Protein 7KZ9 (pdb70)

Structure (mmCIF, N/CA/C/O backbone):
data_7KZ9
#
_entry.id   7KZ9
#
_cell.length_a   42.395
_cell.length_b   62.576
_cell.length_c   92.602
_cell.angle_alpha   97.220
_cell.angle_beta   91.650
_cell.angle_gamma   89.970
#
_symmetry.space_group_name_H-M   'P 1'
#
loop_
_entity.id
_entity.type
_entity.pdbx_description
1 polymer 'Peptide/nickel transport system substrate-binding protein AapF'
2 non-polymer N,N~2~-bis(2-hydroxyethyl)glycinamide
3 non-polymer GLYCEROL
4 non-polymer 'SULFATE ION'
5 water water
#
loop_
_atom_site.group_PDB
_atom_site.id
_atom_site.type_symbol
_atom_site.label_atom_id
_atom_site.label_alt_id
_atom_site.label_comp_id
_atom_site.label_asym_id
_atom_site.label_entity_id
_atom_site.label_seq_id
_atom_site.pdbx_PDB_ins_code
_atom_site.Cartn_x
_atom_site.Cartn_y
_atom_site.Cartn_z
_atom_site.occupancy
_atom_site.B_iso_or_equiv
_atom_site.auth_seq_id
_atom_site.auth_comp_id
_atom_site.auth_asym_id
_atom_site.auth_atom_id
_atom_site.pdbx_PDB_model_num
ATOM 1 N N . ALA A 1 14 ? -48.873 39.525 32.975 1.00 57.88 27 ALA A N 1
ATOM 2 C CA . ALA A 1 14 ? -47.654 39.929 33.677 1.00 51.82 27 ALA A CA 1
ATOM 3 C C . ALA A 1 14 ? -47.278 38.869 34.701 1.00 51.87 27 ALA A C 1
ATOM 4 O O . ALA A 1 14 ? -48.153 38.246 35.313 1.00 53.81 27 ALA A O 1
ATOM 6 N N . GLY A 1 15 ? -45.973 38.665 34.895 1.00 46.73 28 GLY A N 1
ATOM 7 C CA . GLY A 1 15 ? -45.484 37.548 35.674 1.00 42.12 28 GLY A CA 1
ATOM 8 C C . GLY A 1 15 ? -45.489 36.221 34.943 1.00 38.25 28 GLY A C 1
ATOM 9 O O . GLY A 1 15 ? -44.815 35.283 35.385 1.00 38.02 28 GLY A O 1
ATOM 10 N N . VAL A 1 16 ? -46.222 36.112 33.838 1.00 36.95 29 VAL A N 1
ATOM 11 C CA . VAL A 1 16 ? -46.296 34.898 33.037 1.00 35.71 29 VAL A CA 1
ATOM 12 C C . VAL A 1 16 ? -45.651 35.178 31.688 1.00 36.73 29 VAL A C 1
ATOM 13 O O . VAL A 1 16 ? -46.023 36.137 30.999 1.00 35.70 29 VAL A O 1
ATOM 17 N N . LEU A 1 17 ? -44.706 34.329 31.300 1.00 31.98 30 LEU A N 1
ATOM 18 C CA . LEU A 1 17 ? -44.022 34.455 30.024 1.00 26.70 30 LEU A CA 1
ATOM 19 C C . LEU A 1 17 ? -44.696 33.558 28.991 1.00 27.91 30 LEU A C 1
ATOM 20 O O . LEU A 1 17 ? -44.710 32.326 29.134 1.00 27.04 30 LEU A O 1
ATOM 25 N N . THR A 1 18 ? -45.257 34.171 27.957 1.00 26.56 31 THR A N 1
ATOM 26 C CA . THR A 1 18 ? -45.784 33.419 26.830 1.00 30.81 31 THR A CA 1
ATOM 27 C C . THR A 1 18 ? -44.680 33.218 25.794 1.00 26.11 31 THR A C 1
ATOM 28 O O . THR A 1 18 ? -43.885 34.131 25.519 1.00 28.54 31 THR A O 1
ATOM 32 N N . ILE A 1 19 ? -44.603 31.998 25.264 1.00 27.20 32 ILE A N 1
ATOM 33 C CA . ILE A 1 19 ? -43.613 31.596 24.267 1.00 29.90 32 ILE A CA 1
ATOM 34 C C . ILE A 1 19 ? -44.353 30.920 23.123 1.00 28.43 32 ILE A C 1
ATOM 35 O O . ILE A 1 19 ? -44.949 29.854 23.319 1.00 29.60 32 ILE A O 1
ATOM 40 N N . GLY A 1 20 ? -44.297 31.515 21.932 1.00 24.69 33 GLY A N 1
ATOM 41 C CA . GLY A 1 20 ? -44.873 30.873 20.772 1.00 20.83 33 GLY A CA 1
ATOM 42 C C . GLY A 1 20 ? -43.928 29.787 20.282 1.00 23.74 33 GLY A C 1
ATOM 43 O O . GLY A 1 20 ? -42.738 30.031 20.062 1.00 22.08 33 GLY A O 1
ATOM 44 N N . CYS A 1 21 ? -44.447 28.586 20.131 1.00 25.82 34 CYS A N 1
ATOM 45 C CA . CYS A 1 21 ? -43.652 27.513 19.563 1.00 25.96 34 CYS A CA 1
ATOM 46 C C . CYS A 1 21 ? -44.372 26.983 18.329 1.00 28.75 34 CYS A C 1
ATOM 47 O O . CYS A 1 21 ? -45.423 27.494 17.948 1.00 26.99 34 CYS A O 1
ATOM 50 N N . ARG A 1 22 ? -43.792 25.952 17.704 1.00 26.75 35 ARG A N 1
ATOM 51 C CA . ARG A 1 22 ? -44.344 25.332 16.505 1.00 18.67 35 ARG A CA 1
ATOM 52 C C . ARG A 1 22 ? -44.990 23.988 16.864 1.00 26.42 35 ARG A C 1
ATOM 53 O O . ARG A 1 22 ? -46.205 23.919 17.085 1.00 26.89 35 ARG A O 1
ATOM 61 N N . GLU A 1 23 ? -44.204 22.915 16.959 1.00 21.42 36 GLU A N 1
ATOM 62 C CA . GLU A 1 23 ? -44.759 21.642 17.423 1.00 28.48 36 GLU A CA 1
ATOM 63 C C . GLU A 1 23 ? -45.091 21.707 18.908 1.00 28.14 36 GLU A C 1
ATOM 64 O O . GLU A 1 23 ? -44.322 22.245 19.713 1.00 25.84 36 GLU A O 1
ATOM 70 N N . ASP A 1 24 ? -46.230 21.115 19.261 1.00 31.47 37 ASP A N 1
ATOM 71 C CA . ASP A 1 24 ? -46.836 21.150 20.585 1.00 30.61 37 ASP A CA 1
ATOM 72 C C . ASP A 1 24 ? -46.486 19.916 21.419 1.00 33.51 37 ASP A C 1
ATOM 73 O O . ASP A 1 24 ? -46.150 18.846 20.893 1.00 32.83 37 ASP A O 1
ATOM 78 N N . SER A 1 25 ? -46.625 20.072 22.740 1.00 34.52 38 SER A N 1
ATOM 79 C CA . SER A 1 25 ? -46.364 18.997 23.690 1.00 32.49 38 SER A CA 1
ATOM 80 C C . SER A 1 25 ? -47.171 17.745 23.371 1.00 29.08 38 SER A C 1
ATOM 81 O O . SER A 1 25 ? -48.338 17.820 22.976 1.00 31.72 38 SER A O 1
ATOM 84 N N . THR A 1 26 ? -46.546 16.580 23.587 1.00 31.10 39 THR A N 1
ATOM 85 C CA . THR A 1 26 ? -47.229 15.296 23.521 1.00 28.81 39 THR A CA 1
ATOM 86 C C . THR A 1 26 ? -47.192 14.510 24.824 1.00 31.86 39 THR A C 1
ATOM 87 O O . THR A 1 26 ? -48.089 13.693 25.040 1.00 32.64 39 THR A O 1
ATOM 91 N N . THR A 1 27 ? -46.201 14.727 25.694 1.00 31.48 40 THR A N 1
ATOM 92 C CA . THR A 1 27 ? -46.121 13.970 26.934 1.00 31.16 40 THR A CA 1
ATOM 93 C C . THR A 1 27 ? -45.195 14.675 27.912 1.00 33.28 40 THR A C 1
ATOM 94 O O . THR A 1 27 ? -44.310 15.440 27.521 1.00 32.34 40 THR A O 1
ATOM 98 N N . PHE A 1 28 ? -45.393 14.386 29.200 1.00 31.06 41 PHE A 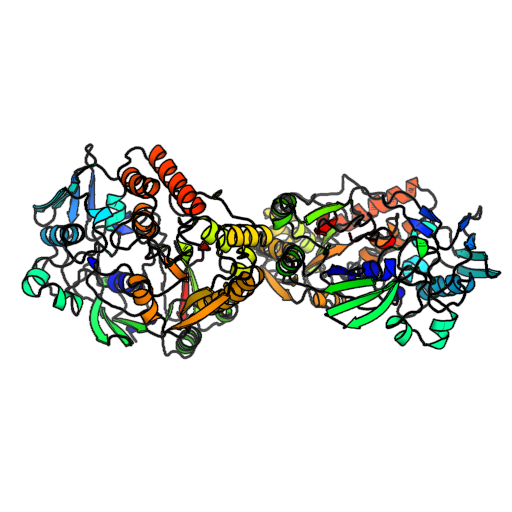N 1
ATOM 99 C CA . PHE A 1 28 ? -44.437 14.787 30.225 1.00 32.28 41 PHE A CA 1
ATOM 100 C C . PHE A 1 28 ? -43.733 13.592 30.857 1.00 30.75 41 PHE A C 1
ATOM 101 O O . PHE A 1 28 ? -43.091 13.728 31.906 1.00 29.62 41 PHE A O 1
ATOM 109 N N . ASP A 1 29 ? -43.821 12.426 30.214 1.00 33.14 42 ASP A N 1
ATOM 110 C CA . ASP A 1 29 ? -43.017 11.263 30.566 1.00 32.85 42 ASP A CA 1
ATOM 111 C C . ASP A 1 29 ? -41.785 11.234 29.671 1.00 33.16 42 ASP A C 1
ATOM 112 O O . ASP A 1 29 ? -41.885 10.819 28.502 1.00 32.36 42 ASP A O 1
ATOM 117 N N . PRO A 1 30 ? -40.606 11.612 30.178 1.00 31.43 43 PRO A N 1
ATOM 118 C CA . PRO A 1 30 ? -39.426 11.763 29.311 1.00 29.01 43 PRO A CA 1
ATOM 119 C C . PRO A 1 30 ? -39.034 10.519 28.528 1.00 34.61 43 PRO A C 1
ATOM 120 O O . PRO A 1 30 ? -38.368 10.667 27.499 1.00 32.72 43 PRO A O 1
ATOM 124 N N . ILE A 1 31 ? -39.396 9.307 28.967 1.00 33.78 44 ILE A N 1
ATOM 125 C CA . ILE A 1 31 ? -38.945 8.127 28.228 1.00 31.53 44 ILE A CA 1
ATOM 126 C C . ILE A 1 31 ? -39.729 7.924 26.939 1.00 32.17 44 ILE A C 1
ATOM 127 O O . ILE A 1 31 ? -39.274 7.184 26.057 1.00 36.33 44 ILE A O 1
ATOM 132 N N . LYS A 1 32 ? -40.890 8.562 26.794 1.00 30.91 45 LYS A N 1
ATOM 133 C CA . LYS A 1 32 ? -41.782 8.295 25.671 1.00 31.42 45 LYS A CA 1
ATOM 134 C C . LYS A 1 32 ? -41.612 9.237 24.484 1.00 28.52 45 LYS A C 1
ATOM 135 O O . LYS A 1 32 ? -42.304 9.055 23.481 1.00 31.67 45 LYS A O 1
ATOM 141 N N . SER A 1 33 ? -40.718 10.224 24.552 1.00 29.20 46 SER A N 1
ATOM 142 C CA . SER A 1 33 ? -40.584 11.180 23.454 1.00 26.09 46 SER A CA 1
ATOM 143 C C . SER A 1 33 ? -39.117 11.470 23.179 1.00 27.74 46 SER A C 1
ATOM 144 O O . SER A 1 33 ? -38.325 11.650 24.108 1.00 32.28 46 SER A O 1
ATOM 147 N N . ALA A 1 34 ? -38.768 11.511 21.892 1.00 24.64 47 ALA A N 1
ATOM 148 C CA . ALA A 1 34 ? -37.471 11.988 21.434 1.00 29.44 47 ALA A CA 1
ATOM 149 C C . ALA A 1 34 ? -37.555 13.367 20.784 1.00 29.60 47 ALA A C 1
ATOM 150 O O . ALA A 1 34 ? -36.631 13.761 20.074 1.00 26.56 47 ALA A O 1
ATOM 152 N N . GLN A 1 35 ? -38.646 14.098 20.988 1.00 27.01 48 GLN A N 1
ATOM 153 C CA . GLN A 1 35 ? -38.894 15.327 20.245 1.00 24.31 48 GLN A CA 1
ATOM 154 C C . GLN A 1 35 ? -38.734 16.546 21.140 1.00 25.95 48 GLN A C 1
ATOM 155 O O . GLN A 1 35 ? -39.108 16.520 22.317 1.00 25.66 48 GLN A O 1
ATOM 161 N N . ASN A 1 36 ? -38.192 17.627 20.550 1.00 23.50 49 ASN A N 1
ATOM 162 C CA . ASN A 1 36 ? -37.976 18.876 21.281 1.00 27.25 49 ASN A CA 1
ATOM 163 C C . ASN A 1 36 ? -39.275 19.549 21.682 1.00 27.68 49 ASN A C 1
ATOM 164 O O . ASN A 1 36 ? -39.278 20.322 22.646 1.00 26.85 49 ASN A O 1
ATOM 169 N N . ARG A 1 37 ? -40.372 19.279 20.967 1.00 26.09 50 ARG A N 1
ATOM 170 C CA . ARG A 1 37 ? -41.674 19.758 21.416 1.00 27.22 50 ARG A CA 1
ATOM 171 C C . ARG A 1 37 ? -41.941 19.351 22.859 1.00 31.11 50 ARG A C 1
ATOM 172 O O . ARG A 1 37 ? -42.686 20.036 23.572 1.00 28.82 50 ARG A O 1
ATOM 180 N N . ASP A 1 38 ? -41.337 18.244 23.307 1.00 27.91 51 ASP A N 1
ATOM 181 C CA . ASP A 1 38 ? -41.437 17.813 24.695 1.00 25.80 51 ASP A CA 1
ATOM 182 C C . ASP A 1 38 ? -40.205 18.172 25.511 1.00 25.63 51 ASP A C 1
ATOM 183 O O . ASP A 1 38 ? -40.344 18.797 26.566 1.00 31.38 51 ASP A O 1
ATOM 188 N N . THR A 1 39 ? -38.996 17.820 25.046 1.00 24.54 52 THR A N 1
ATOM 189 C CA . THR A 1 39 ? -37.809 18.010 25.883 1.00 27.00 52 THR A CA 1
ATOM 190 C C . THR A 1 39 ? -37.557 19.485 26.202 1.00 28.82 52 THR A C 1
ATOM 191 O O . THR A 1 39 ? -37.115 19.816 27.308 1.00 29.60 52 THR A O 1
ATOM 195 N N . TRP A 1 40 ? -37.793 20.383 25.247 1.00 27.03 53 TRP A N 1
ATOM 196 C CA . TRP A 1 40 ? -37.580 21.803 25.544 1.00 27.26 53 TRP A CA 1
ATOM 197 C C . TRP A 1 40 ? -38.617 22.341 26.512 1.00 27.38 53 TRP A C 1
ATOM 198 O O . TRP A 1 40 ? -38.405 23.405 27.109 1.00 31.31 53 TRP A O 1
ATOM 209 N N . VAL A 1 41 ? -39.743 21.649 26.655 1.00 28.13 54 VAL A N 1
ATOM 210 C CA . VAL A 1 41 ? -40.770 22.085 27.582 1.00 25.33 54 VAL A CA 1
ATOM 211 C C . VAL A 1 41 ? -40.526 21.530 28.974 1.00 28.12 54 VAL A C 1
ATOM 212 O O . VAL A 1 41 ? -40.491 22.287 29.948 1.00 23.96 54 VAL A O 1
ATOM 216 N N . PHE A 1 42 ? -40.334 20.210 29.113 1.00 26.92 55 PHE A N 1
ATOM 217 C CA . PHE A 1 42 ? -40.217 19.711 30.475 1.00 25.76 55 PHE A CA 1
ATOM 218 C C . PHE A 1 42 ? -38.794 19.789 31.018 1.00 26.85 55 PHE A C 1
ATOM 219 O O . PHE A 1 42 ? -38.563 19.394 32.167 1.00 29.98 55 PHE A O 1
ATOM 227 N N . ALA A 1 43 ? -37.855 20.369 30.261 1.00 27.03 56 ALA A N 1
ATOM 228 C CA . ALA A 1 43 ? -36.527 20.650 30.808 1.00 28.05 56 ALA A CA 1
ATOM 229 C C . ALA A 1 43 ? -36.583 21.648 31.958 1.00 32.60 56 ALA A C 1
ATOM 230 O O . ALA A 1 43 ? -35.694 21.641 32.824 1.00 31.64 56 ALA A O 1
ATOM 232 N N . ASN A 1 44 ? -37.603 22.519 31.978 1.00 29.87 57 ASN A N 1
ATOM 233 C CA . ASN A 1 44 ? -37.823 23.474 33.063 1.00 32.09 57 ASN A CA 1
ATOM 234 C C . ASN A 1 44 ? -38.873 22.986 34.047 1.00 31.59 57 ASN A C 1
ATOM 235 O O . ASN A 1 44 ? -39.190 23.693 35.010 1.00 34.76 57 ASN A O 1
ATOM 240 N N . VAL A 1 45 ? -39.406 21.792 33.817 1.00 29.41 58 VAL A N 1
ATOM 241 C CA . VAL A 1 45 ? -40.386 21.173 34.686 1.00 28.52 58 VAL A CA 1
ATOM 242 C C . VAL A 1 45 ? -39.726 20.218 35.675 1.00 33.57 58 VAL A C 1
ATOM 243 O O . VAL A 1 45 ? -40.082 20.199 36.8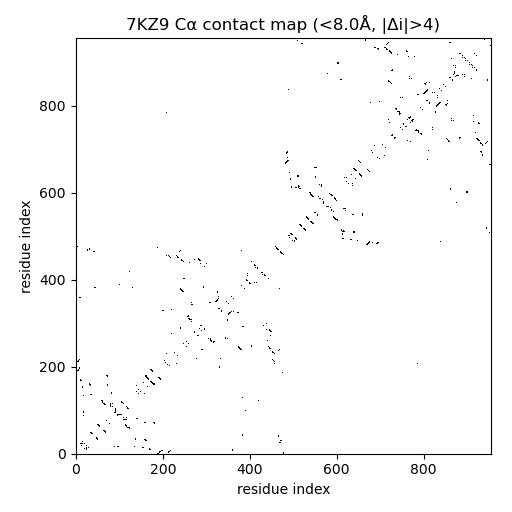52 1.00 33.15 58 VAL A O 1
ATOM 247 N N . TYR A 1 46 ? -38.732 19.450 35.229 1.00 31.04 59 TYR A N 1
ATOM 248 C CA . TYR A 1 46 ? -37.948 18.604 36.115 1.00 27.57 59 TYR A CA 1
ATOM 249 C C . TYR A 1 46 ? -36.509 19.086 36.187 1.00 33.38 59 TYR A C 1
ATOM 250 O O . TYR A 1 46 ? -36.020 19.808 35.312 1.00 33.08 59 TYR A O 1
ATOM 259 N N . ASP A 1 47 ? -35.827 18.654 37.241 1.00 28.85 60 ASP A N 1
ATOM 260 C CA . ASP A 1 47 ? -34.390 18.822 37.376 1.00 32.40 60 ASP A CA 1
ATOM 261 C C . ASP A 1 47 ? -33.698 17.478 37.160 1.00 35.01 60 ASP A C 1
ATOM 262 O O . ASP A 1 47 ? -34.333 16.422 37.102 1.00 31.29 60 ASP A O 1
ATOM 267 N N . THR A 1 48 ? -32.378 17.528 37.034 1.00 32.09 61 THR A N 1
ATOM 268 C CA . THR A 1 48 ? -31.570 16.365 36.715 1.00 32.90 61 THR A CA 1
ATOM 269 C C . THR A 1 48 ? -30.413 16.252 37.702 1.00 36.10 61 THR A C 1
ATOM 270 O O . THR A 1 48 ? -30.054 17.214 38.386 1.00 35.69 61 THR A O 1
ATOM 274 N N . LEU A 1 49 ? -29.831 15.052 37.777 1.00 34.45 62 LEU A N 1
ATOM 275 C CA . LEU A 1 49 ? -28.696 14.837 38.669 1.00 33.11 62 LEU A CA 1
ATOM 276 C C . LEU A 1 49 ? -27.590 15.838 38.386 1.00 37.43 62 LEU A C 1
ATOM 277 O O . LEU A 1 49 ? -27.045 16.459 39.305 1.00 39.30 62 LEU A O 1
ATOM 282 N N . VAL A 1 50 ? -27.241 16.011 37.112 1.00 34.52 63 VAL A N 1
ATOM 283 C CA . VAL A 1 50 ? -26.228 16.977 36.729 1.00 32.05 63 VAL A CA 1
ATOM 284 C C . VAL A 1 50 ? -26.826 17.917 35.690 1.00 34.46 63 VAL A C 1
ATOM 285 O O . VAL A 1 50 ? -27.825 17.615 35.031 1.00 32.86 63 VAL A O 1
ATOM 289 N N . ARG A 1 51 ? -26.213 19.083 35.573 1.00 33.05 64 ARG A N 1
ATOM 290 C CA . ARG A 1 51 ? -26.643 20.094 34.627 1.00 36.19 64 ARG A CA 1
ATOM 291 C C . ARG A 1 51 ? -25.465 20.483 33.751 1.00 34.23 64 ARG A C 1
ATOM 292 O O . ARG A 1 51 ? -24.325 20.081 33.988 1.00 41.04 64 ARG A O 1
ATOM 300 N N . VAL A 1 52 ? -25.753 21.287 32.736 1.00 36.53 65 VAL A N 1
ATOM 301 C CA . VAL A 1 52 ? -24.741 21.852 31.860 1.00 37.97 65 VAL A CA 1
ATOM 302 C C . VAL A 1 52 ? -24.835 23.371 31.965 1.00 35.84 65 VAL A C 1
ATOM 303 O O . VAL A 1 52 ? -25.931 23.923 32.095 1.00 31.90 65 VAL A O 1
ATOM 307 N N . ASP A 1 53 ? -23.685 24.040 31.964 1.00 36.47 66 ASP A N 1
ATOM 308 C CA . ASP A 1 53 ? -23.670 25.492 32.085 1.00 34.42 66 ASP A CA 1
ATOM 309 C C . ASP A 1 53 ? -24.314 26.138 30.856 1.00 37.33 66 ASP A C 1
ATOM 310 O O . ASP A 1 53 ? -24.589 25.485 29.845 1.00 35.58 66 ASP A O 1
ATOM 315 N N . ASN A 1 54 ? -24.546 27.453 30.951 1.00 32.92 67 ASN A N 1
ATOM 316 C CA . ASN A 1 54 ? -25.289 28.164 29.916 1.00 36.66 67 ASN A CA 1
ATOM 317 C C . ASN A 1 54 ? -24.545 28.237 28.594 1.00 36.11 67 ASN A C 1
ATOM 318 O O . ASN A 1 54 ? -25.181 28.448 27.551 1.00 34.05 67 ASN A O 1
ATOM 323 N N . LEU A 1 55 ? -23.225 28.088 28.611 1.00 30.81 68 LEU A N 1
ATOM 324 C CA . LEU A 1 55 ? -22.433 28.116 27.393 1.00 33.39 68 LEU A CA 1
ATOM 325 C C . LEU A 1 55 ? -22.191 26.723 26.821 1.00 34.38 68 LEU A C 1
ATOM 326 O O . LEU A 1 55 ? -21.503 26.600 25.800 1.00 31.78 68 LEU A O 1
ATOM 331 N N . GLY A 1 56 ? -22.756 25.684 27.444 1.00 33.66 69 GLY A N 1
ATOM 332 C CA . GLY A 1 56 ? -22.647 24.320 26.965 1.00 35.48 69 GLY A CA 1
ATOM 333 C C . GLY A 1 56 ? -21.223 23.812 26.868 1.00 38.90 69 GLY A C 1
ATOM 334 O O . GLY A 1 56 ? -20.851 23.225 25.851 1.00 33.53 69 GLY A O 1
ATOM 335 N N . THR A 1 57 ? -20.418 24.020 27.921 1.00 33.72 70 THR A N 1
ATOM 336 C CA . THR A 1 57 ? -19.025 23.592 27.927 1.00 41.50 70 THR A CA 1
ATOM 337 C C . THR A 1 57 ? -18.700 22.529 28.967 1.00 42.41 70 THR A C 1
ATOM 338 O O . THR A 1 57 ? -17.719 21.799 28.789 1.00 49.32 70 THR A O 1
ATOM 342 N N . LYS A 1 58 ? -19.482 22.413 30.034 1.00 41.07 71 LYS A N 1
ATOM 343 C CA . LYS A 1 58 ? -19.090 21.525 31.117 1.00 44.87 71 LYS A CA 1
ATOM 344 C C . LYS A 1 58 ? -20.308 21.124 31.931 1.00 45.81 71 LYS A C 1
ATOM 345 O O . LYS A 1 58 ? -21.357 21.777 31.890 1.00 42.91 71 LYS A O 1
ATOM 351 N N . MET A 1 59 ? -20.135 20.031 32.675 1.00 40.95 72 MET A N 1
ATOM 352 C CA . MET A 1 59 ? -21.117 19.545 33.632 1.00 44.93 72 MET A CA 1
ATOM 353 C C . MET A 1 59 ? -21.003 20.303 34.954 1.00 47.63 72 MET A C 1
ATOM 354 O O . MET A 1 59 ? -19.916 20.713 35.379 1.00 43.87 72 MET A O 1
ATOM 359 N N . GLU A 1 60 ? -22.142 20.488 35.602 1.00 44.99 73 GLU A N 1
ATOM 360 C CA . GLU A 1 60 ? -22.242 21.227 36.846 1.00 44.18 73 GLU A CA 1
ATOM 361 C C . GLU A 1 60 ? -23.214 20.493 37.744 1.00 39.83 73 GLU A C 1
ATOM 362 O O . GLU A 1 60 ? -24.058 19.729 37.254 1.00 41.55 73 GLU A O 1
ATOM 368 N N . PRO A 1 61 ? -23.131 20.690 39.058 1.00 42.64 74 PRO A N 1
ATOM 369 C CA . PRO A 1 61 ? -24.037 19.973 39.962 1.00 43.62 74 PRO A CA 1
ATOM 370 C C . PRO A 1 61 ? -25.500 20.327 39.702 1.00 42.94 74 PRO A C 1
ATOM 371 O O . PRO A 1 61 ? -25.844 21.466 39.369 1.00 40.91 74 PRO A O 1
ATOM 375 N N . GLY A 1 62 ? -26.356 19.322 39.834 1.00 35.94 75 GLY A N 1
ATOM 376 C CA . GLY A 1 62 ? -27.787 19.507 39.717 1.00 34.51 75 GLY A CA 1
ATOM 377 C C . GLY A 1 62 ? -28.449 19.092 41.009 1.00 37.47 75 GLY A C 1
ATOM 378 O O . GLY A 1 62 ? -28.152 19.654 42.067 1.00 41.46 75 GLY A O 1
ATOM 379 N N . LEU A 1 63 ? -29.347 18.112 40.943 1.00 35.12 76 LEU A N 1
ATOM 380 C CA . LEU A 1 63 ? -29.842 17.501 42.171 1.00 40.63 76 LEU A CA 1
ATOM 381 C C . LEU A 1 63 ? -28.715 16.836 42.949 1.00 39.26 76 LEU A C 1
ATOM 382 O O . LEU A 1 63 ? -28.759 16.789 44.182 1.00 40.86 76 LEU A O 1
ATOM 387 N N . ALA A 1 64 ? -27.692 16.348 42.253 1.00 38.59 77 ALA A N 1
ATOM 388 C CA . ALA A 1 64 ? -26.494 15.814 42.887 1.00 39.65 77 ALA A CA 1
ATOM 389 C C . ALA A 1 64 ? -25.488 16.942 43.085 1.00 42.01 77 ALA A C 1
ATOM 390 O O . ALA A 1 64 ? -25.076 17.587 42.114 1.00 41.80 77 ALA A O 1
ATOM 392 N N . GLU A 1 65 ? -25.086 17.181 44.342 1.00 39.76 78 GLU A N 1
ATOM 393 C CA . GLU A 1 65 ? -24.108 18.233 44.611 1.00 42.01 78 GLU A CA 1
ATOM 394 C C . GLU A 1 65 ? -22.677 17.780 44.363 1.00 39.32 78 GLU A C 1
ATOM 395 O O . GLU A 1 65 ? -21.785 18.624 44.242 1.00 45.25 78 GLU A O 1
ATOM 401 N N . SER A 1 66 ? -22.438 16.473 44.283 1.00 43.34 79 SER A N 1
ATOM 402 C CA . SER A 1 66 ? -21.101 15.942 44.052 1.00 44.14 79 SER A CA 1
ATOM 403 C C . SER A 1 66 ? -21.235 14.529 43.505 1.00 44.45 79 SER A C 1
ATOM 404 O O . SER A 1 66 ? -22.298 13.907 43.596 1.00 40.49 79 SER A O 1
ATOM 407 N N . TRP A 1 67 ? -20.146 14.028 42.928 1.00 46.66 80 TRP A N 1
ATOM 408 C CA . TRP A 1 67 ? -20.151 12.656 42.439 1.00 47.50 80 TRP A CA 1
ATOM 409 C C . TRP A 1 67 ? -18.727 12.121 42.425 1.00 52.77 80 TRP A C 1
ATOM 410 O O . TRP A 1 67 ? -17.755 12.881 42.450 1.00 53.25 80 TRP A O 1
ATOM 421 N N . ASP A 1 68 ? -18.621 10.792 42.401 1.00 54.58 81 ASP A N 1
ATOM 422 C CA . ASP A 1 68 ? -17.339 10.105 42.334 1.00 53.82 81 ASP A CA 1
ATOM 423 C C . ASP A 1 68 ? -17.477 8.900 41.417 1.00 49.32 81 ASP A C 1
ATOM 424 O O . ASP A 1 68 ? -18.528 8.250 41.371 1.00 50.74 81 ASP A O 1
ATOM 429 N N . ILE A 1 69 ? -16.403 8.610 40.683 1.00 52.00 82 ILE A N 1
ATOM 430 C CA . ILE A 1 69 ? -16.350 7.485 39.755 1.00 52.92 82 ILE A CA 1
ATOM 431 C C . ILE A 1 69 ? -15.322 6.480 40.253 1.00 53.23 82 ILE A C 1
ATOM 432 O O . ILE A 1 69 ? -14.230 6.860 40.693 1.00 51.81 82 ILE A O 1
ATOM 437 N N . SER A 1 70 ? -15.673 5.197 40.164 1.00 53.27 83 SER A N 1
ATOM 438 C CA . SER A 1 70 ? -14.763 4.107 40.497 1.00 47.07 83 SER A CA 1
ATOM 439 C C . SER A 1 70 ? -13.525 4.140 39.606 1.00 47.92 83 SER A C 1
ATOM 440 O O . SER A 1 70 ? -13.527 4.718 38.515 1.00 50.57 83 SER A O 1
ATOM 443 N N . LYS A 1 71 ? -12.452 3.495 40.076 1.00 50.95 84 LYS A N 1
ATOM 444 C CA . LYS A 1 71 ? -11.270 3.340 39.230 1.00 50.48 84 LYS A CA 1
ATOM 445 C C . LYS A 1 71 ? -11.567 2.445 38.033 1.00 51.34 84 LYS A C 1
ATOM 446 O O . LYS A 1 71 ? -11.137 2.733 36.909 1.00 50.35 84 LYS A O 1
ATOM 452 N N . ASP A 1 72 ? -12.314 1.364 38.247 1.00 48.51 85 ASP A N 1
ATOM 453 C CA . ASP A 1 72 ? -12.721 0.529 37.116 1.00 50.74 85 ASP A CA 1
ATOM 454 C C . ASP A 1 72 ? -13.806 1.197 36.231 1.00 50.27 85 ASP A C 1
ATOM 455 O O . ASP A 1 72 ? -14.302 0.528 35.302 1.00 50.00 85 ASP A O 1
ATOM 460 N N . GLY A 1 73 ? -14.162 2.456 36.502 1.00 51.32 86 GLY A N 1
ATOM 461 C CA . GLY A 1 73 ? -15.128 3.180 35.695 1.00 48.41 86 GLY A CA 1
ATOM 462 C C . GLY A 1 73 ? -16.488 2.529 35.610 1.00 49.57 86 GLY A C 1
ATOM 463 O O . GLY A 1 73 ? -17.224 2.765 34.645 1.00 44.11 86 GLY A O 1
ATOM 464 N N . LEU A 1 74 ? -16.846 1.708 36.596 1.00 49.82 87 LEU A N 1
ATOM 465 C CA . LEU A 1 74 ? -18.095 0.964 36.574 1.00 46.62 87 LEU A CA 1
ATOM 466 C C . LEU A 1 74 ? -19.072 1.399 37.652 1.00 47.05 87 LEU A C 1
ATOM 467 O O . LEU A 1 74 ? -20.258 1.067 37.556 1.00 43.50 87 LEU A O 1
ATOM 472 N N . THR A 1 75 ? -18.612 2.129 38.665 1.00 43.23 88 THR A N 1
ATOM 473 C CA . THR A 1 75 ? -19.444 2.517 39.795 1.00 48.32 88 THR A CA 1
ATOM 474 C C . THR A 1 75 ? -19.510 4.037 39.869 1.00 47.48 88 THR A C 1
ATOM 475 O O . THR A 1 75 ? -18.480 4.705 40.036 1.00 39.42 88 THR A O 1
ATOM 479 N N . TYR A 1 76 ? -20.720 4.573 39.720 1.00 44.02 89 TYR A N 1
ATOM 480 C CA . TYR A 1 76 ? -20.985 6.007 39.781 1.00 49.18 89 TYR A CA 1
ATOM 481 C C . TYR A 1 76 ? -21.781 6.280 41.048 1.00 46.47 89 TYR A C 1
ATOM 482 O O . TYR A 1 76 ? -22.887 5.745 41.214 1.00 47.79 89 TYR A O 1
ATOM 491 N N . THR A 1 77 ? -21.228 7.102 41.936 1.00 44.19 90 THR A N 1
ATOM 492 C CA . THR A 1 77 ? -21.868 7.398 43.211 1.00 45.12 90 THR A CA 1
ATOM 493 C C . THR A 1 77 ? -22.159 8.888 43.318 1.00 46.66 90 THR A C 1
ATOM 494 O O . THR A 1 77 ? -21.250 9.719 43.195 1.00 48.31 90 THR A O 1
ATOM 498 N N . PHE A 1 78 ? -23.423 9.212 43.574 1.00 44.85 91 PHE A N 1
ATOM 499 C CA . PHE A 1 78 ? -23.922 10.582 43.573 1.00 49.31 91 PHE A CA 1
ATOM 500 C C . PHE A 1 78 ? -24.436 10.945 44.958 1.00 47.11 91 PHE A C 1
ATOM 501 O O . PHE A 1 78 ? -25.228 10.197 45.545 1.00 45.92 91 PHE A O 1
ATOM 509 N N . LYS A 1 79 ? -23.991 12.100 45.466 1.00 49.97 92 LYS A N 1
ATOM 510 C CA . LYS A 1 79 ? -24.460 12.655 46.733 1.00 43.97 92 LYS A CA 1
ATOM 511 C C . LYS A 1 79 ? -25.547 13.675 46.423 1.00 44.98 92 LYS A C 1
ATOM 512 O O . LYS A 1 79 ? -25.270 14.725 45.835 1.00 40.85 92 LYS A O 1
ATOM 518 N N . LEU A 1 80 ? -26.777 13.364 46.811 1.00 45.39 93 LEU A N 1
ATOM 519 C CA . LEU A 1 80 ? -27.901 14.242 46.533 1.00 41.45 93 LEU A CA 1
ATOM 520 C C . LEU A 1 80 ? -27.978 15.363 47.560 1.00 45.75 93 LEU A C 1
ATOM 521 O O . LEU A 1 80 ? -27.687 15.169 48.745 1.00 43.20 93 LEU A O 1
ATOM 526 N N . ARG A 1 81 ? -28.362 16.546 47.094 1.00 45.44 94 ARG A N 1
ATOM 527 C CA . ARG A 1 81 ? -28.640 17.652 47.993 1.00 42.61 94 ARG A CA 1
ATOM 528 C C . ARG A 1 81 ? -30.061 17.528 48.546 1.00 40.34 94 ARG A C 1
ATOM 529 O O . ARG A 1 81 ? -30.886 16.748 48.056 1.00 38.29 94 ARG A O 1
ATOM 537 N N . GLU A 1 82 ? -30.347 18.301 49.594 1.00 43.65 95 GLU A N 1
ATOM 538 C CA . GLU A 1 82 ? -31.702 18.340 50.137 1.00 44.37 95 GLU A CA 1
ATOM 539 C C . GLU A 1 82 ? -32.616 19.095 49.169 1.00 46.69 95 GLU A C 1
ATOM 540 O O . GLU A 1 82 ? -32.380 20.270 48.865 1.00 46.20 95 GLU A O 1
ATOM 546 N N . ALA A 1 83 ? -33.652 18.421 48.680 1.00 42.08 96 ALA A N 1
ATOM 547 C CA . ALA A 1 83 ? -34.550 19.016 47.703 1.00 41.56 96 ALA A CA 1
ATOM 548 C C . ALA A 1 83 ? -35.893 18.309 47.790 1.00 41.54 96 ALA A C 1
ATOM 549 O O . ALA A 1 83 ? -35.983 17.171 48.255 1.00 39.48 96 ALA A O 1
ATOM 551 N N . LYS A 1 84 ? -36.943 19.008 47.366 1.00 36.92 97 LYS A N 1
ATOM 552 C CA . LYS A 1 84 ? -38.303 18.496 47.438 1.00 40.19 97 LYS A CA 1
ATOM 553 C C . LYS A 1 84 ? -38.927 18.425 46.051 1.00 41.56 97 LYS A C 1
ATOM 554 O O . LYS A 1 84 ? -38.553 19.172 45.142 1.00 38.40 97 LYS A O 1
ATOM 560 N N . PHE A 1 85 ? -39.880 17.507 45.906 1.00 41.66 98 PHE A N 1
ATOM 561 C CA . PHE A 1 85 ? -40.772 17.478 44.760 1.00 41.02 98 PHE A CA 1
ATOM 562 C C . PHE A 1 85 ? -41.847 18.544 44.928 1.00 41.30 98 PHE A C 1
ATOM 563 O O . PHE A 1 85 ? -41.968 19.180 45.978 1.00 42.11 98 PHE A O 1
ATOM 571 N N . SER A 1 86 ? -42.639 18.737 43.874 1.00 39.73 99 SER A N 1
ATOM 572 C CA . SER A 1 86 ? -43.640 19.795 43.888 1.00 40.72 99 SER A CA 1
ATOM 573 C C . SER A 1 86 ? -44.725 19.527 44.919 1.00 44.35 99 SER A C 1
ATOM 574 O O . SER A 1 86 ? -45.345 20.468 45.424 1.00 41.65 99 SER A O 1
ATOM 577 N N . ASP A 1 87 ? -44.968 18.261 45.254 1.00 44.99 100 ASP A N 1
ATOM 578 C CA . ASP A 1 87 ? -46.009 17.920 46.214 1.00 46.84 100 ASP A CA 1
ATOM 579 C C . ASP A 1 87 ? -45.502 17.918 47.654 1.00 47.14 100 ASP A C 1
ATOM 580 O O . ASP A 1 87 ? -46.176 17.371 48.535 1.00 53.40 100 ASP A O 1
ATOM 585 N N . GLY A 1 88 ? -44.327 18.506 47.907 1.00 43.04 101 GLY A N 1
ATOM 586 C CA . GLY A 1 88 ? -43.771 18.602 49.236 1.00 43.76 101 GLY A CA 1
ATOM 587 C C . GLY A 1 88 ? -42.875 17.454 49.655 1.00 48.21 101 GLY A C 1
ATOM 588 O O . GLY A 1 88 ? -42.033 17.641 50.542 1.00 48.23 101 GLY A O 1
ATOM 589 N N . SER A 1 89 ? -43.025 16.278 49.044 1.00 46.00 102 SER A N 1
ATOM 590 C CA . SER A 1 89 ? -42.237 15.113 49.426 1.00 43.81 102 SER A CA 1
ATOM 591 C C . SER A 1 89 ? -40.767 15.316 49.059 1.00 44.46 102 SER A C 1
ATOM 592 O O . SER A 1 89 ? -40.435 16.149 48.212 1.00 46.17 102 SER A O 1
ATOM 595 N N . PRO A 1 90 ? -39.862 14.581 49.697 1.00 44.52 103 PRO A N 1
ATOM 596 C CA . PRO A 1 90 ? -38.435 14.780 49.433 1.00 45.81 103 PRO A CA 1
ATOM 597 C C . PRO A 1 90 ? -37.963 14.052 48.179 1.00 45.56 103 PRO A C 1
ATOM 598 O O . PRO A 1 90 ? -38.588 13.107 47.690 1.00 45.35 103 PRO A O 1
ATOM 602 N N . ILE A 1 91 ? -36.835 14.531 47.658 1.00 44.70 104 ILE A N 1
ATOM 603 C CA . ILE A 1 91 ? -36.172 13.943 46.497 1.00 46.16 104 ILE A CA 1
ATOM 604 C C . ILE A 1 91 ? -35.081 13.030 47.034 1.00 44.10 104 ILE A C 1
ATOM 605 O O . ILE A 1 91 ? -34.097 13.505 47.612 1.00 46.73 104 ILE A O 1
ATOM 610 N N . THR A 1 92 ? -35.250 11.722 46.864 1.00 46.59 105 THR A N 1
ATOM 611 C CA . THR A 1 92 ? -34.318 10.745 47.411 1.00 47.19 105 THR A CA 1
ATOM 612 C C . THR A 1 92 ? -33.565 10.030 46.291 1.00 48.96 105 THR A C 1
ATOM 613 O O . THR A 1 92 ? -33.922 10.101 45.110 1.00 46.57 105 THR A O 1
ATOM 617 N N . ALA A 1 93 ? -32.488 9.342 46.678 1.00 48.46 106 ALA A N 1
ATOM 618 C CA . ALA A 1 93 ? -31.722 8.568 45.707 1.00 50.01 106 ALA A CA 1
ATOM 619 C C . ALA A 1 93 ? -32.521 7.399 45.143 1.00 42.54 106 ALA A C 1
ATOM 620 O O . ALA A 1 93 ? -32.241 6.952 44.025 1.00 42.56 106 ALA A O 1
ATOM 622 N N . GLU A 1 94 ? -33.526 6.912 45.872 1.00 44.68 107 GLU A N 1
ATOM 623 C CA . GLU A 1 94 ? -34.397 5.894 45.299 1.00 48.20 107 GLU A CA 1
ATOM 624 C C . GLU A 1 94 ? -35.245 6.467 44.169 1.00 48.02 107 GLU A C 1
ATOM 625 O O . GLU A 1 94 ? -35.572 5.750 43.213 1.00 44.33 107 GLU A O 1
ATOM 631 N N . ASP A 1 95 ? -35.619 7.749 44.267 1.00 46.54 108 ASP A N 1
ATOM 632 C CA . ASP A 1 95 ? -36.328 8.403 43.172 1.00 44.54 108 ASP A CA 1
ATOM 633 C C . ASP A 1 95 ? -35.480 8.415 41.909 1.00 37.90 108 ASP A C 1
ATOM 634 O O . ASP A 1 95 ? -35.970 8.119 40.813 1.00 41.60 108 ASP A O 1
ATOM 639 N N . ALA A 1 96 ? -34.197 8.753 42.044 1.00 35.93 109 ALA A N 1
ATOM 640 C CA . ALA A 1 96 ? -33.317 8.779 40.883 1.00 32.45 109 ALA A CA 1
ATOM 641 C C . ALA A 1 96 ? -33.097 7.375 40.331 1.00 39.41 109 ALA A C 1
ATOM 642 O O . ALA A 1 96 ? -33.149 7.162 39.112 1.00 35.78 109 ALA A O 1
ATOM 644 N N . ALA A 1 97 ? -32.851 6.402 41.217 1.00 38.58 110 ALA A N 1
ATOM 645 C CA . ALA A 1 97 ? -32.700 5.013 40.789 1.00 36.49 110 ALA A CA 1
ATOM 646 C C . ALA A 1 97 ? -33.907 4.546 39.991 1.00 35.91 110 ALA A C 1
ATOM 647 O O . ALA A 1 97 ? -33.762 3.897 38.951 1.00 39.29 110 ALA A O 1
ATOM 649 N N . PHE A 1 98 ? -35.110 4.869 40.463 1.00 37.44 111 PHE A N 1
ATOM 650 C CA . PHE A 1 98 ? -36.317 4.526 39.722 1.00 36.06 111 PHE A CA 1
ATOM 651 C C . PHE A 1 98 ? -36.335 5.199 38.354 1.00 43.15 111 PHE A C 1
ATOM 652 O O . PHE A 1 98 ? -36.803 4.618 37.360 1.00 35.32 111 PHE A O 1
ATOM 660 N N . SER A 1 99 ? -35.834 6.432 38.281 1.00 41.96 112 SER A N 1
ATOM 661 C CA . SER A 1 99 ? -35.890 7.166 37.023 1.00 42.84 112 SER A CA 1
ATOM 662 C C . SER A 1 99 ? -34.946 6.553 35.994 1.00 37.51 112 SER A C 1
ATOM 663 O O . SER A 1 99 ? -35.358 6.229 34.874 1.00 42.32 112 SER A O 1
ATOM 666 N N . LEU A 1 100 ? -33.679 6.360 36.371 1.00 39.72 113 LEU A N 1
ATOM 667 C CA . LEU A 1 100 ? -32.702 5.758 35.465 1.00 46.01 113 LEU A CA 1
ATOM 668 C C . LEU A 1 100 ? -33.164 4.397 34.944 1.00 43.49 113 LEU A C 1
ATOM 669 O O . LEU A 1 100 ? -33.012 4.098 33.754 1.00 47.54 113 LEU A O 1
ATOM 674 N N . LEU A 1 101 ? -33.732 3.556 35.810 1.00 43.49 114 LEU A N 1
ATOM 675 C CA . LEU A 1 101 ? -33.954 2.170 35.417 1.00 42.86 114 LEU A CA 1
ATOM 676 C C . LEU A 1 101 ? -35.149 2.007 34.491 1.00 42.35 114 LEU A C 1
ATOM 677 O O . LEU A 1 101 ? -35.156 1.090 33.663 1.00 41.87 114 LEU A O 1
ATOM 682 N N . ARG A 1 102 ? -36.159 2.873 34.584 1.00 40.50 115 ARG A N 1
ATOM 683 C CA . ARG A 1 102 ? -37.263 2.752 33.640 1.00 42.13 115 ARG A CA 1
ATOM 684 C C . ARG A 1 102 ? -36.868 3.214 32.239 1.00 42.14 115 ARG A C 1
ATOM 685 O O . ARG A 1 102 ? -37.484 2.768 31.263 1.00 39.41 115 ARG A O 1
ATOM 693 N N . ILE A 1 103 ? -35.845 4.072 32.115 1.00 45.07 116 ILE A N 1
ATOM 694 C CA . ILE A 1 103 ? -35.294 4.381 30.797 1.00 39.63 116 ILE A CA 1
ATOM 695 C C . ILE A 1 103 ? -34.733 3.117 30.162 1.00 43.17 116 ILE A C 1
ATOM 696 O O . ILE A 1 103 ? -34.875 2.889 28.952 1.00 38.94 116 ILE A O 1
ATOM 701 N N . ARG A 1 104 ? -34.083 2.278 30.974 1.00 42.51 117 ARG A N 1
ATOM 702 C CA . ARG A 1 104 ? -33.517 1.031 30.473 1.00 44.61 117 ARG A CA 1
ATOM 703 C C . ARG A 1 104 ? -34.594 -0.019 30.218 1.00 41.97 117 ARG A C 1
ATOM 704 O O . ARG A 1 104 ? -34.572 -0.691 29.182 1.00 45.08 117 ARG A O 1
ATOM 712 N N . ASP A 1 105 ? -35.555 -0.163 31.136 1.00 42.67 118 ASP A N 1
ATOM 713 C CA . ASP A 1 105 ? -36.398 -1.353 31.189 1.00 40.11 118 ASP A CA 1
ATOM 714 C C . ASP A 1 105 ? -37.830 -1.168 30.711 1.00 40.29 118 ASP A C 1
ATOM 715 O O . ASP A 1 105 ? -38.464 -2.161 30.346 1.00 38.84 118 ASP A O 1
ATOM 720 N N . ASN A 1 106 ? -38.369 0.048 30.725 1.00 41.78 119 ASN A N 1
ATOM 721 C CA . ASN A 1 106 ? -39.776 0.231 30.392 1.00 40.40 119 ASN A CA 1
ATOM 722 C C . ASN A 1 106 ? -40.027 -0.092 28.923 1.00 39.93 119 ASN A C 1
ATOM 723 O O . ASN A 1 106 ? -39.257 0.309 28.047 1.00 40.65 119 ASN A O 1
ATOM 728 N N . LYS A 1 107 ? -41.130 -0.803 28.653 1.00 39.08 120 LYS A N 1
ATOM 729 C CA . LYS A 1 107 ? -41.444 -1.199 27.279 1.00 39.70 120 LYS A CA 1
ATOM 730 C C . LYS A 1 107 ? -41.601 0.006 26.349 1.00 43.09 120 LYS A C 1
ATOM 731 O O . LYS A 1 107 ? -41.324 -0.099 25.149 1.00 43.42 120 LYS A O 1
ATOM 737 N N . ALA A 1 108 ? -42.046 1.148 26.870 1.00 40.64 121 ALA A N 1
ATOM 738 C CA . ALA A 1 108 ? -42.327 2.312 26.033 1.00 44.27 121 ALA A CA 1
ATOM 739 C C . ALA A 1 108 ? -41.141 3.255 25.901 1.00 39.96 121 ALA A C 1
ATOM 740 O O . ALA A 1 108 ? -41.265 4.300 25.255 1.00 41.44 121 ALA A O 1
ATOM 742 N N . SER A 1 109 ? -39.993 2.914 26.472 1.00 38.16 122 SER A N 1
ATOM 743 C CA . SER A 1 109 ? -38.857 3.814 26.399 1.00 36.16 122 SER A CA 1
ATOM 744 C C . SER A 1 109 ? -38.296 3.845 24.981 1.00 41.14 122 SER A C 1
ATOM 745 O O . SER A 1 109 ? -38.118 2.800 24.344 1.00 34.52 122 SER A O 1
ATOM 748 N N . LEU A 1 110 ? -38.039 5.055 24.485 1.00 37.45 123 LEU A N 1
ATOM 749 C CA . LEU A 1 110 ? -37.343 5.279 23.225 1.00 35.35 123 LEU A CA 1
ATOM 750 C C . LEU A 1 110 ? -35.827 5.270 23.381 1.00 30.58 123 LEU A C 1
ATOM 751 O O . LEU A 1 110 ? -35.122 5.399 22.379 1.00 36.49 123 LEU A O 1
ATOM 756 N N . TRP A 1 111 ? -35.312 5.119 24.608 1.00 31.80 124 TRP A N 1
ATOM 757 C CA . TRP A 1 111 ? -33.898 5.301 24.915 1.00 33.28 124 TRP A CA 1
ATOM 758 C C . TRP A 1 111 ? -33.267 4.067 25.550 1.00 36.13 124 TRP A C 1
ATOM 759 O O . TRP A 1 111 ? -32.221 4.181 26.202 1.00 38.98 124 TRP A O 1
ATOM 770 N N . SER A 1 112 ? -33.884 2.892 25.384 1.00 39.15 125 SER A N 1
ATOM 771 C CA . SER A 1 112 ? -33.386 1.687 26.043 1.00 39.88 125 SER A CA 1
ATOM 772 C C . SER A 1 112 ? -31.956 1.366 25.625 1.00 44.65 125 SER A C 1
ATOM 773 O O . SER A 1 112 ? -31.154 0.908 26.447 1.00 45.04 125 SER A O 1
ATOM 776 N N . ASP A 1 113 ? -31.610 1.630 24.358 1.00 43.92 126 ASP A N 1
ATOM 777 C CA . ASP A 1 113 ? -30.302 1.236 23.835 1.00 40.58 126 ASP A CA 1
ATOM 778 C C . ASP A 1 113 ? -29.133 1.951 24.498 1.00 41.61 126 ASP A C 1
ATOM 779 O O . ASP A 1 113 ? -28.202 1.261 24.947 1.00 47.13 126 ASP A O 1
ATOM 784 N N . PRO A 1 114 ? -29.082 3.289 24.582 1.00 45.62 127 PRO A N 1
ATOM 785 C CA . PRO A 1 114 ? -27.949 3.920 25.289 1.00 44.67 127 PRO A CA 1
ATOM 786 C C . PRO A 1 114 ? -27.902 3.603 26.778 1.00 44.58 127 PRO A C 1
ATOM 787 O O . PRO A 1 114 ? -26.825 3.707 27.384 1.00 50.93 127 PRO A O 1
ATOM 791 N N . PHE A 1 115 ? -29.028 3.232 27.386 1.00 42.06 128 PHE A N 1
ATOM 792 C CA . PHE A 1 115 ? -29.091 2.922 28.806 1.00 44.25 128 PHE A CA 1
ATOM 793 C C . PHE A 1 115 ? -29.134 1.423 29.083 1.00 46.94 128 PHE A C 1
ATOM 794 O O . PHE A 1 115 ? -29.284 1.019 30.240 1.00 48.03 128 PHE A O 1
ATOM 802 N N . SER A 1 116 ? -28.996 0.591 28.047 1.00 46.64 129 SER A N 1
ATOM 803 C CA . SER A 1 116 ? -28.792 -0.844 28.241 1.00 44.62 129 SER A CA 1
ATOM 804 C C . SER A 1 116 ? -27.525 -1.175 29.026 1.00 45.82 129 SER A C 1
ATOM 805 O O . SER A 1 116 ? -27.422 -2.289 29.556 1.00 45.64 129 SER A O 1
ATOM 808 N N . LEU A 1 117 ? -26.555 -0.258 29.091 1.00 42.58 130 LEU A N 1
ATOM 809 C CA . LEU A 1 117 ? -25.294 -0.524 29.777 1.00 45.92 130 LEU A CA 1
ATOM 810 C C . LEU A 1 117 ? -25.367 -0.341 31.283 1.00 48.82 130 LEU A C 1
ATOM 811 O O . LEU A 1 117 ? -24.330 -0.415 31.959 1.00 47.86 130 LEU A O 1
ATOM 816 N N . ILE A 1 118 ? -26.556 -0.110 31.825 1.00 49.86 131 ILE A N 1
ATOM 817 C CA . ILE A 1 118 ? -26.723 0.061 33.261 1.00 50.05 131 ILE A CA 1
ATOM 818 C C . ILE A 1 118 ? -26.943 -1.322 33.859 1.00 47.54 131 ILE A C 1
ATOM 819 O O . ILE A 1 118 ? -27.958 -1.968 33.584 1.00 42.55 131 ILE A O 1
ATOM 824 N N . ASN A 1 119 ? -25.971 -1.793 34.644 1.00 51.35 132 ASN A N 1
ATOM 825 C CA . ASN A 1 119 ? -26.152 -3.027 35.399 1.00 47.55 132 ASN A CA 1
ATOM 826 C C . ASN A 1 119 ? -27.151 -2.763 36.512 1.00 43.57 132 ASN A C 1
ATOM 827 O O . ASN A 1 119 ? -28.284 -3.257 36.470 1.00 41.61 132 ASN A O 1
ATOM 832 N N . THR A 1 120 ? -26.753 -1.970 37.503 1.00 45.40 133 THR A N 1
ATOM 833 C CA . THR A 1 120 ? -27.684 -1.608 38.556 1.00 45.07 133 THR A CA 1
ATOM 834 C C . THR A 1 120 ? -27.592 -0.126 38.893 1.00 45.71 133 THR A C 1
ATOM 835 O O . THR A 1 120 ? -26.559 0.527 38.694 1.00 38.98 133 THR A O 1
ATOM 839 N N . ALA A 1 121 ? -28.708 0.379 39.418 1.00 45.02 134 ALA A N 1
ATOM 840 C CA . ALA A 1 121 ? -28.784 1.662 40.100 1.00 47.79 134 ALA A CA 1
ATOM 841 C C . ALA A 1 121 ? -29.503 1.426 41.421 1.00 42.82 134 ALA A C 1
ATOM 842 O O . ALA A 1 121 ? -30.638 0.932 41.431 1.00 38.58 134 ALA A O 1
ATOM 844 N N . LYS A 1 122 ? -28.832 1.733 42.531 1.00 41.94 135 LYS A N 1
ATOM 845 C CA . LYS A 1 122 ? -29.419 1.578 43.858 1.00 46.09 135 LYS A CA 1
ATOM 846 C C . LYS A 1 122 ? -29.023 2.741 44.762 1.00 46.93 135 LYS A C 1
ATOM 847 O O . LYS A 1 122 ? -27.961 3.353 44.608 1.00 47.32 135 LYS A O 1
ATOM 853 N N . ALA A 1 123 ? -29.889 3.014 45.724 1.00 47.93 136 ALA A N 1
ATOM 854 C CA . ALA A 1 123 ? -29.640 3.995 46.767 1.00 50.97 136 ALA A CA 1
ATOM 855 C C . ALA A 1 123 ? -29.119 3.269 48.001 1.00 53.58 136 ALA A C 1
ATOM 856 O O . ALA A 1 123 ? -29.829 2.435 48.574 1.00 50.77 136 ALA A O 1
ATOM 858 N N . THR A 1 124 ? -27.879 3.576 48.403 1.00 53.91 137 THR A N 1
ATOM 859 C CA . THR A 1 124 ? -27.370 3.016 49.652 1.00 53.68 137 THR A CA 1
ATOM 860 C C . THR A 1 124 ? -28.009 3.697 50.860 1.00 58.89 137 THR A C 1
ATOM 861 O O . THR A 1 124 ? -28.182 3.070 51.911 1.00 57.41 137 THR A O 1
ATOM 865 N N . ASP A 1 125 ? -28.373 4.964 50.721 1.00 56.29 138 ASP A N 1
ATOM 866 C CA . ASP A 1 125 ? -29.197 5.666 51.694 1.00 55.79 138 ASP A CA 1
ATOM 867 C C . ASP A 1 125 ? -29.884 6.803 50.954 1.00 57.10 138 ASP A C 1
ATOM 868 O O . ASP A 1 125 ? -29.566 7.074 49.790 1.00 54.79 138 ASP A O 1
ATOM 873 N N . PRO A 1 126 ? -30.858 7.472 51.586 1.00 56.92 139 PRO A N 1
ATOM 874 C CA . PRO A 1 126 ? -31.658 8.456 50.828 1.00 56.92 139 PRO A CA 1
ATOM 875 C C . PRO A 1 126 ? -30.854 9.566 50.156 1.00 49.58 139 PRO A C 1
ATOM 876 O O . PRO A 1 126 ? -31.353 10.148 49.188 1.00 50.72 139 PRO A O 1
ATOM 880 N N . LYS A 1 127 ? -29.637 9.873 50.614 1.00 49.78 140 LYS A N 1
ATOM 881 C CA . LYS A 1 127 ? -28.833 10.929 50.005 1.00 52.74 140 LYS A CA 1
ATOM 882 C C . LYS A 1 127 ? -27.872 10.415 48.941 1.00 49.06 140 LYS A C 1
ATOM 883 O O . LYS A 1 127 ? -27.284 11.228 48.221 1.00 45.37 140 LYS A O 1
ATOM 889 N N . THR A 1 128 ? -27.701 9.100 48.816 1.00 53.90 141 THR A N 1
ATOM 890 C CA . THR A 1 128 ? -26.587 8.515 48.076 1.00 53.68 141 THR A CA 1
ATOM 891 C C . THR A 1 128 ? -27.109 7.581 46.993 1.00 52.68 141 THR A C 1
ATOM 892 O O . THR A 1 128 ? -27.827 6.621 47.292 1.00 50.46 141 THR A O 1
ATOM 896 N N . LEU A 1 129 ? -26.730 7.850 45.743 1.00 49.68 142 LEU A N 1
ATOM 897 C CA . LEU A 1 129 ? -27.128 7.042 44.596 1.00 49.31 142 LEU A CA 1
ATOM 898 C C . LEU A 1 129 ? -25.911 6.307 44.056 1.00 47.26 142 LEU A C 1
ATOM 899 O O . LEU A 1 129 ? -24.854 6.911 43.866 1.00 47.05 142 LEU A O 1
ATOM 904 N N . VAL A 1 130 ? -26.065 5.010 43.807 1.00 50.32 143 VAL A N 1
ATOM 905 C CA . VAL A 1 130 ? -24.981 4.158 43.323 1.00 47.00 143 VAL A CA 1
ATOM 906 C C . VAL A 1 130 ? -25.463 3.485 42.047 1.00 44.18 143 VAL A C 1
ATOM 907 O O . VAL A 1 130 ? -26.411 2.688 42.071 1.00 42.19 143 VAL A O 1
ATOM 911 N N . VAL A 1 131 ? -24.830 3.824 40.929 1.00 47.65 144 VAL A N 1
ATOM 912 C CA . VAL A 1 131 ? -25.102 3.206 39.637 1.00 46.97 144 VAL A CA 1
ATOM 913 C C . VAL A 1 131 ? -23.877 2.382 39.266 1.00 45.67 144 VAL A C 1
ATOM 914 O O . VAL A 1 131 ? -22.742 2.865 39.387 1.00 44.69 144 VAL A O 1
ATOM 918 N N . THR A 1 132 ? -24.090 1.136 38.852 1.00 44.17 145 THR A N 1
ATOM 919 C CA . THR A 1 132 ? -23.000 0.329 38.320 1.00 45.52 145 THR A CA 1
ATOM 920 C C . THR A 1 132 ? -23.338 -0.083 36.898 1.00 42.60 145 THR A C 1
ATOM 921 O O . THR A 1 132 ? -24.460 -0.519 36.617 1.00 45.25 145 THR A O 1
ATOM 925 N N . LEU A 1 133 ? -22.369 0.063 36.009 1.00 41.44 146 LEU A N 1
ATOM 926 C CA . LEU A 1 133 ? -22.550 -0.242 34.600 1.00 47.92 146 LEU A CA 1
ATOM 927 C C . LEU A 1 133 ? -22.030 -1.639 34.280 1.00 49.52 146 LEU A C 1
ATOM 928 O O . LEU A 1 133 ? -21.273 -2.239 35.049 1.00 46.89 146 LEU A O 1
ATOM 933 N N . LYS A 1 134 ? -22.461 -2.158 33.127 1.00 48.53 147 LYS A N 1
ATOM 934 C CA . LYS A 1 134 ? -21.997 -3.469 32.679 1.00 46.08 147 LYS A CA 1
ATOM 935 C C . LYS A 1 134 ? -20.548 -3.406 32.214 1.00 50.80 147 LYS A C 1
ATOM 936 O O . LYS A 1 134 ? -19.760 -4.323 32.484 1.00 49.49 147 LYS A O 1
ATOM 942 N N . THR A 1 135 ? -20.191 -2.337 31.509 1.00 44.43 148 THR A N 1
ATOM 943 C CA . THR A 1 135 ? -18.862 -2.015 31.014 1.00 46.07 148 THR A CA 1
ATOM 944 C C . THR A 1 135 ? -18.693 -0.508 31.140 1.00 46.76 148 THR A C 1
ATOM 945 O O . THR A 1 135 ? -19.689 0.225 31.097 1.00 46.50 148 THR A O 1
ATOM 949 N N . PRO A 1 136 ? -17.461 -0.015 31.322 1.00 48.86 149 PRO A N 1
ATOM 950 C CA . PRO A 1 136 ? -17.262 1.444 31.414 1.00 41.00 149 PRO A CA 1
ATOM 951 C C . PRO A 1 136 ? -17.796 2.162 30.182 1.00 46.40 149 PRO A C 1
ATOM 952 O O . PRO A 1 136 ? -17.897 1.588 29.095 1.00 44.89 149 PRO A O 1
ATOM 956 N N . ALA A 1 137 ? -18.132 3.441 30.360 1.00 43.67 150 ALA A N 1
ATOM 957 C CA . ALA A 1 137 ? -18.656 4.247 29.256 1.00 49.63 150 ALA A CA 1
ATOM 958 C C . ALA A 1 137 ? -18.540 5.714 29.650 1.00 43.04 150 ALA A C 1
ATOM 959 O O . ALA A 1 137 ? -19.297 6.184 30.506 1.00 45.64 150 ALA A O 1
ATOM 961 N N . VAL A 1 138 ? -17.595 6.427 29.030 1.00 48.62 151 VAL A N 1
ATOM 962 C CA . VAL A 1 138 ? -17.315 7.808 29.422 1.00 50.68 151 VAL A CA 1
ATOM 963 C C . VAL A 1 138 ? -18.553 8.694 29.298 1.00 46.27 151 VAL A C 1
ATOM 964 O O . VAL A 1 138 ? -18.716 9.653 30.060 1.00 45.72 151 VAL A O 1
ATOM 968 N N . ALA A 1 139 ? -19.456 8.378 28.367 1.00 46.83 152 ALA A N 1
ATOM 969 C CA . ALA A 1 139 ? -20.600 9.249 28.124 1.00 45.33 152 ALA A CA 1
ATOM 970 C C . ALA A 1 139 ? -21.599 9.260 29.270 1.00 43.72 152 ALA A C 1
ATOM 971 O O . ALA A 1 139 ? -22.485 10.124 29.284 1.00 41.61 152 ALA A O 1
ATOM 973 N N . PHE A 1 140 ? -21.486 8.334 30.224 1.00 42.64 153 PHE A N 1
ATOM 974 C CA . PHE A 1 140 ? -22.587 8.130 31.157 1.00 42.25 153 PHE A CA 1
ATOM 975 C C . PHE A 1 140 ? -22.873 9.381 31.976 1.00 39.56 153 PHE A C 1
ATOM 976 O O . PHE A 1 140 ? -24.037 9.690 32.256 1.00 40.27 153 PHE A O 1
ATOM 984 N N . LEU A 1 141 ? -21.831 10.120 32.366 1.00 35.93 154 LEU A N 1
ATOM 985 C CA . LEU A 1 141 ? -22.075 11.302 33.186 1.00 38.70 154 LEU A CA 1
ATOM 986 C C . LEU A 1 141 ? -22.676 12.436 32.360 1.00 40.54 154 LEU A C 1
ATOM 987 O O . LEU A 1 141 ? -23.601 13.120 32.817 1.00 39.39 154 LEU A O 1
ATOM 992 N N . SER A 1 142 ? -22.154 12.664 31.150 1.00 38.61 155 SER A N 1
ATOM 993 C CA . SER A 1 142 ? -22.787 13.625 30.257 1.00 37.87 155 SER A CA 1
ATOM 994 C C . SER A 1 142 ? -24.235 13.249 29.985 1.00 36.17 155 SER A C 1
ATOM 995 O O . SER A 1 142 ? -25.083 14.133 29.812 1.00 34.18 155 SER A O 1
ATOM 998 N N . GLN A 1 143 ? -24.539 11.944 29.991 1.00 34.77 156 GLN A N 1
ATOM 999 C CA . GLN A 1 143 ? -25.892 11.470 29.718 1.00 32.70 156 GLN A CA 1
ATOM 1000 C C . GLN A 1 143 ? -26.878 11.925 30.778 1.00 36.33 156 GLN A C 1
ATOM 1001 O O . GLN A 1 143 ? -28.071 12.084 30.489 1.00 34.00 156 GLN A O 1
ATOM 1007 N N . LEU A 1 144 ? -26.412 12.123 32.009 1.00 35.18 157 LEU A N 1
ATOM 1008 C CA . LEU A 1 144 ? -27.287 12.463 33.123 1.00 34.89 157 LEU A CA 1
ATOM 1009 C C . LEU A 1 144 ? -27.719 13.926 33.126 1.00 33.55 157 LEU A C 1
ATOM 1010 O O . LEU A 1 144 ? -28.501 14.322 33.995 1.00 35.82 157 LEU A O 1
ATOM 1015 N N . ALA A 1 145 ? -27.216 14.734 32.201 1.00 30.99 158 ALA A N 1
ATOM 1016 C CA . ALA A 1 145 ? -27.669 16.107 32.034 1.00 30.25 158 ALA A CA 1
ATOM 1017 C C . ALA A 1 145 ? -28.841 16.221 31.073 1.00 34.62 158 ALA A C 1
ATOM 1018 O O . ALA A 1 145 ? -29.466 17.284 31.002 1.00 34.04 158 ALA A O 1
ATOM 1020 N N . SER A 1 146 ? -29.159 15.155 30.339 1.00 34.15 159 SER A N 1
ATOM 1021 C CA . SER A 1 146 ? -30.251 15.229 29.386 1.00 32.36 159 SER A CA 1
ATOM 1022 C C . SER A 1 146 ? -31.576 15.331 30.134 1.00 32.76 159 SER A C 1
ATOM 1023 O O . SER A 1 146 ? -31.734 14.728 31.196 1.00 31.65 159 SER A O 1
ATOM 1026 N N . PRO A 1 147 ? -32.550 16.084 29.615 1.00 36.01 160 PRO A N 1
ATOM 1027 C CA . PRO A 1 147 ? -33.893 16.042 30.220 1.00 35.49 160 PRO A CA 1
ATOM 1028 C C . PRO A 1 147 ? -34.528 14.659 30.160 1.00 33.44 160 PRO A C 1
ATOM 1029 O O . PRO A 1 147 ? -35.511 14.399 30.868 1.00 30.73 160 PRO A O 1
ATOM 1033 N N . THR A 1 148 ? -33.987 13.757 29.340 1.00 32.37 161 THR A N 1
ATOM 1034 C CA . THR A 1 148 ? -34.489 12.389 29.318 1.00 28.11 161 THR A CA 1
ATOM 1035 C C . THR A 1 148 ? -34.297 11.707 30.671 1.00 27.31 161 THR A C 1
ATOM 1036 O O . THR A 1 148 ? -35.084 10.828 31.041 1.00 33.97 161 THR A O 1
ATOM 1040 N N . VAL A 1 149 ? -33.288 12.119 31.437 1.00 29.99 162 VAL A N 1
ATOM 1041 C CA . VAL A 1 149 ? -33.068 11.562 32.771 1.00 33.36 162 VAL A CA 1
ATOM 1042 C C . VAL A 1 149 ? -33.495 12.594 33.810 1.00 35.07 162 VAL A C 1
ATOM 1043 O O . VAL A 1 149 ? -32.850 12.770 34.852 1.00 33.76 162 VAL A O 1
ATOM 1047 N N . SER A 1 150 ? -34.595 13.278 33.524 1.00 36.57 163 SER A N 1
ATOM 1048 C CA . SER A 1 150 ? -35.249 14.089 34.536 1.00 35.90 163 SER A CA 1
ATOM 1049 C C . SER A 1 150 ? -35.703 13.206 35.697 1.00 37.80 163 SER A C 1
ATOM 1050 O O . SER A 1 150 ? -36.217 12.102 35.490 1.00 35.91 163 SER A O 1
ATOM 1053 N N . ILE A 1 151 ? -35.498 13.686 36.920 1.00 32.63 164 ILE A N 1
ATOM 1054 C CA . ILE A 1 151 ? -35.784 12.885 38.107 1.00 33.56 164 ILE A CA 1
ATOM 1055 C C . ILE A 1 151 ? -37.268 13.013 38.437 1.00 34.37 164 ILE A C 1
ATOM 1056 O O . ILE A 1 151 ? -37.749 14.099 38.771 1.00 33.36 164 ILE A O 1
ATOM 1061 N N . LEU A 1 152 ? -37.992 11.900 38.344 1.00 30.94 165 LEU A N 1
ATOM 1062 C CA . LEU A 1 152 ? -39.407 11.832 38.679 1.00 31.00 165 LEU A CA 1
ATOM 1063 C C . LEU A 1 152 ? -39.588 11.230 40.069 1.00 38.04 165 LEU A C 1
ATOM 1064 O O . LEU A 1 152 ? -38.676 10.629 40.633 1.00 40.26 165 LEU A O 1
ATOM 1069 N N . SER A 1 153 ? -40.791 11.374 40.612 1.00 38.76 166 SER A N 1
ATOM 1070 C CA . SER A 1 153 ? -41.073 10.878 41.950 1.00 43.05 166 SER A CA 1
ATOM 1071 C C . SER A 1 153 ? -41.565 9.439 41.849 1.00 43.46 166 SER A C 1
ATOM 1072 O O . SER A 1 153 ? -42.622 9.172 41.256 1.00 40.94 166 SER A O 1
ATOM 1075 N N . GLU A 1 154 ? -40.777 8.514 42.408 1.00 44.06 167 GLU A N 1
ATOM 1076 C CA . GLU A 1 154 ? -41.169 7.110 42.384 1.00 46.48 167 GLU A CA 1
ATOM 1077 C C . GLU A 1 154 ? -42.494 6.892 43.099 1.00 48.37 167 GLU A C 1
ATOM 1078 O O . GLU A 1 154 ? -43.384 6.216 42.573 1.00 50.52 167 GLU A O 1
ATOM 1084 N N . LYS A 1 155 ? -42.649 7.474 44.292 1.00 49.45 168 LYS A N 1
ATOM 1085 C CA . LYS A 1 155 ? -43.862 7.255 45.075 1.00 50.16 168 LYS A CA 1
ATOM 1086 C C . LYS A 1 155 ? -45.111 7.649 44.291 1.00 47.37 168 LYS A C 1
ATOM 1087 O O . LYS A 1 155 ? -46.074 6.878 44.213 1.00 43.75 168 LYS A O 1
ATOM 1093 N N . ALA A 1 156 ? -45.108 8.843 43.685 1.00 51.66 169 ALA A N 1
ATOM 1094 C CA . ALA A 1 156 ? -46.313 9.314 43.006 1.00 51.68 169 ALA A CA 1
ATOM 1095 C C . ALA A 1 156 ? -46.537 8.622 41.666 1.00 49.53 169 ALA A C 1
ATOM 1096 O O . ALA A 1 156 ? -47.688 8.443 41.255 1.00 45.20 169 ALA A O 1
ATOM 1098 N N . MET A 1 157 ? -45.467 8.252 40.960 1.00 48.78 170 MET A N 1
ATOM 1099 C CA . MET A 1 157 ? -45.643 7.458 39.750 1.00 47.40 170 MET A CA 1
ATOM 1100 C C . MET A 1 157 ? -46.274 6.113 40.084 1.00 51.26 170 MET A C 1
ATOM 1101 O O . MET A 1 157 ? -47.195 5.652 39.399 1.00 52.34 170 MET A O 1
ATOM 1106 N N . THR A 1 158 ? -45.783 5.470 41.145 1.00 48.50 171 THR A N 1
ATOM 1107 C CA . THR A 1 158 ? -46.411 4.244 41.623 1.00 53.49 171 THR A CA 1
ATOM 1108 C C . THR A 1 158 ? -47.846 4.506 42.053 1.00 55.68 171 THR A C 1
ATOM 1109 O O . THR A 1 158 ? -48.735 3.676 41.823 1.00 56.21 171 THR A O 1
ATOM 1113 N N . LYS A 1 159 ? -48.094 5.674 42.657 1.00 55.82 172 LYS A N 1
ATOM 1114 C CA . LYS A 1 159 ? -49.427 5.995 43.161 1.00 55.55 172 LYS A CA 1
ATOM 1115 C C . LYS A 1 159 ? -50.404 6.251 42.020 1.00 51.69 172 LYS A C 1
ATOM 1116 O O . LYS A 1 159 ? -51.494 5.672 41.981 1.00 51.78 172 LYS A O 1
ATOM 1122 N N . MET A 1 160 ? -50.031 7.114 41.077 1.00 54.44 173 MET A N 1
ATOM 1123 C CA . MET A 1 160 ? -50.949 7.502 40.014 1.00 53.45 173 MET A CA 1
ATOM 1124 C C . MET A 1 160 ? -50.933 6.564 38.821 1.00 46.38 173 MET A C 1
ATOM 1125 O O . MET A 1 160 ? -51.925 6.508 38.088 1.00 49.22 173 MET A O 1
ATOM 1130 N N . GLY A 1 161 ? -49.844 5.841 38.601 1.00 45.69 174 GLY A N 1
ATOM 1131 C CA . GLY A 1 161 ? -49.632 5.177 37.336 1.00 52.57 174 GLY A CA 1
ATOM 1132 C C . GLY A 1 161 ? -48.998 6.111 36.319 1.00 54.68 174 GLY A C 1
ATOM 1133 O O . GLY A 1 161 ? -49.110 7.335 36.390 1.00 45.45 174 GLY A O 1
ATOM 1134 N N . GLU A 1 162 ? -48.306 5.514 35.352 1.00 51.57 175 GLU A N 1
ATOM 1135 C CA . GLU A 1 162 ? -47.516 6.325 34.439 1.00 51.09 175 GLU A CA 1
ATOM 1136 C C . GLU A 1 162 ? -48.360 7.063 33.408 1.00 46.96 175 GLU A C 1
ATOM 1137 O O . GLU A 1 162 ? -47.879 8.042 32.823 1.00 54.75 175 GLU A O 1
ATOM 1143 N N . ASP A 1 163 ? -49.597 6.639 33.168 1.00 48.65 176 ASP A N 1
ATOM 1144 C CA . ASP A 1 163 ? -50.397 7.344 32.172 1.00 47.98 176 ASP A CA 1
ATOM 1145 C C . ASP A 1 163 ? -50.931 8.664 32.723 1.00 50.77 176 ASP A C 1
ATOM 1146 O O . ASP A 1 163 ? -50.890 9.692 32.033 1.00 52.01 176 ASP A O 1
ATOM 1151 N N . ALA A 1 164 ? -51.406 8.666 33.972 1.00 46.93 177 ALA A N 1
ATOM 1152 C CA . ALA A 1 164 ? -51.882 9.908 34.570 1.00 40.75 177 ALA A CA 1
ATOM 1153 C C . ALA A 1 164 ? -50.720 10.803 34.985 1.00 44.96 177 ALA A C 1
ATOM 1154 O O . ALA A 1 164 ? -50.827 12.034 34.925 1.00 49.62 177 ALA A O 1
ATOM 1156 N N . TYR A 1 165 ? -49.604 10.208 35.417 1.00 43.53 178 TYR A N 1
ATOM 1157 C CA . TYR A 1 165 ? -48.442 11.012 35.783 1.00 45.37 178 TYR A CA 1
ATOM 1158 C C . TYR A 1 165 ? -47.953 11.830 34.593 1.00 46.98 178 TYR A C 1
ATOM 1159 O O . TYR A 1 165 ? -47.509 12.974 34.758 1.00 42.18 178 TYR A O 1
ATOM 1168 N N . ALA A 1 166 ? -48.042 11.261 33.384 1.00 42.55 179 ALA A N 1
ATOM 1169 C CA . ALA A 1 166 ? -47.582 11.917 32.167 1.00 40.48 179 ALA A CA 1
ATOM 1170 C C . ALA A 1 166 ? -48.444 13.107 31.779 1.00 39.90 179 ALA A C 1
ATOM 1171 O O . ALA A 1 166 ? -48.025 13.914 30.940 1.00 36.63 179 ALA A O 1
ATOM 1173 N N . GLU A 1 167 ? -49.636 13.233 32.350 1.00 43.99 180 GLU A N 1
ATOM 1174 C CA . GLU A 1 167 ? -50.488 14.369 32.058 1.00 43.21 180 GLU A CA 1
ATOM 1175 C C . GLU A 1 167 ? -50.547 15.389 33.183 1.00 42.39 180 GLU A C 1
ATOM 1176 O O . GLU A 1 167 ? -50.958 16.525 32.936 1.00 43.00 180 GLU A O 1
ATOM 1182 N N . ASN A 1 168 ? -50.122 15.026 34.390 1.00 38.70 181 ASN A N 1
ATOM 1183 C CA . ASN A 1 168 ? -50.030 15.970 35.504 1.00 41.74 181 ASN A CA 1
ATOM 1184 C C . ASN A 1 168 ? -48.958 15.479 36.456 1.00 42.99 181 ASN A C 1
ATOM 1185 O O . ASN A 1 168 ? -49.248 14.886 37.502 1.00 42.02 181 ASN A O 1
ATOM 1190 N N . PRO A 1 169 ? -47.694 15.707 36.126 1.00 40.19 182 PRO A N 1
ATOM 1191 C CA . PRO A 1 169 ? -46.609 15.140 36.927 1.00 38.68 182 PRO A CA 1
ATOM 1192 C C . PRO A 1 169 ? -46.385 15.854 38.252 1.00 42.40 182 PRO A C 1
ATOM 1193 O O . PRO A 1 169 ? -46.684 17.042 38.415 1.00 37.02 182 PRO A O 1
ATOM 1197 N N . VAL A 1 170 ? -45.864 15.087 39.207 1.00 37.54 183 VAL A N 1
ATOM 1198 C CA . VAL A 1 170 ? -45.118 15.633 40.337 1.00 37.40 183 VAL A CA 1
ATOM 1199 C C . VAL A 1 170 ? -43.706 15.911 39.841 1.00 40.02 183 VAL A C 1
ATOM 1200 O O . VAL A 1 170 ? -43.039 15.010 39.320 1.00 41.29 183 VAL A O 1
ATOM 1204 N N . THR A 1 171 ? -43.246 17.149 40.000 1.00 35.31 184 THR A N 1
ATOM 1205 C CA . THR A 1 171 ? -42.061 17.618 39.298 1.00 32.38 184 THR A CA 1
ATOM 1206 C C . THR A 1 171 ? -40.944 17.951 40.276 1.00 34.16 184 THR A C 1
ATOM 1207 O O . THR A 1 171 ? -41.174 18.222 41.456 1.00 39.18 184 THR A O 1
ATOM 1211 N N . SER A 1 172 ? -39.720 17.929 39.769 1.00 29.55 185 SER A N 1
ATOM 1212 C CA . SER A 1 172 ? -38.542 18.212 40.579 1.00 32.80 185 SER A CA 1
ATOM 1213 C C . SER A 1 172 ? -37.881 19.529 40.208 1.00 29.63 185 SER A C 1
ATOM 1214 O O . SER A 1 172 ? -36.859 19.884 40.809 1.00 33.37 185 SER A O 1
ATOM 1217 N N . GLY A 1 173 ? -38.446 20.264 39.243 1.00 31.21 186 GLY A N 1
ATOM 1218 C CA . GLY A 1 173 ? -37.850 21.477 38.721 1.00 34.81 186 GLY A CA 1
ATOM 1219 C C . GLY A 1 173 ? -38.680 22.730 38.938 1.00 32.59 186 GLY A C 1
ATOM 1220 O O . GLY A 1 173 ? -39.565 22.767 39.798 1.00 31.94 186 GLY A O 1
ATOM 1221 N N . ALA A 1 174 ? -38.434 23.755 38.126 1.00 34.58 187 ALA A N 1
ATOM 1222 C CA . ALA A 1 174 ? -38.905 25.091 38.474 1.00 30.52 187 ALA A CA 1
ATOM 1223 C C . ALA A 1 174 ? -40.410 25.266 38.329 1.00 32.87 187 ALA A C 1
ATOM 1224 O O . ALA A 1 174 ? -40.956 26.184 38.950 1.00 36.99 187 ALA A O 1
ATOM 1226 N N . PHE A 1 175 ? -41.093 24.423 37.547 1.00 27.72 188 PHE A N 1
ATOM 1227 C CA . PHE A 1 175 ? -42.501 24.627 37.215 1.00 31.16 188 PHE A CA 1
ATOM 1228 C C . PHE A 1 175 ? -43.280 23.318 37.255 1.00 31.78 188 PHE A C 1
ATOM 1229 O O . PHE A 1 175 ? -42.744 22.237 36.993 1.00 36.19 188 PHE A O 1
ATOM 1237 N N . THR A 1 176 ? -44.573 23.438 37.534 1.00 28.65 189 THR A N 1
ATOM 1238 C CA . THR A 1 176 ? -45.519 22.345 37.385 1.00 35.31 189 THR A CA 1
ATOM 1239 C C . THR A 1 176 ? -46.413 22.600 36.178 1.00 33.45 189 THR A C 1
ATOM 1240 O O . THR A 1 176 ? -46.554 23.737 35.716 1.00 31.72 189 THR A O 1
ATOM 1244 N N . VAL A 1 177 ? -47.033 21.529 35.683 1.00 31.08 190 VAL A N 1
ATOM 1245 C CA . VAL A 1 177 ? -47.974 21.614 34.568 1.00 34.58 190 VAL A CA 1
ATOM 1246 C C . VAL A 1 177 ? -49.342 21.960 35.150 1.00 40.62 190 VAL A C 1
ATOM 1247 O O . VAL A 1 177 ? -50.072 21.087 35.622 1.00 41.05 190 VAL A O 1
ATOM 1251 N N . ASP A 1 178 ? -49.693 23.248 35.112 1.00 36.80 191 ASP A N 1
ATOM 1252 C CA . ASP A 1 178 ? -50.949 23.690 35.711 1.00 41.06 191 ASP A CA 1
ATOM 1253 C C . ASP A 1 178 ? -52.143 23.310 34.850 1.00 41.82 191 ASP A C 1
ATOM 1254 O O . ASP A 1 178 ? -53.145 22.795 35.357 1.00 41.50 191 ASP A O 1
ATOM 1259 N N . GLU A 1 179 ? -52.075 23.566 33.548 1.00 39.40 192 GLU A N 1
ATOM 1260 C CA . GLU A 1 179 ? -53.078 22.976 32.677 1.00 41.04 192 GLU A CA 1
ATOM 1261 C C . GLU A 1 179 ? -52.503 22.852 31.278 1.00 37.99 192 GLU A C 1
ATOM 1262 O O . GLU A 1 179 ? -51.524 23.509 30.922 1.00 39.52 192 GLU A O 1
ATOM 1268 N N . TRP A 1 180 ? -53.112 21.966 30.499 1.00 39.39 193 TRP A N 1
ATOM 1269 C CA . TRP A 1 180 ? -52.548 21.526 29.228 1.00 35.40 193 TRP A CA 1
ATOM 1270 C C . TRP A 1 180 ? -53.712 21.368 28.259 1.00 36.63 193 TRP A C 1
ATOM 1271 O O . TRP A 1 180 ? -54.471 20.397 28.340 1.00 36.15 193 TRP A O 1
ATOM 1282 N N . ARG A 1 181 ? -53.863 22.346 27.364 1.00 35.08 194 ARG A N 1
ATOM 1283 C CA . ARG A 1 181 ? -54.841 22.273 26.283 1.00 38.12 194 ARG A CA 1
ATOM 1284 C C . ARG A 1 181 ? -54.133 21.670 25.076 1.00 38.69 194 ARG A C 1
ATOM 1285 O O . ARG A 1 181 ? -53.421 22.367 24.344 1.00 31.31 194 ARG A O 1
ATOM 1293 N N . LYS A 1 182 ? -54.326 20.369 24.880 1.00 39.53 195 LYS A N 1
ATOM 1294 C CA . LYS A 1 182 ? -53.593 19.639 23.856 1.00 40.11 195 LYS A CA 1
ATOM 1295 C C . LYS A 1 182 ? -53.791 20.283 22.491 1.00 38.31 195 LYS A C 1
ATOM 1296 O O . LYS A 1 182 ? -54.899 20.680 22.125 1.00 36.37 195 LYS A O 1
ATOM 1302 N N . GLY A 1 183 ? -52.700 20.412 21.743 1.00 38.78 196 GLY A N 1
ATOM 1303 C CA . GLY A 1 183 ? -52.753 21.085 20.464 1.00 37.45 196 GLY A CA 1
ATOM 1304 C C . GLY A 1 183 ? -52.862 22.595 20.516 1.00 36.45 196 GLY A C 1
ATOM 1305 O O . GLY A 1 183 ? -52.838 23.231 19.455 1.00 36.74 196 GLY A O 1
ATOM 1306 N N . ASP A 1 184 ? -52.967 23.200 21.702 1.00 34.95 197 ASP A N 1
ATOM 1307 C CA . ASP A 1 184 ? -53.111 24.653 21.801 1.00 36.35 197 ASP A CA 1
ATOM 1308 C C . ASP A 1 184 ? -52.050 25.267 22.706 1.00 37.55 197 ASP A C 1
ATOM 1309 O O . ASP A 1 184 ? -51.212 26.031 22.216 1.00 34.41 197 ASP A O 1
ATOM 1314 N N . ARG A 1 185 ? -52.056 24.990 24.011 1.00 37.38 198 ARG A N 1
ATOM 1315 C CA . ARG A 1 185 ? -51.027 25.591 24.850 1.00 35.91 198 ARG A CA 1
ATOM 1316 C C . ARG A 1 185 ? -50.802 24.754 26.103 1.00 33.69 198 ARG A C 1
ATOM 1317 O O . ARG A 1 185 ? -51.697 24.034 26.559 1.00 32.72 198 ARG A O 1
ATOM 1325 N N . VAL A 1 186 ? -49.588 24.865 26.644 1.00 29.48 199 VAL A N 1
ATOM 1326 C CA . VAL A 1 186 ? -49.206 24.266 27.917 1.00 32.93 199 VAL A CA 1
ATOM 1327 C C . VAL A 1 186 ? -48.912 25.392 28.901 1.00 31.40 199 VAL A C 1
ATOM 1328 O O . VAL A 1 186 ? -48.035 26.234 28.657 1.00 30.69 199 VAL A O 1
ATOM 1332 N N . ILE A 1 187 ? -49.625 25.391 30.020 1.00 29.70 200 ILE A N 1
ATOM 1333 C CA . ILE A 1 187 ? -49.519 26.439 31.030 1.00 37.64 200 ILE A CA 1
ATOM 1334 C C . ILE A 1 187 ? -48.806 25.860 32.248 1.00 35.76 200 ILE A C 1
ATOM 1335 O O . ILE A 1 187 ? -49.332 24.973 32.935 1.00 33.94 200 ILE A O 1
ATOM 1340 N N . LEU A 1 188 ? -47.598 26.354 32.501 1.00 31.86 201 LEU A N 1
ATOM 1341 C CA . LEU A 1 188 ? -46.789 25.949 33.642 1.00 33.21 201 LEU A CA 1
ATOM 1342 C C . LEU A 1 188 ? -46.857 27.017 34.721 1.00 31.25 201 LEU A C 1
ATOM 1343 O O . LEU A 1 188 ? -46.866 28.213 34.423 1.00 37.46 201 LEU A O 1
ATOM 1348 N N . LYS A 1 189 ? -46.879 26.578 35.969 1.00 37.46 202 LYS A N 1
ATOM 1349 C CA . LYS A 1 189 ? -46.951 27.455 37.126 1.00 33.79 202 LYS A CA 1
ATOM 1350 C C . LYS A 1 189 ? -45.672 27.297 37.932 1.00 36.07 202 LYS A C 1
ATOM 1351 O O . LYS A 1 189 ? -45.129 26.192 38.031 1.00 34.60 202 LYS A O 1
ATOM 1357 N N . LYS A 1 190 ? -45.168 28.400 38.485 1.00 31.90 203 LYS A N 1
ATOM 1358 C CA . LYS A 1 190 ? -43.966 28.315 39.307 1.00 34.06 203 LYS A CA 1
ATOM 1359 C C . LYS A 1 190 ? -44.160 27.275 40.405 1.00 36.88 203 LYS A C 1
ATOM 1360 O O . LYS A 1 190 ? -45.236 27.180 41.008 1.00 31.03 203 LYS A O 1
ATOM 1366 N N . ASN A 1 191 ? -43.124 26.452 40.623 1.00 34.77 204 ASN A N 1
ATOM 1367 C CA . ASN A 1 191 ? -43.161 25.424 41.658 1.00 37.06 204 ASN A CA 1
ATOM 1368 C C . ASN A 1 191 ? -42.471 25.943 42.912 1.00 34.44 204 ASN A C 1
ATOM 1369 O O . ASN A 1 191 ? -41.232 26.011 42.945 1.00 32.56 204 ASN A O 1
ATOM 1374 N N . PRO A 1 192 ? -43.214 26.306 43.964 1.00 37.79 205 PRO A N 1
ATOM 1375 C CA . PRO A 1 192 ? -42.580 26.913 45.145 1.00 38.36 205 PRO A CA 1
ATOM 1376 C C . PRO A 1 192 ? -41.702 25.950 45.933 1.00 40.74 205 PRO A C 1
ATOM 1377 O O . PRO A 1 192 ? -40.903 26.407 46.768 1.00 39.46 205 PRO A O 1
ATOM 1381 N N . ASN A 1 193 ? -41.815 24.643 45.689 1.00 35.42 206 ASN A N 1
ATOM 1382 C CA . ASN A 1 193 ? -40.986 23.647 46.356 1.00 37.57 206 ASN A CA 1
ATOM 1383 C C . ASN A 1 193 ? -39.659 23.380 45.645 1.00 41.19 206 ASN A C 1
ATOM 1384 O O . ASN A 1 193 ? -38.799 22.697 46.215 1.00 34.52 206 ASN A O 1
ATOM 1389 N N . PHE A 1 194 ? -39.470 23.907 44.430 1.00 36.09 207 PHE A N 1
ATOM 1390 C CA . PHE A 1 194 ? -38.195 23.789 43.727 1.00 36.60 207 PHE A CA 1
ATOM 1391 C C . PHE A 1 194 ? -37.059 24.296 44.608 1.00 40.23 207 PHE A C 1
ATOM 1392 O O . PHE A 1 194 ? -37.181 25.337 45.255 1.00 41.80 207 PHE A O 1
ATOM 1400 N N . TRP A 1 195 ? -35.948 23.549 44.647 1.00 37.97 208 TRP A N 1
ATOM 1401 C CA . TRP A 1 195 ? -34.855 23.915 45.547 1.00 38.03 208 TRP A CA 1
ATOM 1402 C C . TRP A 1 195 ? -34.175 25.231 45.165 1.00 38.59 208 TRP A C 1
ATOM 1403 O O . TRP A 1 195 ? -33.484 25.817 46.004 1.00 37.20 208 TRP A O 1
ATOM 1414 N N . GLN A 1 196 ? -34.360 25.732 43.940 1.00 38.10 209 GLN A N 1
ATOM 1415 C CA . GLN A 1 196 ? -33.935 27.087 43.595 1.00 36.16 209 GLN A CA 1
ATOM 1416 C C . GLN A 1 196 ? -35.127 28.003 43.314 1.00 34.99 209 GLN A C 1
ATOM 1417 O O . GLN A 1 196 ? -35.028 28.947 42.520 1.00 34.91 209 GLN A O 1
ATOM 1423 N N . ALA A 1 197 ? -36.263 27.742 43.963 1.00 32.27 210 ALA A N 1
ATOM 1424 C CA . ALA A 1 197 ? -37.442 28.553 43.695 1.00 38.68 210 ALA A CA 1
ATOM 1425 C C . ALA A 1 197 ? -37.192 30.025 44.002 1.00 38.64 210 ALA A C 1
ATOM 1426 O O . ALA A 1 197 ? -37.831 30.888 43.399 1.00 33.18 210 ALA A O 1
ATOM 1428 N N . LYS A 1 198 ? -36.250 30.329 44.907 1.00 37.85 211 LYS A N 1
ATOM 1429 C CA . LYS A 1 198 ? -35.954 31.722 45.233 1.00 42.96 211 LYS A CA 1
ATOM 1430 C C . LYS A 1 198 ? -35.399 32.465 44.026 1.00 41.82 211 LYS A C 1
ATOM 1431 O O . LYS A 1 198 ? -35.553 33.684 43.923 1.00 38.09 211 LYS A O 1
ATOM 1437 N N . ASN A 1 199 ? -34.742 31.752 43.114 1.00 38.22 212 ASN A N 1
ATOM 1438 C CA . ASN A 1 199 ? -34.111 32.379 41.964 1.00 33.48 212 ASN A CA 1
ATOM 1439 C C . ASN A 1 199 ? -35.077 32.631 40.822 1.00 34.17 212 ASN A C 1
ATOM 1440 O O . ASN A 1 199 ? -34.683 33.257 39.834 1.00 32.27 212 ASN A O 1
ATOM 1445 N N . VAL A 1 200 ? -36.308 32.142 40.919 1.00 33.75 213 VAL A N 1
ATOM 1446 C CA . VAL A 1 200 ? -37.213 32.062 39.780 1.00 35.43 213 VAL A CA 1
ATOM 1447 C C . VAL A 1 200 ? -38.174 33.242 39.864 1.00 36.04 213 VAL A C 1
ATOM 1448 O O . VAL A 1 200 ? -39.076 33.269 40.710 1.00 32.31 213 VAL A O 1
ATOM 1452 N N . SER A 1 201 ? -38.006 34.202 38.961 1.00 36.37 214 SER A N 1
ATOM 1453 C CA . SER A 1 201 ? -38.812 35.418 39.011 1.00 34.81 214 SER A CA 1
ATOM 1454 C C . SER A 1 201 ? -40.216 35.186 38.452 1.00 39.38 214 SER A C 1
ATOM 1455 O O . SER A 1 201 ? -41.199 35.693 39.008 1.00 38.13 214 SER A O 1
ATOM 1458 N N . LEU A 1 202 ? -40.336 34.390 37.389 1.00 34.01 215 LEU A N 1
ATOM 1459 C CA . LEU A 1 202 ? -41.618 34.216 36.726 1.00 34.20 215 LEU A CA 1
ATOM 1460 C C . LEU A 1 202 ? -42.596 33.454 37.606 1.00 35.94 215 LEU A C 1
ATOM 1461 O O . LEU A 1 202 ? -42.223 32.518 38.318 1.00 41.23 215 LEU A O 1
ATOM 1466 N N . ASP A 1 203 ? -43.865 33.844 37.524 1.00 32.37 216 ASP A N 1
ATOM 1467 C CA . ASP A 1 203 ? -44.935 33.088 38.151 1.00 35.09 216 ASP A CA 1
ATOM 1468 C C . ASP A 1 203 ? -45.406 31.925 37.289 1.00 34.26 216 ASP A C 1
ATOM 1469 O O . ASP A 1 203 ? -46.022 30.992 37.814 1.00 33.91 216 ASP A O 1
ATOM 1474 N N . GLY A 1 204 ? -45.140 31.965 35.988 1.00 30.77 217 GLY A N 1
ATOM 1475 C CA . GLY A 1 204 ? -45.655 30.944 35.096 1.00 28.72 217 GLY A CA 1
ATOM 1476 C C . GLY A 1 204 ? -45.095 31.103 33.701 1.00 27.77 217 GLY A C 1
ATOM 1477 O O . GLY A 1 204 ? -44.487 32.116 33.355 1.00 31.77 217 GLY A O 1
ATOM 1478 N N . VAL A 1 205 ? -45.299 30.067 32.899 1.00 28.81 218 VAL A N 1
ATOM 1479 C CA . VAL A 1 205 ? -44.860 30.056 31.512 1.00 31.49 218 VAL A CA 1
ATOM 1480 C C . VAL A 1 205 ? -45.970 29.431 30.687 1.00 27.67 218 VAL A C 1
ATOM 1481 O O . VAL A 1 205 ? -46.597 28.457 31.117 1.00 31.28 218 VAL A O 1
ATOM 1485 N N . GLU A 1 206 ? -46.225 29.987 29.504 1.00 29.28 219 GLU A N 1
ATOM 1486 C CA . GLU A 1 206 ? -47.160 29.382 28.561 1.00 30.59 219 GLU A CA 1
ATOM 1487 C C . GLU A 1 206 ? -46.461 29.164 27.228 1.00 25.99 219 GLU A C 1
ATOM 1488 O O . GLU A 1 206 ? -45.979 30.128 26.616 1.00 30.90 219 GLU A O 1
ATOM 1494 N N . TRP A 1 207 ? -46.395 27.896 26.799 1.00 28.94 220 TRP A N 1
ATOM 1495 C CA . TRP A 1 207 ? -45.976 27.500 25.452 1.00 28.16 220 TRP A CA 1
ATOM 1496 C C . TRP A 1 207 ? -47.205 27.450 24.552 1.00 27.46 220 TRP A C 1
ATOM 1497 O O . TRP A 1 207 ? -48.046 26.560 24.696 1.00 28.04 220 TRP A O 1
ATOM 1508 N N . VAL A 1 208 ? -47.296 28.377 23.605 1.00 26.81 221 VAL A N 1
ATOM 1509 C CA . VAL A 1 208 ? -48.454 28.512 22.725 1.00 28.35 221 VAL A CA 1
ATOM 1510 C C . VAL A 1 208 ? -48.064 28.029 21.333 1.00 28.82 221 VAL A C 1
ATOM 1511 O O . VAL A 1 208 ? -47.214 28.647 20.677 1.00 25.86 221 VAL A O 1
ATOM 1515 N N . SER A 1 209 ? -48.694 26.946 20.869 1.00 28.23 222 SER A N 1
ATOM 1516 C CA . SER A 1 209 ? -48.409 26.420 19.531 1.00 32.01 222 SER A CA 1
ATOM 1517 C C . SER A 1 209 ? -48.989 27.333 18.448 1.00 29.38 222 SER A C 1
ATOM 1518 O O . SER A 1 209 ? -50.210 27.527 18.366 1.00 29.76 222 SER A O 1
ATOM 1521 N N . VAL A 1 210 ? -48.110 27.885 17.611 1.00 24.27 223 VAL A N 1
ATOM 1522 C CA . VAL A 1 210 ? -48.495 28.749 16.500 1.00 27.64 223 VAL A CA 1
ATOM 1523 C C . VAL A 1 210 ? -47.726 28.247 15.288 1.00 29.70 223 VAL A C 1
ATOM 1524 O O . VAL A 1 210 ? -46.572 28.643 15.076 1.00 26.81 223 VAL A O 1
ATOM 1528 N N . THR A 1 211 ? -48.368 27.407 14.468 1.00 26.78 224 THR A N 1
ATOM 1529 C CA . THR A 1 211 ? -47.653 26.622 13.464 1.00 30.00 224 THR A CA 1
ATOM 1530 C C . THR A 1 211 ? -47.320 27.402 12.204 1.00 31.31 224 THR A C 1
ATOM 1531 O O . THR A 1 211 ? -46.654 26.847 11.322 1.00 27.24 224 THR A O 1
ATOM 1535 N N . ASP A 1 212 ? -47.772 28.650 12.082 1.00 26.53 225 ASP A N 1
ATOM 1536 C CA . ASP A 1 212 ? -47.399 29.503 10.964 1.00 29.35 225 ASP A CA 1
ATOM 1537 C C . ASP A 1 212 ? -46.349 30.514 11.426 1.00 26.11 225 ASP A C 1
ATOM 1538 O O . ASP A 1 212 ? -46.596 31.291 12.356 1.00 23.85 225 ASP A O 1
ATOM 1543 N N . ASP A 1 213 ? -45.194 30.521 10.742 1.00 25.22 226 ASP A N 1
ATOM 1544 C CA . ASP A 1 213 ? -44.049 31.311 11.187 1.00 23.03 226 ASP A CA 1
ATOM 1545 C C . ASP A 1 213 ? -44.392 32.796 11.264 1.00 22.65 226 ASP A C 1
ATOM 1546 O O . ASP A 1 213 ? -44.090 33.468 12.254 1.00 22.60 226 ASP A O 1
ATOM 1551 N N . ASN A 1 214 ? -44.983 33.334 10.203 1.00 20.58 227 ASN A N 1
ATOM 1552 C CA . ASN A 1 214 ? -45.262 34.771 10.172 1.00 26.17 227 ASN A CA 1
ATOM 1553 C C . ASN A 1 214 ? -46.299 35.150 11.218 1.00 25.19 227 ASN A C 1
ATOM 1554 O O . ASN A 1 214 ? -46.173 36.183 11.881 1.00 27.37 227 ASN A O 1
ATOM 1559 N N . THR A 1 215 ? -47.338 34.329 11.369 1.00 26.55 228 THR A N 1
ATOM 1560 C CA . THR A 1 215 ? -48.325 34.574 12.415 1.00 29.05 228 THR A CA 1
ATOM 1561 C C . THR A 1 215 ? -47.674 34.612 13.795 1.00 27.10 228 THR A C 1
ATOM 1562 O O . THR A 1 215 ? -47.984 35.493 14.608 1.00 26.92 228 THR A O 1
ATOM 1566 N N . ARG A 1 216 ? -46.763 33.670 14.072 1.00 22.21 229 ARG A N 1
ATOM 1567 C CA . ARG A 1 216 ? -46.043 33.673 15.347 1.00 21.78 229 ARG A CA 1
ATOM 1568 C C . ARG A 1 216 ? -45.260 34.981 15.531 1.00 23.39 229 ARG A C 1
ATOM 1569 O O . ARG A 1 216 ? -45.293 35.594 16.609 1.00 22.62 229 ARG A O 1
ATOM 1577 N N . MET A 1 217 ? -44.601 35.453 14.466 1.00 25.77 230 MET A N 1
ATOM 1578 C CA . MET A 1 217 ? -43.820 36.687 14.542 1.00 23.56 230 MET A CA 1
ATOM 1579 C C . MET A 1 217 ? -44.720 37.898 14.758 1.00 22.89 230 MET A C 1
ATOM 1580 O O . MET A 1 217 ? -44.440 38.742 15.614 1.00 24.67 230 MET A O 1
ATOM 1585 N N . ARG A 1 218 ? -45.815 37.996 13.995 1.00 26.66 231 ARG A N 1
ATOM 1586 C CA . ARG A 1 218 ? -46.737 39.116 14.173 1.00 24.76 231 ARG A CA 1
ATOM 1587 C C . ARG A 1 218 ? -47.259 39.173 15.603 1.00 25.01 231 ARG A C 1
ATOM 1588 O O . ARG A 1 218 ? -47.366 40.258 16.185 1.00 22.40 231 ARG A O 1
ATOM 1596 N N . MET A 1 219 ? -47.559 38.006 16.196 1.00 23.52 232 MET A N 1
ATOM 1597 C CA . MET A 1 219 ? -48.086 37.971 17.561 1.00 25.75 232 MET A CA 1
ATOM 1598 C C . MET A 1 219 ? -47.095 38.538 18.572 1.00 25.91 232 MET A C 1
ATOM 1599 O O . MET A 1 219 ? -47.493 39.195 19.543 1.00 27.04 232 MET A O 1
ATOM 1604 N N . VAL A 1 220 ? -45.799 38.270 18.389 1.00 25.68 233 VAL A N 1
ATOM 1605 C CA . VAL A 1 220 ? -44.810 38.884 19.269 1.00 18.89 233 VAL A CA 1
ATOM 1606 C C . VAL A 1 220 ? -44.820 40.399 19.086 1.00 26.35 233 VAL A C 1
ATOM 1607 O O . VAL A 1 220 ? -44.832 41.163 20.061 1.00 23.10 233 VAL A O 1
ATOM 1611 N N . GLN A 1 221 ? -44.821 40.852 17.831 1.00 24.64 234 GLN A N 1
ATOM 1612 C CA . GLN A 1 221 ? -44.753 42.281 17.556 1.00 24.23 234 GLN A CA 1
ATOM 1613 C C . GLN A 1 221 ? -46.014 43.008 17.982 1.00 25.55 234 GLN A C 1
ATOM 1614 O O . GLN A 1 221 ? -45.968 44.219 18.210 1.00 28.93 234 GLN A O 1
ATOM 1620 N N . ASN A 1 222 ? -47.138 42.307 18.077 1.00 25.41 235 ASN A N 1
ATOM 1621 C CA . ASN A 1 222 ? -48.375 42.919 18.524 1.00 27.68 235 ASN A CA 1
ATOM 1622 C C . ASN A 1 222 ? -48.609 42.742 20.011 1.00 28.02 235 ASN A C 1
ATOM 1623 O O . ASN A 1 222 ? -49.698 43.066 20.489 1.00 29.67 235 ASN A O 1
ATOM 1628 N N . ASN A 1 223 ? -47.608 42.262 20.750 1.00 26.57 236 ASN A N 1
ATOM 1629 C CA . ASN A 1 223 ? -47.719 42.042 22.192 1.00 27.21 236 ASN A CA 1
ATOM 1630 C C . ASN A 1 223 ? -48.788 41.003 22.543 1.00 30.56 236 ASN A C 1
ATOM 1631 O O . ASN A 1 223 ? -49.411 41.079 23.607 1.00 31.81 236 ASN A O 1
ATOM 1636 N N . GLU A 1 224 ? -49.019 40.017 21.665 1.00 24.67 237 GLU A N 1
ATOM 1637 C CA . GLU A 1 224 ? -49.901 38.903 21.992 1.00 26.32 237 GLU A CA 1
ATOM 1638 C C . GLU A 1 224 ? -49.120 37.708 22.525 1.00 28.20 237 GLU A C 1
ATOM 1639 O O . GLU A 1 224 ? -49.725 36.775 23.062 1.00 27.23 237 GLU A O 1
ATOM 1645 N N . LEU A 1 225 ? -47.792 37.748 22.386 1.00 23.92 238 LEU A N 1
ATOM 1646 C CA . LEU A 1 225 ? -46.823 36.819 22.946 1.00 25.82 238 LEU A CA 1
ATOM 1647 C C . LEU A 1 225 ? -45.622 37.630 23.412 1.00 26.76 238 LEU A C 1
ATOM 1648 O O . LEU A 1 225 ? -45.243 38.604 22.755 1.00 26.05 238 LEU A O 1
ATOM 1653 N N . ASP A 1 226 ? -45.035 37.237 24.546 1.00 23.69 239 ASP A N 1
ATOM 1654 C CA . ASP A 1 226 ? -43.808 37.883 25.015 1.00 27.78 239 ASP A CA 1
ATOM 1655 C C . ASP A 1 226 ? -42.602 37.465 24.183 1.00 27.97 239 ASP A C 1
ATOM 1656 O O . ASP A 1 226 ? -41.683 38.267 23.963 1.00 26.59 239 ASP A O 1
ATOM 1661 N N . THR A 1 227 ? -42.557 36.194 23.782 1.00 25.95 240 THR A N 1
ATOM 1662 C CA . THR A 1 227 ? -41.433 35.615 23.062 1.00 28.65 240 THR A CA 1
ATOM 1663 C C . THR A 1 227 ? -41.961 34.607 22.049 1.00 25.02 240 THR A C 1
ATOM 1664 O O . THR A 1 227 ? -43.131 34.213 22.076 1.00 26.67 240 THR A O 1
ATOM 1668 N N . ALA A 1 228 ? -41.073 34.168 21.159 1.00 23.69 241 ALA A N 1
ATOM 1669 C CA . ALA A 1 228 ? -41.365 33.051 20.267 1.00 25.19 241 ALA A CA 1
ATOM 1670 C C . ALA A 1 228 ? -40.051 32.399 19.881 1.00 22.33 241 ALA A C 1
ATOM 1671 O O . ALA A 1 228 ? -39.003 33.040 19.920 1.00 24.21 241 ALA A O 1
ATOM 1673 N N . ILE A 1 229 ? -40.115 31.127 19.488 1.00 21.15 242 ILE A N 1
ATOM 1674 C CA . ILE A 1 229 ? -38.955 30.422 18.952 1.00 21.39 242 ILE A CA 1
ATOM 1675 C C . ILE A 1 229 ? -39.115 30.292 17.441 1.00 23.56 242 ILE A C 1
ATOM 1676 O O . ILE A 1 229 ? -40.203 30.471 16.894 1.00 25.35 242 ILE A O 1
ATOM 1681 N N . PHE A 1 230 ? -38.015 29.940 16.768 1.00 19.99 243 PHE A N 1
ATOM 1682 C CA . PHE A 1 230 ? -38.006 29.669 15.319 1.00 20.67 243 PHE A CA 1
ATOM 1683 C C . PHE A 1 230 ? -38.406 30.917 14.519 1.00 24.64 243 PHE A C 1
ATOM 1684 O O . PHE A 1 230 ? -39.446 30.946 13.848 1.00 22.51 243 PHE A O 1
ATOM 1692 N N . VAL A 1 231 ? -37.583 31.958 14.634 1.00 21.26 244 VAL A N 1
ATOM 1693 C CA . VAL A 1 231 ? -37.731 33.131 13.761 1.00 18.39 244 VAL A CA 1
ATOM 1694 C C . VAL A 1 231 ? -37.473 32.706 12.321 1.00 21.18 244 VAL A C 1
ATOM 1695 O O . VAL A 1 231 ? -36.409 32.136 12.028 1.00 23.01 244 VAL A O 1
ATOM 1699 N N . PRO A 1 232 ? -38.370 32.987 11.384 1.00 22.47 245 PRO A N 1
ATOM 1700 C CA . PRO A 1 232 ? -38.124 32.565 10.000 1.00 24.34 245 PRO A CA 1
ATOM 1701 C C . PRO A 1 232 ? -36.954 33.337 9.414 1.00 22.43 245 PRO A C 1
ATOM 1702 O O . PRO A 1 232 ? -36.816 34.539 9.637 1.00 25.22 245 PRO A O 1
ATOM 1706 N N . PHE A 1 233 ? -36.083 32.632 8.681 1.00 22.92 246 PHE A N 1
ATOM 1707 C CA . PHE A 1 233 ? -34.832 33.262 8.239 1.00 20.32 246 PHE A CA 1
ATOM 1708 C C . PHE A 1 233 ? -35.079 34.541 7.435 1.00 23.94 246 PHE A C 1
ATOM 1709 O O . PHE A 1 233 ? -34.277 35.478 7.506 1.00 20.38 246 PHE A O 1
ATOM 1717 N N . SER A 1 234 ? -36.173 34.609 6.673 1.00 21.71 247 SER A N 1
ATOM 1718 C CA . SER A 1 234 ? -36.366 35.773 5.803 1.00 24.70 247 SER A CA 1
ATOM 1719 C C . SER A 1 234 ? -36.515 37.066 6.591 1.00 23.10 247 SER A C 1
ATOM 1720 O O . SER A 1 234 ? -36.213 38.144 6.057 1.00 24.36 247 SER A O 1
ATOM 1723 N N . ARG A 1 235 ? -36.948 36.987 7.850 1.00 23.90 248 ARG A N 1
ATOM 1724 C CA . ARG A 1 235 ? -37.239 38.170 8.649 1.00 25.81 248 ARG A CA 1
ATOM 1725 C C . ARG A 1 235 ? -36.163 38.510 9.672 1.00 26.85 248 ARG A C 1
ATOM 1726 O O . ARG A 1 235 ? -36.313 39.510 10.375 1.00 24.07 248 ARG A O 1
ATOM 1734 N N . VAL A 1 236 ? -35.096 37.709 9.793 1.00 25.45 249 VAL A N 1
ATOM 1735 C CA . VAL A 1 236 ? -34.093 37.980 10.829 1.00 26.93 249 VAL A CA 1
ATOM 1736 C C . VAL A 1 236 ? -33.503 39.385 10.665 1.00 27.74 249 VAL A C 1
ATOM 1737 O O . VAL A 1 236 ? -33.386 40.142 11.633 1.00 27.22 249 VAL A O 1
ATOM 1741 N N . GLU A 1 237 ? -33.160 39.765 9.434 1.00 25.41 250 GLU A N 1
ATOM 1742 C CA . GLU A 1 237 ? -32.530 41.062 9.188 1.00 27.96 250 GLU A CA 1
ATOM 1743 C C . GLU A 1 237 ? -33.460 42.230 9.547 1.00 28.32 250 GLU A C 1
ATOM 1744 O O . GLU A 1 237 ? -33.065 43.144 10.277 1.00 28.82 250 GLU A O 1
ATOM 1750 N N . GLU A 1 238 ? -34.708 42.215 9.068 1.00 27.70 251 GLU A N 1
ATOM 1751 C CA . GLU A 1 238 ? -35.604 43.329 9.384 1.00 27.23 251 GLU A CA 1
ATOM 1752 C C . GLU A 1 238 ? -35.950 43.370 10.875 1.00 28.24 251 GLU A C 1
ATOM 1753 O O . GLU A 1 238 ? -36.092 44.459 11.456 1.00 30.80 251 GLU A O 1
ATOM 1759 N N . LEU A 1 239 ? -36.099 42.199 11.514 1.00 24.73 252 LEU A N 1
ATOM 1760 C CA . LEU A 1 239 ? -36.439 42.181 12.939 1.00 25.58 252 LEU A CA 1
ATOM 1761 C C . LEU A 1 239 ? -35.273 42.632 13.811 1.00 30.25 252 LEU A C 1
ATOM 1762 O O . LEU A 1 239 ? -35.485 43.095 14.942 1.00 27.18 252 LEU A O 1
ATOM 1767 N N . LYS A 1 240 ? -34.039 42.493 13.318 1.00 28.12 253 LYS A N 1
ATOM 1768 C CA . LYS A 1 240 ? -32.894 42.985 14.079 1.00 33.43 253 LYS A CA 1
ATOM 1769 C C . LYS A 1 240 ? -32.906 44.505 14.167 1.00 31.61 253 LYS A C 1
ATOM 1770 O O . LYS A 1 240 ? -32.356 45.078 15.118 1.00 34.24 253 LYS A O 1
ATOM 1776 N N . LYS A 1 241 ? -33.527 45.168 13.196 1.00 31.92 254 LYS A N 1
ATOM 1777 C CA . LYS A 1 241 ? -33.673 46.619 13.197 1.00 38.70 254 LYS A CA 1
ATOM 1778 C C . LYS A 1 241 ? -34.912 47.103 13.944 1.00 37.14 254 LYS A C 1
ATOM 1779 O O . LYS A 1 241 ? -35.105 48.317 14.055 1.00 40.27 254 LYS A O 1
ATOM 1785 N N . ASP A 1 242 ? -35.754 46.209 14.460 1.00 34.28 255 ASP A N 1
ATOM 1786 C CA . ASP A 1 242 ? -36.990 46.607 15.131 1.00 34.67 255 ASP A CA 1
ATOM 1787 C C . ASP A 1 242 ? -36.682 46.883 16.604 1.00 36.66 255 ASP A C 1
ATOM 1788 O O . ASP A 1 242 ? -36.215 45.994 17.325 1.00 33.98 255 ASP A O 1
ATOM 1793 N N . LYS A 1 243 ? -36.965 48.105 17.059 1.00 33.07 256 LYS A N 1
ATOM 1794 C CA . LYS A 1 243 ? -36.557 48.505 18.400 1.00 36.14 256 LYS A CA 1
ATOM 1795 C C . LYS A 1 243 ? -37.386 47.860 19.508 1.00 31.13 256 LYS A C 1
ATOM 1796 O O . LYS A 1 243 ? -36.909 47.788 20.647 1.00 32.90 256 LYS A O 1
ATOM 1802 N N . ASN A 1 244 ? -38.599 47.374 19.222 1.00 28.85 257 ASN A N 1
ATOM 1803 C CA . ASN A 1 244 ? -39.425 46.794 20.278 1.00 25.15 257 ASN A CA 1
ATOM 1804 C C . ASN A 1 244 ? -39.108 45.337 20.594 1.00 27.69 257 ASN A C 1
ATOM 1805 O O . ASN A 1 244 ? -39.656 44.804 21.563 1.00 27.09 257 ASN A O 1
ATOM 1810 N N . VAL A 1 245 ? -38.244 44.683 19.823 1.00 29.97 258 VAL A N 1
ATOM 1811 C CA . VAL A 1 245 ? -37.965 43.265 20.008 1.00 23.72 258 VAL A CA 1
ATOM 1812 C C . VAL A 1 245 ? -36.455 43.053 19.989 1.00 27.83 258 VAL A C 1
ATOM 1813 O O . VAL A 1 245 ? -35.684 43.932 19.596 1.00 27.39 258 VAL A O 1
ATOM 1817 N N . VAL A 1 246 ? -36.043 41.863 20.432 1.00 26.72 259 VAL A N 1
ATOM 1818 C CA . VAL A 1 246 ? -34.640 41.454 20.450 1.00 26.51 259 VAL A CA 1
ATOM 1819 C C . VAL A 1 246 ? -34.555 40.111 19.753 1.00 26.72 259 VAL A C 1
ATOM 1820 O O . VAL A 1 246 ? -35.227 39.157 20.165 1.00 24.14 259 VAL A O 1
ATOM 1824 N N . ILE A 1 247 ? -33.775 40.042 18.680 1.00 26.09 260 ILE A N 1
ATOM 1825 C CA . ILE A 1 247 ? -33.469 38.756 18.062 1.00 24.16 260 ILE A CA 1
ATOM 1826 C C . ILE A 1 247 ? -32.285 38.142 18.791 1.00 27.52 260 ILE A C 1
ATOM 1827 O O . ILE A 1 247 ? -31.232 38.777 18.928 1.00 25.64 260 ILE A O 1
ATOM 1832 N N . HIS A 1 248 ? -32.453 36.905 19.252 1.00 25.97 261 HIS A N 1
ATOM 1833 C CA . HIS A 1 248 ? -31.387 36.122 19.859 1.00 26.99 261 HIS A CA 1
ATOM 1834 C C . HIS A 1 248 ? -30.829 35.164 18.816 1.00 25.87 261 HIS A C 1
ATOM 1835 O O . HIS A 1 248 ? -31.592 34.512 18.099 1.00 24.46 261 HIS A O 1
ATOM 1842 N N . SER A 1 249 ? -29.505 35.089 18.720 1.00 21.30 262 SER A N 1
ATOM 1843 C CA . SER A 1 249 ? -28.845 34.160 17.810 1.00 26.96 262 SER A CA 1
ATOM 1844 C C . SER A 1 249 ? -27.854 33.377 18.664 1.00 29.39 262 SER A C 1
ATOM 1845 O O . SER A 1 249 ? -26.691 33.754 18.780 1.00 30.28 262 SER A O 1
ATOM 1848 N N . ASP A 1 250 ? -28.336 32.289 19.279 1.00 27.69 263 ASP A N 1
ATOM 1849 C CA . ASP A 1 250 ? -27.633 31.559 20.323 1.00 26.83 263 ASP A CA 1
ATOM 1850 C C . ASP A 1 250 ? -26.874 30.375 19.741 1.00 26.08 263 ASP A C 1
ATOM 1851 O O . ASP A 1 250 ? -27.413 29.650 18.898 1.00 21.99 263 ASP A O 1
ATOM 1856 N N . PRO A 1 251 ? -25.635 30.153 20.186 1.00 28.91 264 PRO A N 1
ATOM 1857 C CA . PRO A 1 251 ? -24.869 29.000 19.687 1.00 24.59 264 PRO A CA 1
ATOM 1858 C C . PRO A 1 251 ? -25.613 27.702 19.949 1.00 24.61 264 PRO A C 1
ATOM 1859 O O . PRO A 1 251 ? -26.179 27.503 21.022 1.00 24.09 264 PRO A O 1
ATOM 1863 N N . SER A 1 252 ? -25.583 26.804 18.961 1.00 23.92 265 SER A N 1
ATOM 1864 C CA . SER A 1 252 ? -26.450 25.637 18.934 1.00 25.56 265 SER A CA 1
ATOM 1865 C C . SER A 1 252 ? -25.676 24.372 18.577 1.00 25.25 265 SER A C 1
ATOM 1866 O O . SER A 1 252 ? -24.525 24.412 18.131 1.00 25.25 265 SER A O 1
ATOM 1869 N N . THR A 1 253 ? -26.357 23.246 18.779 1.00 23.21 266 THR A N 1
ATOM 1870 C CA . THR A 1 253 ? -25.983 21.937 18.264 1.00 23.24 266 THR A CA 1
ATOM 1871 C C . THR A 1 253 ? -26.930 21.498 17.158 1.00 23.98 266 THR A C 1
ATOM 1872 O O . THR A 1 253 ? -27.043 20.298 16.876 1.00 21.86 266 THR A O 1
ATOM 1876 N N . ARG A 1 254 ? -27.592 22.462 16.508 1.00 18.52 267 ARG A N 1
ATOM 1877 C CA . ARG A 1 254 ? -28.649 22.173 15.556 1.00 20.01 267 ARG A CA 1
ATOM 1878 C C . ARG A 1 254 ? -28.100 21.818 14.180 1.00 22.25 267 ARG A C 1
ATOM 1879 O O . ARG A 1 254 ? -27.165 22.455 13.680 1.00 23.30 267 ARG A O 1
ATOM 1887 N N . GLU A 1 255 ? -28.712 20.808 13.558 1.00 19.52 268 GLU A N 1
ATOM 1888 C CA . GLU A 1 255 ? -28.493 20.512 12.146 1.00 20.02 268 GLU A CA 1
ATOM 1889 C C . GLU A 1 255 ? -29.823 20.183 11.477 1.00 19.80 268 GLU A C 1
ATOM 1890 O O . GLU A 1 255 ? -30.615 19.411 12.027 1.00 21.35 268 GLU A O 1
ATOM 1896 N N . ASP A 1 256 ? -30.058 20.742 10.287 1.00 19.14 269 ASP A N 1
ATOM 1897 C CA . ASP A 1 256 ? -31.195 20.332 9.471 1.00 17.92 269 ASP A CA 1
ATOM 1898 C C . ASP A 1 256 ? -30.729 19.394 8.363 1.00 22.91 269 ASP A C 1
ATOM 1899 O O . ASP A 1 256 ? -29.602 19.497 7.874 1.00 20.86 269 ASP A O 1
ATOM 1904 N N . HIS A 1 257 ? -31.611 18.473 7.966 1.00 21.56 270 HIS A N 1
ATOM 1905 C CA . HIS A 1 257 ? -31.264 17.401 7.034 1.00 18.08 270 HIS A CA 1
ATOM 1906 C C . HIS A 1 257 ? -32.501 16.971 6.252 1.00 17.99 270 HIS A C 1
ATOM 1907 O O . HIS A 1 257 ? -33.624 17.151 6.710 1.00 20.85 270 HIS A O 1
ATOM 1914 N N . LEU A 1 258 ? -32.279 16.357 5.074 1.00 16.56 271 LEU A N 1
ATOM 1915 C CA . LEU A 1 258 ? -33.346 15.744 4.278 1.00 17.50 271 LEU A CA 1
ATOM 1916 C C . LEU A 1 258 ? -33.380 14.240 4.570 1.00 19.50 271 LEU A C 1
ATOM 1917 O O . LEU A 1 258 ? -32.489 13.499 4.136 1.00 17.63 271 LEU A O 1
ATOM 1922 N N . LEU A 1 259 ? -34.399 13.793 5.304 1.00 21.59 272 LEU A N 1
ATOM 1923 C CA . LEU A 1 259 ? -34.620 12.355 5.497 1.00 21.12 272 LEU A CA 1
ATOM 1924 C C . LEU A 1 259 ? -34.948 11.657 4.176 1.00 19.76 272 LEU A C 1
ATOM 1925 O O . LEU A 1 259 ? -35.571 12.234 3.289 1.00 20.97 272 LEU A O 1
ATOM 1930 N N . ILE A 1 260 ? -34.530 10.387 4.067 1.00 20.28 273 ILE A N 1
ATOM 1931 C CA . ILE A 1 260 ? -34.863 9.489 2.961 1.00 22.39 273 ILE A CA 1
ATOM 1932 C C . ILE A 1 260 ? -35.385 8.199 3.565 1.00 20.07 273 ILE A C 1
ATOM 1933 O O . ILE A 1 260 ? -34.746 7.630 4.454 1.00 20.04 273 ILE A O 1
ATOM 1938 N N . ASN A 1 261 ? -36.544 7.743 3.099 1.00 21.63 274 ASN A N 1
ATOM 1939 C CA . ASN A 1 261 ? -37.090 6.477 3.585 1.00 18.20 274 ASN A CA 1
ATOM 1940 C C . ASN A 1 261 ? -36.463 5.354 2.775 1.00 20.30 274 ASN A C 1
ATOM 1941 O O . ASN A 1 261 ? -36.860 5.110 1.632 1.00 21.85 274 ASN A O 1
ATOM 1946 N N . HIS A 1 262 ? -35.468 4.673 3.369 1.00 17.88 275 HIS A N 1
ATOM 1947 C CA . HIS A 1 262 ? -34.726 3.631 2.659 1.00 18.79 275 HIS A CA 1
ATOM 1948 C C . HIS A 1 262 ? -35.567 2.386 2.408 1.00 26.91 275 HIS A C 1
ATOM 1949 O O . HIS A 1 262 ? -35.172 1.538 1.597 1.00 23.43 275 HIS A O 1
ATOM 1956 N N . GLU A 1 263 ? -36.684 2.236 3.124 1.00 22.07 276 GLU A N 1
ATOM 1957 C CA . GLU A 1 263 ? -37.603 1.123 2.909 1.00 31.93 276 GLU A CA 1
ATOM 1958 C C . GLU A 1 263 ? -38.407 1.252 1.623 1.00 30.15 276 GLU A C 1
ATOM 1959 O O . GLU A 1 263 ? -39.039 0.273 1.207 1.00 30.28 276 GLU A O 1
ATOM 1965 N N . HIS A 1 264 ? -38.408 2.426 0.984 1.00 26.27 277 HIS A N 1
ATOM 1966 C CA . HIS A 1 264 ? -39.358 2.699 -0.092 1.00 25.78 277 HIS A CA 1
ATOM 1967 C C . HIS A 1 264 ? -38.730 2.399 -1.454 1.00 26.77 277 HIS A C 1
ATOM 1968 O O . HIS A 1 264 ? -38.273 3.282 -2.183 1.00 23.95 277 HIS A O 1
ATOM 1975 N N . GLY A 1 265 ? -38.728 1.114 -1.809 1.00 28.42 278 GLY A N 1
ATOM 1976 C CA . GLY A 1 265 ? -38.361 0.747 -3.167 1.00 24.88 278 GLY A CA 1
ATOM 1977 C C . GLY A 1 265 ? -36.918 1.057 -3.525 1.00 26.10 278 GLY A C 1
ATOM 1978 O O . GLY A 1 265 ? -35.988 0.708 -2.792 1.00 28.44 278 GLY A O 1
ATOM 1979 N N . LEU A 1 266 ? -36.732 1.708 -4.683 1.00 22.92 279 LEU A N 1
ATOM 1980 C CA . LEU A 1 266 ? -35.409 2.049 -5.216 1.00 29.52 279 LEU A CA 1
ATOM 1981 C C . LEU A 1 266 ? -34.601 2.973 -4.310 1.00 24.71 279 LEU A C 1
ATOM 1982 O O . LEU A 1 266 ? -33.388 3.120 -4.531 1.00 23.02 279 LEU A O 1
ATOM 1987 N N . LEU A 1 267 ? -35.233 3.618 -3.325 1.00 22.78 280 LEU A N 1
ATOM 1988 C CA . LEU A 1 267 ? -34.473 4.395 -2.346 1.00 26.33 280 LEU A CA 1
ATOM 1989 C C . LEU A 1 267 ? -33.588 3.521 -1.456 1.00 24.53 280 LEU A C 1
ATOM 1990 O O . LEU A 1 267 ? -32.726 4.061 -0.751 1.00 23.00 280 LEU A O 1
ATOM 1995 N N . ALA A 1 268 ? -33.740 2.186 -1.516 1.00 21.83 281 ALA A N 1
ATOM 1996 C CA . ALA A 1 268 ? -32.843 1.270 -0.827 1.00 25.64 281 ALA A CA 1
ATOM 1997 C C . ALA A 1 268 ? -31.469 1.198 -1.486 1.00 24.19 281 ALA A C 1
ATOM 1998 O O . ALA A 1 268 ? -30.490 0.842 -0.818 1.00 24.25 281 ALA A O 1
ATOM 2000 N N . LYS A 1 269 ? -31.367 1.553 -2.759 1.00 24.17 282 LYS A N 1
ATOM 2001 C CA . LYS A 1 269 ? -30.091 1.461 -3.460 1.00 20.99 282 LYS A CA 1
ATOM 2002 C C . LYS A 1 269 ? -29.206 2.648 -3.099 1.00 22.47 282 LYS A C 1
ATOM 2003 O O . LYS A 1 269 ? -29.607 3.801 -3.329 1.00 22.41 282 LYS A O 1
ATOM 2009 N N . PRO A 1 270 ? -28.007 2.421 -2.544 1.00 22.97 283 PRO A N 1
ATOM 2010 C CA . PRO A 1 270 ? -27.116 3.553 -2.234 1.00 26.03 283 PRO A CA 1
ATOM 2011 C C . PRO A 1 270 ? -26.901 4.474 -3.419 1.00 24.11 283 PRO A C 1
ATOM 2012 O O . PRO A 1 270 ? -26.809 5.691 -3.232 1.00 25.03 283 PRO A O 1
ATOM 2016 N N . GLU A 1 271 ? -26.858 3.925 -4.643 1.00 24.72 284 GLU A N 1
ATOM 2017 C CA . GLU A 1 271 ? -26.613 4.738 -5.831 1.00 22.52 284 GLU A CA 1
ATOM 2018 C C . GLU A 1 271 ? -27.725 5.752 -6.062 1.00 23.18 284 GLU A C 1
ATOM 2019 O O . GLU A 1 271 ? -27.464 6.868 -6.523 1.00 23.42 284 GLU A O 1
ATOM 2025 N N . VAL A 1 272 ? -28.979 5.365 -5.802 1.00 20.19 285 VAL A N 1
ATOM 2026 C CA . VAL A 1 272 ? -30.090 6.306 -5.951 1.00 21.41 285 VAL A CA 1
ATOM 2027 C C . VAL A 1 272 ? -29.972 7.440 -4.943 1.00 18.85 285 VAL A C 1
ATOM 2028 O O . VAL A 1 272 ? -30.149 8.614 -5.286 1.00 21.14 285 VAL A O 1
ATOM 2032 N N . ARG A 1 273 ? -29.638 7.114 -3.687 1.00 20.61 286 ARG A N 1
ATOM 2033 C CA . ARG A 1 273 ? -29.468 8.166 -2.687 1.00 17.88 286 ARG A CA 1
ATOM 2034 C C . ARG A 1 273 ? -28.257 9.035 -3.006 1.00 18.75 286 ARG A C 1
ATOM 2035 O O . ARG A 1 273 ? -28.282 10.248 -2.777 1.00 21.47 286 ARG A O 1
ATOM 2043 N N . GLN A 1 274 ? -27.176 8.432 -3.503 1.00 23.78 287 GLN A N 1
ATOM 2044 C CA . GLN A 1 274 ? -26.017 9.225 -3.898 1.00 22.22 287 GLN A CA 1
ATOM 2045 C C . GLN A 1 274 ? -26.373 10.163 -5.047 1.00 23.54 287 GLN A C 1
ATOM 2046 O O . GLN A 1 274 ? -25.959 11.331 -5.069 1.00 21.51 287 GLN A O 1
ATOM 2052 N N . ALA A 1 275 ? -27.179 9.676 -5.994 1.00 24.63 288 ALA A N 1
ATOM 2053 C CA . ALA A 1 275 ? -27.651 10.508 -7.095 1.00 24.81 288 ALA A CA 1
ATOM 2054 C C . ALA A 1 275 ? -28.434 11.716 -6.591 1.00 25.13 288 ALA A C 1
ATOM 2055 O O . ALA A 1 275 ? -28.258 12.828 -7.094 1.00 22.54 288 ALA A O 1
ATOM 2057 N N . LEU A 1 276 ? -29.335 11.511 -5.625 1.00 24.14 289 LEU A N 1
ATOM 2058 C CA . LEU A 1 276 ? -30.059 12.645 -5.054 1.00 25.31 289 LEU A CA 1
ATOM 2059 C C . LEU A 1 276 ? -29.099 13.649 -4.425 1.00 23.29 289 LEU A C 1
ATOM 2060 O O . LEU A 1 276 ? -29.292 14.864 -4.553 1.00 21.68 289 LEU A O 1
ATOM 2065 N N . ASP A 1 277 ? -28.078 13.156 -3.719 1.00 22.75 290 ASP A N 1
ATOM 2066 C CA . ASP A 1 277 ? -27.113 14.039 -3.060 1.00 23.83 290 ASP A CA 1
ATOM 2067 C C . ASP A 1 277 ? -26.373 14.901 -4.076 1.00 26.42 290 ASP A C 1
ATOM 2068 O O . ASP A 1 277 ? -26.176 16.103 -3.859 1.00 26.13 290 ASP A O 1
ATOM 2073 N N . MET A 1 278 ? -25.970 14.305 -5.202 1.00 23.90 291 MET A N 1
ATOM 2074 C CA . MET A 1 278 ? -25.244 15.007 -6.257 1.00 22.28 291 MET A CA 1
ATOM 2075 C C . MET A 1 278 ? -26.127 15.920 -7.094 1.00 24.10 291 MET A C 1
ATOM 2076 O O . MET A 1 278 ? -25.595 16.715 -7.880 1.00 21.29 291 MET A O 1
ATOM 2081 N N . ALA A 1 279 ? -27.451 15.805 -6.978 1.00 21.93 292 ALA A N 1
ATOM 2082 C CA . ALA A 1 279 ? -28.361 16.627 -7.750 1.00 21.89 292 ALA A CA 1
ATOM 2083 C C . ALA A 1 279 ? -28.892 17.814 -6.954 1.00 23.94 292 ALA A C 1
ATOM 2084 O O . ALA A 1 279 ? -29.683 18.591 -7.484 1.00 21.28 292 ALA A O 1
ATOM 2086 N N . ILE A 1 280 ? -28.497 17.958 -5.695 1.00 22.99 293 ILE A N 1
ATOM 2087 C CA . ILE A 1 280 ? -28.946 19.057 -4.849 1.00 22.83 293 ILE A CA 1
ATOM 2088 C C . ILE A 1 280 ? -27.726 19.925 -4.557 1.00 25.90 293 ILE A C 1
ATOM 2089 O O . ILE A 1 280 ? -26.720 19.436 -4.020 1.00 22.63 293 ILE A O 1
ATOM 2094 N N . ASP A 1 281 ? -27.809 21.203 -4.931 1.00 24.48 294 ASP A N 1
ATOM 2095 C CA . ASP A 1 281 ? -26.701 22.151 -4.806 1.00 24.12 294 ASP A CA 1
ATOM 2096 C C . ASP A 1 281 ? -26.798 22.730 -3.402 1.00 26.47 294 ASP A C 1
ATOM 2097 O O . ASP A 1 281 ? -27.639 23.592 -3.139 1.00 26.69 294 ASP A O 1
ATOM 2102 N N . LYS A 1 282 ? -25.941 22.245 -2.494 1.00 22.27 295 LYS A N 1
ATOM 2103 C CA . LYS A 1 282 ? -26.091 22.578 -1.080 1.00 26.31 295 LYS A CA 1
ATOM 2104 C C . LYS A 1 282 ? -25.833 24.055 -0.822 1.00 25.87 295 LYS A C 1
ATOM 2105 O O . LYS A 1 282 ? -26.585 24.698 -0.085 1.00 24.86 295 LYS A O 1
ATOM 2111 N N . GLN A 1 283 ? -24.737 24.589 -1.369 1.00 24.54 296 GLN A N 1
ATOM 2112 C CA . GLN A 1 283 ? -24.387 25.986 -1.124 1.00 29.08 296 GLN A CA 1
ATOM 2113 C C . GLN A 1 283 ? -25.504 26.921 -1.573 1.00 25.75 296 GLN A C 1
ATOM 2114 O O . GLN A 1 283 ? -25.937 27.806 -0.822 1.00 26.57 296 GLN A O 1
ATOM 2120 N N . SER A 1 284 ? -26.001 26.719 -2.792 1.00 26.20 297 SER A N 1
ATOM 2121 C CA . SER A 1 284 ? -27.102 27.535 -3.294 1.00 28.96 297 SER A CA 1
ATOM 2122 C C . SER A 1 284 ? -28.350 27.385 -2.431 1.00 29.76 297 SER A C 1
ATOM 2123 O O . SER A 1 284 ? -29.018 28.378 -2.107 1.00 28.56 297 SER A O 1
ATOM 2126 N N . LEU A 1 285 ? -28.684 26.150 -2.053 1.00 23.53 298 LEU A N 1
ATOM 2127 C CA . LEU A 1 285 ? -29.874 25.907 -1.247 1.00 21.38 298 LEU A CA 1
ATOM 2128 C C . LEU A 1 285 ? -29.787 26.611 0.107 1.00 23.52 298 LEU A C 1
ATOM 2129 O O . LEU A 1 285 ? -30.732 27.280 0.539 1.00 23.97 298 LEU A O 1
ATOM 2134 N N . VAL A 1 286 ? -28.658 26.466 0.796 1.00 25.14 299 VAL A N 1
ATOM 2135 C CA . VAL A 1 286 ? -28.536 27.012 2.140 1.00 26.02 299 VAL A CA 1
ATOM 2136 C C . VAL A 1 286 ? -28.457 28.538 2.102 1.00 24.90 299 VAL A C 1
ATOM 2137 O O . VAL A 1 286 ? -28.926 29.222 3.019 1.00 25.80 299 VAL A O 1
ATOM 2141 N N . LYS A 1 287 ? -27.872 29.101 1.055 1.00 28.93 300 LYS A N 1
ATOM 2142 C CA . LYS A 1 287 ? -27.766 30.551 1.003 1.00 29.72 300 LYS A CA 1
ATOM 2143 C C . LYS A 1 287 ? -29.120 31.191 0.711 1.00 28.51 300 LYS A C 1
ATOM 2144 O O . LYS A 1 287 ? -29.512 32.163 1.373 1.00 28.72 300 LYS A O 1
ATOM 2150 N N . THR A 1 288 ? -29.856 30.634 -0.247 1.00 24.81 301 THR A N 1
ATOM 2151 C CA . THR A 1 288 ? -31.187 31.124 -0.581 1.00 23.98 301 THR A CA 1
ATOM 2152 C C . THR A 1 288 ? -32.163 30.912 0.571 1.00 27.77 301 THR A C 1
ATOM 2153 O O . THR A 1 288 ? -32.781 31.862 1.056 1.00 24.50 301 THR A O 1
ATOM 2157 N N . ALA A 1 289 ? -32.289 29.674 1.052 1.00 23.56 302 ALA A N 1
ATOM 2158 C CA . ALA A 1 289 ? -33.354 29.362 1.992 1.00 19.70 302 ALA A CA 1
ATOM 2159 C C . ALA A 1 289 ? -33.065 29.860 3.406 1.00 18.98 302 ALA A C 1
ATOM 2160 O O . ALA A 1 289 ? -34.007 30.118 4.154 1.00 24.48 302 ALA A O 1
ATOM 2162 N N . THR A 1 290 ? -31.799 29.975 3.820 1.00 18.59 303 THR A N 1
ATOM 2163 C CA . THR A 1 290 ? -31.497 30.475 5.163 1.00 19.83 303 THR A CA 1
ATOM 2164 C C . THR A 1 290 ? -31.037 31.933 5.164 1.00 21.20 303 THR A C 1
ATOM 2165 O O . THR A 1 290 ? -30.629 32.444 6.215 1.00 21.14 303 THR A O 1
ATOM 2169 N N . TYR A 1 291 ? -31.062 32.594 4.014 1.00 24.82 304 TYR A N 1
ATOM 2170 C CA . TYR A 1 291 ? -30.748 34.012 3.950 1.00 26.47 304 TYR A CA 1
ATOM 2171 C C . TYR A 1 291 ? -29.371 34.279 4.558 1.00 27.25 304 TYR A C 1
ATOM 2172 O O . TYR A 1 291 ? -29.175 35.244 5.300 1.00 27.78 304 TYR A O 1
ATOM 2181 N N . GLY A 1 292 ? -28.425 33.373 4.283 1.00 23.50 305 GLY A N 1
ATOM 2182 C CA . GLY A 1 292 ? -27.079 33.483 4.802 1.00 25.63 305 GLY A CA 1
ATOM 2183 C C . GLY A 1 292 ? -26.889 33.128 6.264 1.00 30.13 305 GLY A C 1
ATOM 2184 O O . GLY A 1 292 ? -25.772 33.281 6.780 1.00 29.25 305 GLY A O 1
ATOM 2185 N N . GLN A 1 293 ? -27.928 32.671 6.963 1.00 24.39 306 GLN A N 1
ATOM 2186 C CA . GLN A 1 293 ? -27.781 32.331 8.374 1.00 22.89 306 GLN A CA 1
ATOM 2187 C C . GLN A 1 293 ? -27.253 30.919 8.596 1.00 25.78 306 GLN A C 1
ATOM 2188 O O . GLN A 1 293 ? -26.766 30.617 9.693 1.00 23.89 306 GLN A O 1
ATOM 2194 N N . GLY A 1 294 ? -27.402 30.038 7.617 1.00 21.81 307 GLY A N 1
ATOM 2195 C CA . GLY A 1 294 ? -26.960 28.672 7.778 1.00 22.71 307 GLY A CA 1
ATOM 2196 C C . GLY A 1 294 ? -25.549 28.484 7.261 1.00 22.52 307 GLY A C 1
ATOM 2197 O O . GLY A 1 294 ? -25.049 29.278 6.459 1.00 24.11 307 GLY A O 1
ATOM 2198 N N . THR A 1 295 ? -24.943 27.403 7.731 1.00 25.74 308 THR A N 1
ATOM 2199 C CA . THR A 1 295 ? -23.627 26.923 7.331 1.00 24.01 308 THR A CA 1
ATOM 2200 C C . THR A 1 295 ? -23.813 25.551 6.691 1.00 20.92 308 THR A C 1
ATOM 2201 O O . THR A 1 295 ? -24.352 24.652 7.341 1.00 18.82 308 THR A O 1
ATOM 2205 N N . VAL A 1 296 ? -23.397 25.392 5.422 1.00 20.80 309 VAL A N 1
ATOM 2206 C CA . VAL A 1 296 ? -23.569 24.106 4.744 1.00 22.30 309 VAL A CA 1
ATOM 2207 C C . VAL A 1 296 ? -23.059 22.978 5.637 1.00 24.62 309 VAL A C 1
ATOM 2208 O O . VAL A 1 296 ? -22.005 23.085 6.275 1.00 21.26 309 VAL A O 1
ATOM 2212 N N . ALA A 1 297 ? -23.838 21.904 5.714 1.00 21.08 310 ALA A N 1
ATOM 2213 C CA . ALA A 1 297 ? -23.538 20.768 6.577 1.00 18.84 310 ALA A CA 1
ATOM 2214 C C . ALA A 1 297 ? -23.037 19.597 5.741 1.00 21.89 310 ALA A C 1
ATOM 2215 O O . ALA A 1 297 ? -23.530 19.357 4.631 1.00 22.63 310 ALA A O 1
ATOM 2217 N N . TYR A 1 298 ? -22.032 18.886 6.272 1.00 24.88 311 TYR A N 1
ATOM 2218 C CA . TYR A 1 298 ? -21.380 17.787 5.571 1.00 22.51 311 TYR A CA 1
ATOM 2219 C C . TYR A 1 298 ? -21.181 16.561 6.458 1.00 25.55 311 TYR A C 1
ATOM 2220 O O . TYR A 1 298 ? -20.567 15.587 6.003 1.00 25.57 311 TYR A O 1
ATOM 2229 N N . SER A 1 299 ? -21.663 16.582 7.706 1.00 23.87 312 SER A N 1
ATOM 2230 C CA . SER A 1 299 ? -21.577 15.455 8.627 1.00 22.67 312 SER A CA 1
ATOM 2231 C C . SER A 1 299 ? -22.802 15.473 9.524 1.00 26.48 312 SER A C 1
ATOM 2232 O O . SER A 1 299 ? -23.351 16.541 9.809 1.00 24.75 312 SER A O 1
ATOM 2235 N N . TYR A 1 300 ? -23.218 14.285 9.984 1.00 21.59 313 TYR A N 1
ATOM 2236 C CA . TYR A 1 300 ? -24.329 14.224 10.937 1.00 25.88 313 TYR A CA 1
ATOM 2237 C C . TYR A 1 300 ? -23.947 14.743 12.321 1.00 22.89 313 TYR A C 1
ATOM 2238 O O . TYR A 1 300 ? -24.835 15.058 13.122 1.00 24.24 313 TYR A O 1
ATOM 2247 N N . ILE A 1 301 ? -22.663 14.829 12.645 1.00 22.62 314 ILE A N 1
ATOM 2248 C CA . ILE A 1 301 ? -22.264 15.459 13.908 1.00 24.31 314 ILE A CA 1
ATOM 2249 C C . ILE A 1 301 ? -22.167 16.978 13.711 1.00 24.40 314 ILE A C 1
ATOM 2250 O O . ILE A 1 301 ? -21.479 17.445 12.792 1.00 25.36 314 ILE A O 1
ATOM 2255 N N . PRO A 1 302 ? -22.859 17.789 14.515 1.00 26.23 315 PRO A N 1
ATOM 2256 C CA . PRO A 1 302 ? -22.834 19.239 14.278 1.00 23.30 315 PRO A CA 1
ATOM 2257 C C . PRO A 1 302 ? -21.434 19.812 14.433 1.00 26.15 315 PRO A C 1
ATOM 2258 O O . PRO A 1 302 ? -20.683 19.430 15.331 1.00 24.99 315 PRO A O 1
ATOM 2262 N N . LYS A 1 303 ? -21.089 20.727 13.529 1.00 27.54 316 LYS A N 1
ATOM 2263 C CA . LYS A 1 303 ? -19.825 21.446 13.608 1.00 25.14 316 LYS A CA 1
ATOM 2264 C C . LYS A 1 303 ? -19.686 22.130 14.968 1.00 28.40 316 LYS A C 1
ATOM 2265 O O . LYS A 1 303 ? -20.646 22.688 15.508 1.00 28.59 316 LYS A O 1
ATOM 2271 N N . GLY A 1 304 ? -18.486 22.052 15.539 1.00 29.25 317 GLY A N 1
ATOM 2272 C CA . GLY A 1 304 ? -18.238 22.560 16.871 1.00 25.75 317 GLY A CA 1
ATOM 2273 C C . GLY A 1 304 ? -18.501 21.585 18.004 1.00 30.08 317 GLY A C 1
ATOM 2274 O O . GLY A 1 304 ? -18.105 21.864 19.141 1.00 35.46 317 GLY A O 1
ATOM 2275 N N . SER A 1 305 ? -19.179 20.468 17.753 1.00 28.87 318 SER A N 1
ATOM 2276 C CA . SER A 1 305 ? -19.430 19.476 18.788 1.00 27.04 318 SER A CA 1
ATOM 2277 C C . SER A 1 305 ? -18.367 18.381 18.736 1.00 30.10 318 SER A C 1
ATOM 2278 O O . SER A 1 305 ? -17.630 18.245 17.760 1.00 30.62 318 SER A O 1
ATOM 2281 N N . LEU A 1 306 ? -18.303 17.594 19.810 1.00 28.25 319 LEU A N 1
ATOM 2282 C CA . LEU A 1 306 ? -17.199 16.659 20.010 1.00 31.92 319 LEU A CA 1
ATOM 2283 C C . LEU A 1 306 ? -17.116 15.657 18.868 1.00 31.44 319 LEU A C 1
ATOM 2284 O O . LEU A 1 306 ? -18.113 15.009 18.518 1.00 30.70 319 LEU A O 1
ATOM 2289 N N . TYR A 1 307 ? -15.918 15.546 18.290 1.00 28.95 320 TYR A N 1
ATOM 2290 C CA . TYR A 1 307 ? -15.505 14.579 17.269 1.00 32.07 320 TYR A CA 1
ATOM 2291 C C . TYR A 1 307 ? -16.029 14.951 15.893 1.00 28.71 320 TYR A C 1
ATOM 2292 O O . TYR A 1 307 ? -15.891 14.143 14.963 1.00 25.75 320 TYR A O 1
ATOM 2301 N N . HIS A 1 308 ? -16.612 16.141 15.728 1.00 30.63 321 HIS A N 1
ATOM 2302 C CA . HIS A 1 308 ? -17.013 16.589 14.402 1.00 27.32 321 HIS A CA 1
ATOM 2303 C C . HIS A 1 308 ? -15.819 16.521 13.460 1.00 31.46 321 HIS A C 1
ATOM 2304 O O . HIS A 1 308 ? -14.712 16.932 13.814 1.00 28.06 321 HIS A O 1
ATOM 2311 N N . TYR A 1 309 ? -16.041 15.972 12.271 1.00 30.52 322 TYR A N 1
ATOM 2312 C CA . TYR A 1 309 ? -14.977 15.699 11.315 1.00 30.35 322 TYR A CA 1
ATOM 2313 C C . TYR A 1 309 ? -15.101 16.701 10.178 1.00 32.58 322 TYR A C 1
ATOM 2314 O O . TYR A 1 309 ? -16.013 16.602 9.350 1.00 31.97 322 TYR A O 1
ATOM 2323 N N . ALA A 1 310 ? -14.176 17.664 10.139 1.00 32.13 323 ALA A N 1
ATOM 2324 C CA . ALA A 1 310 ? -14.351 18.828 9.280 1.00 29.98 323 ALA A CA 1
ATOM 2325 C C . ALA A 1 310 ? -14.119 18.524 7.810 1.00 28.12 323 ALA A C 1
ATOM 2326 O O . ALA A 1 310 ? -14.545 19.308 6.963 1.00 28.99 323 ALA A O 1
ATOM 2328 N N . ASN A 1 311 ? -13.462 17.416 7.469 1.00 28.50 324 ASN A N 1
ATOM 2329 C CA . ASN A 1 311 ? -13.147 17.128 6.074 1.00 29.35 324 ASN A CA 1
ATOM 2330 C C . ASN A 1 311 ? -13.995 15.984 5.523 1.00 31.28 324 ASN A C 1
ATOM 2331 O O . ASN A 1 311 ? -13.625 15.332 4.546 1.00 29.36 324 ASN A O 1
ATOM 2336 N N . ASN A 1 312 ? -15.162 15.759 6.113 1.00 30.24 325 ASN A N 1
ATOM 2337 C CA . ASN A 1 312 ? -16.079 14.765 5.573 1.00 26.39 325 ASN A CA 1
ATOM 2338 C C . ASN A 1 312 ? -16.459 15.103 4.132 1.00 28.09 325 ASN A C 1
ATOM 2339 O O . ASN A 1 312 ? -16.476 16.273 3.716 1.00 26.34 325 ASN A O 1
ATOM 2344 N N . LEU A 1 313 ? -16.746 14.049 3.367 1.00 25.18 326 LEU A N 1
ATOM 2345 C CA . LEU A 1 313 ? -17.023 14.173 1.948 1.00 24.02 326 LEU A CA 1
ATOM 2346 C C . LEU A 1 313 ? -18.175 15.138 1.692 1.00 28.68 326 LEU A C 1
ATOM 2347 O O . LEU A 1 313 ? -19.224 15.049 2.334 1.00 26.05 326 LEU A O 1
ATOM 2352 N N . GLN A 1 314 ? -17.967 16.068 0.757 1.00 25.13 327 GLN A N 1
ATOM 2353 C CA . GLN A 1 314 ? -19.036 16.872 0.173 1.00 29.86 327 GLN A CA 1
ATOM 2354 C C . GLN A 1 314 ? -19.103 16.547 -1.311 1.00 28.58 327 GLN A C 1
ATOM 2355 O O . GLN A 1 314 ? -18.226 16.960 -2.075 1.00 26.99 327 GLN A O 1
ATOM 2361 N N . ARG A 1 315 ? -20.137 15.834 -1.727 1.00 18.25 328 ARG A N 1
ATOM 2362 C CA . ARG A 1 315 ? -20.272 15.487 -3.143 1.00 22.65 328 ARG A CA 1
ATOM 2363 C C . ARG A 1 315 ? -20.547 16.743 -3.963 1.00 26.55 328 ARG A C 1
ATOM 2364 O O . ARG A 1 315 ? -21.576 17.394 -3.751 1.00 26.62 328 ARG A O 1
ATOM 2372 N N . PRO A 1 316 ? -19.661 17.134 -4.880 1.00 29.24 329 PRO A N 1
ATOM 2373 C CA . PRO A 1 316 ? -19.919 18.340 -5.675 1.00 30.98 329 PRO A CA 1
ATOM 2374 C C . PRO A 1 316 ? -21.184 18.163 -6.500 1.00 30.07 329 PRO A C 1
ATOM 2375 O O . PRO A 1 316 ? -21.550 17.045 -6.874 1.00 28.37 329 PRO A O 1
ATOM 2379 N N . TYR A 1 317 ? -21.856 19.282 -6.777 1.00 25.48 330 TYR A N 1
ATOM 2380 C CA . TYR A 1 317 ? -23.017 19.251 -7.661 1.00 25.81 330 TYR A CA 1
ATOM 2381 C C . TYR A 1 317 ? -22.629 18.637 -9.003 1.00 29.26 330 TYR A C 1
ATOM 2382 O O . TYR A 1 317 ? -21.680 19.089 -9.647 1.00 30.05 330 TYR A O 1
ATOM 2391 N N . ASP A 1 318 ? -23.342 17.582 -9.419 1.00 27.35 331 ASP A N 1
ATOM 2392 C CA . ASP A 1 318 ? -22.974 16.890 -10.655 1.00 28.28 331 ASP A CA 1
ATOM 2393 C C . ASP A 1 318 ? -24.185 16.193 -11.253 1.00 28.67 331 ASP A C 1
ATOM 2394 O O . ASP A 1 318 ? -24.346 14.970 -11.109 1.00 30.16 331 ASP A O 1
ATOM 2399 N N . PRO A 1 319 ? -25.042 16.932 -11.955 1.00 28.97 332 PRO A N 1
ATOM 2400 C CA . PRO A 1 319 ? -26.286 16.326 -12.434 1.00 26.24 332 PRO A CA 1
ATOM 2401 C C . PRO A 1 319 ? -26.059 15.290 -13.518 1.00 29.57 332 PRO A C 1
ATOM 2402 O O . PRO A 1 319 ? -26.863 14.358 -13.635 1.00 26.36 332 PRO A O 1
ATOM 2406 N N . ALA A 1 320 ? -24.986 15.407 -14.305 1.00 28.02 333 ALA A N 1
ATOM 2407 C CA . ALA A 1 320 ? -24.711 14.396 -15.321 1.00 31.85 333 ALA A CA 1
ATOM 2408 C C . ALA A 1 320 ? -24.481 13.033 -14.675 1.00 31.13 333 ALA A C 1
ATOM 2409 O O . ALA A 1 320 ? -25.048 12.017 -15.107 1.00 31.82 333 ALA A O 1
ATOM 2411 N N . ALA A 1 321 ? -23.653 12.999 -13.627 1.00 25.80 334 ALA A N 1
ATOM 2412 C CA . ALA A 1 321 ? -23.399 11.754 -12.913 1.00 29.92 334 ALA A CA 1
ATOM 2413 C C . ALA A 1 321 ? -24.633 11.282 -12.145 1.00 31.71 334 ALA A C 1
ATOM 2414 O O . ALA A 1 321 ? -24.856 10.069 -12.019 1.00 26.40 334 ALA A O 1
ATOM 2416 N N . ALA A 1 322 ? -25.457 12.210 -11.642 1.00 24.45 335 ALA A N 1
ATOM 2417 C CA . ALA A 1 322 ? -26.704 11.797 -11.000 1.00 25.73 335 ALA A CA 1
ATOM 2418 C C . ALA A 1 322 ? -27.626 11.094 -11.991 1.00 27.07 335 ALA A C 1
ATOM 2419 O O . ALA A 1 322 ? -28.239 10.065 -11.669 1.00 27.67 335 ALA A O 1
ATOM 2421 N N . LYS A 1 323 ? -27.714 11.619 -13.212 1.00 24.49 336 LYS A N 1
ATOM 2422 C CA . LYS A 1 323 ? -28.560 11.011 -14.227 1.00 27.76 336 LYS A CA 1
ATOM 2423 C C . LYS A 1 323 ? -28.090 9.593 -14.553 1.00 29.08 336 LYS A C 1
ATOM 2424 O O . LYS A 1 323 ? -28.909 8.701 -14.768 1.00 24.05 336 LYS A O 1
ATOM 2430 N N . LYS A 1 324 ? -26.773 9.378 -14.606 1.00 30.68 337 LYS A N 1
ATOM 2431 C CA . LYS A 1 324 ? -26.258 8.065 -14.969 1.00 28.12 337 LYS A CA 1
ATOM 2432 C C . LYS A 1 324 ? -26.444 7.071 -13.834 1.00 31.64 337 LYS A C 1
ATOM 2433 O O . LYS A 1 324 ? -26.781 5.903 -14.075 1.00 32.24 337 LYS A O 1
ATOM 2439 N N . LEU A 1 325 ? -26.195 7.513 -12.596 1.00 26.73 338 LEU A N 1
ATOM 2440 C CA . LEU A 1 325 ? -26.447 6.672 -11.433 1.00 29.43 338 LEU A CA 1
ATOM 2441 C C . LEU A 1 325 ? -27.901 6.218 -11.399 1.00 31.38 338 LEU A C 1
ATOM 2442 O O . LEU A 1 325 ? -28.187 5.020 -11.257 1.00 32.30 338 LEU A O 1
ATOM 2447 N N . LEU A 1 326 ? -28.838 7.160 -11.567 1.00 28.76 339 LEU A N 1
ATOM 2448 C CA . LEU A 1 326 ? -30.253 6.794 -11.579 1.00 27.78 339 LEU A CA 1
ATOM 2449 C C . LEU A 1 326 ? -30.565 5.828 -12.720 1.00 33.67 339 LEU A C 1
ATOM 2450 O O . LEU A 1 326 ? -31.270 4.826 -12.521 1.00 33.14 339 LEU A O 1
ATOM 2455 N N . ALA A 1 327 ? -30.037 6.103 -13.919 1.00 30.75 340 ALA A N 1
ATOM 2456 C CA . ALA A 1 327 ? -30.284 5.215 -15.057 1.00 37.66 340 ALA A CA 1
ATOM 2457 C C . ALA A 1 327 ? -29.709 3.821 -14.816 1.00 36.94 340 ALA A C 1
ATOM 2458 O O . ALA A 1 327 ? -30.377 2.808 -15.060 1.00 38.48 340 ALA A O 1
ATOM 2460 N N . ASP A 1 328 ? -28.468 3.745 -14.333 1.00 32.12 341 ASP A N 1
ATOM 2461 C CA . ASP A 1 328 ? -27.889 2.436 -14.048 1.00 33.36 341 ASP A CA 1
ATOM 2462 C C . ASP A 1 328 ? -28.700 1.670 -13.007 1.00 34.90 341 ASP A C 1
ATOM 2463 O O . ASP A 1 328 ? -28.661 0.437 -12.987 1.00 35.45 341 ASP A O 1
ATOM 2468 N N . ALA A 1 329 ? -29.437 2.371 -12.142 1.00 31.87 342 ALA A N 1
ATOM 2469 C CA . ALA A 1 329 ? -30.150 1.761 -11.027 1.00 35.83 342 ALA A CA 1
ATOM 2470 C C . ALA A 1 329 ? -31.615 1.460 -11.328 1.00 35.30 342 ALA A C 1
ATOM 2471 O O . ALA A 1 329 ? -32.328 0.979 -10.439 1.00 36.95 342 ALA A O 1
ATOM 2473 N N . GLY A 1 330 ? -32.091 1.730 -12.541 1.00 38.46 343 GLY A N 1
ATOM 2474 C CA . GLY A 1 330 ? -33.490 1.501 -12.844 1.00 35.07 343 GLY A CA 1
ATOM 2475 C C . GLY A 1 330 ? -34.432 2.577 -12.355 1.00 43.19 343 GLY A C 1
ATOM 2476 O O . GLY A 1 330 ? -35.646 2.351 -12.327 1.00 41.26 343 GLY A O 1
ATOM 2477 N N . ALA A 1 331 ? -33.912 3.748 -11.971 1.00 38.04 344 ALA A N 1
ATOM 2478 C CA . ALA A 1 331 ? -34.702 4.786 -11.319 1.00 37.78 344 ALA A CA 1
ATOM 2479 C C . ALA A 1 331 ? -34.766 6.070 -12.139 1.00 40.70 344 ALA A C 1
ATOM 2480 O O . ALA A 1 331 ? -34.806 7.167 -11.576 1.00 36.64 344 ALA A O 1
ATOM 2482 N N . LYS A 1 332 ? -34.784 5.960 -13.466 1.00 39.04 345 LYS A N 1
ATOM 2483 C CA . LYS A 1 332 ? -34.752 7.161 -14.300 1.00 39.21 345 LYS A CA 1
ATOM 2484 C C . LYS A 1 332 ? -35.957 8.056 -14.042 1.00 44.46 345 LYS A C 1
ATOM 2485 O O . LYS A 1 332 ? -35.818 9.282 -13.913 1.00 42.25 345 LYS A O 1
ATOM 2491 N N . ASP A 1 333 ? -37.148 7.464 -13.966 1.00 40.19 346 ASP A N 1
ATOM 2492 C CA . ASP A 1 333 ? -38.392 8.222 -13.835 1.00 41.14 346 ASP A CA 1
ATOM 2493 C C . ASP A 1 333 ? -38.842 8.316 -12.388 1.00 40.98 346 ASP A C 1
ATOM 2494 O O . ASP A 1 333 ? -40.037 8.211 -12.094 1.00 44.27 346 ASP A O 1
ATOM 2499 N N . LEU A 1 334 ? -37.900 8.521 -11.471 1.00 35.71 347 LEU A N 1
ATOM 2500 C CA . LEU A 1 334 ? -38.196 8.416 -10.049 1.00 31.28 347 LEU A CA 1
ATOM 2501 C C . LEU A 1 334 ? -39.165 9.512 -9.618 1.00 34.09 347 LEU A C 1
ATOM 2502 O O . LEU A 1 334 ? -38.942 10.697 -9.895 1.00 30.20 347 LEU A O 1
ATOM 2507 N N . LYS A 1 335 ? -40.241 9.118 -8.938 1.00 30.39 348 LYS A N 1
ATOM 2508 C CA . LYS A 1 335 ? -41.202 10.051 -8.361 1.00 34.28 348 LYS A CA 1
ATOM 2509 C C . LYS A 1 335 ? -41.198 9.905 -6.844 1.00 34.17 348 LYS A C 1
ATOM 2510 O O . LYS A 1 335 ? -41.170 8.789 -6.315 1.00 31.93 348 LYS A O 1
ATOM 2516 N N . LEU A 1 336 ? -41.201 11.039 -6.143 1.00 31.29 349 LEU A N 1
ATOM 2517 C CA . LEU A 1 336 ? -40.942 11.047 -4.711 1.00 30.15 349 LEU A CA 1
ATOM 2518 C C . LEU A 1 336 ? -42.074 11.748 -3.983 1.00 27.33 349 LEU A C 1
ATOM 2519 O O . LEU A 1 336 ? -42.518 12.826 -4.391 1.00 29.80 349 LEU A O 1
ATOM 2524 N N . ASN A 1 337 ? -42.515 11.146 -2.890 1.00 26.07 350 ASN A N 1
ATOM 2525 C CA . ASN A 1 337 ? -43.501 11.767 -2.012 1.00 27.62 350 ASN A CA 1
ATOM 2526 C C . ASN A 1 337 ? -42.736 12.605 -0.991 1.00 26.32 350 ASN A C 1
ATOM 2527 O O . ASN A 1 337 ? -42.166 12.076 -0.032 1.00 26.21 350 ASN A O 1
ATOM 2532 N N . TYR A 1 338 ? -42.728 13.931 -1.204 1.00 21.92 351 TYR A N 1
ATOM 2533 C CA . TYR A 1 338 ? -41.974 14.876 -0.376 1.00 25.39 351 TYR A CA 1
ATOM 2534 C C . TYR A 1 338 ? -42.917 15.533 0.634 1.00 24.13 351 TYR A C 1
ATOM 2535 O O . TYR A 1 338 ? -43.652 16.460 0.289 1.00 24.87 351 TYR A O 1
ATOM 2544 N N . VAL A 1 339 ? -42.853 15.095 1.896 1.00 23.70 352 VAL A N 1
ATOM 2545 C CA . VAL A 1 339 ? -43.691 15.655 2.962 1.00 22.81 352 VAL A CA 1
ATOM 2546 C C . VAL A 1 339 ? -43.121 16.995 3.434 1.00 26.49 352 VAL A C 1
ATOM 2547 O O . VAL A 1 339 ? -41.958 17.081 3.853 1.00 21.89 352 VAL A O 1
ATOM 2551 N N . VAL A 1 340 ? -43.960 18.034 3.410 1.00 22.14 353 VAL A N 1
ATOM 2552 C CA . VAL A 1 340 ? -43.568 19.418 3.674 1.00 22.11 353 VAL A CA 1
ATOM 2553 C C . VAL A 1 340 ? -44.417 19.949 4.826 1.00 23.68 353 VAL A C 1
ATOM 2554 O O . VAL A 1 340 ? -45.644 19.795 4.814 1.00 27.22 353 VAL A O 1
ATOM 2558 N N . ASN A 1 341 ? -43.779 20.593 5.806 1.00 21.71 354 ASN A N 1
ATOM 2559 C CA . ASN A 1 341 ? -44.508 21.209 6.915 1.00 24.23 354 ASN A CA 1
ATOM 2560 C C . ASN A 1 341 ? -44.981 22.609 6.515 1.00 26.09 354 ASN A C 1
ATOM 2561 O O . ASN A 1 341 ? -44.181 23.551 6.418 1.00 22.78 354 ASN A O 1
ATOM 2566 N N . ALA A 1 342 ? -46.290 22.757 6.328 1.00 25.78 355 ALA A N 1
ATOM 2567 C CA . ALA A 1 342 ? -46.853 24.035 5.907 1.00 24.59 355 ALA A CA 1
ATOM 2568 C C . ALA A 1 342 ? -46.748 25.073 7.018 1.00 26.84 355 ALA A C 1
ATOM 2569 O O . ALA A 1 342 ? -47.042 24.798 8.181 1.00 22.77 355 ALA A O 1
ATOM 2571 N N . GLY A 1 343 ? -46.349 26.295 6.653 1.00 22.16 356 GLY A N 1
ATOM 2572 C CA . GLY A 1 343 ? -46.152 27.338 7.629 1.00 24.83 356 GLY A CA 1
ATOM 2573 C C . GLY A 1 343 ? -44.748 27.405 8.195 1.00 26.37 356 GLY A C 1
ATOM 2574 O O . GLY A 1 343 ? -44.447 28.337 8.946 1.00 22.27 356 GLY A O 1
ATOM 2575 N N . ASN A 1 344 ? -43.897 26.430 7.873 1.00 23.08 357 ASN A N 1
ATOM 2576 C CA . ASN A 1 344 ? -42.465 26.455 8.182 1.00 20.29 357 ASN A CA 1
ATOM 2577 C C . ASN A 1 344 ? -41.776 27.021 6.947 1.00 21.16 357 ASN A C 1
ATOM 2578 O O . ASN A 1 344 ? -41.607 26.316 5.940 1.00 19.51 357 ASN A O 1
ATOM 2583 N N . GLU A 1 345 ? -41.406 28.308 7.015 1.00 24.90 358 GLU A N 1
ATOM 2584 C CA . GLU A 1 345 ? -40.883 29.003 5.843 1.00 23.54 358 GLU A CA 1
ATOM 2585 C C . GLU A 1 345 ? -39.679 28.274 5.247 1.00 22.61 358 GLU A C 1
ATOM 2586 O O . GLU A 1 345 ? -39.636 28.030 4.036 1.00 20.10 358 GLU A O 1
ATOM 2592 N N . ALA A 1 346 ? -38.702 27.899 6.083 1.00 22.91 359 ALA A N 1
ATOM 2593 C CA . ALA A 1 346 ? -37.527 27.197 5.557 1.00 24.17 359 ALA A CA 1
ATOM 2594 C C . ALA A 1 346 ? -37.929 25.897 4.873 1.00 24.35 359 ALA A C 1
ATOM 2595 O O . ALA A 1 346 ? -37.467 25.601 3.766 1.00 20.25 359 ALA A O 1
ATOM 2597 N N . ASP A 1 347 ? -38.800 25.114 5.528 1.00 25.39 360 ASP A N 1
ATOM 2598 C CA . ASP A 1 347 ? -39.284 23.854 4.980 1.00 24.35 360 ASP A CA 1
ATOM 2599 C C . ASP A 1 347 ? -39.935 24.066 3.617 1.00 26.75 360 ASP A C 1
ATOM 2600 O O . ASP A 1 347 ? -39.646 23.344 2.659 1.00 26.45 360 ASP A O 1
ATOM 2605 N N . GLU A 1 348 ? -40.758 25.078 3.488 1.00 22.13 361 GLU A N 1
ATOM 2606 C CA . GLU A 1 348 ? -41.411 25.361 2.249 1.00 25.51 361 GLU A CA 1
ATOM 2607 C C . GLU A 1 348 ? -40.430 25.842 1.168 1.00 25.04 361 GLU A C 1
ATOM 2608 O O . GLU A 1 348 ? -40.485 25.401 0.067 1.00 23.99 361 GLU A O 1
ATOM 2614 N N . GLN A 1 349 ? -39.540 26.755 1.515 1.00 26.12 362 GLN A N 1
ATOM 2615 C CA . GLN A 1 349 ? -38.583 27.257 0.557 1.00 25.00 362 GLN A CA 1
ATOM 2616 C C . GLN A 1 349 ? -37.645 26.172 0.079 1.00 23.64 362 GLN A C 1
ATOM 2617 O O . GLN A 1 349 ? -37.347 26.091 -1.043 1.00 20.22 362 GLN A O 1
ATOM 2623 N N . ILE A 1 350 ? -37.206 25.350 0.995 1.00 21.38 363 ILE A N 1
ATOM 2624 C CA . ILE A 1 350 ? -36.309 24.285 0.661 1.00 22.67 363 ILE A CA 1
ATOM 2625 C C . ILE A 1 350 ? -36.973 23.315 -0.281 1.00 20.90 363 ILE A C 1
ATOM 2626 O O . ILE A 1 350 ? -36.369 22.865 -1.158 1.00 20.75 363 ILE A O 1
ATOM 2631 N N . ALA A 1 351 ? -38.243 23.027 -0.052 1.00 22.91 364 ALA A N 1
ATOM 2632 C CA . ALA A 1 351 ? -38.942 22.067 -0.894 1.00 21.35 364 ALA A CA 1
ATOM 2633 C C . ALA A 1 351 ? -39.045 22.572 -2.321 1.00 20.63 364 ALA A C 1
ATOM 2634 O O . ALA A 1 351 ? -38.904 21.794 -3.264 1.00 21.51 364 ALA A O 1
ATOM 2636 N N . VAL A 1 352 ? -39.290 23.872 -2.506 1.00 21.65 365 VAL A N 1
ATOM 2637 C CA . VAL A 1 352 ? -39.364 24.401 -3.860 1.00 20.90 365 VAL A CA 1
ATOM 2638 C C . VAL A 1 352 ? -38.008 24.293 -4.548 1.00 21.97 365 VAL A C 1
ATOM 2639 O O . VAL A 1 352 ? -37.918 23.944 -5.733 1.00 26.78 365 VAL A O 1
ATOM 2643 N N . ILE A 1 353 ? -36.933 24.574 -3.821 1.00 20.46 366 ILE A N 1
ATOM 2644 C CA . ILE A 1 353 ? -35.601 24.508 -4.418 1.00 19.90 366 ILE A CA 1
ATOM 2645 C C . ILE A 1 353 ? -35.259 23.068 -4.780 1.00 23.36 366 ILE A C 1
ATOM 2646 O O . ILE A 1 353 ? -34.827 22.771 -5.905 1.00 21.82 366 ILE A O 1
ATOM 2651 N N . ILE A 1 354 ? -35.487 22.148 -3.845 1.00 18.23 367 ILE A N 1
ATOM 2652 C CA . ILE A 1 354 ? -35.165 20.740 -4.105 1.00 22.92 367 ILE A CA 1
ATOM 2653 C C . ILE A 1 354 ? -35.993 20.215 -5.268 1.00 22.52 367 ILE A C 1
ATOM 2654 O O . ILE A 1 354 ? -35.465 19.566 -6.180 1.00 21.74 367 ILE A O 1
ATOM 2659 N N . LYS A 1 355 ? -37.296 20.531 -5.288 1.00 21.70 368 LYS A N 1
ATOM 2660 C CA . LYS A 1 355 ? -38.138 20.119 -6.408 1.00 22.52 368 LYS A CA 1
ATOM 2661 C C . LYS A 1 355 ? -37.597 20.647 -7.727 1.00 24.66 368 LYS A C 1
ATOM 2662 O O . LYS A 1 355 ? -37.508 19.904 -8.711 1.00 24.83 368 LYS A O 1
ATOM 2668 N N . ASP A 1 356 ? -37.247 21.942 -7.769 1.00 23.30 369 ASP A N 1
ATOM 2669 C CA . ASP A 1 356 ? -36.747 22.533 -9.005 1.00 23.48 369 ASP A CA 1
ATOM 2670 C C . ASP A 1 356 ? -35.435 21.884 -9.423 1.00 27.71 369 ASP A C 1
ATOM 2671 O O . ASP A 1 356 ? -35.239 21.583 -10.608 1.00 26.41 369 ASP A O 1
ATOM 2676 N N . GLN A 1 357 ? -34.544 21.615 -8.460 1.00 21.97 370 GLN A N 1
ATOM 2677 C CA . GLN A 1 357 ? -33.245 21.035 -8.809 1.00 23.68 370 GLN A CA 1
ATOM 2678 C C . GLN A 1 357 ? -33.364 19.565 -9.207 1.00 27.95 370 GLN A C 1
ATOM 2679 O O . GLN A 1 357 ? -32.744 19.129 -10.184 1.00 27.06 370 GLN A O 1
ATOM 2685 N N . LEU A 1 358 ? -34.157 18.780 -8.465 1.00 25.28 371 LEU A N 1
ATOM 2686 C CA . LEU A 1 358 ? -34.327 17.376 -8.816 1.00 24.54 371 LEU A CA 1
ATOM 2687 C C . LEU A 1 358 ? -34.944 17.221 -10.203 1.00 24.95 371 LEU A C 1
ATOM 2688 O O . LEU A 1 358 ? -34.630 16.264 -10.919 1.00 25.80 371 LEU A O 1
ATOM 2693 N N . ALA A 1 359 ? -35.781 18.177 -10.613 1.00 25.27 372 ALA A N 1
ATOM 2694 C CA . ALA A 1 359 ? -36.413 18.112 -11.928 1.00 27.56 372 ALA A CA 1
ATOM 2695 C C . ALA A 1 359 ? -35.388 18.192 -13.051 1.00 23.93 372 ALA A C 1
ATOM 2696 O O . ALA A 1 359 ? -35.617 17.658 -14.141 1.00 27.28 372 ALA A O 1
ATOM 2698 N N . LYS A 1 360 ? -34.243 18.829 -12.804 1.00 23.65 373 LYS A N 1
ATOM 2699 C CA . LYS A 1 360 ? -33.179 18.869 -13.802 1.00 25.86 373 LYS A CA 1
ATOM 2700 C C . LYS A 1 360 ? -32.529 17.508 -14.062 1.00 25.36 373 LYS A C 1
ATOM 2701 O O . LYS A 1 360 ? -31.858 17.358 -15.086 1.00 27.83 373 LYS A O 1
ATOM 2707 N N . VAL A 1 361 ? -32.664 16.531 -13.166 1.00 26.68 374 VAL A N 1
ATOM 2708 C CA . VAL A 1 361 ? -32.104 15.202 -13.421 1.00 27.32 374 VAL A CA 1
ATOM 2709 C C . VAL A 1 361 ? -33.207 14.168 -13.650 1.00 25.91 374 VAL A C 1
ATOM 2710 O O . VAL A 1 361 ? -32.967 12.969 -13.549 1.00 27.41 374 VAL A O 1
ATOM 2714 N N . GLY A 1 362 ? -34.406 14.619 -13.984 1.00 28.18 375 GLY A N 1
ATOM 2715 C CA . GLY A 1 362 ? -35.484 13.719 -14.335 1.00 29.29 375 GLY A CA 1
ATOM 2716 C C . GLY A 1 362 ? -36.256 13.171 -13.163 1.00 33.50 375 GLY A C 1
ATOM 2717 O O . GLY A 1 362 ? -37.025 12.214 -13.338 1.00 35.77 375 GLY A O 1
ATOM 2718 N N . VAL A 1 363 ? -36.076 13.734 -11.971 1.00 26.08 376 VAL A N 1
ATOM 2719 C CA . VAL A 1 363 ? -36.736 13.244 -10.767 1.00 29.70 376 VAL A CA 1
ATOM 2720 C C . VAL A 1 363 ? -37.863 14.208 -10.418 1.00 29.68 376 VAL A C 1
ATOM 2721 O O . VAL A 1 363 ? -37.693 15.428 -10.486 1.00 29.84 376 VAL A O 1
ATOM 2725 N N . THR A 1 364 ? -39.019 13.659 -10.062 1.00 29.61 377 THR A N 1
ATOM 2726 C CA . THR A 1 364 ? -40.198 14.450 -9.751 1.00 25.60 377 THR A CA 1
ATOM 2727 C C . THR A 1 364 ? -40.468 14.373 -8.261 1.00 29.08 377 THR A C 1
ATOM 2728 O O . THR A 1 364 ? -40.772 13.299 -7.740 1.00 29.93 377 THR A O 1
ATOM 2732 N N . ALA A 1 365 ? -40.352 15.500 -7.572 1.00 30.94 378 ALA A N 1
ATOM 2733 C CA . ALA A 1 365 ? -40.715 15.563 -6.163 1.00 27.56 378 ALA A CA 1
ATOM 2734 C C . ALA A 1 365 ? -42.108 16.162 -6.083 1.00 30.12 378 ALA A C 1
ATOM 2735 O O . ALA A 1 365 ? -42.317 17.303 -6.506 1.00 27.26 378 ALA A O 1
ATOM 2737 N N . ASN A 1 366 ? -43.058 15.380 -5.581 1.00 24.74 379 ASN A N 1
ATOM 2738 C CA . ASN A 1 366 ? -44.431 15.822 -5.406 1.00 27.35 379 ASN A CA 1
ATOM 2739 C C . ASN A 1 366 ? -44.609 16.259 -3.961 1.00 26.08 379 ASN A C 1
ATOM 2740 O O . ASN A 1 366 ? -44.430 15.459 -3.037 1.00 25.72 379 ASN A O 1
ATOM 2745 N N . LEU A 1 367 ? -44.912 17.535 -3.762 1.00 26.08 380 LEU A N 1
ATOM 2746 C CA . LEU A 1 367 ? -44.944 18.078 -2.413 1.00 25.02 380 LEU A CA 1
ATOM 2747 C C . LEU A 1 367 ? -46.285 17.766 -1.774 1.00 30.49 380 LEU A C 1
ATOM 2748 O O . LEU A 1 367 ? -47.341 18.045 -2.352 1.00 33.06 380 LEU A O 1
ATOM 2753 N N . GLN A 1 368 ? -46.246 17.167 -0.597 1.00 25.90 381 GLN A N 1
ATOM 2754 C CA . GLN A 1 368 ? -47.437 16.978 0.218 1.00 29.04 381 GLN A CA 1
ATOM 2755 C C . GLN A 1 368 ? -47.301 17.879 1.443 1.00 25.32 381 GLN A C 1
ATOM 2756 O O . GLN A 1 368 ? -46.454 17.640 2.309 1.00 23.29 381 GLN A O 1
ATOM 2762 N N . LYS A 1 369 ? -48.117 18.924 1.509 1.00 28.27 382 LYS A N 1
ATOM 2763 C CA . LYS A 1 369 ? -48.014 19.906 2.586 1.00 24.57 382 LYS A CA 1
ATOM 2764 C C . LYS A 1 369 ? -48.933 19.493 3.724 1.00 28.82 382 LYS A C 1
ATOM 2765 O O . LYS A 1 369 ? -50.109 19.182 3.501 1.00 30.00 382 LYS A O 1
ATOM 2771 N N . VAL A 1 370 ? -48.389 19.439 4.939 1.00 24.84 383 VAL A N 1
ATOM 2772 C CA . VAL A 1 370 ? -49.122 18.911 6.074 1.00 27.51 383 VAL A CA 1
ATOM 2773 C C . VAL A 1 370 ? -48.982 19.867 7.253 1.00 28.60 383 VAL A C 1
ATOM 2774 O O . VAL A 1 370 ? -48.159 20.779 7.251 1.00 27.08 383 VAL A O 1
ATOM 2778 N N . ASP A 1 371 ? -49.836 19.659 8.244 1.00 28.93 384 ASP A N 1
ATOM 2779 C CA . ASP A 1 371 ? -49.758 20.312 9.544 1.00 30.93 384 ASP A CA 1
ATOM 2780 C C . ASP A 1 371 ? -48.425 19.971 10.207 1.00 25.72 384 ASP A C 1
ATOM 2781 O O . ASP A 1 371 ? -48.123 18.778 10.396 1.00 26.55 384 ASP A O 1
ATOM 2786 N N . PRO A 1 372 ? -47.614 20.967 10.572 1.00 25.53 385 PRO A N 1
ATOM 2787 C CA . PRO A 1 372 ? -46.295 20.671 11.163 1.00 25.73 385 PRO A CA 1
ATOM 2788 C C . PRO A 1 372 ? -46.366 19.807 12.402 1.00 27.32 385 PRO A C 1
ATOM 2789 O O . PRO A 1 372 ? -45.395 19.099 12.705 1.00 25.52 385 PRO A O 1
ATOM 2793 N N . THR A 1 373 ? -47.484 19.838 13.137 1.00 24.86 386 THR A N 1
ATOM 2794 C CA . THR A 1 373 ? -47.593 18.988 14.323 1.00 27.18 386 THR A CA 1
ATOM 2795 C C . THR A 1 373 ? -47.819 17.522 13.978 1.00 23.33 386 THR A C 1
ATOM 2796 O O . THR A 1 373 ? -47.678 16.672 14.865 1.00 30.69 386 THR A O 1
ATOM 2800 N N . GLN A 1 374 ? -48.140 17.209 12.720 1.00 26.16 387 GLN A N 1
ATOM 2801 C CA . GLN A 1 374 ? -48.562 15.874 12.297 1.00 29.14 387 GLN A CA 1
ATOM 2802 C C . GLN A 1 374 ? -47.483 15.096 11.556 1.00 27.74 387 GLN A C 1
ATOM 2803 O O . GLN A 1 374 ? -47.618 13.876 11.382 1.00 26.82 387 GLN A O 1
ATOM 2809 N N . SER A 1 375 ? -46.429 15.767 11.108 1.00 23.58 388 SER A N 1
ATOM 2810 C CA . SER A 1 375 ? -45.479 15.130 10.204 1.00 28.81 388 SER A CA 1
ATOM 2811 C C . SER A 1 375 ? -44.618 14.096 10.913 1.00 23.10 388 SER A C 1
ATOM 2812 O O . SER A 1 375 ? -44.224 13.105 10.295 1.00 24.28 388 SER A O 1
ATOM 2815 N N . TRP A 1 376 ? -44.297 14.304 12.192 1.00 24.92 389 TRP A N 1
ATOM 2816 C CA . TRP A 1 376 ? -43.421 13.357 12.876 1.00 23.27 389 TRP A CA 1
ATOM 2817 C C . TRP A 1 376 ? -44.019 11.955 12.862 1.00 27.93 389 TRP A C 1
ATOM 2818 O O . TRP A 1 376 ? -43.323 10.970 12.583 1.00 24.28 389 TRP A O 1
ATOM 2829 N N . GLN A 1 377 ? -45.315 11.852 13.147 1.00 27.41 390 GLN A N 1
ATOM 2830 C CA . GLN A 1 377 ? -45.971 10.557 13.113 1.00 28.99 390 GLN A CA 1
ATOM 2831 C C . GLN A 1 377 ? -45.937 9.951 11.715 1.00 26.21 390 GLN A C 1
ATOM 2832 O O . GLN A 1 377 ? -45.854 8.723 11.577 1.00 27.17 390 GLN A O 1
ATOM 2838 N N . MET A 1 378 ? -45.972 10.783 10.669 1.00 23.71 391 MET A N 1
ATOM 2839 C CA . MET A 1 378 ? -45.803 10.256 9.316 1.00 24.23 391 MET A CA 1
ATOM 2840 C C . MET A 1 378 ? -44.389 9.732 9.103 1.00 26.91 391 MET A C 1
ATOM 2841 O O . MET A 1 378 ? -44.191 8.758 8.367 1.00 29.57 391 MET A O 1
ATOM 2846 N N . LEU A 1 379 ? -43.389 10.364 9.722 1.00 23.12 392 LEU A N 1
ATOM 2847 C CA . LEU A 1 379 ? -42.042 9.798 9.658 1.00 22.23 392 LEU A CA 1
ATOM 2848 C C . LEU A 1 379 ? -41.996 8.448 10.368 1.00 19.67 392 LEU A C 1
ATOM 2849 O O . LEU A 1 379 ? -41.475 7.468 9.828 1.00 21.61 392 LEU A O 1
ATOM 2854 N N . VAL A 1 380 ? -42.581 8.369 11.565 1.00 24.28 393 VAL A N 1
ATOM 2855 C CA . VAL A 1 380 ? -42.594 7.108 12.312 1.00 25.65 393 VAL A CA 1
ATOM 2856 C C . VAL A 1 380 ? -43.295 6.009 11.517 1.00 28.73 393 VAL A C 1
ATOM 2857 O O . VAL A 1 380 ? -42.820 4.872 11.468 1.00 25.59 393 VAL A O 1
ATOM 2861 N N . ASP A 1 381 ? -44.442 6.320 10.903 1.00 25.85 394 ASP A N 1
ATOM 2862 C CA . ASP A 1 381 ? -45.193 5.330 10.134 1.00 26.94 394 ASP A CA 1
ATOM 2863 C C . ASP A 1 381 ? -44.588 5.058 8.763 1.00 29.39 394 ASP A C 1
ATOM 2864 O O . ASP A 1 381 ? -45.048 4.145 8.077 1.00 27.96 394 ASP A O 1
ATOM 2869 N N . GLY A 1 382 ? -43.613 5.844 8.323 1.00 27.31 395 GLY A N 1
ATOM 2870 C CA . GLY A 1 382 ? -43.005 5.594 7.036 1.00 25.14 395 GLY A CA 1
ATOM 2871 C C . GLY A 1 382 ? -43.775 6.108 5.852 1.00 28.33 395 GLY A C 1
ATOM 2872 O O . GLY A 1 382 ? -43.454 5.728 4.719 1.00 25.75 395 GLY A O 1
ATOM 2873 N N . THR A 1 383 ? -44.773 6.972 6.062 1.00 25.04 396 THR A N 1
ATOM 2874 C CA . THR A 1 383 ? -45.590 7.450 4.949 1.00 24.01 396 THR A CA 1
ATOM 2875 C C . THR A 1 383 ? -44.970 8.713 4.336 1.00 23.85 396 THR A C 1
ATOM 2876 O O . THR A 1 383 ? -45.557 9.795 4.304 1.00 25.60 396 THR A O 1
ATOM 2880 N N . TYR A 1 384 ? -43.742 8.549 3.839 1.00 24.26 397 TYR A N 1
ATOM 2881 C CA . TYR A 1 384 ? -42.992 9.637 3.215 1.00 28.88 397 TYR A CA 1
ATOM 2882 C C . TYR A 1 384 ? -41.873 9.003 2.405 1.00 27.85 397 TYR A C 1
ATOM 2883 O O . TYR A 1 384 ? -41.426 7.896 2.721 1.00 20.78 397 TYR A O 1
ATOM 2892 N N . ASP A 1 385 ? -41.453 9.687 1.338 1.00 20.92 398 ASP A N 1
ATOM 2893 C CA . ASP A 1 385 ? -40.215 9.313 0.669 1.00 20.94 398 ASP A CA 1
ATOM 2894 C C . ASP A 1 385 ? -39.059 10.190 1.117 1.00 24.66 398 ASP A C 1
ATOM 2895 O O . ASP A 1 385 ? -37.988 9.665 1.440 1.00 19.82 398 ASP A O 1
ATOM 2900 N N . ILE A 1 386 ? -39.258 11.524 1.124 1.00 18.63 399 ILE A N 1
ATOM 2901 C CA . ILE A 1 386 ? -38.281 12.477 1.638 1.00 22.14 399 ILE A CA 1
ATOM 2902 C C . ILE A 1 386 ? -39.017 13.560 2.424 1.00 22.68 399 ILE A C 1
ATOM 2903 O O . ILE A 1 386 ? -40.206 13.821 2.212 1.00 19.98 399 ILE A O 1
ATOM 2908 N N . SER A 1 387 ? -38.306 14.157 3.377 1.00 23.72 400 SER A N 1
ATOM 2909 C CA . SER A 1 387 ? -38.854 15.176 4.260 1.00 23.87 400 SER A CA 1
ATOM 2910 C C . SER A 1 387 ? -37.707 15.753 5.085 1.00 22.94 400 SER A C 1
ATOM 2911 O O . SER A 1 387 ? -36.833 15.010 5.538 1.00 17.80 400 SER A O 1
ATOM 2914 N N . VAL A 1 388 ? -37.706 17.059 5.255 1.00 16.31 401 VAL A N 1
ATOM 2915 C CA . VAL A 1 388 ? -36.691 17.741 6.022 1.00 20.47 401 VAL A CA 1
ATOM 2916 C C . VAL A 1 388 ? -37.030 17.703 7.514 1.00 24.65 401 VAL A C 1
ATOM 2917 O O . VAL A 1 388 ? -38.167 17.838 7.896 1.00 22.13 401 VAL A O 1
ATOM 2921 N N . MET A 1 389 ? -36.028 17.471 8.342 1.00 19.38 402 MET A N 1
ATOM 2922 C CA . MET A 1 389 ? -36.195 17.482 9.782 1.00 18.69 402 MET A CA 1
ATOM 2923 C C . MET A 1 389 ? -34.887 17.948 10.419 1.00 25.26 402 MET A C 1
ATOM 2924 O O . MET A 1 389 ? -33.937 18.250 9.730 1.00 19.69 402 MET A O 1
ATOM 2929 N N . TYR A 1 390 ? -34.878 18.083 11.731 1.00 18.14 403 TYR A N 1
ATOM 2930 C CA . TYR A 1 390 ? -33.678 18.518 12.404 1.00 17.34 403 TYR A CA 1
ATOM 2931 C C . TYR A 1 390 ? -33.412 17.790 13.718 1.00 22.23 403 TYR A C 1
ATOM 2932 O O . TYR A 1 390 ? -34.238 17.057 14.208 1.00 18.75 403 TYR A O 1
ATOM 2941 N N . TRP A 1 391 ? -32.222 18.018 14.256 1.00 19.44 404 TRP A N 1
ATOM 2942 C CA . TRP A 1 391 ? -31.809 17.473 15.529 1.00 19.75 404 TRP A CA 1
ATOM 2943 C C . TRP A 1 391 ? -30.915 18.411 16.325 1.00 21.77 404 TRP A C 1
ATOM 2944 O O . TRP A 1 391 ? -30.114 19.083 15.816 1.00 19.37 404 TRP A O 1
ATOM 2955 N N . THR A 1 392 ? -31.157 18.462 17.594 1.00 21.17 405 THR A N 1
ATOM 2956 C CA . THR A 1 392 ? -30.280 19.143 18.527 1.00 20.99 405 THR A CA 1
ATOM 2957 C C . THR A 1 392 ? -29.824 18.141 19.586 1.00 22.47 405 THR A C 1
ATOM 2958 O O . THR A 1 392 ? -30.612 17.306 20.023 1.00 22.90 405 THR A O 1
ATOM 2962 N N . ASN A 1 393 ? -28.557 18.205 19.987 1.00 21.16 406 ASN A N 1
ATOM 2963 C CA . ASN A 1 393 ? -28.139 17.426 21.155 1.00 23.22 406 ASN A CA 1
ATOM 2964 C C . ASN A 1 393 ? -28.639 18.085 22.431 1.00 25.07 406 ASN A C 1
ATOM 2965 O O . ASN A 1 393 ? -28.739 19.306 22.513 1.00 26.14 406 ASN A O 1
ATOM 2970 N N . ASP A 1 394 ? -28.920 17.276 23.455 1.00 27.18 407 ASP A N 1
ATOM 2971 C CA . ASP A 1 394 ? -29.033 17.848 24.794 1.00 28.77 407 ASP A CA 1
ATOM 2972 C C . ASP A 1 394 ? -28.067 17.206 25.790 1.00 34.38 407 ASP A C 1
ATOM 2973 O O . ASP A 1 394 ? -28.274 17.325 27.004 1.00 30.85 407 ASP A O 1
ATOM 2978 N N . ILE A 1 395 ? -27.007 16.538 25.303 1.00 29.45 408 ILE A N 1
ATOM 2979 C CA . ILE A 1 395 ? -25.853 16.193 26.128 1.00 30.97 408 ILE A CA 1
ATOM 2980 C C . ILE A 1 395 ? -24.569 16.515 25.372 1.00 28.72 408 ILE A C 1
ATOM 2981 O O . ILE A 1 395 ? -24.556 16.683 24.151 1.00 28.97 408 ILE A O 1
ATOM 2986 N N . LEU A 1 396 ? -23.472 16.576 26.115 1.00 27.47 409 LEU A N 1
ATOM 2987 C CA . LEU A 1 396 ? -22.170 16.878 25.528 1.00 27.30 409 LEU A CA 1
ATOM 2988 C C . LEU A 1 396 ? -21.452 15.625 25.041 1.00 33.50 409 LEU A C 1
ATOM 2989 O O . LEU A 1 396 ? -20.285 15.416 25.375 1.00 34.15 409 LEU A O 1
ATOM 2994 N N . ASP A 1 397 ? -22.125 14.784 24.244 1.00 29.08 410 ASP A N 1
ATOM 2995 C CA . ASP A 1 397 ? -21.460 13.588 23.735 1.00 29.20 410 ASP A CA 1
ATOM 2996 C C . ASP A 1 397 ? -22.113 13.113 22.447 1.00 25.60 410 ASP A C 1
ATOM 2997 O O . ASP A 1 397 ? -23.349 13.181 22.334 1.00 25.67 410 ASP A O 1
ATOM 3002 N N . PRO A 1 398 ? -21.336 12.610 21.476 1.00 27.41 411 PRO A N 1
ATOM 3003 C CA . PRO A 1 398 ? -21.927 12.150 20.199 1.00 27.69 411 PRO A CA 1
ATOM 3004 C C . PRO A 1 398 ? -22.785 10.900 20.298 1.00 26.90 411 PRO A C 1
ATOM 3005 O O . PRO A 1 398 ? -23.458 10.556 19.314 1.00 26.61 411 PRO A O 1
ATOM 3009 N N . ASP A 1 399 ? -22.784 10.199 21.433 1.00 29.86 412 ASP A N 1
ATOM 3010 C CA . ASP A 1 399 ? -23.502 8.933 21.496 1.00 26.12 412 ASP A CA 1
ATOM 3011 C C . ASP A 1 399 ? -25.009 9.121 21.378 1.00 28.38 412 ASP A C 1
ATOM 3012 O O . ASP A 1 399 ? -25.709 8.209 20.917 1.00 26.76 412 ASP A O 1
ATOM 3017 N N . GLN A 1 400 ? -25.539 10.267 21.810 1.00 22.79 413 GLN A N 1
ATOM 3018 C CA . GLN A 1 400 ? -26.987 10.446 21.764 1.00 28.83 413 GLN A CA 1
ATOM 3019 C C . GLN A 1 400 ? -27.491 10.539 20.327 1.00 22.98 413 GLN A C 1
ATOM 3020 O O . GLN A 1 400 ? -28.409 9.813 19.932 1.00 26.13 413 GLN A O 1
ATOM 3026 N N . LYS A 1 401 ? -26.910 11.434 19.527 1.00 24.87 414 LYS A N 1
ATOM 3027 C CA . LYS A 1 401 ? -27.344 11.532 18.133 1.00 21.92 414 LYS A CA 1
ATOM 3028 C C . LYS A 1 401 ? -26.937 10.295 17.338 1.00 24.42 414 LYS A C 1
ATOM 3029 O O . LYS A 1 401 ? -27.707 9.789 16.512 1.00 25.25 414 LYS A O 1
ATOM 3035 N N . THR A 1 402 ? -25.719 9.809 17.547 1.00 22.57 415 THR A N 1
ATOM 3036 C CA . THR A 1 402 ? -25.288 8.606 16.846 1.00 23.85 415 THR A CA 1
ATOM 3037 C C . THR A 1 402 ? -26.269 7.456 17.055 1.00 21.69 415 THR A C 1
ATOM 3038 O O . THR A 1 402 ? -26.645 6.769 16.104 1.00 22.74 415 THR A O 1
ATOM 3042 N N . THR A 1 403 ? -26.711 7.239 18.292 1.00 22.64 416 THR A N 1
ATOM 3043 C CA . THR A 1 403 ? -27.607 6.107 18.539 1.00 25.22 416 THR A CA 1
ATOM 3044 C C . THR A 1 403 ? -28.960 6.329 17.868 1.00 23.08 416 THR A C 1
ATOM 3045 O O . THR A 1 403 ? -29.472 5.449 17.171 1.00 21.36 416 THR A O 1
ATOM 3049 N N . PHE A 1 404 ? -29.526 7.528 18.014 1.00 23.83 417 PHE A N 1
ATOM 3050 C CA . PHE A 1 404 ? -30.814 7.809 17.398 1.00 20.74 417 PHE A CA 1
ATOM 3051 C C . PHE A 1 404 ? -30.736 7.738 15.872 1.00 24.91 417 PHE A C 1
ATOM 3052 O O . PHE A 1 404 ? -31.648 7.212 15.227 1.00 21.45 417 PHE A O 1
ATOM 3060 N N . VAL A 1 405 ? -29.660 8.272 15.280 1.00 20.80 418 VAL A N 1
ATOM 3061 C CA . VAL A 1 405 ? -29.564 8.382 13.820 1.00 20.69 418 VAL A CA 1
ATOM 3062 C C . VAL A 1 405 ? -28.965 7.137 13.161 1.00 20.48 418 VAL A C 1
ATOM 3063 O O . VAL A 1 405 ? -29.339 6.792 12.029 1.00 20.92 418 VAL A O 1
ATOM 3067 N N . LEU A 1 406 ? -28.008 6.477 13.820 1.00 21.42 419 LEU A N 1
ATOM 3068 C CA . LEU A 1 406 ? -27.298 5.357 13.215 1.00 24.33 419 LEU A CA 1
ATOM 3069 C C . LEU A 1 406 ? -27.317 4.058 14.019 1.00 24.96 419 LEU A C 1
ATOM 3070 O O . LEU A 1 406 ? -26.795 3.054 13.529 1.00 23.96 419 LEU A O 1
ATOM 3075 N N . GLY A 1 407 ? -27.877 4.048 15.222 1.00 22.45 420 GLY A N 1
ATOM 3076 C CA . GLY A 1 407 ? -27.820 2.921 16.130 1.00 25.83 420 GLY A CA 1
ATOM 3077 C C . GLY A 1 407 ? -28.677 1.724 15.798 1.00 24.40 420 GLY A C 1
ATOM 3078 O O . GLY A 1 407 ? -28.579 0.708 16.491 1.00 28.94 420 GLY A O 1
ATOM 3079 N N . HIS A 1 408 ? -29.520 1.806 14.778 1.00 23.62 421 HIS A N 1
ATOM 3080 C CA . HIS A 1 408 ? -30.479 0.747 14.467 1.00 24.41 421 HIS A CA 1
ATOM 3081 C C . HIS A 1 408 ? -31.320 0.382 15.688 1.00 29.72 421 HIS A C 1
ATOM 3082 O O . HIS A 1 408 ? -31.598 -0.797 15.935 1.00 28.49 421 HIS A O 1
ATOM 3089 N N . ASP A 1 409 ? -31.731 1.386 16.471 1.00 26.57 422 ASP A N 1
ATOM 3090 C CA . ASP A 1 409 ? -32.542 1.078 17.645 1.00 27.15 422 ASP A CA 1
ATOM 3091 C C . ASP A 1 409 ? -34.023 1.239 17.282 1.00 26.33 422 ASP A C 1
ATOM 3092 O O . ASP A 1 409 ? -34.395 1.216 16.104 1.00 26.45 422 ASP A O 1
ATOM 3097 N N . THR A 1 410 ? -34.898 1.367 18.276 1.00 25.06 423 THR A N 1
ATOM 3098 C CA . THR A 1 410 ? -36.327 1.397 17.989 1.00 28.51 423 THR A CA 1
ATOM 3099 C C . THR A 1 410 ? -36.727 2.587 17.112 1.00 26.60 423 THR A C 1
ATOM 3100 O O . THR A 1 410 ? -37.771 2.548 16.454 1.00 27.12 423 THR A O 1
ATOM 3104 N N . ASN A 1 411 ? -35.887 3.607 17.031 1.00 28.61 424 ASN A N 1
ATOM 3105 C CA . ASN A 1 411 ? -36.202 4.811 16.273 1.00 26.67 424 ASN A CA 1
ATOM 3106 C C . ASN A 1 411 ? -35.917 4.662 14.793 1.00 28.31 424 ASN A C 1
ATOM 3107 O O . ASN A 1 411 ? -36.274 5.556 14.021 1.00 22.19 424 ASN A O 1
ATOM 3112 N N . GLN A 1 412 ? -35.325 3.532 14.390 1.00 25.35 425 GLN A N 1
ATOM 3113 C CA . GLN A 1 412 ? -35.111 3.176 12.984 1.00 25.65 425 GLN A CA 1
ATOM 3114 C C . GLN A 1 412 ? -34.262 4.211 12.247 1.00 23.96 425 GLN A C 1
ATOM 3115 O O . GLN A 1 412 ? -34.485 4.499 11.065 1.00 23.08 425 GLN A O 1
ATOM 3121 N N . ASN A 1 413 ? -33.258 4.742 12.942 1.00 23.55 426 ASN A N 1
ATOM 3122 C CA . ASN A 1 413 ? -32.255 5.629 12.350 1.00 22.94 426 ASN A CA 1
ATOM 3123 C C . ASN A 1 413 ? -32.901 6.918 11.842 1.00 23.42 426 ASN A C 1
ATOM 3124 O O . ASN A 1 413 ? -32.941 7.207 10.637 1.00 19.39 426 ASN A O 1
ATOM 3129 N N . TYR A 1 414 ? -33.409 7.676 12.808 1.00 17.68 427 TYR A N 1
ATOM 3130 C CA . TYR A 1 414 ? -34.274 8.815 12.517 1.00 23.30 427 TYR A CA 1
ATOM 3131 C C . TYR A 1 414 ? -35.304 8.420 11.455 1.00 23.73 427 TYR A C 1
ATOM 3132 O O . TYR A 1 414 ? -35.509 9.100 10.451 1.00 19.30 427 TYR A O 1
ATOM 3141 N N . MET A 1 415 ? -35.919 7.258 11.659 1.00 22.35 428 MET A N 1
ATOM 3142 C CA . MET A 1 415 ? -37.072 6.835 10.862 1.00 22.43 428 MET A CA 1
ATOM 3143 C C . MET A 1 415 ? -36.751 6.693 9.376 1.00 22.57 428 MET A C 1
ATOM 3144 O O . MET A 1 415 ? -37.668 6.641 8.550 1.00 21.09 428 MET A O 1
ATOM 3149 N N . THR A 1 416 ? -35.462 6.662 9.012 1.00 23.16 429 THR A N 1
ATOM 3150 C CA . THR A 1 416 ? -35.039 6.374 7.642 1.00 22.01 429 THR A CA 1
ATOM 3151 C C . THR A 1 416 ? -35.085 4.889 7.304 1.00 18.74 429 THR A C 1
ATOM 3152 O O . THR A 1 416 ? -35.092 4.545 6.123 1.00 19.24 429 THR A O 1
ATOM 3156 N N . ARG A 1 417 ? -35.071 4.009 8.302 1.00 23.17 430 ARG A N 1
ATOM 3157 C CA . ARG A 1 417 ? -34.877 2.566 8.097 1.00 22.32 430 ARG A CA 1
ATOM 3158 C C . ARG A 1 417 ? -33.549 2.254 7.408 1.00 23.39 430 ARG A C 1
ATOM 3159 O O . ARG A 1 417 ? -33.404 1.203 6.784 1.00 22.85 430 ARG A O 1
ATOM 3167 N N . TYR A 1 418 ? -32.587 3.174 7.466 1.00 20.10 431 TYR A N 1
ATOM 3168 C CA . TYR A 1 418 ? -31.243 2.886 6.983 1.00 21.96 431 TYR A CA 1
ATOM 3169 C C . TYR A 1 418 ? -30.687 1.648 7.681 1.00 23.51 431 TYR A C 1
ATOM 3170 O O . TYR A 1 418 ? -30.828 1.493 8.894 1.00 23.45 431 TYR A O 1
ATOM 3179 N N . LYS A 1 419 ? -30.068 0.748 6.909 1.00 26.77 432 LYS A N 1
ATOM 3180 C CA . LYS A 1 419 ? -29.457 -0.464 7.469 1.00 26.61 432 LYS A CA 1
ATOM 3181 C C . LYS A 1 419 ? -28.045 -0.656 6.936 1.00 28.07 432 LYS A C 1
ATOM 3182 O O . LYS A 1 419 ? -27.838 -0.748 5.721 1.00 26.63 432 LYS A O 1
ATOM 3188 N N . ASN A 1 420 ? -27.080 -0.716 7.852 1.00 25.53 433 ASN A N 1
ATOM 3189 C CA . ASN A 1 420 ? -25.695 -1.054 7.535 1.00 25.55 433 ASN A CA 1
ATOM 3190 C C . ASN A 1 420 ? -25.145 -1.786 8.753 1.00 28.07 433 ASN A C 1
ATOM 3191 O O . ASN A 1 420 ? -25.036 -1.191 9.832 1.00 24.29 433 ASN A O 1
ATOM 3196 N N . ASP A 1 421 ? -24.814 -3.075 8.588 1.00 27.53 434 ASP A N 1
ATOM 3197 C CA . ASP A 1 421 ? -24.378 -3.886 9.727 1.00 30.65 434 ASP A CA 1
ATOM 3198 C C . ASP A 1 421 ? -23.072 -3.368 10.316 1.00 31.41 434 ASP A C 1
ATOM 3199 O O . ASP A 1 421 ? -22.862 -3.434 11.532 1.00 31.67 434 ASP A O 1
ATOM 3204 N N . GLN A 1 422 ? -22.167 -2.875 9.468 1.00 27.28 435 GLN A N 1
ATOM 3205 C CA . GLN A 1 422 ? -20.910 -2.336 9.976 1.00 30.47 435 GLN A CA 1
ATOM 3206 C C . GLN A 1 422 ? -21.158 -1.130 10.862 1.00 29.67 435 GLN A C 1
ATOM 3207 O O . GLN A 1 422 ? -20.490 -0.945 11.890 1.00 27.56 435 GLN A O 1
ATOM 3213 N N . VAL A 1 423 ? -22.105 -0.281 10.463 1.00 28.27 436 VAL A N 1
ATOM 3214 C CA . VAL A 1 423 ? -22.427 0.893 11.259 1.00 25.94 436 VAL A CA 1
ATOM 3215 C C . VAL A 1 423 ? -23.046 0.480 12.589 1.00 23.57 436 VAL A C 1
ATOM 3216 O O . VAL A 1 423 ? -22.647 0.970 13.651 1.00 27.01 436 VAL A O 1
ATOM 3220 N N . LYS A 1 424 ? -24.028 -0.428 12.558 1.00 23.91 437 LYS A N 1
ATOM 3221 C CA . LYS A 1 424 ? -24.706 -0.811 13.801 1.00 27.09 437 LYS A CA 1
ATOM 3222 C C . LYS A 1 424 ? -23.710 -1.306 14.849 1.00 28.31 437 LYS A C 1
ATOM 3223 O O . LYS A 1 424 ? -23.774 -0.908 16.023 1.00 25.98 437 LYS A O 1
ATOM 3229 N N . ALA A 1 425 ? -22.767 -2.159 14.438 1.00 24.02 438 ALA A N 1
ATOM 3230 C CA . ALA A 1 425 ? -21.724 -2.622 15.358 1.00 29.16 438 ALA A CA 1
ATOM 3231 C C . ALA A 1 425 ? -20.805 -1.481 15.780 1.00 28.07 438 ALA A C 1
ATOM 3232 O O . ALA A 1 425 ? -20.410 -1.387 16.950 1.00 26.87 438 ALA A O 1
ATOM 3234 N N . LEU A 1 426 ? -20.437 -0.615 14.837 1.00 28.34 439 LEU A N 1
ATOM 3235 C CA . LEU A 1 426 ? -19.515 0.468 15.156 1.00 27.76 439 LEU A CA 1
ATOM 3236 C C . LEU A 1 426 ? -20.104 1.420 16.190 1.00 23.35 439 LEU A C 1
ATOM 3237 O O . LEU A 1 426 ? -19.386 1.923 17.064 1.00 24.79 439 LEU A O 1
ATOM 3242 N N . VAL A 1 427 ? -21.406 1.699 16.093 1.00 27.82 440 VAL A N 1
ATOM 3243 C CA . VAL A 1 427 ? -22.048 2.586 17.059 1.00 24.33 440 VAL A CA 1
ATOM 3244 C C . VAL A 1 427 ? -21.929 2.012 18.465 1.00 27.90 440 VAL A C 1
ATOM 3245 O O . VAL A 1 427 ? -21.659 2.737 19.430 1.00 23.38 440 VAL A O 1
ATOM 3249 N N . ALA A 1 428 ? -22.162 0.706 18.609 1.00 24.85 441 ALA A N 1
ATOM 3250 C CA . ALA A 1 428 ? -22.094 0.096 19.935 1.00 31.05 441 ALA A CA 1
ATOM 3251 C C . ALA A 1 428 ? -20.660 0.079 20.454 1.00 30.15 441 ALA A C 1
ATOM 3252 O O . ALA A 1 428 ? -20.408 0.383 21.627 1.00 30.82 441 ALA A O 1
ATOM 3254 N N . ALA A 1 429 ? -19.709 -0.227 19.576 1.00 25.35 442 ALA A N 1
ATOM 3255 C CA . ALA A 1 429 ? -18.304 -0.224 19.959 1.00 29.99 442 ALA A CA 1
ATOM 3256 C C . ALA A 1 429 ? -17.863 1.154 20.430 1.00 32.11 442 ALA A C 1
ATOM 3257 O O . ALA A 1 429 ? -17.249 1.286 21.495 1.00 33.00 442 ALA A O 1
ATOM 3259 N N . ALA A 1 430 ? -18.170 2.200 19.645 1.00 30.93 443 ALA A N 1
ATOM 3260 C CA . ALA A 1 430 ? -17.719 3.554 19.976 1.00 33.51 443 ALA A CA 1
ATOM 3261 C C . ALA A 1 430 ? -18.264 4.009 21.314 1.00 32.51 443 ALA A C 1
ATOM 3262 O O . ALA A 1 430 ? -17.604 4.773 22.025 1.00 34.09 443 ALA A O 1
ATOM 3264 N N . ARG A 1 431 ? -19.458 3.538 21.674 1.00 31.67 444 ARG A N 1
ATOM 3265 C CA . ARG A 1 431 ? -20.048 3.904 22.954 1.00 35.43 444 ARG A CA 1
ATOM 3266 C C . ARG A 1 431 ? -19.153 3.485 24.117 1.00 37.67 444 ARG A C 1
ATOM 3267 O O . ARG A 1 431 ? -18.892 4.276 25.032 1.00 37.47 444 ARG A O 1
ATOM 3275 N N . ILE A 1 432 ? -18.655 2.246 24.088 1.00 38.42 445 ILE A N 1
ATOM 3276 C CA . ILE A 1 432 ? -17.905 1.677 25.204 1.00 39.28 445 ILE A CA 1
ATOM 3277 C C . ILE A 1 432 ? -16.396 1.729 24.981 1.00 40.33 445 ILE A C 1
ATOM 3278 O O . ILE A 1 432 ? -15.645 1.122 25.748 1.00 45.41 445 ILE A O 1
ATOM 3283 N N . GLU A 1 433 ? -15.933 2.427 23.950 1.00 39.17 446 GLU A N 1
ATOM 3284 C CA . GLU A 1 433 ? -14.497 2.529 23.726 1.00 37.02 446 GLU A CA 1
ATOM 3285 C C . GLU A 1 433 ? -13.863 3.367 24.829 1.00 46.15 446 GLU A C 1
ATOM 3286 O O . GLU A 1 433 ? -14.296 4.498 25.087 1.00 39.62 446 GLU A O 1
ATOM 3292 N N . ALA A 1 434 ? -12.832 2.804 25.480 1.00 45.37 447 ALA A N 1
ATOM 3293 C CA . ALA A 1 434 ? -12.164 3.434 26.617 1.00 41.29 447 ALA A CA 1
ATOM 3294 C C . ALA A 1 434 ? -11.042 4.370 26.194 1.00 45.94 447 ALA A C 1
ATOM 3295 O O . ALA A 1 434 ? -10.830 5.408 26.834 1.00 53.07 447 ALA A O 1
ATOM 3297 N N . ASP A 1 435 ? -10.309 4.016 25.151 1.00 43.41 448 ASP A N 1
ATOM 3298 C CA . ASP A 1 435 ? -9.259 4.880 24.635 1.00 46.24 448 ASP A CA 1
ATOM 3299 C C . ASP A 1 435 ? -9.902 6.086 23.963 1.00 48.09 448 ASP A C 1
ATOM 3300 O O . ASP A 1 435 ? -10.560 5.920 22.924 1.00 47.03 448 ASP A O 1
ATOM 3305 N N . PRO A 1 436 ? -9.748 7.302 24.504 1.00 52.97 449 PRO A N 1
ATOM 3306 C CA . PRO A 1 436 ? -10.389 8.469 23.873 1.00 47.17 449 PRO A CA 1
ATOM 3307 C C . PRO A 1 436 ? -9.896 8.730 22.463 1.00 44.90 449 PRO A C 1
ATOM 3308 O O . PRO A 1 436 ? -10.678 9.182 21.616 1.00 45.14 449 PRO A O 1
ATOM 3312 N N . ALA A 1 437 ? -8.621 8.449 22.180 1.00 44.08 450 ALA A N 1
ATOM 3313 C CA . ALA A 1 437 ? -8.107 8.665 20.831 1.00 44.75 450 ALA A CA 1
ATOM 3314 C C . ALA A 1 437 ? -8.696 7.669 19.844 1.00 45.90 450 ALA A C 1
ATOM 3315 O O . ALA A 1 437 ? -8.893 8.000 18.666 1.00 45.44 450 ALA A O 1
ATOM 3317 N N . LYS A 1 438 ? -8.969 6.442 20.292 1.00 41.97 451 LYS A N 1
ATOM 3318 C CA . LYS A 1 438 ? -9.635 5.506 19.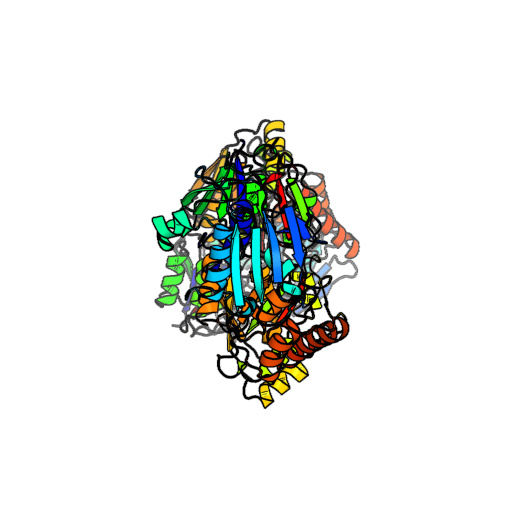401 1.00 44.37 451 LYS A CA 1
ATOM 3319 C C . LYS A 1 438 ? -11.129 5.791 19.319 1.00 38.67 451 LYS A C 1
ATOM 3320 O O . LYS A 1 438 ? -11.728 5.603 18.256 1.00 35.25 451 LYS A O 1
ATOM 3326 N N . ARG A 1 439 ? -11.737 6.252 20.416 1.00 36.25 452 ARG A N 1
ATOM 3327 C CA . ARG A 1 439 ? -13.143 6.636 20.367 1.00 38.58 452 ARG A CA 1
ATOM 3328 C C . ARG A 1 439 ? -13.366 7.701 19.307 1.00 29.78 452 ARG A C 1
ATOM 3329 O O . ARG A 1 439 ? -14.278 7.590 18.482 1.00 31.27 452 ARG A O 1
ATOM 3337 N N . GLU A 1 440 ? -12.499 8.712 19.281 1.00 33.98 453 GLU A N 1
ATOM 3338 C CA . GLU A 1 440 ? -12.613 9.766 18.278 1.00 33.51 453 GLU A CA 1
ATOM 3339 C C . GLU A 1 440 ? -12.552 9.195 16.867 1.00 32.17 453 GLU A C 1
ATOM 3340 O O . GLU A 1 440 ? -13.367 9.554 16.010 1.00 31.50 453 GLU A O 1
ATOM 3346 N N . GLN A 1 441 ? -11.599 8.288 16.610 1.00 34.82 454 GLN A N 1
ATOM 3347 C CA . GLN A 1 441 ? -11.472 7.704 15.276 1.00 32.65 454 GLN A CA 1
ATOM 3348 C C . GLN A 1 441 ? -12.710 6.914 14.883 1.00 28.62 454 GLN A C 1
ATOM 3349 O O . GLN A 1 441 ? -13.055 6.858 13.697 1.00 24.22 454 GLN A O 1
ATOM 3355 N N . MET A 1 442 ? -13.388 6.310 15.863 1.00 29.71 455 MET A N 1
ATOM 3356 C CA . MET A 1 442 ? -14.593 5.539 15.581 1.00 26.18 455 MET A CA 1
ATOM 3357 C C . MET A 1 442 ? -15.755 6.450 15.182 1.00 28.07 455 MET A C 1
ATOM 3358 O O . MET A 1 442 ? -16.576 6.080 14.332 1.00 21.31 455 MET A O 1
ATOM 3363 N N . TYR A 1 443 ? -15.856 7.636 15.802 1.00 27.17 456 TYR A N 1
ATOM 3364 C CA . TYR A 1 443 ? -16.895 8.587 15.410 1.00 26.01 456 TYR A CA 1
ATOM 3365 C C . TYR A 1 443 ? -16.558 9.272 14.098 1.00 25.19 456 TYR A C 1
ATOM 3366 O O . TYR A 1 443 ? -17.467 9.685 13.369 1.00 25.01 456 TYR A O 1
ATOM 3375 N N . ILE A 1 444 ? -15.271 9.396 13.773 1.00 24.99 457 ILE A N 1
ATOM 3376 C CA . ILE A 1 444 ? -14.893 9.866 12.445 1.00 23.86 457 ILE A CA 1
ATOM 3377 C C . ILE A 1 444 ? -15.327 8.854 11.397 1.00 24.75 457 ILE A C 1
ATOM 3378 O O . ILE A 1 444 ? -15.946 9.206 10.389 1.00 23.73 457 ILE A O 1
ATOM 3383 N N . ASP A 1 445 ? -15.006 7.566 11.621 1.00 24.87 458 ASP A N 1
ATOM 3384 C CA . ASP A 1 445 ? -15.433 6.535 10.681 1.00 22.82 458 ASP A CA 1
ATOM 3385 C C . ASP A 1 445 ? -16.956 6.482 10.569 1.00 20.44 458 ASP A C 1
ATOM 3386 O O . ASP A 1 445 ? -17.492 6.192 9.501 1.00 20.48 458 ASP A O 1
ATOM 3391 N N . LEU A 1 446 ? -17.670 6.755 11.654 1.00 20.91 459 LEU A N 1
ATOM 3392 C CA . LEU A 1 446 ? -19.133 6.726 11.563 1.00 23.39 459 LEU A CA 1
ATOM 3393 C C . LEU A 1 446 ? -19.650 7.870 10.694 1.00 23.03 459 LEU A C 1
ATOM 3394 O O . LEU A 1 446 ? -20.570 7.685 9.880 1.00 24.37 459 LEU A O 1
ATOM 3399 N N . GLN A 1 447 ? -19.051 9.053 10.822 1.00 21.43 460 GLN A N 1
ATOM 3400 C CA . GLN A 1 447 ? -19.435 10.151 9.938 1.00 22.52 460 GLN A CA 1
ATOM 3401 C C . GLN A 1 447 ? -19.090 9.829 8.483 1.00 25.94 460 GLN A C 1
ATOM 3402 O O . GLN A 1 447 ? -19.827 10.194 7.557 1.00 19.94 460 GLN A O 1
ATOM 3408 N N . LYS A 1 448 ? -17.979 9.121 8.268 1.00 21.84 461 LYS A N 1
ATOM 3409 C CA . LYS A 1 448 ? -17.571 8.753 6.917 1.00 21.09 461 LYS A CA 1
ATOM 3410 C C . LYS A 1 448 ? -18.519 7.720 6.327 1.00 22.11 461 LYS A C 1
ATOM 3411 O O . LYS A 1 448 ? -18.975 7.859 5.184 1.00 22.89 461 LYS A O 1
ATOM 3417 N N . LEU A 1 449 ? -18.798 6.659 7.094 1.00 22.62 462 LEU A N 1
ATOM 3418 C CA . LEU A 1 449 ? -19.646 5.563 6.619 1.00 21.76 462 LEU A CA 1
ATOM 3419 C C . LEU A 1 449 ? -21.061 6.046 6.331 1.00 24.42 462 LEU A C 1
ATOM 3420 O O . LEU A 1 449 ? -21.660 5.688 5.304 1.00 22.04 462 LEU A O 1
ATOM 3425 N N . ALA A 1 450 ? -21.622 6.848 7.245 1.00 19.71 463 ALA A N 1
ATOM 3426 C CA . ALA A 1 450 ? -22.954 7.411 7.015 1.00 20.84 463 ALA A CA 1
ATOM 3427 C C . ALA A 1 450 ? -22.979 8.242 5.742 1.00 23.96 463 ALA A C 1
ATOM 3428 O O . ALA A 1 450 ? -23.956 8.212 4.988 1.00 19.84 463 ALA A O 1
ATOM 3430 N N . LYS A 1 451 ? -21.895 8.973 5.473 1.00 20.53 464 LYS A N 1
ATOM 3431 C CA . LYS A 1 451 ? -21.847 9.805 4.277 1.00 18.70 464 LYS A CA 1
ATOM 3432 C C . LYS A 1 451 ? -21.694 8.953 3.017 1.00 20.29 464 LYS A C 1
ATOM 3433 O O . LYS A 1 451 ? -22.333 9.225 1.995 1.00 22.38 464 LYS A O 1
ATOM 3439 N N . GLN A 1 452 ? -20.853 7.918 3.073 1.00 22.67 465 GLN A N 1
ATOM 3440 C CA . GLN A 1 452 ? -20.707 7.005 1.942 1.00 22.64 465 GLN A CA 1
ATOM 3441 C C . GLN A 1 452 ? -22.052 6.396 1.550 1.00 22.88 465 GLN A C 1
ATOM 3442 O O . GLN A 1 452 ? -22.398 6.345 0.364 1.00 21.42 465 GLN A O 1
ATOM 3448 N N . ASP A 1 453 ? -22.834 5.965 2.545 1.00 22.82 466 ASP A N 1
ATOM 3449 C CA . ASP A 1 453 ? -24.136 5.322 2.370 1.00 23.06 466 ASP A CA 1
ATOM 3450 C C . ASP A 1 453 ? -25.280 6.295 2.075 1.00 27.18 466 ASP A C 1
ATOM 3451 O O . ASP A 1 453 ? -26.332 5.862 1.580 1.00 25.73 466 ASP A O 1
ATOM 3456 N N . VAL A 1 454 ? -25.120 7.581 2.404 1.00 26.19 467 VAL A N 1
ATOM 3457 C CA . VAL A 1 454 ? -26.205 8.570 2.376 1.00 21.04 467 VAL A CA 1
ATOM 3458 C C . VAL A 1 454 ? -27.350 8.089 3.265 1.00 23.11 467 VAL A C 1
ATOM 3459 O O . VAL A 1 454 ? -28.466 7.821 2.785 1.00 25.84 467 VAL A O 1
ATOM 3463 N N . ASN A 1 455 ? -27.081 7.979 4.567 1.00 21.26 468 ASN A N 1
ATOM 3464 C CA . ASN A 1 455 ? -28.160 7.748 5.522 1.00 24.23 468 ASN A CA 1
ATOM 3465 C C . ASN A 1 455 ? -29.233 8.817 5.367 1.00 25.31 468 ASN A C 1
ATOM 3466 O O . ASN A 1 455 ? -30.440 8.537 5.437 1.00 20.60 468 ASN A O 1
ATOM 3471 N N . TRP A 1 456 ? -28.805 10.045 5.108 1.00 18.94 469 TRP A N 1
ATOM 3472 C CA . TRP A 1 456 ? -29.704 11.144 4.829 1.00 19.94 469 TRP A CA 1
ATOM 3473 C C . TRP A 1 456 ? -28.882 12.201 4.103 1.00 20.81 469 TRP A C 1
ATOM 3474 O O . TRP A 1 456 ? -27.679 12.029 3.877 1.00 20.47 469 TRP A O 1
ATOM 3485 N N . ILE A 1 457 ? -29.526 13.293 3.732 1.00 21.10 470 ILE A N 1
ATOM 3486 C CA . ILE A 1 457 ? -28.816 14.382 3.073 1.00 20.05 470 ILE A CA 1
ATOM 3487 C C . ILE A 1 457 ? -28.622 15.495 4.100 1.00 19.81 470 ILE A C 1
ATOM 3488 O O . ILE A 1 457 ? -29.576 16.133 4.554 1.00 19.13 470 ILE A O 1
ATOM 3493 N N . ASP A 1 458 ? -27.378 15.714 4.504 1.00 20.99 471 ASP A N 1
ATOM 3494 C CA . ASP A 1 458 ? -27.101 16.813 5.414 1.00 19.27 471 ASP A CA 1
ATOM 3495 C C . ASP A 1 458 ? -27.320 18.131 4.688 1.00 19.49 471 ASP A C 1
ATOM 3496 O O . ASP A 1 458 ? -26.944 18.288 3.522 1.00 20.86 471 ASP A O 1
ATOM 3501 N N . LEU A 1 459 ? -27.958 19.079 5.366 1.00 17.82 472 LEU A N 1
ATOM 3502 C CA . LEU A 1 459 ? -28.280 20.364 4.746 1.00 21.62 472 LEU A CA 1
ATOM 3503 C C . LEU A 1 459 ? -27.488 21.507 5.385 1.00 21.28 472 LEU A C 1
ATOM 3504 O O . LEU A 1 459 ? -26.585 22.048 4.744 1.00 20.87 472 LEU A O 1
ATOM 3509 N N . TYR A 1 460 ? -27.777 21.883 6.627 1.00 19.71 473 TYR A N 1
ATOM 3510 C CA . TYR A 1 460 ? -27.051 23.010 7.201 1.00 16.64 473 TYR A CA 1
ATOM 3511 C C . TYR A 1 460 ? -27.123 22.992 8.712 1.00 18.57 473 TYR A C 1
ATOM 3512 O O . TYR A 1 460 ? -28.064 22.452 9.294 1.00 19.81 473 TYR A O 1
ATOM 3521 N N . TYR A 1 461 ? -26.101 23.591 9.324 1.00 20.70 474 TYR A N 1
ATOM 3522 C CA . TYR A 1 461 ? -26.054 23.951 10.740 1.00 18.93 474 TYR A CA 1
ATOM 3523 C C . TYR A 1 461 ? -26.536 25.386 10.874 1.00 18.58 474 TYR A C 1
ATOM 3524 O O . TYR A 1 461 ? -26.396 26.183 9.946 1.00 21.51 474 TYR A O 1
ATOM 3533 N N . SER A 1 462 ? -27.060 25.734 12.041 1.00 19.84 475 SER A N 1
ATOM 3534 C CA . SER A 1 462 ? -27.510 27.115 12.210 1.00 19.78 475 SER A CA 1
ATOM 3535 C C . SER A 1 462 ? -27.674 27.392 13.695 1.00 21.90 475 SER A C 1
ATOM 3536 O O . SER A 1 462 ? -27.932 26.462 14.460 1.00 20.22 475 SER A O 1
ATOM 3539 N N . PRO A 1 463 ? -27.553 28.647 14.130 1.00 22.26 476 PRO A N 1
ATOM 3540 C CA . PRO A 1 463 ? -27.810 28.970 15.539 1.00 20.19 476 PRO A CA 1
ATOM 3541 C C . PRO A 1 463 ? -29.299 28.849 15.844 1.00 24.74 476 PRO A C 1
ATOM 3542 O O . PRO A 1 463 ? -30.130 28.707 14.955 1.00 22.07 476 PRO A O 1
ATOM 3546 N N . TYR A 1 464 ? -29.629 28.868 17.134 1.00 21.46 477 TYR A N 1
ATOM 3547 C CA . TYR A 1 464 ? -31.013 29.040 17.554 1.00 24.32 477 TYR A CA 1
ATOM 3548 C C . TYR A 1 464 ? -31.384 30.504 17.371 1.00 22.24 477 TYR A C 1
ATOM 3549 O O . TYR A 1 464 ? -30.729 31.384 17.934 1.00 27.37 477 TYR A O 1
ATOM 3558 N N . ILE A 1 465 ? -32.427 30.782 16.608 1.00 19.30 478 ILE A N 1
ATOM 3559 C CA . ILE A 1 465 ? -32.827 32.165 16.382 1.00 18.78 478 ILE A CA 1
ATOM 3560 C C . ILE A 1 465 ? -34.224 32.337 16.941 1.00 21.48 478 ILE A C 1
ATOM 3561 O O . ILE A 1 465 ? -35.198 31.815 16.385 1.00 20.62 478 ILE A O 1
ATOM 3566 N N . ASN A 1 466 ? -34.311 33.054 18.050 1.00 22.54 479 ASN A N 1
ATOM 3567 C CA . ASN A 1 466 ? -35.531 33.286 18.789 1.00 18.92 479 ASN A CA 1
ATOM 3568 C C . ASN A 1 466 ? -35.742 34.789 18.911 1.00 21.33 479 ASN A C 1
ATOM 3569 O O . ASN A 1 466 ? -34.862 35.598 18.589 1.00 21.67 479 ASN A O 1
ATOM 3574 N N . ILE A 1 467 ? -36.908 35.163 19.422 1.00 21.72 480 ILE A N 1
ATOM 3575 C CA . ILE A 1 467 ? -37.267 36.577 19.534 1.00 21.99 480 ILE A CA 1
ATOM 3576 C C . ILE A 1 467 ? -37.989 36.791 20.855 1.00 22.12 480 ILE A C 1
ATOM 3577 O O . ILE A 1 467 ? -38.700 35.908 21.345 1.00 21.83 480 ILE A O 1
ATOM 3582 N N . SER A 1 468 ? -37.780 37.970 21.441 1.00 20.99 481 SER A N 1
ATOM 3583 C CA . SER A 1 468 ? -38.456 38.359 22.664 1.00 21.68 481 SER A CA 1
ATOM 3584 C C . SER A 1 468 ? -38.724 39.858 22.615 1.00 27.97 481 SER A C 1
ATOM 3585 O O . SER A 1 468 ? -37.955 40.624 22.027 1.00 23.52 481 SER A O 1
ATOM 3588 N N . ARG A 1 469 ? -39.824 40.265 23.237 1.00 25.62 482 ARG A N 1
ATOM 3589 C CA . ARG A 1 469 ? -40.054 41.687 23.431 1.00 25.81 482 ARG A CA 1
ATOM 3590 C C . ARG A 1 469 ? -38.994 42.254 24.368 1.00 29.35 482 ARG A C 1
ATOM 3591 O O . ARG A 1 469 ? -38.432 41.546 25.210 1.00 26.84 482 ARG A O 1
ATOM 3599 N N . LYS A 1 470 ? -38.722 43.551 24.207 1.00 32.25 483 LYS A N 1
ATOM 3600 C CA . LYS A 1 470 ? -37.563 44.168 24.845 1.00 34.67 483 LYS A CA 1
ATOM 3601 C C . LYS A 1 470 ? -37.629 44.098 26.367 1.00 29.76 483 LYS A C 1
ATOM 3602 O O . LYS A 1 470 ? -36.584 44.059 27.028 1.00 36.55 483 LYS A O 1
ATOM 3608 N N . ASN A 1 471 ? -38.826 44.053 26.948 1.00 29.28 484 ASN A N 1
ATOM 3609 C CA . ASN A 1 471 ? -38.902 44.003 28.408 1.00 35.98 484 ASN A CA 1
ATOM 3610 C C . ASN A 1 471 ? -38.540 42.638 29.012 1.00 36.70 484 ASN A C 1
ATOM 3611 O O . ASN A 1 471 ? -38.475 42.536 30.243 1.00 37.51 484 ASN A O 1
ATOM 3616 N N . VAL A 1 472 ? -38.295 41.604 28.204 1.00 33.07 485 VAL A N 1
ATOM 3617 C CA . VAL A 1 472 ? -37.960 40.266 28.710 1.00 28.37 485 VAL A CA 1
ATOM 3618 C C . VAL A 1 472 ? -36.439 40.141 28.809 1.00 32.53 485 VAL A C 1
ATOM 3619 O O . VAL A 1 472 ? -35.734 40.294 27.810 1.00 36.60 485 VAL A O 1
ATOM 3623 N N . SER A 1 473 ? -35.929 39.821 29.999 1.00 26.84 486 SER A N 1
ATOM 3624 C CA . SER A 1 473 ? -34.494 39.664 30.212 1.00 30.47 486 SER A CA 1
ATOM 3625 C C . SER A 1 473 ? -34.101 38.190 30.320 1.00 30.55 486 SER A C 1
ATOM 3626 O O . SER A 1 473 ? -34.900 37.344 30.727 1.00 29.45 486 SER A O 1
ATOM 3629 N N . ASN A 1 474 ? -32.855 37.906 29.931 1.00 31.23 487 ASN A N 1
ATOM 3630 C CA . ASN A 1 474 ? -32.205 36.601 30.126 1.00 33.45 487 ASN A CA 1
ATOM 3631 C C . ASN A 1 474 ? -32.930 35.457 29.415 1.00 29.56 487 ASN A C 1
ATOM 3632 O O . ASN A 1 474 ? -32.988 34.334 29.915 1.00 32.80 487 ASN A O 1
ATOM 3637 N N . PHE A 1 475 ? -33.463 35.724 28.227 1.00 31.74 488 PHE A N 1
ATOM 3638 C CA . PHE A 1 475 ? -34.161 34.694 27.454 1.00 29.33 488 PHE A CA 1
ATOM 3639 C C . PHE A 1 475 ? -33.163 34.002 26.531 1.00 29.62 488 PHE A C 1
ATOM 3640 O O . PHE A 1 475 ? -33.123 34.204 25.319 1.00 27.07 488 PHE A O 1
ATOM 3648 N N . LEU A 1 476 ? -32.342 33.165 27.144 1.00 29.83 489 LEU A N 1
ATOM 3649 C CA . LEU A 1 476 ? -31.264 32.465 26.466 1.00 27.29 489 LEU A CA 1
ATOM 3650 C C . LEU A 1 476 ? -31.619 30.990 26.297 1.00 28.72 489 LEU A C 1
ATOM 3651 O O . LEU A 1 476 ? -32.171 30.366 27.206 1.00 27.00 489 LEU A O 1
ATOM 3656 N N . GLN A 1 477 ? -31.325 30.443 25.121 1.00 26.04 490 GLN A N 1
ATOM 3657 C CA . GLN A 1 477 ? -31.358 29.001 24.893 1.00 23.94 490 GLN A CA 1
ATOM 3658 C C . GLN A 1 477 ? -29.915 28.530 24.815 1.00 25.15 490 GLN A C 1
ATOM 3659 O O . GLN A 1 477 ? -29.161 28.998 23.953 1.00 25.68 490 GLN A O 1
ATOM 3665 N N . ASN A 1 478 ? -29.524 27.636 25.734 1.00 25.21 491 ASN A N 1
ATOM 3666 C CA . ASN A 1 478 ? -28.149 27.150 25.781 1.00 27.75 491 ASN A CA 1
ATOM 3667 C C . ASN A 1 478 ? -27.937 26.205 24.594 1.00 26.08 491 ASN A C 1
ATOM 3668 O O . ASN A 1 478 ? -28.902 25.847 23.910 1.00 24.33 491 ASN A O 1
ATOM 3673 N N . PRO A 1 479 ? -26.687 25.819 24.288 1.00 23.17 492 PRO A N 1
ATOM 3674 C CA . PRO A 1 479 ? -26.448 25.075 23.031 1.00 25.29 492 PRO A CA 1
ATOM 3675 C C . PRO A 1 479 ? -27.143 23.735 22.981 1.00 23.56 492 PRO A C 1
ATOM 3676 O O . PRO A 1 479 ? -27.353 23.198 21.883 1.00 26.89 492 PRO A O 1
ATOM 3680 N N . LEU A 1 480 ? -27.519 23.186 24.132 1.00 26.19 493 LEU A N 1
ATOM 3681 C CA . LEU A 1 480 ? -28.253 21.937 24.215 1.00 27.40 493 LEU A CA 1
ATOM 3682 C C . LEU A 1 480 ? -29.760 22.158 24.211 1.00 23.41 493 LEU A C 1
ATOM 3683 O O . LEU A 1 480 ? -30.514 21.260 24.603 1.00 25.43 493 LEU A O 1
ATOM 3688 N N . GLY A 1 481 ? -30.210 23.333 23.769 1.00 26.55 494 GLY A N 1
ATOM 3689 C CA . GLY A 1 481 ? -31.623 23.579 23.550 1.00 24.50 494 GLY A CA 1
ATOM 3690 C C . GLY A 1 481 ? -32.395 24.031 24.768 1.00 27.33 494 GLY A C 1
ATOM 3691 O O . GLY A 1 481 ? -33.585 24.367 24.639 1.00 24.94 494 GLY A O 1
ATOM 3692 N N . ARG A 1 482 ? -31.764 24.058 25.939 1.00 25.11 495 ARG A N 1
ATOM 3693 C CA . ARG A 1 482 ? -32.473 24.312 27.189 1.00 28.62 495 ARG A CA 1
ATOM 3694 C C . ARG A 1 482 ? -32.608 25.812 27.424 1.00 26.20 495 ARG A C 1
ATOM 3695 O O . ARG A 1 482 ? -31.606 26.537 27.432 1.00 26.42 495 ARG A O 1
ATOM 3703 N N . PHE A 1 483 ? -33.843 26.275 27.616 1.00 25.19 496 PHE A N 1
ATOM 3704 C CA . PHE A 1 483 ? -34.096 27.697 27.837 1.00 25.98 496 PHE A CA 1
ATOM 3705 C C . PHE A 1 483 ? -33.863 28.041 29.302 1.00 28.01 496 PHE A C 1
ATOM 3706 O O . PHE A 1 483 ? -34.316 27.320 30.197 1.00 27.10 496 PHE A O 1
ATOM 3714 N N . THR A 1 484 ? -33.146 29.138 29.547 1.00 29.15 497 THR A N 1
ATOM 3715 C CA . THR A 1 484 ? -32.880 29.592 30.914 1.00 33.21 497 THR A CA 1
ATOM 3716 C C . THR A 1 484 ? -34.106 30.316 31.488 1.00 31.81 497 THR A C 1
ATOM 3717 O O . THR A 1 484 ? -34.064 31.485 31.885 1.00 30.40 497 THR A O 1
ATOM 3721 N N . LEU A 1 485 ? -35.221 29.580 31.527 1.00 27.09 498 LEU A N 1
ATOM 3722 C CA . LEU A 1 485 ? -36.469 30.149 32.015 1.00 27.41 498 LEU A CA 1
ATOM 3723 C C . LEU A 1 485 ? -36.400 30.506 33.497 1.00 31.55 498 LEU A C 1
ATOM 3724 O O . LEU A 1 485 ? -37.141 31.389 33.946 1.00 30.71 498 LEU A O 1
ATOM 3729 N N . GLU A 1 486 ? -35.519 29.863 34.265 1.00 30.56 499 GLU A N 1
ATOM 3730 C CA . GLU A 1 486 ? -35.344 30.247 35.665 1.00 31.63 499 GLU A CA 1
ATOM 3731 C C . GLU A 1 486 ? -34.661 31.602 35.819 1.00 32.79 499 GLU A C 1
ATOM 3732 O O . GLU A 1 486 ? -34.816 32.248 36.865 1.00 34.01 499 GLU A O 1
ATOM 3738 N N . GLU A 1 487 ? -33.889 32.035 34.824 1.00 27.17 500 GLU A N 1
ATOM 3739 C CA . GLU A 1 487 ? -33.206 33.321 34.893 1.00 32.00 500 GLU A CA 1
ATOM 3740 C C . GLU A 1 487 ? -34.018 34.461 34.292 1.00 28.51 500 GLU A C 1
ATOM 3741 O O . GLU A 1 487 ? -33.623 35.630 34.433 1.00 33.33 500 GLU A O 1
ATOM 3747 N N . VAL A 1 488 ? -35.148 34.153 33.655 1.00 27.61 501 VAL A N 1
ATOM 3748 C CA . VAL A 1 488 ? -35.900 35.154 32.907 1.00 32.18 501 VAL A CA 1
ATOM 3749 C C . VAL A 1 488 ? -36.567 36.137 33.865 1.00 32.63 501 VAL A C 1
ATOM 3750 O O . VAL A 1 488 ? -37.168 35.743 34.873 1.00 31.55 501 VAL A O 1
ATOM 3754 N N . VAL A 1 489 ? -36.462 37.425 33.547 1.00 29.03 502 VAL A N 1
ATOM 3755 C CA . VAL A 1 489 ? -37.163 38.483 34.267 1.00 34.25 502 VAL A CA 1
ATOM 3756 C C . VAL A 1 489 ? -37.986 39.267 33.255 1.00 37.18 502 VAL A C 1
ATOM 3757 O O . VAL A 1 489 ? -37.458 39.705 32.225 1.00 33.29 502 VAL A O 1
ATOM 3761 N N . LYS A 1 490 ? -39.273 39.436 33.550 1.00 38.50 503 LYS A N 1
ATOM 3762 C CA . LYS A 1 490 ? -40.217 40.135 32.688 1.00 39.52 503 LYS A CA 1
ATOM 3763 C C . LYS A 1 490 ? -40.503 41.483 33.338 1.00 45.47 503 LYS A C 1
ATOM 3764 O O . LYS A 1 490 ? -41.141 41.544 34.394 1.00 49.49 503 LYS A O 1
ATOM 3770 N N . ASN A 1 491 ? -40.011 42.554 32.719 1.00 45.61 504 ASN A N 1
ATOM 3771 C CA . ASN A 1 491 ? -40.024 43.892 33.313 1.00 47.82 504 ASN A CA 1
ATOM 3772 C C . ASN A 1 491 ? -41.202 44.736 32.837 1.00 47.84 504 ASN A C 1
ATOM 3773 O O . ASN A 1 491 ? -42.190 44.211 32.321 1.00 54.36 504 ASN A O 1
ATOM 3778 N N . ALA B 1 14 ? -70.205 24.903 -32.375 1.00 48.05 27 ALA B N 1
ATOM 3779 C CA . ALA B 1 14 ? -69.062 23.997 -32.467 1.00 44.85 27 ALA B CA 1
ATOM 3780 C C . ALA B 1 14 ? -67.847 24.758 -32.968 1.00 49.02 27 ALA B C 1
ATOM 3781 O O . ALA B 1 14 ? -66.711 24.490 -32.564 1.00 51.24 27 ALA B O 1
ATOM 3783 N N . GLY B 1 15 ? -68.093 25.695 -33.875 1.00 44.89 28 GLY B N 1
ATOM 3784 C CA . GLY B 1 15 ? -67.060 26.576 -34.362 1.00 40.47 28 GLY B CA 1
ATOM 3785 C C . GLY B 1 15 ? -66.915 27.838 -33.550 1.00 37.82 28 GLY B C 1
ATOM 3786 O O . GLY B 1 15 ? -66.149 28.723 -33.940 1.00 36.14 28 GLY B O 1
ATOM 3787 N N . VAL B 1 16 ? -67.638 27.950 -32.439 1.00 36.38 29 VAL B N 1
ATOM 3788 C CA . VAL B 1 16 ? -67.654 29.147 -31.606 1.00 37.21 29 VAL B CA 1
ATOM 3789 C C . VAL B 1 16 ? -66.962 28.839 -30.285 1.00 34.96 29 VAL B C 1
ATOM 3790 O O . VAL B 1 16 ? -67.341 27.895 -29.579 1.00 34.79 29 VAL B O 1
ATOM 3794 N N . LEU B 1 17 ? -65.947 29.636 -29.954 1.00 33.61 30 LEU B N 1
ATOM 3795 C CA . LEU B 1 17 ? -65.242 29.527 -28.682 1.00 27.63 30 LEU B CA 1
ATOM 3796 C C . LEU B 1 17 ? -65.893 30.442 -27.654 1.00 30.38 30 LEU B C 1
ATOM 3797 O O . LEU B 1 17 ? -65.937 31.668 -27.836 1.00 28.66 30 LEU B O 1
ATOM 3802 N N . THR B 1 18 ? -66.378 29.858 -26.570 1.00 26.33 31 THR B N 1
ATOM 3803 C CA . THR B 1 18 ? -66.984 30.618 -25.490 1.00 28.12 31 THR B CA 1
ATOM 3804 C C . THR B 1 18 ? -65.949 30.809 -24.389 1.00 28.16 31 THR B C 1
ATOM 3805 O O . THR B 1 18 ? -65.275 29.847 -23.987 1.00 29.42 31 THR B O 1
ATOM 3809 N N . ILE B 1 19 ? -65.821 32.051 -23.921 1.00 28.24 32 ILE B N 1
ATOM 3810 C CA . ILE B 1 19 ? -64.832 32.458 -22.932 1.00 30.92 32 ILE B CA 1
ATOM 3811 C C . ILE B 1 19 ? -65.569 33.093 -21.762 1.00 28.84 32 ILE B C 1
ATOM 3812 O O . ILE B 1 19 ? -66.081 34.211 -21.888 1.00 27.65 32 ILE B O 1
ATOM 3817 N N . GLY B 1 20 ? -65.613 32.397 -20.626 1.00 25.42 33 GLY B N 1
ATOM 3818 C CA . GLY B 1 20 ? -66.077 33.023 -19.405 1.00 25.40 33 GLY B CA 1
ATOM 3819 C C . GLY B 1 20 ? -65.150 34.150 -18.982 1.00 27.96 33 GLY B C 1
ATOM 3820 O O . GLY B 1 20 ? -63.927 33.981 -18.951 1.00 24.77 33 GLY B O 1
ATOM 3821 N N . CYS B 1 21 ? -65.712 35.320 -18.680 1.00 25.09 34 CYS B N 1
ATOM 3822 C CA . CYS B 1 21 ? -64.906 36.395 -18.113 1.00 28.30 34 CYS B CA 1
ATOM 3823 C C . CYS B 1 21 ? -65.583 36.989 -16.884 1.00 28.84 34 CYS B C 1
ATOM 3824 O O . CYS B 1 21 ? -66.600 36.462 -16.420 1.00 28.48 34 CYS B O 1
ATOM 3827 N N . ARG B 1 22 ? -65.020 38.059 -16.323 1.00 24.36 35 ARG B N 1
ATOM 3828 C CA . ARG B 1 22 ? -65.600 38.678 -15.137 1.00 20.55 35 ARG B CA 1
ATOM 3829 C C . ARG B 1 22 ? -66.203 40.033 -15.509 1.00 27.92 35 ARG B C 1
ATOM 3830 O O . ARG B 1 22 ? -67.426 40.162 -15.629 1.00 27.94 35 ARG B O 1
ATOM 3838 N N . GLU B 1 23 ? -65.365 41.045 -15.729 1.00 25.26 36 GLU B N 1
ATOM 3839 C CA . GLU B 1 23 ? -65.881 42.344 -16.149 1.00 28.76 36 GLU B CA 1
ATOM 3840 C C . GLU B 1 23 ? -66.306 42.295 -17.610 1.00 32.51 36 GLU B C 1
ATOM 3841 O O . GLU B 1 23 ? -65.625 41.705 -18.455 1.00 29.20 36 GLU B O 1
ATOM 3847 N N . ASP B 1 24 ? -67.435 42.934 -17.899 1.00 32.00 37 ASP B N 1
ATOM 3848 C CA . ASP B 1 24 ? -68.090 42.890 -19.196 1.00 32.58 37 ASP B CA 1
ATOM 3849 C C . ASP B 1 24 ? -67.711 44.112 -20.033 1.00 33.55 37 ASP B C 1
ATOM 3850 O O . ASP B 1 24 ? -67.261 45.138 -19.514 1.00 32.50 37 ASP B O 1
ATOM 3855 N N . SER B 1 25 ? -67.906 43.983 -21.345 1.00 34.99 38 SER B N 1
ATOM 3856 C CA . SER B 1 25 ? -67.637 45.069 -22.278 1.00 33.68 38 SER B CA 1
ATOM 3857 C C . SER B 1 25 ? -68.439 46.318 -21.922 1.00 31.09 38 SER B C 1
ATOM 3858 O O . SER B 1 25 ? -69.585 46.238 -21.471 1.00 35.87 38 SER B O 1
ATOM 3861 N N . THR B 1 26 ? -67.821 47.480 -22.133 1.00 32.88 39 THR B N 1
ATOM 3862 C CA . THR B 1 26 ? -68.492 48.767 -21.987 1.00 31.50 39 THR B CA 1
ATOM 3863 C C . THR B 1 26 ? -68.557 49.559 -23.280 1.00 33.18 39 THR B C 1
ATOM 3864 O O . THR B 1 26 ? -69.471 50.380 -23.426 1.00 34.53 39 THR B O 1
ATOM 3868 N N . THR B 1 27 ? -67.637 49.324 -24.218 1.00 32.61 40 THR B N 1
ATOM 3869 C CA . THR B 1 27 ? -67.532 50.095 -25.449 1.00 37.03 40 THR B CA 1
ATOM 3870 C C . THR B 1 27 ? -66.591 49.370 -26.401 1.00 37.86 40 THR B C 1
ATOM 3871 O O . THR B 1 27 ? -65.796 48.523 -25.987 1.00 38.77 40 THR B O 1
ATOM 3875 N N . PHE B 1 28 ? -66.682 49.720 -27.686 1.00 39.29 41 PHE B N 1
ATOM 3876 C CA . PHE B 1 28 ? -65.712 49.267 -28.679 1.00 36.59 41 PHE B CA 1
ATOM 3877 C C . PHE B 1 28 ? -64.966 50.422 -29.333 1.00 39.84 41 PHE B C 1
ATOM 3878 O O . PHE B 1 28 ? -64.258 50.212 -30.329 1.00 36.71 41 PHE B O 1
ATOM 3886 N N . ASP B 1 29 ? -65.092 51.635 -28.788 1.00 38.90 42 ASP B N 1
ATOM 3887 C CA . ASP B 1 29 ? -64.232 52.742 -29.182 1.00 37.31 42 ASP B CA 1
ATOM 3888 C C . ASP B 1 29 ? -62.988 52.727 -28.301 1.00 36.75 42 ASP B C 1
ATOM 3889 O O . ASP B 1 29 ? -63.090 53.033 -27.098 1.00 39.42 42 ASP B O 1
ATOM 3894 N N . PRO B 1 30 ? -61.808 52.402 -28.843 1.00 36.84 43 PRO B N 1
ATOM 3895 C CA . PRO B 1 30 ? -60.621 52.195 -27.993 1.00 34.97 43 PRO B CA 1
ATOM 3896 C C . PRO B 1 30 ? -60.179 53.406 -27.180 1.00 41.24 43 PRO B C 1
ATOM 3897 O O . PRO B 1 30 ? -59.557 53.221 -26.121 1.00 36.13 43 PRO B O 1
ATOM 3901 N N . ILE B 1 31 ? -60.456 54.633 -27.635 1.00 37.34 44 ILE B N 1
ATOM 3902 C CA . ILE B 1 31 ? -59.977 55.808 -26.910 1.00 37.36 44 ILE B CA 1
ATOM 3903 C C . ILE B 1 31 ? -60.734 56.019 -25.611 1.00 35.24 44 ILE B C 1
ATOM 3904 O O . ILE B 1 31 ? -60.251 56.741 -24.727 1.00 37.23 44 ILE B O 1
ATOM 3909 N N . LYS B 1 32 ? -61.911 55.420 -25.464 1.00 34.67 45 LYS B N 1
ATOM 3910 C CA . LYS B 1 32 ? -62.790 55.728 -24.347 1.00 33.90 45 LYS B CA 1
ATOM 3911 C C . LYS B 1 32 ? -62.800 54.677 -23.240 1.00 36.35 45 LYS B C 1
ATOM 3912 O O . LYS B 1 32 ? -63.619 54.785 -22.323 1.00 38.41 45 LYS B O 1
ATOM 3918 N N . SER B 1 33 ? -61.945 53.661 -23.292 1.00 36.30 46 SER B N 1
ATOM 3919 C CA . SER B 1 33 ? -61.839 52.756 -22.155 1.00 30.23 46 SER B CA 1
ATOM 3920 C C . SER B 1 33 ? -60.378 52.441 -21.881 1.00 30.03 46 SER B C 1
ATOM 3921 O O . SER B 1 33 ? -59.596 52.222 -22.811 1.00 36.38 46 SER B O 1
ATOM 3924 N N . ALA B 1 34 ? -60.018 52.407 -20.598 1.00 28.29 47 ALA B N 1
ATOM 3925 C CA . ALA B 1 34 ? -58.699 51.957 -20.173 1.00 31.64 47 ALA B CA 1
ATOM 3926 C C . ALA B 1 34 ? -58.763 50.610 -19.450 1.00 31.60 47 ALA B C 1
ATOM 3927 O O . ALA B 1 34 ? -57.839 50.251 -18.715 1.00 28.00 47 ALA B O 1
ATOM 3929 N N . GLN B 1 35 ? -59.846 49.865 -19.633 1.00 28.58 48 GLN B N 1
ATOM 3930 C CA . GLN B 1 35 ? -60.086 48.635 -18.897 1.00 25.87 48 GLN B CA 1
ATOM 3931 C C . GLN B 1 35 ? -59.910 47.426 -19.805 1.00 28.16 48 GLN B C 1
ATOM 3932 O O . GLN B 1 35 ? -60.297 47.451 -20.980 1.00 28.98 48 GLN B O 1
ATOM 3938 N N . ASN B 1 36 ? -59.328 46.366 -19.242 1.00 23.97 49 ASN B N 1
ATOM 3939 C CA . ASN B 1 36 ? -59.137 45.127 -19.983 1.00 28.39 49 ASN B CA 1
ATOM 3940 C C . ASN B 1 36 ? -60.454 44.475 -20.368 1.00 27.77 49 ASN B C 1
ATOM 3941 O O . ASN B 1 36 ? -60.486 43.720 -21.346 1.00 29.33 49 ASN B O 1
ATOM 3946 N N . ARG B 1 37 ? -61.536 44.747 -19.628 1.00 27.83 50 ARG B N 1
ATOM 3947 C CA . ARG B 1 37 ? -62.844 44.234 -20.022 1.00 30.43 50 ARG B CA 1
ATOM 3948 C C . ARG B 1 37 ? -63.176 44.606 -21.456 1.00 31.48 50 ARG B C 1
ATOM 3949 O O . ARG B 1 37 ? -64.007 43.939 -22.085 1.00 29.47 50 ARG B O 1
ATOM 3957 N N . ASP B 1 38 ? -62.544 45.664 -21.975 1.00 32.50 51 ASP B N 1
ATOM 3958 C CA . ASP B 1 38 ? -62.683 46.111 -23.351 1.00 29.07 51 ASP B CA 1
ATOM 3959 C C . ASP B 1 38 ? -61.466 45.795 -24.196 1.00 30.03 51 ASP B C 1
ATOM 3960 O O . ASP B 1 38 ? -61.613 45.259 -25.297 1.00 28.80 51 ASP B O 1
ATOM 3965 N N . THR B 1 39 ? -60.259 46.130 -23.716 1.00 27.61 52 THR B N 1
ATOM 3966 C CA . THR B 1 39 ? -59.087 45.989 -24.569 1.00 32.42 52 THR B CA 1
ATOM 3967 C C . THR B 1 39 ? -58.756 44.526 -24.820 1.00 34.14 52 THR B C 1
ATOM 3968 O O . THR B 1 39 ? -58.186 44.196 -25.865 1.00 33.58 52 THR B O 1
ATOM 3972 N N . TRP B 1 40 ? -59.103 43.632 -23.894 1.00 31.44 53 TRP B N 1
ATOM 3973 C CA . TRP B 1 40 ? -58.889 42.220 -24.184 1.00 28.76 53 TRP B CA 1
ATOM 3974 C C . TRP B 1 40 ? -59.918 41.682 -25.169 1.00 31.19 53 TRP B C 1
ATOM 3975 O O . TRP B 1 40 ? -59.660 40.663 -25.824 1.00 31.74 53 TRP B O 1
ATOM 3986 N N . VAL B 1 41 ? -61.072 42.336 -25.286 1.00 28.89 54 VAL B N 1
ATOM 3987 C CA . VAL B 1 41 ? -62.071 41.900 -26.256 1.00 32.08 54 VAL B CA 1
ATOM 3988 C C . VAL B 1 41 ? -61.762 42.462 -27.639 1.00 34.77 54 VAL B C 1
ATOM 3989 O O . VAL B 1 41 ? -61.582 41.704 -28.599 1.00 31.62 54 VAL B O 1
ATOM 3993 N N . PHE B 1 42 ? -61.667 43.794 -27.767 1.00 35.57 55 PHE B N 1
ATOM 3994 C CA . PHE B 1 42 ? -61.509 44.333 -29.114 1.00 34.34 55 PHE B CA 1
ATOM 3995 C C . PHE B 1 42 ? -60.075 44.272 -29.628 1.00 34.08 55 PHE B C 1
ATOM 3996 O O . PHE B 1 42 ? -59.820 44.735 -30.746 1.00 38.87 55 PHE B O 1
ATOM 4004 N N . ALA B 1 43 ? -59.143 43.674 -28.880 1.00 32.54 56 ALA B N 1
ATOM 4005 C CA . ALA B 1 43 ? -57.827 43.388 -29.440 1.00 31.13 56 ALA B CA 1
ATOM 4006 C C . ALA B 1 43 ? -57.891 42.358 -30.557 1.00 37.92 56 ALA B C 1
ATOM 4007 O O . ALA B 1 43 ? -56.958 42.283 -31.366 1.00 37.38 56 ALA B O 1
ATOM 4009 N N . ASN B 1 44 ? -58.941 41.531 -30.592 1.00 35.85 57 ASN B N 1
ATOM 4010 C CA . ASN B 1 44 ? -59.160 40.628 -31.717 1.00 38.34 57 ASN B CA 1
ATOM 4011 C C . ASN B 1 44 ? -60.201 41.163 -32.688 1.00 38.70 57 ASN B C 1
ATOM 4012 O O . ASN B 1 44 ? -60.355 40.608 -33.781 1.00 41.86 57 ASN B O 1
ATOM 4017 N N . VAL B 1 45 ? -60.898 42.237 -32.317 1.00 39.32 58 VAL B N 1
ATOM 4018 C CA . VAL B 1 45 ? -61.827 42.903 -33.215 1.00 37.26 58 VAL B CA 1
ATOM 4019 C C . VAL B 1 45 ? -61.090 43.837 -34.179 1.00 41.68 58 VAL B C 1
ATOM 4020 O O . VAL B 1 45 ? -61.481 43.958 -35.340 1.00 42.44 58 VAL B O 1
ATOM 4024 N N . TYR B 1 46 ? -60.004 44.480 -33.752 1.00 41.57 59 TYR B N 1
ATOM 4025 C CA . TYR B 1 46 ? -59.237 45.341 -34.645 1.00 40.78 59 TYR B CA 1
ATOM 4026 C C . TYR B 1 46 ? -57.803 44.848 -34.787 1.00 40.46 59 TYR B C 1
ATOM 4027 O O . TYR B 1 46 ? -57.309 44.035 -34.003 1.00 43.47 59 TYR B O 1
ATOM 4036 N N . ASP B 1 47 ? -57.127 45.370 -35.805 1.00 41.38 60 ASP B N 1
ATOM 4037 C CA . ASP B 1 47 ? -55.700 45.168 -35.995 1.00 39.22 60 ASP B CA 1
ATOM 4038 C C . ASP B 1 47 ? -54.971 46.494 -35.797 1.00 43.97 60 ASP B C 1
ATOM 4039 O O . ASP B 1 47 ? -55.571 47.571 -35.849 1.00 40.84 60 ASP B O 1
ATOM 4044 N N . THR B 1 48 ? -53.666 46.407 -35.564 1.00 39.69 61 THR B N 1
ATOM 4045 C CA . THR B 1 48 ? -52.843 47.589 -35.345 1.00 49.08 61 THR B CA 1
ATOM 4046 C C . THR B 1 48 ? -51.757 47.673 -36.414 1.00 46.91 61 THR B C 1
ATOM 4047 O O . THR B 1 48 ? -51.515 46.724 -37.162 1.00 49.79 61 THR B O 1
ATOM 4051 N N . LEU B 1 49 ? -51.095 48.833 -36.481 1.00 50.44 62 LEU B N 1
ATOM 4052 C CA . LEU B 1 49 ? -50.046 49.012 -37.479 1.00 46.64 62 LEU B CA 1
ATOM 4053 C C . LEU B 1 49 ? -48.848 48.122 -37.191 1.00 47.39 62 LEU B C 1
ATOM 4054 O O . LEU B 1 49 ? -48.192 47.649 -38.126 1.00 50.13 62 LEU B O 1
ATOM 4059 N N . VAL B 1 50 ? -48.549 47.875 -35.915 1.00 45.21 63 VAL B N 1
ATOM 4060 C CA . VAL B 1 50 ? -47.536 46.902 -35.538 1.00 43.99 63 VAL B CA 1
ATOM 4061 C C . VAL B 1 50 ? -48.085 46.035 -34.411 1.00 43.47 63 VAL B C 1
ATOM 4062 O O . VAL B 1 50 ? -49.066 46.376 -33.745 1.00 40.80 63 VAL B O 1
ATOM 4066 N N . ARG B 1 51 ? -47.435 44.894 -34.217 1.00 42.58 64 ARG B N 1
ATOM 4067 C CA . ARG B 1 51 ? -47.860 43.872 -33.274 1.00 44.18 64 ARG B CA 1
ATOM 4068 C C . ARG B 1 51 ? -46.673 43.454 -32.419 1.00 45.44 64 ARG B C 1
ATOM 4069 O O . ARG B 1 51 ? -45.524 43.824 -32.682 1.00 46.52 64 ARG B O 1
ATOM 4077 N N . VAL B 1 52 ? -46.954 42.647 -31.399 1.00 39.21 65 VAL B N 1
ATOM 4078 C CA . VAL B 1 52 ? -45.925 42.073 -30.544 1.00 43.76 65 VAL B CA 1
ATOM 4079 C C . VAL B 1 52 ? -46.026 40.556 -30.640 1.00 45.31 65 VAL B C 1
ATOM 4080 O O . VAL B 1 52 ? -47.130 40.005 -30.736 1.00 37.72 65 VAL B O 1
ATOM 4084 N N . ASP B 1 53 ? -44.874 39.884 -30.651 1.00 43.02 66 ASP B N 1
ATOM 4085 C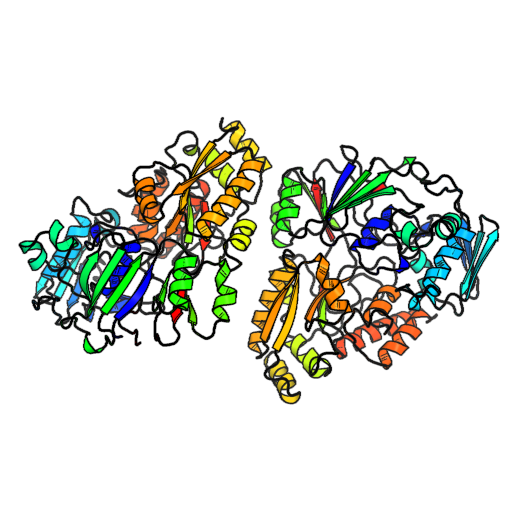 CA . ASP B 1 53 ? -44.853 38.435 -30.770 1.00 42.44 66 ASP B CA 1
ATOM 4086 C C . ASP B 1 53 ? -45.479 37.781 -29.537 1.00 44.02 66 ASP B C 1
ATOM 4087 O O . ASP B 1 53 ? -45.736 38.427 -28.514 1.00 42.27 66 ASP B O 1
ATOM 4092 N N . ASN B 1 54 ? -45.710 36.466 -29.646 1.00 42.72 67 ASN B N 1
ATOM 4093 C CA . ASN B 1 54 ? -46.423 35.714 -28.618 1.00 42.29 67 ASN B CA 1
ATOM 4094 C C . ASN B 1 54 ? -45.672 35.670 -27.297 1.00 40.42 67 ASN B C 1
ATOM 4095 O O . ASN B 1 54 ? -46.301 35.486 -26.246 1.00 37.53 67 ASN B O 1
ATOM 4100 N N . LEU B 1 55 ? -44.348 35.803 -27.327 1.00 41.69 68 LEU B N 1
ATOM 4101 C CA . LEU B 1 55 ? -43.540 35.819 -26.116 1.00 40.69 68 LEU B CA 1
ATOM 4102 C C . LEU B 1 55 ? -43.337 37.226 -25.558 1.00 40.65 68 LEU B C 1
ATOM 4103 O O . LEU B 1 55 ? -42.621 37.391 -24.562 1.00 35.98 68 LEU B O 1
ATOM 4108 N N . GLY B 1 56 ? -43.953 38.233 -26.169 1.00 41.54 69 GLY B N 1
ATOM 4109 C CA . GLY B 1 56 ? -43.877 39.599 -25.667 1.00 43.76 69 GLY B CA 1
ATOM 4110 C C . GLY B 1 56 ? -42.484 40.189 -25.605 1.00 45.86 69 GLY B C 1
ATOM 4111 O O . GLY B 1 56 ? -42.136 40.835 -24.611 1.00 43.35 69 GLY B O 1
ATOM 4112 N N . THR B 1 57 ? -41.675 39.990 -26.649 1.00 44.93 70 THR B N 1
ATOM 4113 C CA . THR B 1 57 ? -40.299 40.469 -26.657 1.00 50.41 70 THR B CA 1
ATOM 4114 C C . THR B 1 57 ? -39.942 41.345 -27.854 1.00 54.19 70 THR B C 1
ATOM 4115 O O . THR B 1 57 ? -38.840 41.908 -27.879 1.00 60.65 70 THR B O 1
ATOM 4119 N N . LYS B 1 58 ? -40.819 41.474 -28.847 1.00 50.21 71 LYS B N 1
ATOM 4120 C CA . LYS B 1 58 ? -40.465 42.134 -30.097 1.00 52.38 71 LYS B CA 1
ATOM 4121 C C . LYS B 1 58 ? -41.657 42.910 -30.621 1.00 50.86 71 LYS B C 1
ATOM 4122 O O . LYS B 1 58 ? -42.809 42.636 -30.275 1.00 54.29 71 LYS B O 1
ATOM 4128 N N . MET B 1 59 ? -41.371 43.867 -31.487 1.00 50.48 72 MET B N 1
ATOM 4129 C CA . MET B 1 59 ? -42.385 44.432 -32.360 1.00 49.67 72 MET B CA 1
ATOM 4130 C C . MET B 1 59 ? -42.316 43.705 -33.697 1.00 52.49 72 MET B C 1
ATOM 4131 O O . MET B 1 59 ? -41.229 43.376 -34.184 1.00 51.06 72 MET B O 1
ATOM 4136 N N . GLU B 1 60 ? -43.479 43.413 -34.253 1.00 53.56 73 GLU B N 1
ATOM 4137 C CA . GLU B 1 60 ? -43.642 42.670 -35.490 1.00 52.68 73 GLU B CA 1
ATOM 4138 C C . GLU B 1 60 ? -44.517 43.483 -36.424 1.00 49.44 73 GLU B C 1
ATOM 4139 O O . GLU B 1 60 ? -45.258 44.365 -35.977 1.00 50.02 73 GLU B O 1
ATOM 4145 N N . PRO B 1 61 ? -44.465 43.213 -37.726 1.00 54.29 74 PRO B N 1
ATOM 4146 C CA . PRO B 1 61 ? -45.336 43.949 -38.647 1.00 47.87 74 PRO B CA 1
ATOM 4147 C C . PRO B 1 61 ? -46.792 43.536 -38.488 1.00 49.19 74 PRO B C 1
ATOM 4148 O O . PRO B 1 61 ? -47.115 42.362 -38.282 1.00 48.00 74 PRO B O 1
ATOM 4152 N N . GLY B 1 62 ? -47.670 44.525 -38.567 1.00 46.71 75 GLY B N 1
ATOM 4153 C CA . GLY B 1 62 ? -49.094 44.281 -38.591 1.00 45.87 75 GLY B CA 1
ATOM 4154 C C . GLY B 1 62 ? -49.694 44.773 -39.890 1.00 48.73 75 GLY B C 1
ATOM 4155 O O . GLY B 1 62 ? -49.287 44.342 -40.975 1.00 52.04 75 GLY B O 1
ATOM 4156 N N . LEU B 1 63 ? -50.663 45.682 -39.795 1.00 45.52 76 LEU B N 1
ATOM 4157 C CA . LEU B 1 63 ? -51.169 46.349 -40.984 1.00 48.41 76 LEU B CA 1
ATOM 4158 C C . LEU B 1 63 ? -50.061 47.064 -41.758 1.00 55.20 76 LEU B C 1
ATOM 4159 O O . LEU B 1 63 ? -50.227 47.325 -42.953 1.00 61.29 76 LEU B O 1
ATOM 4164 N N . ALA B 1 64 ? -48.937 47.376 -41.115 1.00 54.99 77 ALA B N 1
ATOM 4165 C CA . ALA B 1 64 ? -47.778 47.956 -41.783 1.00 56.46 77 ALA B CA 1
ATOM 4166 C C . ALA B 1 64 ? -46.724 46.877 -41.995 1.00 56.54 77 ALA B C 1
ATOM 4167 O O . ALA B 1 64 ? -46.406 46.124 -41.069 1.00 57.98 77 ALA B O 1
ATOM 4169 N N . GLU B 1 65 ? -46.190 46.795 -43.214 1.00 55.82 78 GLU B N 1
ATOM 4170 C CA . GLU B 1 65 ? -45.167 45.795 -43.494 1.00 54.23 78 GLU B CA 1
ATOM 4171 C C . GLU B 1 65 ? -43.783 46.271 -43.092 1.00 59.55 78 GLU B C 1
ATOM 4172 O O . GLU B 1 65 ? -42.915 45.448 -42.777 1.00 60.24 78 GLU B O 1
ATOM 4178 N N . SER B 1 66 ? -43.557 47.581 -43.114 1.00 62.09 79 SER B N 1
ATOM 4179 C CA . SER B 1 66 ? -42.229 48.141 -42.922 1.00 64.82 79 SER B CA 1
ATOM 4180 C C . SER B 1 66 ? -42.354 49.495 -42.240 1.00 64.32 79 SER B C 1
ATOM 4181 O O . SER B 1 66 ? -43.312 50.234 -42.488 1.00 61.51 79 SER B O 1
ATOM 4184 N N . TRP B 1 67 ? -41.390 49.813 -41.379 1.00 64.70 80 TRP B N 1
ATOM 4185 C CA . TRP B 1 67 ? -41.307 51.146 -40.803 1.00 63.16 80 TRP B CA 1
ATOM 4186 C C . TRP B 1 67 ? -39.906 51.703 -40.999 1.00 65.06 80 TRP B C 1
ATOM 4187 O O . TRP B 1 67 ? -38.937 50.962 -41.186 1.00 67.95 80 TRP B O 1
ATOM 4198 N N . ASP B 1 68 ? -39.810 53.032 -40.962 1.00 69.16 81 ASP B N 1
ATOM 4199 C CA . ASP B 1 68 ? -38.534 53.710 -41.125 1.00 68.92 81 ASP B CA 1
ATOM 4200 C C . ASP B 1 68 ? -38.469 54.920 -40.205 1.00 65.70 81 ASP B C 1
ATOM 4201 O O . ASP B 1 68 ? -39.435 55.683 -40.096 1.00 62.47 81 ASP B O 1
ATOM 4206 N N . ILE B 1 69 ? -37.322 55.096 -39.552 1.00 67.52 82 ILE B N 1
ATOM 4207 C CA . ILE B 1 69 ? -37.145 56.136 -38.547 1.00 67.92 82 ILE B CA 1
ATOM 4208 C C . ILE B 1 69 ? -36.197 57.206 -39.075 1.00 64.51 82 ILE B C 1
ATOM 4209 O O . ILE B 1 69 ? -35.238 56.916 -39.803 1.00 64.73 82 ILE B O 1
ATOM 4214 N N . SER B 1 70 ? -36.493 58.461 -38.722 1.00 66.81 83 SER B N 1
ATOM 4215 C CA . SER B 1 70 ? -35.626 59.580 -39.060 1.00 62.41 83 SER B CA 1
ATOM 4216 C C . SER B 1 70 ? -34.353 59.528 -38.225 1.00 66.54 83 SER B C 1
ATOM 4217 O O . SER B 1 70 ? -34.293 58.882 -37.175 1.00 71.06 83 SER B O 1
ATOM 4220 N N . LYS B 1 71 ? -33.323 60.224 -38.698 1.00 64.84 84 LYS B N 1
ATOM 4221 C CA . LYS B 1 71 ? -32.296 60.683 -37.774 1.00 59.94 84 LYS B CA 1
ATOM 4222 C C . LYS B 1 71 ? -32.903 61.596 -36.720 1.00 61.69 84 LYS B C 1
ATOM 4223 O O . LYS B 1 71 ? -32.578 61.491 -35.529 1.00 57.67 84 LYS B O 1
ATOM 4229 N N . ASP B 1 72 ? -33.808 62.491 -37.165 1.00 63.60 85 ASP B N 1
ATOM 4230 C CA . ASP B 1 72 ? -34.607 63.352 -36.301 1.00 64.81 85 ASP B CA 1
ATOM 4231 C C . ASP B 1 72 ? -35.298 62.581 -35.183 1.00 65.35 85 ASP B C 1
ATOM 4232 O O . ASP B 1 72 ? -35.631 63.179 -34.147 1.00 58.98 85 ASP B O 1
ATOM 4237 N N . GLY B 1 73 ? -35.548 61.278 -35.376 1.00 59.51 86 GLY B N 1
ATOM 4238 C CA . GLY B 1 73 ? -36.424 60.556 -34.472 1.00 55.01 86 GLY B CA 1
ATOM 4239 C C . GLY B 1 73 ? -37.782 61.188 -34.366 1.00 60.33 86 GLY B C 1
ATOM 4240 O O . GLY B 1 73 ? -38.489 60.969 -33.379 1.00 60.99 86 GLY B O 1
ATOM 4241 N N . LEU B 1 74 ? -38.160 61.992 -35.364 1.00 59.51 87 LEU B N 1
ATOM 4242 C CA . LEU B 1 74 ? -39.373 62.788 -35.317 1.00 59.17 87 LEU B CA 1
ATOM 4243 C C . LEU B 1 74 ? -40.361 62.457 -36.419 1.00 58.28 87 LEU B C 1
ATOM 4244 O O . LEU B 1 74 ? -41.541 62.815 -36.293 1.00 53.44 87 LEU B O 1
ATOM 4249 N N . THR B 1 75 ? -39.923 61.790 -37.487 1.00 57.25 88 THR B N 1
ATOM 4250 C CA . THR B 1 75 ? -40.792 61.416 -38.599 1.00 61.58 88 THR B CA 1
ATOM 4251 C C . THR B 1 75 ? -40.794 59.896 -38.720 1.00 61.04 88 THR B C 1
ATOM 4252 O O . THR B 1 75 ? -39.760 59.284 -39.019 1.00 57.68 88 THR B O 1
ATOM 4256 N N . TYR B 1 76 ? -41.949 59.291 -38.458 1.00 57.98 89 TYR B N 1
ATOM 4257 C CA . TYR B 1 76 ? -42.133 57.852 -38.595 1.00 65.35 89 TYR B CA 1
ATOM 4258 C C . TYR B 1 76 ? -42.905 57.591 -39.880 1.00 59.41 89 TYR B C 1
ATOM 4259 O O . TYR B 1 76 ? -43.989 58.151 -40.079 1.00 59.90 89 TYR B O 1
ATOM 4268 N N . THR B 1 77 ? -42.357 56.742 -40.745 1.00 59.82 90 THR B N 1
ATOM 4269 C CA . THR B 1 77 ? -43.023 56.371 -41.987 1.00 65.98 90 THR B CA 1
ATOM 4270 C C . THR B 1 77 ? -43.289 54.871 -42.015 1.00 62.25 90 THR B C 1
ATOM 4271 O O . THR B 1 77 ? -42.367 54.062 -41.855 1.00 63.64 90 THR B O 1
ATOM 4275 N N . PHE B 1 78 ? -44.552 54.514 -42.237 1.00 61.59 91 PHE B N 1
ATOM 4276 C CA . PHE B 1 78 ? -45.012 53.132 -42.292 1.00 64.75 91 PHE B CA 1
ATOM 4277 C C . PHE B 1 78 ? -45.652 52.867 -43.647 1.00 61.43 91 PHE B C 1
ATOM 4278 O O . PHE B 1 78 ? -46.496 53.648 -44.100 1.00 61.17 91 PHE B O 1
ATOM 4286 N N . LYS B 1 79 ? -45.276 51.758 -44.277 1.00 64.52 92 LYS B N 1
ATOM 4287 C CA . LYS B 1 79 ? -45.900 51.316 -45.520 1.00 63.62 92 LYS B CA 1
ATOM 4288 C C . LYS B 1 79 ? -46.893 50.199 -45.208 1.00 60.32 92 LYS B C 1
ATOM 4289 O O . LYS B 1 79 ? -46.515 49.168 -44.642 1.00 61.43 92 LYS B O 1
ATOM 4295 N N . LEU B 1 80 ? -48.150 50.398 -45.593 1.00 61.68 93 LEU B N 1
ATOM 4296 C CA . LEU B 1 80 ? -49.227 49.461 -45.299 1.00 63.15 93 LEU B CA 1
ATOM 4297 C C . LEU B 1 80 ? -49.312 48.350 -46.344 1.00 65.59 93 LEU B C 1
ATOM 4298 O O . LEU B 1 80 ? -48.930 48.524 -47.507 1.00 62.98 93 LEU B O 1
ATOM 4303 N N . ARG B 1 81 ? -49.829 47.199 -45.909 1.00 65.41 94 ARG B N 1
ATOM 4304 C CA . ARG B 1 81 ? -50.269 46.148 -46.813 1.00 62.26 94 ARG B CA 1
ATOM 4305 C C . ARG B 1 81 ? -51.607 46.516 -47.444 1.00 63.29 94 ARG B C 1
ATOM 4306 O O . ARG B 1 81 ? -52.278 47.477 -47.052 1.00 57.60 94 ARG B O 1
ATOM 4314 N N . GLU B 1 82 ? -52.004 45.714 -48.426 1.00 63.55 95 GLU B N 1
ATOM 4315 C CA . GLU B 1 82 ? -53.395 45.706 -48.848 1.00 65.69 95 GLU B CA 1
ATOM 4316 C C . GLU B 1 82 ? -54.215 44.975 -47.789 1.00 62.49 95 GLU B C 1
ATOM 4317 O O . GLU B 1 82 ? -53.876 43.857 -47.386 1.00 61.86 95 GLU B O 1
ATOM 4323 N N . ALA B 1 83 ? -55.271 45.621 -47.307 1.00 59.29 96 ALA B N 1
ATOM 4324 C CA . ALA B 1 83 ? -56.108 45.032 -46.274 1.00 56.45 96 ALA B CA 1
ATOM 4325 C C . ALA B 1 83 ? -57.446 45.741 -46.307 1.00 58.93 96 ALA B C 1
ATOM 4326 O O . ALA B 1 83 ? -57.525 46.915 -46.675 1.00 60.69 96 ALA B O 1
ATOM 4328 N N . LYS B 1 84 ? -58.495 45.020 -45.923 1.00 58.00 97 LYS B N 1
ATOM 4329 C CA . LYS B 1 84 ? -59.851 45.530 -46.018 1.00 57.26 97 LYS B CA 1
ATOM 4330 C C . LYS B 1 84 ? -60.485 45.612 -44.636 1.00 54.93 97 LYS B C 1
ATOM 4331 O O . LYS B 1 84 ? -60.085 44.915 -43.701 1.00 54.29 97 LYS B O 1
ATOM 4337 N N . PHE B 1 85 ? -61.481 46.487 -44.521 1.00 54.92 98 PHE B N 1
ATOM 4338 C CA . PHE B 1 85 ? -62.332 46.512 -43.346 1.00 53.94 98 PHE B CA 1
ATOM 4339 C C . PHE B 1 85 ? -63.418 45.442 -43.462 1.00 55.48 98 PHE B C 1
ATOM 4340 O O . PHE B 1 85 ? -63.617 44.827 -44.515 1.00 54.65 98 PHE B O 1
ATOM 4348 N N . SER B 1 86 ? -64.125 45.211 -42.353 1.00 54.93 99 SER B N 1
ATOM 4349 C CA . SER B 1 86 ? -65.123 44.148 -42.340 1.00 50.28 99 SER B CA 1
ATOM 4350 C C . SER B 1 86 ? -66.220 44.404 -43.362 1.00 54.78 99 SER B C 1
ATOM 4351 O O . SER B 1 86 ? -66.808 43.453 -43.891 1.00 51.27 99 SER B O 1
ATOM 4354 N N . ASP B 1 87 ? -66.505 45.676 -43.654 1.00 55.55 100 ASP B N 1
ATOM 4355 C CA . ASP B 1 87 ? -67.537 46.044 -44.618 1.00 55.56 100 ASP B CA 1
ATOM 4356 C C . ASP B 1 87 ? -67.051 45.990 -46.064 1.00 56.58 100 ASP B C 1
ATOM 4357 O O . ASP B 1 87 ? -67.839 46.276 -46.973 1.00 59.87 100 ASP B O 1
ATOM 4362 N N . GLY B 1 88 ? -65.783 45.646 -46.295 1.00 55.09 101 GLY B N 1
ATOM 4363 C CA . GLY B 1 88 ? -65.235 45.466 -47.621 1.00 56.45 101 GLY B CA 1
ATOM 4364 C C . GLY B 1 88 ? -64.316 46.576 -48.094 1.00 64.31 101 GLY B C 1
ATOM 4365 O O . GLY B 1 88 ? -63.484 46.333 -48.982 1.00 65.37 101 GLY B O 1
ATOM 4366 N N . SER B 1 89 ? -64.424 47.785 -47.519 1.00 62.40 102 SER B N 1
ATOM 4367 C CA . SER B 1 89 ? -63.722 48.956 -48.035 1.00 61.63 102 SER B CA 1
ATOM 4368 C C . SER B 1 89 ? -62.264 48.987 -47.571 1.00 60.28 102 SER B C 1
ATOM 4369 O O . SER B 1 89 ? -61.936 48.474 -46.498 1.00 62.36 102 SER B O 1
ATOM 4372 N N . PRO B 1 90 ? -61.373 49.588 -48.364 1.00 59.05 103 PRO B N 1
ATOM 4373 C CA . PRO B 1 90 ? -59.932 49.436 -48.114 1.00 59.11 103 PRO B CA 1
ATOM 4374 C C . PRO B 1 90 ? -59.479 50.080 -46.808 1.00 57.81 103 PRO B C 1
ATOM 4375 O O . PRO B 1 90 ? -60.159 50.927 -46.224 1.00 57.42 103 PRO B O 1
ATOM 4379 N N . ILE B 1 91 ? -58.304 49.641 -46.352 1.00 58.29 104 ILE B N 1
ATOM 4380 C CA . ILE B 1 91 ? -57.631 50.191 -45.179 1.00 60.08 104 ILE B CA 1
ATOM 4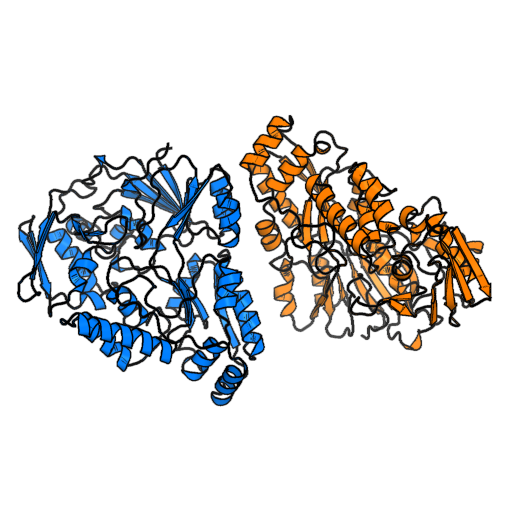381 C C . ILE B 1 91 ? -56.540 51.118 -45.691 1.00 61.01 104 ILE B C 1
ATOM 4382 O O . ILE B 1 91 ? -55.523 50.657 -46.222 1.00 59.30 104 ILE B O 1
ATOM 4387 N N . THR B 1 92 ? -56.741 52.420 -45.520 1.00 62.24 105 THR B N 1
ATOM 4388 C CA . THR B 1 92 ? -55.851 53.439 -46.058 1.00 64.59 105 THR B CA 1
ATOM 4389 C C . THR B 1 92 ? -55.064 54.103 -44.933 1.00 65.27 105 THR B C 1
ATOM 4390 O O . THR B 1 92 ? -55.354 53.932 -43.746 1.00 61.61 105 THR B O 1
ATOM 4394 N N . ALA B 1 93 ? -54.043 54.871 -45.321 1.00 65.51 106 ALA B N 1
ATOM 4395 C CA . ALA B 1 93 ? -53.322 55.666 -44.333 1.00 63.44 106 ALA B CA 1
ATOM 4396 C C . ALA B 1 93 ? -54.178 56.801 -43.780 1.00 54.05 106 ALA B C 1
ATOM 4397 O O . ALA B 1 93 ? -53.916 57.273 -42.669 1.00 59.50 106 ALA B O 1
ATOM 4399 N N . GLU B 1 94 ? -55.206 57.235 -44.510 1.00 55.98 107 GLU B N 1
ATOM 4400 C CA . GLU B 1 94 ? -56.155 58.185 -43.941 1.00 61.26 107 GLU B CA 1
ATOM 4401 C C . GLU B 1 94 ? -56.970 57.569 -42.810 1.00 60.03 107 GLU B C 1
ATOM 4402 O O . GLU B 1 94 ? -57.539 58.304 -41.994 1.00 57.42 107 GLU B O 1
ATOM 4408 N N . ASP B 1 95 ? -57.052 56.238 -42.755 1.00 62.27 108 ASP B N 1
ATOM 4409 C CA . ASP B 1 95 ? -57.686 55.574 -41.622 1.00 58.09 108 ASP B CA 1
ATOM 4410 C C . ASP B 1 95 ? -56.774 55.599 -40.404 1.00 51.35 108 ASP B C 1
ATOM 4411 O O . ASP B 1 95 ? -57.202 55.962 -39.302 1.00 52.17 108 ASP B O 1
ATOM 4416 N N . ALA B 1 96 ? -55.513 55.208 -40.596 1.00 46.28 109 ALA B N 1
ATOM 4417 C CA . ALA B 1 96 ? -54.526 55.263 -39.530 1.00 47.26 109 ALA B CA 1
ATOM 4418 C C . ALA B 1 96 ? -54.457 56.661 -38.929 1.00 52.38 109 ALA B C 1
ATOM 4419 O O . ALA B 1 96 ? -54.644 56.844 -37.721 1.00 51.55 109 ALA B O 1
ATOM 4421 N N . ALA B 1 97 ? -54.210 57.665 -39.776 1.00 54.93 110 ALA B N 1
ATOM 4422 C CA . ALA B 1 97 ? -54.124 59.047 -39.313 1.00 53.04 110 ALA B CA 1
ATOM 4423 C C . ALA B 1 97 ? -55.352 59.440 -38.507 1.00 48.41 110 ALA B C 1
ATOM 4424 O O . ALA B 1 97 ? -55.239 60.022 -37.423 1.00 53.14 110 ALA B O 1
ATOM 4426 N N . PHE B 1 98 ? -56.540 59.120 -39.017 1.00 48.18 111 PHE B N 1
ATOM 4427 C CA . PHE B 1 98 ? -57.758 59.423 -38.277 1.00 48.96 111 PHE B CA 1
ATOM 4428 C C . PHE B 1 98 ? -57.764 58.736 -36.914 1.00 53.56 111 PHE B C 1
ATOM 4429 O O . PHE B 1 98 ? -58.139 59.342 -35.902 1.00 50.08 111 PHE B O 1
ATOM 4437 N N . SER B 1 99 ? -57.373 57.458 -36.876 1.00 52.70 112 SER B N 1
ATOM 4438 C CA . SER B 1 99 ? -57.331 56.729 -35.611 1.00 53.54 112 SER B CA 1
ATOM 4439 C C . SER B 1 99 ? -56.351 57.381 -34.643 1.00 52.20 112 SER B C 1
ATOM 4440 O O . SER B 1 99 ? -56.709 57.718 -33.510 1.00 51.55 112 SER B O 1
ATOM 4443 N N . LEU B 1 100 ? -55.110 57.577 -35.094 1.00 51.83 113 LEU B N 1
ATOM 4444 C CA . LEU B 1 100 ? -54.056 58.140 -34.257 1.00 53.83 113 LEU B CA 1
ATOM 4445 C C . LEU B 1 100 ? -54.441 59.513 -33.712 1.00 54.73 113 LEU B C 1
ATOM 4446 O O . LEU B 1 100 ? -54.286 59.787 -32.516 1.00 55.71 113 LEU B O 1
ATOM 4451 N N . LEU B 1 101 ? -54.962 60.389 -34.573 1.00 55.47 114 LEU B N 1
ATOM 4452 C CA . LEU B 1 101 ? -55.152 61.778 -34.167 1.00 54.30 114 LEU B CA 1
ATOM 4453 C C . LEU B 1 101 ? -56.334 61.951 -33.222 1.00 51.81 114 LEU B C 1
ATOM 4454 O O . LEU B 1 101 ? -56.334 62.882 -32.410 1.00 50.25 114 LEU B O 1
ATOM 4459 N N . ARG B 1 102 ? -57.352 61.091 -33.299 1.00 49.73 115 ARG B N 1
ATOM 4460 C CA . ARG B 1 102 ? -58.438 61.236 -32.336 1.00 48.51 115 ARG B CA 1
ATOM 4461 C C . ARG B 1 102 ? -58.039 60.762 -30.938 1.00 49.20 115 ARG B C 1
ATOM 4462 O O . ARG B 1 102 ? -58.688 61.147 -29.960 1.00 46.32 115 ARG B O 1
ATOM 4470 N N . ILE B 1 103 ? -56.981 59.955 -30.811 1.00 51.31 116 ILE B N 1
ATOM 4471 C CA . ILE B 1 103 ? -56.507 59.591 -29.479 1.00 48.19 116 ILE B CA 1
ATOM 4472 C C . ILE B 1 103 ? -55.954 60.818 -28.776 1.00 50.19 116 ILE B C 1
ATOM 4473 O O . ILE B 1 103 ? -56.159 61.014 -27.571 1.00 46.80 116 ILE B O 1
ATOM 4478 N N . ARG B 1 104 ? -55.249 61.666 -29.524 1.00 53.42 117 ARG B N 1
ATOM 4479 C CA . ARG B 1 104 ? -54.703 62.896 -28.972 1.00 52.64 117 ARG B CA 1
ATOM 4480 C C . ARG B 1 104 ? -55.762 63.987 -28.863 1.00 49.18 117 ARG B C 1
ATOM 4481 O O . ARG B 1 104 ? -55.783 64.728 -27.875 1.00 51.25 117 ARG B O 1
ATOM 4489 N N . ASP B 1 105 ? -56.672 64.078 -29.837 1.00 48.63 118 ASP B N 1
ATOM 4490 C CA . ASP B 1 105 ? -57.565 65.230 -29.951 1.00 46.93 118 ASP B CA 1
ATOM 4491 C C . ASP B 1 105 ? -58.900 65.067 -29.241 1.00 53.12 118 ASP B C 1
ATOM 4492 O O . ASP B 1 105 ? -59.428 66.045 -28.698 1.00 47.54 118 ASP B O 1
ATOM 4497 N N . ASN B 1 106 ? -59.480 63.871 -29.270 1.00 45.94 119 ASN B N 1
ATOM 4498 C CA . ASN B 1 106 ? -60.884 63.714 -28.915 1.00 47.74 119 ASN B CA 1
ATOM 4499 C C . ASN B 1 106 ? -61.128 64.064 -27.452 1.00 49.41 119 ASN B C 1
ATOM 4500 O O . ASN B 1 106 ? -60.339 63.714 -26.571 1.00 50.50 119 ASN B O 1
ATOM 4505 N N . LYS B 1 107 ? -62.253 64.744 -27.206 1.00 47.86 120 LYS B N 1
ATOM 4506 C CA . LYS B 1 107 ? -62.631 65.161 -25.857 1.00 51.34 120 LYS B CA 1
ATOM 4507 C C . LYS B 1 107 ? -62.722 63.982 -24.891 1.00 52.69 120 LYS B C 1
ATOM 4508 O O . LYS B 1 107 ? -62.321 64.096 -23.725 1.00 48.07 120 LYS B O 1
ATOM 4514 N N . ALA B 1 108 ? -63.283 62.858 -25.338 1.00 50.83 121 ALA B N 1
ATOM 4515 C CA . ALA B 1 108 ? -63.536 61.714 -24.467 1.00 50.44 121 ALA B CA 1
ATOM 4516 C C . ALA B 1 108 ? -62.357 60.752 -24.383 1.00 46.16 121 ALA B C 1
ATOM 4517 O O . ALA B 1 108 ? -62.480 59.703 -23.743 1.00 46.01 121 ALA B O 1
ATOM 4519 N N . SER B 1 109 ? -61.224 61.086 -24.995 1.00 41.12 122 SER B N 1
ATOM 4520 C CA . SER B 1 109 ? -60.077 60.193 -24.981 1.00 41.49 122 SER B CA 1
ATOM 4521 C C . SER B 1 109 ? -59.403 60.184 -23.611 1.00 47.28 122 SER B C 1
ATOM 4522 O O . SER B 1 109 ? -59.219 61.233 -22.981 1.00 37.55 122 SER B O 1
ATOM 4525 N N . LEU B 1 110 ? -59.034 58.980 -23.155 1.00 40.29 123 LEU B N 1
ATOM 4526 C CA . LEU B 1 110 ? -58.320 58.777 -21.901 1.00 38.94 123 LEU B CA 1
ATOM 4527 C C . LEU B 1 110 ? -56.808 58.745 -22.075 1.00 34.93 123 LEU B C 1
ATOM 4528 O O . LEU B 1 110 ? -56.097 58.537 -21.091 1.00 39.62 123 LEU B O 1
ATOM 4533 N N . TRP B 1 111 ? -56.300 58.935 -23.293 1.00 33.87 124 TRP B N 1
ATOM 4534 C CA . TRP B 1 111 ? -54.902 58.688 -23.622 1.00 37.49 124 TRP B CA 1
ATOM 4535 C C . TRP B 1 111 ? -54.250 59.917 -24.241 1.00 42.07 124 TRP B C 1
ATOM 4536 O O . TRP B 1 111 ? -53.301 59.791 -25.024 1.00 43.25 124 TRP B O 1
ATOM 4547 N N . SER B 1 112 ? -54.753 61.107 -23.890 1.00 43.75 125 SER B N 1
ATOM 4548 C CA . SER B 1 112 ? -54.234 62.360 -24.445 1.00 46.78 125 SER B CA 1
ATOM 4549 C C . SER B 1 112 ? -52.747 62.537 -24.159 1.00 48.63 125 SER B C 1
ATOM 4550 O O . SER B 1 112 ? -51.963 62.841 -25.064 1.00 52.19 125 SER B O 1
ATOM 4553 N N . ASP B 1 113 ? -52.339 62.352 -22.901 1.00 47.72 126 ASP B N 1
ATOM 4554 C CA . ASP B 1 113 ? -50.978 62.709 -22.501 1.00 45.25 126 ASP B CA 1
ATOM 4555 C C . ASP B 1 113 ? -49.893 61.945 -23.248 1.00 44.91 126 ASP B C 1
ATOM 4556 O O . ASP B 1 113 ? -48.975 62.593 -23.777 1.00 52.64 126 ASP B O 1
ATOM 4561 N N . PRO B 1 114 ? -49.904 60.610 -23.330 1.00 48.58 127 PRO B N 1
ATOM 4562 C CA . PRO B 1 114 ? -48.855 59.944 -24.117 1.00 47.34 127 PRO B CA 1
ATOM 4563 C C . PRO B 1 114 ? -48.929 60.266 -25.603 1.00 50.23 127 PRO B C 1
ATOM 4564 O O . PRO B 1 114 ? -47.913 60.143 -26.300 1.00 53.29 127 PRO B O 1
ATOM 4568 N N . PHE B 1 115 ? -50.085 60.701 -26.107 1.00 49.27 128 PHE B N 1
ATOM 4569 C CA . PHE B 1 115 ? -50.246 60.995 -27.524 1.00 51.61 128 PHE B CA 1
ATOM 4570 C C . PHE B 1 115 ? -50.357 62.485 -27.831 1.00 54.16 128 PHE B C 1
ATOM 4571 O O . PHE B 1 115 ? -50.472 62.849 -29.007 1.00 57.50 128 PHE B O 1
ATOM 4579 N N . SER B 1 116 ? -50.319 63.334 -26.814 1.00 49.69 129 SER B N 1
ATOM 4580 C CA . SER B 1 116 ? -50.333 64.770 -27.047 1.00 52.10 129 SER B CA 1
ATOM 4581 C C . SER B 1 116 ? -48.991 65.223 -27.621 1.00 54.09 129 SER B C 1
ATOM 4582 O O . SER B 1 116 ? -48.796 66.400 -27.901 1.00 50.99 129 SER B O 1
ATOM 4585 N N . LEU B 1 117 ? -48.091 64.265 -27.835 1.00 49.72 130 LEU B N 1
ATOM 4586 C CA . LEU B 1 117 ? -46.764 64.481 -28.384 1.00 52.56 130 LEU B CA 1
ATOM 4587 C C . LEU B 1 117 ? -46.758 64.270 -29.912 1.00 58.96 130 LEU B C 1
ATOM 4588 O O . LEU B 1 117 ? -45.709 64.103 -30.521 1.00 59.07 130 LEU B O 1
ATOM 4593 N N . ILE B 1 118 ? -47.944 64.197 -30.509 1.00 58.36 131 ILE B N 1
ATOM 4594 C CA . ILE B 1 118 ? -48.069 64.023 -31.944 1.00 59.30 131 ILE B CA 1
ATOM 4595 C C . ILE B 1 118 ? -48.368 65.340 -32.635 1.00 55.24 131 ILE B C 1
ATOM 4596 O O . ILE B 1 118 ? -49.431 65.913 -32.457 1.00 48.10 131 ILE B O 1
ATOM 4601 N N . ASN B 1 119 ? -47.404 65.827 -33.408 1.00 61.10 132 ASN B N 1
ATOM 4602 C CA . ASN B 1 119 ? -47.587 67.067 -34.137 1.00 55.98 132 ASN B CA 1
ATOM 4603 C C . ASN B 1 119 ? -48.611 66.936 -35.238 1.00 54.99 132 ASN B C 1
ATOM 4604 O O . ASN B 1 119 ? -49.587 67.661 -35.259 1.00 53.54 132 ASN B O 1
ATOM 4609 N N . THR B 1 120 ? -48.446 65.896 -36.045 1.00 60.33 133 THR B N 1
ATOM 4610 C CA . THR B 1 120 ? -49.319 65.591 -37.174 1.00 59.81 133 THR B CA 1
ATOM 4611 C C . THR B 1 120 ? -49.099 64.191 -37.679 1.00 60.37 133 THR B C 1
ATOM 4612 O O . THR B 1 120 ? -47.989 63.672 -37.674 1.00 61.38 133 THR B O 1
ATOM 4616 N N . ALA B 1 121 ? -50.187 63.595 -38.132 1.00 62.27 134 ALA B N 1
ATOM 4617 C CA . ALA B 1 121 ? -50.166 62.291 -38.780 1.00 62.22 134 ALA B CA 1
ATOM 4618 C C . ALA B 1 121 ? -50.720 62.484 -40.181 1.00 54.63 134 ALA B C 1
ATOM 4619 O O . ALA B 1 121 ? -51.835 62.996 -40.344 1.00 51.15 134 ALA B O 1
ATOM 4621 N N . LYS B 1 122 ? -49.938 62.103 -41.188 1.00 56.75 135 LYS B N 1
ATOM 4622 C CA . LYS B 1 122 ? -50.298 62.388 -42.569 1.00 60.29 135 LYS B CA 1
ATOM 4623 C C . LYS B 1 122 ? -50.259 61.134 -43.432 1.00 59.25 135 LYS B C 1
ATOM 4624 O O . LYS B 1 122 ? -49.397 60.264 -43.263 1.00 61.35 135 LYS B O 1
ATOM 4630 N N . ALA B 1 123 ? -51.219 61.056 -44.350 1.00 60.33 136 ALA B N 1
ATOM 4631 C CA . ALA B 1 123 ? -51.245 60.067 -45.420 1.00 61.15 136 ALA B CA 1
ATOM 4632 C C . ALA B 1 123 ? -50.730 60.738 -46.689 1.00 64.72 136 ALA B C 1
ATOM 4633 O O . ALA B 1 123 ? -51.385 61.632 -47.233 1.00 62.15 136 ALA B O 1
ATOM 4635 N N . THR B 1 124 ? -49.555 60.320 -47.155 1.00 64.04 137 THR B N 1
ATOM 4636 C CA . THR B 1 124 ? -49.029 60.840 -48.411 1.00 63.96 137 THR B CA 1
ATOM 4637 C C . THR B 1 124 ? -49.572 60.047 -49.601 1.00 71.10 137 THR B C 1
ATOM 4638 O O . THR B 1 124 ? -50.239 60.607 -50.478 1.00 72.05 137 THR B O 1
ATOM 4642 N N . ASP B 1 125 ? -49.309 58.747 -49.633 1.00 70.00 138 ASP B N 1
ATOM 4643 C CA . ASP B 1 125 ? -49.906 57.820 -50.584 1.00 69.36 138 ASP B CA 1
ATOM 4644 C C . ASP B 1 125 ? -50.865 56.883 -49.861 1.00 69.97 138 ASP B C 1
ATOM 4645 O O . ASP B 1 125 ? -50.823 56.781 -48.630 1.00 71.75 138 ASP B O 1
ATOM 4650 N N . PRO B 1 126 ? -51.762 56.198 -50.582 1.00 71.17 139 PRO B N 1
ATOM 4651 C CA . PRO B 1 126 ? -52.723 55.315 -49.894 1.00 70.42 139 PRO B CA 1
ATOM 4652 C C . PRO B 1 126 ? -52.079 54.330 -48.932 1.00 67.45 139 PRO B C 1
ATOM 4653 O O . PRO B 1 126 ? -52.725 53.913 -47.962 1.00 65.78 139 PRO B O 1
ATOM 4657 N N . LYS B 1 127 ? -50.826 53.965 -49.179 1.00 67.80 140 LYS B N 1
ATOM 4658 C CA . LYS B 1 127 ? -50.127 52.972 -48.365 1.00 65.38 140 LYS B CA 1
ATOM 4659 C C . LYS B 1 127 ? -48.825 53.384 -47.667 1.00 65.00 140 LYS B C 1
ATOM 4660 O O . LYS B 1 127 ? -48.070 52.527 -47.229 1.00 63.38 140 LYS B O 1
ATOM 4666 N N . THR B 1 128 ? -48.527 54.672 -47.600 1.00 69.46 141 THR B N 1
ATOM 4667 C CA . THR B 1 128 ? -47.314 55.108 -46.927 1.00 65.66 141 THR B CA 1
ATOM 4668 C C . THR B 1 128 ? -47.707 56.011 -45.770 1.00 64.55 141 THR B C 1
ATOM 4669 O O . THR B 1 128 ? -48.368 57.010 -45.982 1.00 61.25 141 THR B O 1
ATOM 4673 N N . LEU B 1 129 ? -47.293 55.672 -44.551 1.00 63.69 142 LEU B N 1
ATOM 4674 C CA . LEU B 1 129 ? -47.671 56.488 -43.391 1.00 64.31 142 LEU B CA 1
ATOM 4675 C C . LEU B 1 129 ? -46.547 57.274 -42.757 1.00 63.30 142 LEU B C 1
ATOM 4676 O O . LEU B 1 129 ? -45.516 56.720 -42.360 1.00 63.32 142 LEU B O 1
ATOM 4681 N N . VAL B 1 130 ? -46.777 58.579 -42.659 1.00 65.08 143 VAL B N 1
ATOM 4682 C CA . VAL B 1 130 ? -45.828 59.498 -42.066 1.00 62.48 143 VAL B CA 1
ATOM 4683 C C . VAL B 1 130 ? -46.476 60.227 -40.899 1.00 60.32 143 VAL B C 1
ATOM 4684 O O . VAL B 1 130 ? -47.503 60.882 -41.042 1.00 56.36 143 VAL B O 1
ATOM 4688 N N . VAL B 1 131 ? -45.845 60.117 -39.745 1.00 63.36 144 VAL B N 1
ATOM 4689 C CA . VAL B 1 131 ? -46.328 60.755 -38.536 1.00 60.47 144 VAL B CA 1
ATOM 4690 C C . VAL B 1 131 ? -45.203 61.614 -38.029 1.00 57.69 144 VAL B C 1
ATOM 4691 O O . VAL B 1 131 ? -44.051 61.211 -38.074 1.00 58.35 144 VAL B O 1
ATOM 4695 N N . THR B 1 132 ? -45.553 62.802 -37.556 1.00 54.43 145 THR B N 1
ATOM 4696 C CA . THR B 1 132 ? -44.570 63.745 -37.045 1.00 60.99 145 THR B CA 1
ATOM 4697 C C . THR B 1 132 ? -44.816 64.076 -35.589 1.00 59.59 145 THR B C 1
ATOM 4698 O O . THR B 1 132 ? -45.881 64.615 -35.265 1.00 59.04 145 THR B O 1
ATOM 4702 N N . LEU B 1 133 ? -43.849 63.824 -34.707 1.00 54.24 146 LEU B N 1
ATOM 4703 C CA . LEU B 1 133 ? -44.099 64.150 -33.311 1.00 58.64 146 LEU B CA 1
ATOM 4704 C C . LEU B 1 133 ? -43.712 65.605 -33.028 1.00 59.59 146 LEU B C 1
ATOM 4705 O O . LEU B 1 133 ? -43.261 66.341 -33.910 1.00 56.75 146 LEU B O 1
ATOM 4710 N N . LYS B 1 134 ? -43.893 66.032 -31.777 1.00 59.87 147 LYS B N 1
ATOM 4711 C CA . LYS B 1 134 ? -43.497 67.370 -31.355 1.00 51.44 147 LYS B CA 1
ATOM 4712 C C . LYS B 1 134 ? -42.072 67.424 -30.832 1.00 52.69 147 LYS B C 1
ATOM 4713 O O . LYS B 1 134 ? -41.515 68.521 -30.703 1.00 53.34 147 LYS B O 1
ATOM 4719 N N . THR B 1 135 ? -41.478 66.270 -30.556 1.00 48.03 148 THR B N 1
ATOM 4720 C CA . THR B 1 135 ? -40.162 66.052 -29.966 1.00 54.17 148 THR B CA 1
ATOM 4721 C C . THR B 1 135 ? -39.947 64.546 -30.016 1.00 53.23 148 THR B C 1
ATOM 4722 O O . THR B 1 135 ? -40.936 63.802 -29.997 1.00 53.85 148 THR B O 1
ATOM 4726 N N . PRO B 1 136 ? -38.712 64.045 -30.098 1.00 50.82 149 PRO B N 1
ATOM 4727 C CA . PRO B 1 136 ? -38.528 62.587 -30.134 1.00 48.61 149 PRO B CA 1
ATOM 4728 C C . PRO B 1 136 ? -39.043 61.933 -28.855 1.00 54.89 149 PRO B C 1
ATOM 4729 O O . PRO B 1 136 ? -38.938 62.493 -27.761 1.00 52.31 149 PRO B O 1
ATOM 4733 N N . ALA B 1 137 ? -39.622 60.740 -29.007 1.00 55.86 150 ALA B N 1
ATOM 4734 C CA . ALA B 1 137 ? -40.112 59.954 -27.874 1.00 52.19 150 ALA B CA 1
ATOM 4735 C C . ALA B 1 137 ? -39.964 58.484 -28.244 1.00 51.32 150 ALA B C 1
ATOM 4736 O O . ALA B 1 137 ? -40.658 58.001 -29.144 1.00 48.79 150 ALA B O 1
ATOM 4738 N N . VAL B 1 138 ? -39.062 57.780 -27.554 1.00 49.54 151 VAL B N 1
ATOM 4739 C CA . VAL B 1 138 ? -38.682 56.426 -27.964 1.00 54.98 151 VAL B CA 1
ATOM 4740 C C . VAL B 1 138 ? -39.827 55.426 -27.802 1.00 54.35 151 VAL B C 1
ATOM 4741 O O . VAL B 1 138 ? -39.890 54.424 -28.529 1.00 55.67 151 VAL B O 1
ATOM 4745 N N . ALA B 1 139 ? -40.745 55.663 -26.861 1.00 50.89 152 ALA B N 1
ATOM 4746 C CA . ALA B 1 139 ? -41.868 54.739 -26.673 1.00 49.40 152 ALA B CA 1
ATOM 4747 C C . ALA B 1 139 ? -42.863 54.742 -27.829 1.00 51.90 152 ALA B C 1
ATOM 4748 O O . ALA B 1 139 ? -43.906 54.071 -27.716 1.00 49.05 152 ALA B O 1
ATOM 4750 N N . PHE B 1 140 ? -42.641 55.442 -28.943 1.00 52.82 153 PHE B N 1
ATOM 4751 C CA . PHE B 1 140 ? -43.749 55.656 -29.865 1.00 51.83 153 PHE B CA 1
ATOM 4752 C C . PHE B 1 140 ? -44.004 54.452 -30.761 1.00 47.71 153 PHE B C 1
ATOM 4753 O O . PHE B 1 140 ? -45.160 54.175 -31.099 1.00 48.83 153 PHE B O 1
ATOM 4761 N N . LEU B 1 141 ? -42.961 53.732 -31.165 1.00 45.88 154 LEU B N 1
ATOM 4762 C CA . LEU B 1 141 ? -43.206 52.493 -31.890 1.00 50.31 154 LEU B CA 1
ATOM 4763 C C . LEU B 1 141 ? -43.871 51.465 -30.983 1.00 50.87 154 LEU B C 1
ATOM 4764 O O . LEU B 1 141 ? -44.796 50.763 -31.405 1.00 49.74 154 LEU B O 1
ATOM 4769 N N . SER B 1 142 ? -43.428 51.386 -29.724 1.00 49.80 155 SER B N 1
ATOM 4770 C CA . SER B 1 142 ? -44.074 50.503 -28.762 1.00 44.11 155 SER B CA 1
ATOM 4771 C C . SER B 1 142 ? -45.552 50.838 -28.611 1.00 47.97 155 SER B C 1
ATOM 4772 O O . SER B 1 142 ? -46.391 49.936 -28.484 1.00 46.49 155 SER B O 1
ATOM 4775 N N . GLN B 1 143 ? -45.888 52.109 -28.646 1.00 44.37 156 GLN B N 1
ATOM 4776 C CA . GLN B 1 143 ? -47.248 52.508 -28.481 1.00 42.58 156 GLN B CA 1
ATOM 4777 C C . GLN B 1 143 ? -48.178 52.030 -29.537 1.00 45.04 156 GLN B C 1
ATOM 4778 O O . GLN B 1 143 ? -49.303 51.816 -29.271 1.00 40.18 156 GLN B O 1
ATOM 4784 N N . LEU B 1 144 ? -47.701 51.875 -30.749 1.00 43.29 157 LEU B N 1
ATOM 4785 C CA . LEU B 1 144 ? -48.552 51.444 -31.847 1.00 44.81 157 LEU B CA 1
ATOM 4786 C C . LEU B 1 144 ? -49.061 50.015 -31.840 1.00 43.70 157 LEU B C 1
ATOM 4787 O O . LEU B 1 144 ? -49.878 49.690 -32.636 1.00 48.30 157 LEU B O 1
ATOM 4792 N N . ALA B 1 145 ? -48.490 49.155 -31.020 1.00 46.20 158 ALA B N 1
ATOM 4793 C CA . ALA B 1 145 ? -48.913 47.772 -30.859 1.00 41.98 158 ALA B CA 1
ATOM 4794 C C . ALA B 1 145 ? -50.025 47.632 -29.824 1.00 43.91 158 ALA B C 1
ATOM 4795 O O . ALA B 1 145 ? -50.478 46.583 -29.555 1.00 39.27 158 ALA B O 1
ATOM 4797 N N . SER B 1 146 ? -50.386 48.713 -29.187 1.00 41.36 159 SER B N 1
ATOM 4798 C CA . SER B 1 146 ? -51.453 48.687 -28.253 1.00 40.62 159 SER B CA 1
ATOM 4799 C C . SER B 1 146 ? -52.769 48.663 -28.951 1.00 41.24 159 SER B C 1
ATOM 4800 O O . SER B 1 146 ? -52.934 49.328 -29.911 1.00 39.22 159 SER B O 1
ATOM 4803 N N . PRO B 1 147 ? -53.797 48.041 -28.350 1.00 39.67 160 PRO B N 1
ATOM 4804 C CA . PRO B 1 147 ? -55.182 47.999 -28.794 1.00 40.22 160 PRO B CA 1
ATOM 4805 C C . PRO B 1 147 ? -55.816 49.382 -28.801 1.00 42.97 160 PRO B C 1
ATOM 4806 O O . PRO B 1 147 ? -56.693 49.617 -29.542 1.00 35.69 160 PRO B O 1
ATOM 4810 N N . THR B 1 148 ? -55.275 50.285 -27.994 1.00 39.70 161 THR B N 1
ATOM 4811 C CA . THR B 1 148 ? -55.780 51.644 -27.934 1.00 39.40 161 THR B CA 1
ATOM 4812 C C . THR B 1 148 ? -55.581 52.333 -29.273 1.00 35.41 161 THR B C 1
ATOM 4813 O O . THR B 1 148 ? -56.303 53.252 -29.610 1.00 40.48 161 THR B O 1
ATOM 4817 N N . VAL B 1 149 ? -54.614 51.851 -30.040 1.00 37.29 162 VAL B N 1
ATOM 4818 C CA . VAL B 1 149 ? -54.298 52.411 -31.346 1.00 40.45 162 VAL B CA 1
ATOM 4819 C C . VAL B 1 149 ? -54.913 51.595 -32.477 1.00 44.26 162 VAL B C 1
ATOM 4820 O O . VAL B 1 149 ? -54.444 51.644 -33.604 1.00 44.09 162 VAL B O 1
ATOM 4824 N N . SER B 1 150 ? -55.962 50.853 -32.155 1.00 46.10 163 SER B N 1
ATOM 4825 C CA . SER B 1 150 ? -56.647 50.019 -33.128 1.00 44.31 163 SER B CA 1
ATOM 4826 C C . SER B 1 150 ? -57.066 50.859 -34.320 1.00 45.72 163 SER B C 1
ATOM 4827 O O . SER B 1 150 ? -57.635 51.927 -34.157 1.00 45.13 163 SER B O 1
ATOM 4830 N N . ILE B 1 151 ? -56.819 50.351 -35.520 1.00 48.04 164 ILE B N 1
ATOM 4831 C CA . ILE B 1 151 ? -57.140 51.122 -36.710 1.00 48.18 164 ILE B CA 1
ATOM 4832 C C . ILE B 1 151 ? -58.612 51.048 -37.066 1.00 44.92 164 ILE B C 1
ATOM 4833 O O . ILE B 1 151 ? -59.128 50.029 -37.473 1.00 46.49 164 ILE B O 1
ATOM 4838 N N . LEU B 1 152 ? -59.293 52.157 -36.862 1.00 42.87 165 LEU B N 1
ATOM 4839 C CA . LEU B 1 152 ? -60.692 52.243 -37.182 1.00 44.05 165 LEU B CA 1
ATOM 4840 C C . LEU B 1 152 ? -60.843 52.728 -38.605 1.00 48.47 165 LEU B C 1
ATOM 4841 O O . LEU B 1 152 ? -59.871 53.009 -39.286 1.00 48.32 165 LEU B O 1
ATOM 4846 N N . SER B 1 153 ? -62.074 52.836 -39.059 1.00 49.92 166 SER B N 1
ATOM 4847 C CA . SER B 1 153 ? -62.257 53.290 -40.410 1.00 57.82 166 SER B CA 1
ATOM 4848 C C . SER B 1 153 ? -62.628 54.742 -40.351 1.00 54.50 166 SER B C 1
ATOM 4849 O O . SER B 1 153 ? -63.666 55.107 -39.812 1.00 50.52 166 SER B O 1
ATOM 4852 N N . GLU B 1 154 ? -61.784 55.568 -40.961 1.00 55.18 167 GLU B N 1
ATOM 4853 C CA . GLU B 1 154 ? -62.020 56.996 -40.963 1.00 56.47 167 GLU B CA 1
ATOM 4854 C C . GLU B 1 154 ? -63.319 57.275 -41.674 1.00 56.19 167 GLU B C 1
ATOM 4855 O O . GLU B 1 154 ? -64.149 58.001 -41.160 1.00 53.86 167 GLU B O 1
ATOM 4861 N N . LYS B 1 155 ? -63.520 56.629 -42.819 1.00 53.22 168 LYS B N 1
ATOM 4862 C CA . LYS B 1 155 ? -64.736 56.831 -43.576 1.00 57.66 168 LYS B CA 1
ATOM 4863 C C . LYS B 1 155 ? -65.994 56.334 -42.880 1.00 55.60 168 LYS B C 1
ATOM 4864 O O . LYS B 1 155 ? -66.997 57.020 -42.864 1.00 53.62 168 LYS B O 1
ATOM 4870 N N . ALA B 1 156 ? -65.927 55.138 -42.309 1.00 55.46 169 ALA B N 1
ATOM 4871 C CA . ALA B 1 156 ? -67.078 54.537 -41.666 1.00 53.45 169 ALA B CA 1
ATOM 4872 C C . ALA B 1 156 ? -67.558 55.280 -40.470 1.00 53.96 169 ALA B C 1
ATOM 4873 O O . ALA B 1 156 ? -68.719 55.417 -40.254 1.00 53.36 169 ALA B O 1
ATOM 4875 N N . MET B 1 157 ? -66.613 55.716 -39.646 1.00 53.80 170 MET B N 1
ATOM 4876 C CA . MET B 1 157 ? -66.943 56.551 -38.520 1.00 56.03 170 MET B CA 1
ATOM 4877 C C . MET B 1 157 ? -67.399 57.895 -39.040 1.00 57.10 170 MET B C 1
ATOM 4878 O O . MET B 1 157 ? -68.269 58.463 -38.494 1.00 56.18 170 MET B O 1
ATOM 4883 N N . THR B 1 158 ? -66.807 58.397 -40.117 1.00 54.58 171 THR B N 1
ATOM 4884 C CA . THR B 1 158 ? -67.256 59.650 -40.681 1.00 57.13 171 THR B CA 1
ATOM 4885 C C . THR B 1 158 ? -68.722 59.526 -41.075 1.00 61.79 171 THR B C 1
ATOM 4886 O O . THR B 1 158 ? -69.450 60.455 -40.838 1.00 60.96 171 THR B O 1
ATOM 4890 N N . LYS B 1 159 ? -69.178 58.384 -41.576 1.00 63.28 172 LYS B N 1
ATOM 4891 C CA . LYS B 1 159 ? -70.604 58.293 -41.903 1.00 62.30 172 LYS B CA 1
ATOM 4892 C C . LYS B 1 159 ? -71.444 58.070 -40.666 1.00 59.78 172 LYS B C 1
ATOM 4893 O O . LYS B 1 159 ? -72.301 58.854 -40.317 1.00 60.99 172 LYS B O 1
ATOM 4899 N N . MET B 1 160 ? -71.196 56.948 -40.026 1.00 62.43 173 MET B N 1
ATOM 4900 C CA . MET B 1 160 ? -71.936 56.534 -38.849 1.00 60.25 173 MET B CA 1
ATOM 4901 C C . MET B 1 160 ? -71.806 57.423 -37.619 1.00 61.12 173 MET B C 1
ATOM 4902 O O . MET B 1 160 ? -72.775 57.643 -36.901 1.00 58.00 173 MET B O 1
ATOM 4907 N N . GLY B 1 161 ? -70.588 57.894 -37.357 1.00 55.97 174 GLY B N 1
ATOM 4908 C CA . GLY B 1 161 ? -70.294 58.707 -36.193 1.00 57.79 174 GLY B CA 1
ATOM 4909 C C . GLY B 1 161 ? -69.837 57.823 -35.034 1.00 61.44 174 GLY B C 1
ATOM 4910 O O . GLY B 1 161 ? -70.160 56.657 -34.986 1.00 53.24 174 GLY B O 1
ATOM 4911 N N . GLU B 1 162 ? -69.144 58.385 -34.059 1.00 56.35 175 GLU B N 1
ATOM 4912 C CA . GLU B 1 162 ? -68.628 57.582 -32.945 1.00 56.61 175 GLU B CA 1
ATOM 4913 C C . GLU B 1 162 ? -69.583 56.845 -31.986 1.00 54.36 175 GLU B C 1
ATOM 4914 O O . GLU B 1 162 ? -69.295 55.734 -31.587 1.00 57.95 175 GLU B O 1
ATOM 4920 N N . ASP B 1 163 ? -70.700 57.438 -31.612 1.00 54.70 176 ASP B N 1
ATOM 4921 C CA . ASP B 1 163 ? -71.613 56.784 -30.678 1.00 57.50 176 ASP B CA 1
ATOM 4922 C C . ASP B 1 163 ? -72.198 55.464 -31.179 1.00 63.53 176 ASP B C 1
ATOM 4923 O O . ASP B 1 163 ? -72.479 54.563 -30.383 1.00 60.97 176 ASP B O 1
ATOM 4928 N N . ALA B 1 164 ? -72.461 55.390 -32.482 1.00 61.58 177 ALA B N 1
ATOM 4929 C CA . ALA B 1 164 ? -73.017 54.193 -33.088 1.00 57.94 177 ALA B CA 1
ATOM 4930 C C . ALA B 1 164 ? -71.898 53.260 -33.458 1.00 56.52 177 ALA B C 1
ATOM 4931 O O . ALA B 1 164 ? -72.032 52.050 -33.394 1.00 58.72 177 ALA B O 1
ATOM 4933 N N . TYR B 1 165 ? -70.792 53.836 -33.895 1.00 51.93 178 TYR B N 1
ATOM 4934 C CA . TYR B 1 165 ? -69.653 53.041 -34.284 1.00 52.49 178 TYR B CA 1
ATOM 4935 C C . TYR B 1 165 ? -69.198 52.207 -33.094 1.00 55.25 178 TYR B C 1
ATOM 4936 O O . TYR B 1 165 ? -68.693 51.114 -33.267 1.00 51.89 178 TYR B O 1
ATOM 4945 N N . ALA B 1 166 ? -69.348 52.754 -31.892 1.00 54.58 179 ALA B N 1
ATOM 4946 C CA . ALA B 1 166 ? -68.956 52.061 -30.677 1.00 52.32 179 ALA B CA 1
ATOM 4947 C C . ALA B 1 166 ? -69.773 50.810 -30.446 1.00 49.43 179 ALA B C 1
ATOM 4948 O O . ALA B 1 166 ? -69.244 49.825 -29.995 1.00 52.23 179 ALA B O 1
ATOM 4950 N N . GLU B 1 167 ? -71.080 50.885 -30.660 1.00 53.22 180 GLU B N 1
ATOM 4951 C CA . GLU B 1 167 ? -71.955 49.723 -30.505 1.00 51.78 180 GLU B CA 1
ATOM 4952 C C . GLU B 1 167 ? -71.800 48.625 -31.563 1.00 54.10 180 GLU B C 1
ATOM 4953 O O . GLU B 1 167 ? -71.917 47.450 -31.260 1.00 57.87 180 GLU B O 1
ATOM 4959 N N . ASN B 1 168 ? -71.609 49.027 -32.811 1.00 50.91 181 ASN B N 1
ATOM 4960 C CA . ASN B 1 168 ? -71.430 48.093 -33.923 1.00 53.26 181 ASN B CA 1
ATOM 4961 C C . ASN B 1 168 ? -70.462 48.604 -34.978 1.00 53.94 181 ASN B C 1
ATOM 4962 O O . ASN B 1 168 ? -70.877 49.112 -36.007 1.00 52.67 181 ASN B O 1
ATOM 4967 N N . PRO B 1 169 ? -69.166 48.424 -34.739 1.00 52.04 182 PRO B N 1
ATOM 4968 C CA . PRO B 1 169 ? -68.075 48.923 -35.570 1.00 49.80 182 PRO B CA 1
ATOM 4969 C C . PRO B 1 169 ? -67.681 48.158 -36.824 1.00 53.03 182 PRO B C 1
ATOM 4970 O O . PRO B 1 169 ? -68.038 47.006 -37.005 1.00 47.82 182 PRO B O 1
ATOM 4974 N N . VAL B 1 170 ? -66.914 48.845 -37.667 1.00 49.16 183 VAL B N 1
ATOM 4975 C CA . VAL B 1 170 ? -66.347 48.293 -38.880 1.00 47.55 183 VAL B CA 1
ATOM 4976 C C . VAL B 1 170 ? -64.982 47.891 -38.384 1.00 51.50 183 VAL B C 1
ATOM 4977 O O . VAL B 1 170 ? -64.271 48.684 -37.780 1.00 50.24 183 VAL B O 1
ATOM 4981 N N . THR B 1 171 ? -64.608 46.667 -38.697 1.00 43.24 184 THR B N 1
ATOM 4982 C CA . THR B 1 171 ? -63.433 46.034 -38.147 1.00 46.87 184 THR B CA 1
ATOM 4983 C C . THR B 1 171 ? -62.224 45.807 -39.048 1.00 47.54 184 THR B C 1
ATOM 4984 O O . THR B 1 171 ? -62.372 45.459 -40.204 1.00 50.90 184 THR B O 1
ATOM 4988 N N . SER B 1 172 ? -61.031 46.082 -38.536 1.00 39.52 185 SER B N 1
ATOM 4989 C CA . SER B 1 172 ? -59.810 45.825 -39.280 1.00 42.04 185 SER B CA 1
ATOM 4990 C C . SER B 1 172 ? -59.131 44.523 -38.830 1.00 43.08 185 SER B C 1
ATOM 4991 O O . SER B 1 172 ? -58.135 44.100 -39.397 1.00 39.56 185 SER B O 1
ATOM 4994 N N . GLY B 1 173 ? -59.707 43.889 -37.818 1.00 41.74 186 GLY B N 1
ATOM 4995 C CA . GLY B 1 173 ? -59.190 42.669 -37.230 1.00 39.25 186 GLY B CA 1
ATOM 4996 C C . GLY B 1 173 ? -59.829 41.356 -37.631 1.00 43.03 186 GLY B C 1
ATOM 4997 O O . GLY B 1 173 ? -60.555 41.298 -38.606 1.00 44.87 186 GLY B O 1
ATOM 4998 N N . ALA B 1 174 ? -59.622 40.319 -36.826 1.00 40.50 187 ALA B N 1
ATOM 4999 C CA . ALA B 1 174 ? -60.086 38.980 -37.174 1.00 39.20 187 ALA B CA 1
ATOM 5000 C C . ALA B 1 174 ? -61.588 38.790 -36.996 1.00 39.48 187 ALA B C 1
ATOM 5001 O O . ALA B 1 174 ? -62.163 37.906 -37.639 1.00 42.34 187 ALA B O 1
ATOM 5003 N N . PHE B 1 175 ? -62.245 39.584 -36.157 1.00 36.33 188 PHE B N 1
ATOM 5004 C CA . PHE B 1 175 ? -63.633 39.322 -35.809 1.00 38.04 188 PHE B CA 1
ATOM 5005 C C . PHE B 1 175 ? -64.460 40.597 -35.931 1.00 41.56 188 PHE B C 1
ATOM 5006 O O . PHE B 1 175 ? -63.938 41.711 -35.938 1.00 39.77 188 PHE B O 1
ATOM 5014 N N . THR B 1 176 ? -65.768 40.413 -36.036 1.00 41.06 189 THR B N 1
ATOM 5015 C CA . THR B 1 176 ? -66.739 41.490 -36.037 1.00 39.36 189 THR B CA 1
ATOM 5016 C C . THR B 1 176 ? -67.615 41.332 -34.806 1.00 40.24 189 THR B C 1
ATOM 5017 O O . THR B 1 176 ? -67.709 40.243 -34.241 1.00 38.19 189 THR B O 1
ATOM 5021 N N . VAL B 1 177 ? -68.261 42.423 -34.389 1.00 38.55 190 VAL B N 1
ATOM 5022 C CA . VAL B 1 177 ? -69.145 42.396 -33.217 1.00 40.63 190 VAL B CA 1
ATOM 5023 C C . VAL B 1 177 ? -70.550 42.104 -33.737 1.00 47.49 190 VAL B C 1
ATOM 5024 O O . VAL B 1 177 ? -71.294 42.998 -34.147 1.00 43.23 190 VAL B O 1
ATOM 5028 N N . ASP B 1 178 ? -70.923 40.824 -33.715 1.00 44.21 191 ASP B N 1
ATOM 5029 C CA . ASP B 1 178 ? -72.205 40.434 -34.288 1.00 45.04 191 ASP B CA 1
ATOM 5030 C C . ASP B 1 178 ? -73.367 40.773 -33.370 1.00 46.31 191 ASP B C 1
ATOM 5031 O O . ASP B 1 178 ? -74.402 41.259 -33.837 1.00 49.55 191 ASP B O 1
ATOM 5036 N N . GLU B 1 179 ? -73.234 40.506 -32.074 1.00 43.31 192 GLU B N 1
ATOM 5037 C CA . GLU B 1 179 ? -74.305 40.807 -31.136 1.00 44.51 192 GLU B CA 1
ATOM 5038 C C . GLU B 1 179 ? -73.703 41.120 -29.774 1.00 43.56 192 GLU B C 1
ATOM 5039 O O . GLU B 1 179 ? -72.708 40.512 -29.365 1.00 41.59 192 GLU B O 1
ATOM 5045 N N . TRP B 1 180 ? -74.312 42.074 -29.076 1.00 42.81 193 TRP B N 1
ATOM 5046 C CA . TRP B 1 180 ? -73.797 42.539 -27.793 1.00 41.45 193 TRP B CA 1
ATOM 5047 C C . TRP B 1 180 ? -74.975 42.681 -26.835 1.00 41.68 193 TRP B C 1
ATOM 5048 O O . TRP B 1 180 ? -75.689 43.686 -26.858 1.00 40.53 193 TRP B O 1
ATOM 5059 N N . ARG B 1 181 ? -75.169 41.667 -25.998 1.00 35.29 194 ARG B N 1
ATOM 5060 C CA . ARG B 1 181 ? -76.087 41.739 -24.871 1.00 38.15 194 ARG B CA 1
ATOM 5061 C C . ARG B 1 181 ? -75.321 42.317 -23.688 1.00 43.46 194 ARG B C 1
ATOM 5062 O O . ARG B 1 181 ? -74.481 41.635 -23.083 1.00 40.19 194 ARG B O 1
ATOM 5070 N N . LYS B 1 182 ? -75.604 43.577 -23.372 1.00 42.09 195 LYS B N 1
ATOM 5071 C CA . LYS B 1 182 ? -74.827 44.300 -22.378 1.00 40.51 195 LYS B CA 1
ATOM 5072 C C . LYS B 1 182 ? -74.996 43.669 -21.000 1.00 38.94 195 LYS B C 1
ATOM 5073 O O . LYS B 1 182 ? -76.097 43.287 -20.599 1.00 35.77 195 LYS B O 1
ATOM 5079 N N . GLY B 1 183 ? -73.889 43.535 -20.276 1.00 36.24 196 GLY B N 1
ATOM 5080 C CA . GLY B 1 183 ? -73.908 42.849 -19.002 1.00 35.64 196 GLY B CA 1
ATOM 5081 C C . GLY B 1 183 ? -73.985 41.340 -19.076 1.00 36.77 196 GLY B C 1
ATOM 5082 O O . GLY B 1 183 ? -73.888 40.686 -18.032 1.00 37.46 196 GLY B O 1
ATOM 5083 N N . ASP B 1 184 ? -74.160 40.758 -20.267 1.00 38.30 197 ASP B N 1
ATOM 5084 C CA . ASP B 1 184 ? -74.343 39.313 -20.411 1.00 36.29 197 ASP B CA 1
ATOM 5085 C C . ASP B 1 184 ? -73.262 38.716 -21.303 1.00 40.37 197 ASP B C 1
ATOM 5086 O O . ASP B 1 184 ? -72.391 38.004 -20.796 1.00 41.91 197 ASP B O 1
ATOM 5091 N N . ARG B 1 185 ? -73.283 38.967 -22.612 1.00 38.34 198 ARG B N 1
ATOM 5092 C CA . ARG B 1 185 ? -72.253 38.385 -23.461 1.00 40.35 198 ARG B CA 1
ATOM 5093 C C . ARG B 1 185 ? -72.041 39.238 -24.705 1.00 37.08 198 ARG B C 1
ATOM 5094 O O . ARG B 1 185 ? -72.950 39.931 -25.164 1.00 38.23 198 ARG B O 1
ATOM 5102 N N . VAL B 1 186 ? -70.825 39.158 -25.239 1.00 32.49 199 VAL B N 1
ATOM 5103 C CA . VAL B 1 186 ? -70.450 39.755 -26.514 1.00 38.31 199 VAL B CA 1
ATOM 5104 C C . VAL B 1 186 ? -70.213 38.613 -27.497 1.00 39.28 199 VAL B C 1
ATOM 5105 O O . VAL B 1 186 ? -69.355 37.751 -27.262 1.00 31.65 199 VAL B O 1
ATOM 5109 N N . ILE B 1 187 ? -70.959 38.606 -28.602 1.00 35.84 200 ILE B N 1
ATOM 5110 C CA . ILE B 1 187 ? -70.844 37.559 -29.614 1.00 37.28 200 ILE B CA 1
ATOM 5111 C C . ILE B 1 187 ? -70.119 38.141 -30.817 1.00 36.11 200 ILE B C 1
ATOM 5112 O O . ILE B 1 187 ? -70.590 39.106 -31.434 1.00 42.18 200 ILE B O 1
ATOM 5117 N N . LEU B 1 188 ? -68.956 37.577 -31.124 1.00 31.34 201 LEU B N 1
ATOM 5118 C CA . LEU B 1 188 ? -68.133 37.999 -32.242 1.00 33.23 201 LEU B CA 1
ATOM 5119 C C . LEU B 1 188 ? -68.186 36.956 -33.351 1.00 37.23 201 LEU B C 1
ATOM 5120 O O . LEU B 1 188 ? -68.295 35.753 -33.095 1.00 37.25 201 LEU B O 1
ATOM 5125 N N . LYS B 1 189 ? -68.079 37.424 -34.585 1.00 39.35 202 LYS B N 1
ATOM 5126 C CA . LYS B 1 189 ? -68.106 36.557 -35.750 1.00 38.95 202 LYS B CA 1
ATOM 5127 C C . LYS B 1 189 ? -66.805 36.706 -36.521 1.00 40.29 202 LYS B C 1
ATOM 5128 O O . LYS B 1 189 ? -66.232 37.795 -36.574 1.00 43.21 202 LYS B O 1
ATOM 5134 N N . LYS B 1 190 ? -66.333 35.605 -37.104 1.00 36.22 203 LYS B N 1
ATOM 5135 C CA . LYS B 1 190 ? -65.158 35.657 -37.966 1.00 39.02 203 LYS B CA 1
ATOM 5136 C C . LYS B 1 190 ? -65.343 36.712 -39.056 1.00 45.31 203 LYS B C 1
ATOM 5137 O O . LYS B 1 190 ? -66.405 36.801 -39.683 1.00 43.45 203 LYS B O 1
ATOM 5143 N N . ASN B 1 191 ? -64.312 37.535 -39.255 1.00 44.16 204 ASN B N 1
ATOM 5144 C CA . ASN B 1 191 ? -64.363 38.593 -40.258 1.00 43.11 204 ASN B CA 1
ATOM 5145 C C . ASN B 1 191 ? -63.746 38.072 -41.548 1.00 40.97 204 ASN B C 1
ATOM 5146 O O . ASN B 1 191 ? -62.515 37.933 -41.619 1.00 43.60 204 ASN B O 1
ATOM 5151 N N . PRO B 1 192 ? -64.541 37.793 -42.590 1.00 45.22 205 PRO B N 1
ATOM 5152 C CA . PRO B 1 192 ? -63.973 37.214 -43.820 1.00 45.93 205 PRO B CA 1
ATOM 5153 C C . PRO B 1 192 ? -63.023 38.147 -44.534 1.00 46.63 205 PRO B C 1
ATOM 5154 O O . PRO B 1 192 ? -62.179 37.675 -45.307 1.00 49.24 205 PRO B O 1
ATOM 5158 N N . ASN B 1 193 ? -63.129 39.449 -44.296 1.00 47.90 206 ASN B N 1
ATOM 5159 C CA . ASN B 1 193 ? -62.300 40.451 -44.950 1.00 49.20 206 ASN B CA 1
ATOM 5160 C C . ASN B 1 193 ? -61.028 40.780 -44.176 1.00 51.08 206 ASN B C 1
ATOM 5161 O O . ASN B 1 193 ? -60.219 41.581 -44.661 1.00 46.97 206 ASN B O 1
ATOM 5166 N N . PHE B 1 194 ? -60.842 40.202 -42.986 1.00 45.01 207 PHE B N 1
ATOM 5167 C CA . PHE B 1 194 ? -59.570 40.323 -42.282 1.00 45.58 207 PHE B CA 1
ATOM 5168 C C . PHE B 1 194 ? -58.448 39.802 -43.169 1.00 46.42 207 PHE B C 1
ATOM 5169 O O . PHE B 1 194 ? -58.578 38.745 -43.793 1.00 47.01 207 PHE B O 1
ATOM 5177 N N . TRP B 1 195 ? -57.344 40.551 -43.235 1.00 42.93 208 TRP B N 1
ATOM 5178 C CA . TRP B 1 195 ? -56.275 40.226 -44.173 1.00 43.06 208 TRP B CA 1
ATOM 5179 C C . TRP B 1 195 ? -55.519 38.951 -43.817 1.00 45.42 208 TRP B C 1
ATOM 5180 O O . TRP B 1 195 ? -54.598 38.586 -44.555 1.00 44.87 208 TRP B O 1
ATOM 5191 N N . GLN B 1 196 ? -55.867 38.266 -42.723 1.00 48.26 209 GLN B N 1
ATOM 5192 C CA . GLN B 1 196 ? -55.319 36.945 -42.419 1.00 43.78 209 GLN B CA 1
ATOM 5193 C C . GLN B 1 196 ? -56.429 35.969 -42.038 1.00 44.98 209 GLN B C 1
ATOM 5194 O O . GLN B 1 196 ? -56.205 35.061 -41.234 1.00 42.85 209 GLN B O 1
ATOM 5200 N N . ALA B 1 197 ? -57.630 36.146 -42.604 1.00 43.29 210 ALA B N 1
ATOM 5201 C CA . ALA B 1 197 ? -58.764 35.294 -42.250 1.00 46.09 210 ALA B CA 1
ATOM 5202 C C . ALA B 1 197 ? -58.491 33.816 -42.524 1.00 45.51 210 ALA B C 1
ATOM 5203 O O . ALA B 1 197 ? -59.054 32.949 -41.843 1.00 47.26 210 ALA B O 1
ATOM 5205 N N . LYS B 1 198 ? -57.623 33.501 -43.491 1.00 47.96 211 LYS B N 1
ATOM 5206 C CA . LYS B 1 198 ? -57.327 32.103 -43.792 1.00 48.33 211 LYS B CA 1
ATOM 5207 C C . LYS B 1 198 ? -56.536 31.417 -42.687 1.00 46.10 211 LYS B C 1
ATOM 5208 O O . LYS B 1 198 ? -56.362 30.197 -42.734 1.00 47.60 211 LYS B O 1
ATOM 5214 N N . ASN B 1 199 ? -56.057 32.161 -41.697 1.00 49.15 212 ASN B N 1
ATOM 5215 C CA . ASN B 1 199 ? -55.423 31.558 -40.536 1.00 41.67 212 ASN B CA 1
ATOM 5216 C C . ASN B 1 199 ? -56.399 31.327 -39.391 1.00 40.52 212 ASN B C 1
ATOM 5217 O O . ASN B 1 199 ? -56.063 30.593 -38.457 1.00 38.21 212 ASN B O 1
ATOM 5222 N N . VAL B 1 200 ? -57.589 31.928 -39.452 1.00 43.99 213 VAL B N 1
ATOM 5223 C CA . VAL B 1 200 ? -58.542 31.950 -38.344 1.00 41.83 213 VAL B CA 1
ATOM 5224 C C . VAL B 1 200 ? -59.449 30.729 -38.484 1.00 41.14 213 VAL B C 1
ATOM 5225 O O . VAL B 1 200 ? -60.356 30.706 -39.318 1.00 39.63 213 VAL B O 1
ATOM 5229 N N . SER B 1 201 ? -59.213 29.713 -37.649 1.00 38.49 214 SER B N 1
ATOM 5230 C CA . SER B 1 201 ? -60.017 28.498 -37.733 1.00 35.89 214 SER B CA 1
ATOM 5231 C C . SER B 1 201 ? -61.423 28.729 -37.198 1.00 36.34 214 SER B C 1
ATOM 5232 O O . SER B 1 201 ? -62.396 28.200 -37.749 1.00 41.49 214 SER B O 1
ATOM 5235 N N . LEU B 1 202 ? -61.556 29.545 -36.156 1.00 33.14 215 LEU B N 1
ATOM 5236 C CA . LEU B 1 202 ? -62.827 29.692 -35.467 1.00 33.91 215 LEU B CA 1
ATOM 5237 C C . LEU B 1 202 ? -63.823 30.493 -36.302 1.00 37.36 215 LEU B C 1
ATOM 5238 O O . LEU B 1 202 ? -63.459 31.408 -37.043 1.00 41.80 215 LEU B O 1
ATOM 5243 N N . ASP B 1 203 ? -65.100 30.143 -36.163 1.00 34.64 216 ASP B N 1
ATOM 5244 C CA . ASP B 1 203 ? -66.179 30.907 -36.765 1.00 36.93 216 ASP B CA 1
ATOM 5245 C C . ASP B 1 203 ? -66.646 32.051 -35.880 1.00 38.62 216 ASP B C 1
ATOM 5246 O O . ASP B 1 203 ? -67.265 32.995 -36.387 1.00 34.80 216 ASP B O 1
ATOM 5251 N N . GLY B 1 204 ? -66.396 31.978 -34.576 1.00 36.72 217 GLY B N 1
ATOM 5252 C CA . GLY B 1 204 ? -66.825 33.046 -33.691 1.00 34.44 217 GLY B CA 1
ATOM 5253 C C . GLY B 1 204 ? -66.294 32.860 -32.287 1.00 33.48 217 GLY B C 1
ATOM 5254 O O . GLY B 1 204 ? -65.768 31.804 -31.918 1.00 33.05 217 GLY B O 1
ATOM 5255 N N . VAL B 1 205 ? -66.450 33.919 -31.502 1.00 32.71 218 VAL B N 1
ATOM 5256 C CA . VAL B 1 205 ? -66.040 33.950 -30.106 1.00 33.64 218 VAL B CA 1
ATOM 5257 C C . VAL B 1 205 ? -67.172 34.570 -29.304 1.00 32.48 218 VAL B C 1
ATOM 5258 O O . VAL B 1 205 ? -67.775 35.560 -29.735 1.00 34.46 218 VAL B O 1
ATOM 5262 N N . GLU B 1 206 ? -67.477 33.980 -28.151 1.00 29.15 219 GLU B N 1
ATOM 5263 C CA . GLU B 1 206 ? -68.440 34.545 -27.218 1.00 31.35 219 GLU B CA 1
ATOM 5264 C C . GLU B 1 206 ? -67.738 34.826 -25.897 1.00 30.30 219 GLU B C 1
ATOM 5265 O O . GLU B 1 206 ? -67.228 33.903 -25.254 1.00 27.36 219 GLU B O 1
ATOM 5271 N N . TRP B 1 207 ? -67.711 36.094 -25.501 1.00 29.95 220 TRP B N 1
ATOM 5272 C CA . TRP B 1 207 ? -67.241 36.487 -24.177 1.00 32.02 220 TRP B CA 1
ATOM 5273 C C . TRP B 1 207 ? -68.450 36.563 -23.249 1.00 32.48 220 TRP B C 1
ATOM 5274 O O . TRP B 1 207 ? -69.299 37.447 -23.408 1.00 30.29 220 TRP B O 1
ATOM 5285 N N . VAL B 1 208 ? -68.523 35.653 -22.273 1.00 29.66 221 VAL B N 1
ATOM 5286 C CA . VAL B 1 208 ? -69.686 35.503 -21.391 1.00 28.15 221 VAL B CA 1
ATOM 5287 C C . VAL B 1 208 ? -69.297 35.964 -19.993 1.00 26.22 221 VAL B C 1
ATOM 5288 O O . VAL B 1 208 ? -68.482 35.314 -19.332 1.00 26.82 221 VAL B O 1
ATOM 5292 N N . SER B 1 209 ? -69.901 37.058 -19.515 1.00 29.23 222 SER B N 1
ATOM 5293 C CA . SER B 1 209 ? -69.566 37.592 -18.195 1.00 25.11 222 SER B CA 1
ATOM 5294 C C . SER B 1 209 ? -70.179 36.709 -17.103 1.00 31.77 222 SER B C 1
ATOM 5295 O O . SER B 1 209 ? -71.405 36.558 -17.024 1.00 28.43 222 SER B O 1
ATOM 5298 N N . VAL B 1 210 ? -69.324 36.095 -16.283 1.00 24.54 223 VAL B N 1
ATOM 5299 C CA . VAL B 1 210 ? -69.737 35.256 -15.156 1.00 24.69 223 VAL B CA 1
ATOM 5300 C C . VAL B 1 210 ? -68.946 35.759 -13.952 1.00 31.45 223 VAL B C 1
ATOM 5301 O O . VAL B 1 210 ? -67.774 35.402 -13.784 1.00 29.64 223 VAL B O 1
ATOM 5305 N N . THR B 1 211 ? -69.578 36.588 -13.112 1.00 28.36 224 THR B N 1
ATOM 5306 C CA . THR B 1 211 ? -68.852 37.343 -12.090 1.00 28.78 224 THR B CA 1
ATOM 5307 C C . THR B 1 211 ? -68.554 36.545 -10.830 1.00 30.34 224 THR B C 1
ATOM 5308 O O . THR B 1 211 ? -67.911 37.080 -9.921 1.00 31.10 224 THR B O 1
ATOM 5312 N N . ASP B 1 212 ? -69.014 35.308 -10.723 1.00 26.96 225 ASP B N 1
ATOM 5313 C CA . ASP B 1 212 ? -68.624 34.452 -9.612 1.00 26.21 225 ASP B CA 1
ATOM 5314 C C . ASP B 1 212 ? -67.533 33.499 -10.089 1.00 25.24 225 ASP B C 1
ATOM 5315 O O . ASP B 1 212 ? -67.735 32.752 -11.055 1.00 24.02 225 ASP B O 1
ATOM 5320 N N . ASP B 1 213 ? -66.376 33.538 -9.411 1.00 26.49 226 ASP B N 1
ATOM 5321 C CA . ASP B 1 213 ? -65.234 32.727 -9.809 1.00 23.91 226 ASP B CA 1
ATOM 5322 C C . ASP B 1 213 ? -65.606 31.244 -9.886 1.00 24.43 226 ASP B C 1
ATOM 5323 O O . ASP B 1 213 ? -65.305 30.569 -10.872 1.00 20.75 226 ASP B O 1
ATOM 5328 N N . ASN B 1 214 ? -66.210 30.708 -8.825 1.00 24.97 227 ASN B N 1
ATOM 5329 C CA . ASN B 1 214 ? -66.466 29.268 -8.780 1.00 26.87 227 ASN B CA 1
ATOM 5330 C C . ASN B 1 214 ? -67.476 28.851 -9.843 1.00 25.75 227 ASN B C 1
ATOM 5331 O O . ASN B 1 214 ? -67.311 27.812 -10.495 1.00 26.15 227 ASN B O 1
ATOM 5336 N N . THR B 1 215 ? -68.526 29.654 -10.021 1.00 24.27 228 THR B N 1
ATOM 5337 C CA . THR B 1 215 ? -69.511 29.388 -11.064 1.00 27.74 228 THR B CA 1
ATOM 5338 C C . THR B 1 215 ? -68.858 29.362 -12.441 1.00 28.16 228 THR B C 1
ATOM 5339 O O . THR B 1 215 ? -69.151 28.476 -13.263 1.00 21.96 228 THR B O 1
ATOM 5343 N N . ARG B 1 216 ? -67.955 30.317 -12.708 1.00 21.16 229 ARG B N 1
ATOM 5344 C CA . ARG B 1 216 ? -67.200 30.290 -13.962 1.00 22.09 229 ARG B CA 1
ATOM 5345 C C . ARG B 1 216 ? -66.433 28.978 -14.129 1.00 24.31 229 ARG B C 1
ATOM 5346 O O . ARG B 1 216 ? -66.440 28.378 -15.213 1.00 23.93 229 ARG B O 1
ATOM 5354 N N . MET B 1 217 ? -65.782 28.500 -13.062 1.00 26.39 230 MET B N 1
ATOM 5355 C CA . MET B 1 217 ? -65.006 27.262 -13.153 1.00 24.55 230 MET B CA 1
ATOM 5356 C C . MET B 1 217 ? -65.912 26.057 -13.416 1.00 23.88 230 MET B C 1
ATOM 5357 O O . MET B 1 217 ? -65.623 25.222 -14.284 1.00 22.33 230 MET B O 1
ATOM 5362 N N . ARG B 1 218 ? -67.015 25.951 -12.670 1.00 26.67 231 ARG B N 1
ATOM 5363 C CA . ARG B 1 218 ? -67.927 24.822 -12.853 1.00 25.46 231 ARG B CA 1
ATOM 5364 C C . ARG B 1 218 ? -68.474 24.776 -14.272 1.00 27.83 231 ARG B C 1
ATOM 5365 O O . ARG B 1 218 ? -68.570 23.698 -14.870 1.00 28.43 231 ARG B O 1
ATOM 5373 N N . MET B 1 219 ? -68.806 25.945 -14.839 1.00 24.82 232 MET B N 1
ATOM 5374 C CA . MET B 1 219 ? -69.323 26.011 -16.205 1.00 25.26 232 MET B CA 1
ATOM 5375 C C . MET B 1 219 ? -68.333 25.448 -17.215 1.00 24.24 232 MET B C 1
ATOM 5376 O O . MET B 1 219 ? -68.732 24.814 -18.196 1.00 24.08 232 MET B O 1
ATOM 5381 N N . VAL B 1 220 ? -67.038 25.707 -17.030 1.00 26.44 233 VAL B N 1
ATOM 5382 C CA . VAL B 1 220 ? -66.062 25.095 -17.927 1.00 26.48 233 VAL B CA 1
ATOM 5383 C C . VAL B 1 220 ? -66.025 23.589 -17.708 1.00 26.49 233 VAL B C 1
ATOM 5384 O O . VAL B 1 220 ? -65.935 22.804 -18.662 1.00 22.93 233 VAL B O 1
ATOM 5388 N N . GLN B 1 221 ? -66.078 23.165 -16.449 1.00 23.59 234 GLN B N 1
ATOM 5389 C CA . GLN B 1 221 ? -66.029 21.740 -16.155 1.00 26.35 234 GLN B CA 1
ATOM 5390 C C . GLN B 1 221 ? -67.273 21.026 -16.649 1.00 27.15 234 GLN B C 1
ATOM 5391 O O . GLN B 1 221 ? -67.215 19.839 -16.993 1.00 28.16 234 GLN B O 1
ATOM 5397 N N . ASN B 1 222 ? -68.399 21.723 -16.690 1.00 23.93 235 ASN B N 1
ATOM 5398 C CA . ASN B 1 222 ? -69.647 21.130 -17.146 1.00 24.80 235 ASN B CA 1
ATOM 5399 C C . ASN B 1 222 ? -69.873 21.326 -18.639 1.00 28.26 235 ASN B C 1
ATOM 5400 O O . ASN B 1 222 ? -70.977 21.066 -19.132 1.00 25.82 235 ASN B O 1
ATOM 5405 N N . ASN B 1 223 ? -68.846 21.762 -19.369 1.00 23.32 236 ASN B N 1
ATOM 5406 C CA . ASN B 1 223 ? -68.930 21.961 -20.816 1.00 27.78 236 ASN B CA 1
ATOM 5407 C C . ASN B 1 223 ? -69.970 23.007 -21.200 1.00 31.02 236 ASN B C 1
ATOM 5408 O O . ASN B 1 223 ? -70.527 22.955 -22.295 1.00 34.21 236 ASN B O 1
ATOM 5413 N N . GLU B 1 224 ? -70.250 23.966 -20.313 1.00 26.93 237 GLU B N 1
ATOM 5414 C CA . GLU B 1 224 ? -71.107 25.093 -20.662 1.00 28.72 237 GLU B CA 1
ATOM 5415 C C . GLU B 1 224 ? -70.310 26.293 -21.166 1.00 28.27 237 GLU B C 1
ATOM 5416 O O . GLU B 1 224 ? -70.905 27.255 -21.659 1.00 29.10 237 GLU B O 1
ATOM 5422 N N . LEU B 1 225 ? -68.986 26.252 -21.024 1.00 26.03 238 LEU B N 1
ATOM 5423 C CA . LEU B 1 225 ? -68.053 27.218 -21.581 1.00 26.81 238 LEU B CA 1
ATOM 5424 C C . LEU B 1 225 ? -66.838 26.448 -22.070 1.00 26.43 238 LEU B C 1
ATOM 5425 O O . LEU B 1 225 ? -66.425 25.465 -21.445 1.00 24.03 238 LEU B O 1
ATOM 5430 N N . ASP B 1 226 ? -66.262 26.885 -23.187 1.00 27.23 239 ASP B N 1
ATOM 5431 C CA . ASP B 1 226 ? -65.076 26.198 -23.688 1.00 28.77 239 ASP B CA 1
ATOM 5432 C C . ASP B 1 226 ? -63.829 26.571 -22.894 1.00 30.18 239 ASP B C 1
ATOM 5433 O O . ASP B 1 226 ? -62.901 25.758 -22.776 1.00 25.19 239 ASP B O 1
ATOM 5438 N N . THR B 1 227 ? -63.796 27.795 -22.371 1.00 23.57 240 THR B N 1
ATOM 5439 C CA . THR B 1 227 ? -62.625 28.392 -21.746 1.00 28.50 240 THR B CA 1
ATOM 5440 C C . THR B 1 227 ? -63.098 29.427 -20.739 1.00 26.27 240 THR B C 1
ATOM 5441 O O . THR B 1 227 ? -64.260 29.854 -20.752 1.00 26.45 240 THR B O 1
ATOM 5445 N N . ALA B 1 228 ? -62.164 29.887 -19.911 1.00 22.67 241 ALA B N 1
ATOM 5446 C CA . ALA B 1 228 ? -62.469 30.954 -18.968 1.00 25.97 241 ALA B CA 1
ATOM 5447 C C . ALA B 1 228 ? -61.170 31.568 -18.484 1.00 23.85 241 ALA B C 1
ATOM 5448 O O . ALA B 1 228 ? -60.145 30.892 -18.414 1.00 24.13 241 ALA B O 1
ATOM 5450 N N . ILE B 1 229 ? -61.236 32.850 -18.151 1.00 21.11 242 ILE B N 1
ATOM 5451 C CA . ILE B 1 229 ? -60.108 33.573 -17.600 1.00 22.92 242 ILE B CA 1
ATOM 5452 C C . ILE B 1 229 ? -60.300 33.677 -16.093 1.00 24.45 242 ILE B C 1
ATOM 5453 O O . ILE B 1 229 ? -61.375 33.402 -15.563 1.00 21.86 242 ILE B O 1
ATOM 5458 N N . PHE B 1 230 ? -59.227 34.056 -15.393 1.00 19.93 243 PHE B N 1
ATOM 5459 C CA . PHE B 1 230 ? -59.193 34.336 -13.952 1.00 19.09 243 PHE B CA 1
ATOM 5460 C C . PHE B 1 230 ? -59.594 33.094 -13.147 1.00 23.79 243 PHE B C 1
ATOM 5461 O O . PHE B 1 230 ? -60.619 33.042 -12.455 1.00 23.37 243 PHE B O 1
ATOM 5469 N N . VAL B 1 231 ? -58.741 32.086 -13.253 1.00 21.09 244 VAL B N 1
ATOM 5470 C CA . VAL B 1 231 ? -58.893 30.906 -12.415 1.00 19.46 244 VAL B CA 1
ATOM 5471 C C . VAL B 1 231 ? -58.622 31.278 -10.961 1.00 22.48 244 VAL B C 1
ATOM 5472 O O . VAL B 1 231 ? -57.526 31.754 -10.630 1.00 22.25 244 VAL B O 1
ATOM 5476 N N . PRO B 1 232 ? -59.570 31.038 -10.061 1.00 22.46 245 PRO B N 1
ATOM 5477 C CA . PRO B 1 232 ? -59.351 31.353 -8.643 1.00 23.88 245 PRO B CA 1
ATOM 5478 C C . PRO B 1 232 ? -58.163 30.586 -8.090 1.00 25.25 245 PRO B C 1
ATOM 5479 O O . PRO B 1 232 ? -58.018 29.372 -8.306 1.00 22.15 245 PRO B O 1
ATOM 5483 N N . PHE B 1 233 ? -57.309 31.308 -7.359 1.00 23.36 246 PHE B N 1
ATOM 5484 C CA . PHE B 1 233 ? -56.042 30.726 -6.930 1.00 23.23 246 PHE B CA 1
ATOM 5485 C C . PHE B 1 233 ? -56.257 29.454 -6.128 1.00 24.67 246 PHE B C 1
ATOM 5486 O O . PHE B 1 233 ? -55.453 28.524 -6.213 1.00 24.34 246 PHE B O 1
ATOM 5494 N N . SER B 1 234 ? -57.338 29.396 -5.346 1.00 25.20 247 SER B N 1
ATOM 5495 C CA . SER B 1 234 ? -57.564 28.239 -4.481 1.00 27.51 247 SER B CA 1
ATOM 5496 C C . SER B 1 234 ? -57.713 26.945 -5.272 1.00 23.92 247 SER B C 1
ATOM 5497 O O . SER B 1 234 ? -57.405 25.872 -4.749 1.00 23.90 247 SER B O 1
ATOM 5500 N N . ARG B 1 235 ? -58.157 27.018 -6.528 1.00 22.34 248 ARG B N 1
ATOM 5501 C CA . ARG B 1 235 ? -58.456 25.829 -7.315 1.00 24.68 248 ARG B CA 1
ATOM 5502 C C . ARG B 1 235 ? -57.396 25.487 -8.350 1.00 26.75 248 ARG B C 1
ATOM 5503 O O . ARG B 1 235 ? -57.554 24.494 -9.063 1.00 23.99 248 ARG B O 1
ATOM 5511 N N . VAL B 1 236 ? -56.307 26.253 -8.435 1.00 22.87 249 VAL B N 1
ATOM 5512 C CA . VAL B 1 236 ? -55.295 25.970 -9.451 1.00 22.45 249 VAL B CA 1
ATOM 5513 C C . VAL B 1 236 ? -54.719 24.559 -9.286 1.00 24.73 249 VAL B C 1
ATOM 5514 O O . VAL B 1 236 ? -54.577 23.815 -10.260 1.00 25.97 249 VAL B O 1
ATOM 5518 N N . GLU B 1 237 ? -54.396 24.166 -8.058 1.00 24.05 250 GLU B N 1
ATOM 5519 C CA . GLU B 1 237 ? -53.725 22.885 -7.846 1.00 27.97 250 GLU B CA 1
ATOM 5520 C C . GLU B 1 237 ? -54.628 21.705 -8.221 1.00 29.31 250 GLU B C 1
ATOM 5521 O O . GLU B 1 237 ? -54.182 20.766 -8.888 1.00 32.56 250 GLU B O 1
ATOM 5527 N N . GLU B 1 238 ? -55.902 21.739 -7.831 1.00 26.56 251 GLU B N 1
ATOM 5528 C CA . GLU B 1 238 ? -56.780 20.618 -8.158 1.00 28.25 251 GLU B CA 1
ATOM 5529 C C . GLU B 1 238 ? -57.131 20.592 -9.648 1.00 30.36 251 GLU B C 1
ATOM 5530 O O . GLU B 1 238 ? -57.224 19.514 -10.250 1.00 27.92 251 GLU B O 1
ATOM 5536 N N . LEU B 1 239 ? -57.321 21.764 -10.270 1.00 24.77 252 LEU B N 1
ATOM 5537 C CA . LEU B 1 239 ? -57.646 21.772 -11.694 1.00 23.77 252 LEU B CA 1
ATOM 5538 C C . LEU B 1 239 ? -56.454 21.341 -12.541 1.00 24.62 252 LEU B C 1
ATOM 5539 O O . LEU B 1 239 ? -56.639 20.794 -13.635 1.00 27.72 252 LEU B O 1
ATOM 5544 N N . LYS B 1 240 ? -55.227 21.571 -12.064 1.00 28.06 253 LYS B N 1
ATOM 5545 C CA . LYS B 1 240 ? -54.063 21.057 -12.778 1.00 30.87 253 LYS B CA 1
ATOM 5546 C C . LYS B 1 240 ? -54.060 19.531 -12.818 1.00 32.42 253 LYS B C 1
ATOM 5547 O O . LYS B 1 240 ? -53.382 18.945 -13.667 1.00 34.21 253 LYS B O 1
ATOM 5553 N N . LYS B 1 241 ? -54.814 18.876 -11.939 1.00 31.37 254 LYS B N 1
ATOM 5554 C CA . LYS B 1 241 ? -54.939 17.419 -11.944 1.00 37.13 254 LYS B CA 1
ATOM 5555 C C . LYS B 1 241 ? -56.196 16.929 -12.657 1.00 37.84 254 LYS B C 1
ATOM 5556 O O . LYS B 1 241 ? -56.400 15.713 -12.757 1.00 39.73 254 LYS B O 1
ATOM 5562 N N . ASP B 1 242 ? -57.038 17.837 -13.146 1.00 31.28 255 ASP B N 1
ATOM 5563 C CA . ASP B 1 242 ? -58.281 17.482 -13.828 1.00 30.11 255 ASP B CA 1
ATOM 5564 C C . ASP B 1 242 ? -57.963 17.202 -15.291 1.00 34.45 255 ASP B C 1
ATOM 5565 O O . ASP B 1 242 ? -57.562 18.107 -16.026 1.00 35.50 255 ASP B O 1
ATOM 5570 N N . LYS B 1 243 ? -58.152 15.955 -15.729 1.00 32.83 256 LYS B N 1
ATOM 5571 C CA . LYS B 1 243 ? -57.691 15.595 -17.062 1.00 37.34 256 LYS B CA 1
ATOM 5572 C C . LYS B 1 243 ? -58.619 16.064 -18.175 1.00 31.66 256 LYS B C 1
ATOM 5573 O O . LYS B 1 243 ? -58.255 15.932 -19.343 1.00 34.49 256 LYS B O 1
ATOM 5579 N N . ASN B 1 244 ? -59.786 16.621 -17.855 1.00 29.98 257 ASN B N 1
ATOM 5580 C CA . ASN B 1 244 ? -60.657 17.183 -18.874 1.00 29.83 257 ASN B CA 1
ATOM 5581 C C . ASN B 1 244 ? -60.339 18.639 -19.203 1.00 30.71 257 ASN B C 1
ATOM 5582 O O . ASN B 1 244 ? -60.861 19.162 -20.188 1.00 28.10 257 ASN B O 1
ATOM 5587 N N . VAL B 1 245 ? -59.488 19.300 -18.422 1.00 28.60 258 VAL B N 1
ATOM 5588 C CA . VAL B 1 245 ? -59.196 20.710 -18.636 1.00 27.75 258 VAL B CA 1
ATOM 5589 C C . VAL B 1 245 ? -57.689 20.923 -18.582 1.00 30.53 258 VAL B C 1
ATOM 5590 O O . VAL B 1 245 ? -56.928 20.086 -18.081 1.00 28.08 258 VAL B O 1
ATOM 5594 N N . VAL B 1 246 ? -57.276 22.072 -19.113 1.00 25.26 259 VAL B N 1
ATOM 5595 C CA . VAL B 1 246 ? -55.889 22.509 -19.148 1.00 26.88 259 VAL B CA 1
ATOM 5596 C C . VAL B 1 246 ? -55.808 23.845 -18.429 1.00 27.32 259 VAL B C 1
ATOM 5597 O O . VAL B 1 246 ? -56.558 24.779 -18.750 1.00 25.74 259 VAL B O 1
ATOM 5601 N N . ILE B 1 247 ? -54.911 23.944 -17.460 1.00 26.43 260 ILE B N 1
ATOM 5602 C CA . ILE B 1 247 ? -54.672 25.219 -16.801 1.00 25.88 260 ILE B CA 1
ATOM 5603 C C . ILE B 1 247 ? -53.494 25.882 -17.502 1.00 29.00 260 ILE B C 1
ATOM 5604 O O . ILE B 1 247 ? -52.412 25.297 -17.609 1.00 24.58 260 ILE B O 1
ATOM 5609 N N . HIS B 1 248 ? -53.711 27.079 -18.018 1.00 25.20 261 HIS B N 1
ATOM 5610 C CA . HIS B 1 248 ? -52.620 27.870 -18.556 1.00 25.03 261 HIS B CA 1
ATOM 5611 C C . HIS B 1 248 ? -52.081 28.768 -17.452 1.00 28.07 261 HIS B C 1
ATOM 5612 O O . HIS B 1 248 ? -52.848 29.359 -16.696 1.00 29.25 261 HIS B O 1
ATOM 5619 N N . SER B 1 249 ? -50.759 28.838 -17.340 1.00 26.41 262 SER B N 1
ATOM 5620 C CA . SER B 1 249 ? -50.098 29.762 -16.418 1.00 27.47 262 SER B CA 1
ATOM 5621 C C . SER B 1 249 ? -49.063 30.520 -17.252 1.00 28.25 262 SER B C 1
ATOM 5622 O O . SER B 1 249 ? -47.913 30.100 -17.359 1.00 31.01 262 SER B O 1
ATOM 5625 N N . ASP B 1 250 ? -49.496 31.636 -17.860 1.00 23.66 263 ASP B N 1
ATOM 5626 C CA . ASP B 1 250 ? -48.822 32.341 -18.949 1.00 28.55 263 ASP B CA 1
ATOM 5627 C C . ASP B 1 250 ? -48.069 33.551 -18.425 1.00 28.86 263 ASP B C 1
ATOM 5628 O O . ASP B 1 250 ? -48.632 34.339 -17.649 1.00 22.94 263 ASP B O 1
ATOM 5633 N N . PRO B 1 251 ? -46.820 33.751 -18.844 1.00 33.02 264 PRO B N 1
ATOM 5634 C CA . PRO B 1 251 ? -46.057 34.913 -18.362 1.00 26.18 264 PRO B CA 1
ATOM 5635 C C . PRO B 1 251 ? -46.782 36.212 -18.682 1.00 25.57 264 PRO B C 1
ATOM 5636 O O . PRO B 1 251 ? -47.327 36.388 -19.773 1.00 26.24 264 PRO B O 1
ATOM 5640 N N . SER B 1 252 ? -46.778 37.130 -17.715 1.00 23.17 265 SER B N 1
ATOM 5641 C CA . SER B 1 252 ? -47.605 38.327 -17.756 1.00 26.50 265 SER B CA 1
ATOM 5642 C C . SER B 1 252 ? -46.800 39.565 -17.369 1.00 24.12 265 SER B C 1
ATOM 5643 O O . SER B 1 252 ? -45.615 39.496 -17.026 1.00 26.94 265 SER B O 1
ATOM 5646 N N . THR B 1 253 ? -47.491 40.702 -17.428 1.00 21.03 266 THR B N 1
ATOM 5647 C CA . THR B 1 253 ? -47.065 41.992 -16.905 1.00 25.49 266 THR B CA 1
ATOM 5648 C C . THR B 1 253 ? -48.039 42.448 -15.826 1.00 28.59 266 THR B C 1
ATOM 5649 O O . THR B 1 253 ? -48.246 43.646 -15.633 1.00 28.30 266 THR B O 1
ATOM 5653 N N . ARG B 1 254 ? -48.671 41.491 -15.142 1.00 20.38 267 ARG B N 1
ATOM 5654 C CA . ARG B 1 254 ? -49.752 41.779 -14.204 1.00 22.62 267 ARG B CA 1
ATOM 5655 C C . ARG B 1 254 ? -49.238 42.095 -12.801 1.00 20.68 267 ARG B C 1
ATOM 5656 O O . ARG B 1 254 ? -48.353 41.410 -12.274 1.00 21.49 267 ARG B O 1
ATOM 5664 N N . GLU B 1 255 ? -49.832 43.119 -12.183 1.00 18.43 268 GLU B N 1
ATOM 5665 C CA . GLU B 1 255 ? -49.629 43.433 -10.770 1.00 18.36 268 GLU B CA 1
ATOM 5666 C C . GLU B 1 255 ? -50.965 43.824 -10.155 1.00 19.08 268 GLU B C 1
ATOM 5667 O O . GLU B 1 255 ? -51.710 44.615 -10.742 1.00 20.26 268 GLU B O 1
ATOM 5673 N N . ASP B 1 256 ? -51.273 43.260 -8.986 1.00 20.93 269 ASP B N 1
ATOM 5674 C CA . ASP B 1 256 ? -52.410 43.698 -8.186 1.00 23.68 269 ASP B CA 1
ATOM 5675 C C . ASP B 1 256 ? -51.918 44.616 -7.082 1.00 20.67 269 ASP B C 1
ATOM 5676 O O . ASP B 1 256 ? -50.801 44.461 -6.590 1.00 22.43 269 ASP B O 1
ATOM 5681 N N . HIS B 1 257 ? -52.782 45.544 -6.670 1.00 21.17 270 HIS B N 1
ATOM 5682 C CA . HIS B 1 257 ? -52.424 46.633 -5.762 1.00 20.94 270 HIS B CA 1
ATOM 5683 C C . HIS B 1 257 ? -53.651 47.042 -4.964 1.00 19.66 270 HIS B C 1
ATOM 5684 O O . HIS B 1 257 ? -54.785 46.806 -5.380 1.00 23.28 270 HIS B O 1
ATOM 5691 N N . LEU B 1 258 ? -53.426 47.687 -3.816 1.00 20.45 271 LEU B N 1
ATOM 5692 C CA . LEU B 1 258 ? -54.514 48.257 -3.027 1.00 17.68 271 LEU B CA 1
ATOM 5693 C C . LEU B 1 258 ? -54.556 49.768 -3.293 1.00 21.91 271 LEU B C 1
ATOM 5694 O O . LEU B 1 258 ? -53.627 50.493 -2.928 1.00 21.08 271 LEU B O 1
ATOM 5699 N N . LEU B 1 259 ? -55.623 50.229 -3.931 1.00 16.15 272 LEU B N 1
ATOM 5700 C CA . LEU B 1 259 ? -55.817 51.650 -4.180 1.00 19.16 272 LEU B CA 1
ATOM 5701 C C . LEU B 1 259 ? -56.089 52.390 -2.876 1.00 18.14 272 LEU B C 1
ATOM 5702 O O . LEU B 1 259 ? -56.672 51.839 -1.944 1.00 23.14 272 LEU B O 1
ATOM 5707 N N . ILE B 1 260 ? -55.663 53.654 -2.813 1.00 20.26 273 ILE B N 1
ATOM 5708 C CA . ILE B 1 260 ? -56.002 54.540 -1.704 1.00 19.04 273 ILE B CA 1
ATOM 5709 C C . ILE B 1 260 ? -56.564 55.831 -2.283 1.00 18.81 273 ILE B C 1
ATOM 5710 O O . ILE B 1 260 ? -55.931 56.447 -3.144 1.00 20.58 273 ILE B O 1
ATOM 5715 N N . ASN B 1 261 ? -57.748 56.246 -1.816 1.00 16.91 274 ASN B N 1
ATOM 5716 C CA . ASN B 1 261 ? -58.304 57.534 -2.255 1.00 17.95 274 ASN B CA 1
ATOM 5717 C C . ASN B 1 261 ? -57.629 58.647 -1.457 1.00 20.42 274 ASN B C 1
ATOM 5718 O O . ASN B 1 261 ? -57.993 58.920 -0.306 1.00 18.35 274 ASN B O 1
ATOM 5723 N N . HIS B 1 262 ? -56.626 59.293 -2.067 1.00 20.44 275 HIS B N 1
ATOM 5724 C CA . HIS B 1 262 ? -55.847 60.304 -1.365 1.00 21.99 275 HIS B CA 1
ATOM 5725 C C . HIS B 1 262 ? -56.649 61.572 -1.076 1.00 28.29 275 HIS B C 1
ATOM 5726 O O . HIS B 1 262 ? -56.181 62.411 -0.309 1.00 22.30 275 HIS B O 1
ATOM 5733 N N . GLU B 1 263 ? -57.830 61.757 -1.657 1.00 26.89 276 GLU B N 1
ATOM 5734 C CA . GLU B 1 263 ? -58.565 62.972 -1.345 1.00 31.70 276 GLU B CA 1
ATOM 5735 C C . GLU B 1 263 ? -59.661 62.734 -0.322 1.00 27.59 276 GLU B C 1
ATOM 5736 O O . GLU B 1 263 ? -60.465 63.629 -0.077 1.00 29.32 276 GLU B O 1
ATOM 5742 N N . HIS B 1 264 ? -59.677 61.567 0.328 1.00 23.78 277 HIS B N 1
ATOM 5743 C CA . HIS B 1 264 ? -60.611 61.316 1.422 1.00 25.80 277 HIS B CA 1
ATOM 5744 C C . HIS B 1 264 ? -59.912 61.603 2.748 1.00 22.54 277 HIS B C 1
ATOM 5745 O O . HIS B 1 264 ? -59.402 60.717 3.427 1.00 24.67 277 HIS B O 1
ATOM 5752 N N . GLY B 1 265 ? -59.903 62.875 3.115 1.00 29.43 278 GLY B N 1
ATOM 5753 C CA . GLY B 1 265 ? -59.540 63.219 4.474 1.00 25.25 278 GLY B CA 1
ATOM 5754 C C . GLY B 1 265 ? -58.095 62.923 4.797 1.00 23.99 278 GLY B C 1
ATOM 5755 O O . GLY B 1 265 ? -57.186 63.234 4.018 1.00 22.57 278 GLY B O 1
ATOM 5756 N N . LEU B 1 266 ? -57.895 62.287 5.960 1.00 21.22 279 LEU B N 1
ATOM 5757 C CA . LEU B 1 266 ? -56.568 61.976 6.479 1.00 27.65 279 LEU B CA 1
ATOM 5758 C C . LEU B 1 266 ? -55.754 61.078 5.556 1.00 24.66 279 LEU B C 1
ATOM 5759 O O . LEU B 1 266 ? -54.523 61.014 5.717 1.00 25.25 279 LEU B O 1
ATOM 5764 N N . LEU B 1 267 ? -56.397 60.366 4.619 1.00 22.14 280 LEU B N 1
ATOM 5765 C CA . LEU B 1 267 ? -55.633 59.576 3.654 1.00 24.47 280 LEU B CA 1
ATOM 5766 C C . LEU B 1 267 ? -54.779 60.452 2.748 1.00 21.32 280 LEU B C 1
ATOM 5767 O O . LEU B 1 267 ? -53.910 59.926 2.044 1.00 20.60 280 LEU B O 1
ATOM 5772 N N . ALA B 1 268 ? -54.983 61.774 2.769 1.00 21.85 281 ALA B N 1
ATOM 5773 C CA . ALA B 1 268 ? -54.082 62.689 2.082 1.00 21.92 281 ALA B CA 1
ATOM 5774 C C . ALA B 1 268 ? -52.693 62.744 2.727 1.00 22.98 281 ALA B C 1
ATOM 5775 O O . ALA B 1 268 ? -51.734 63.187 2.080 1.00 25.27 281 ALA B O 1
ATOM 5777 N N . LYS B 1 269 ? -52.568 62.352 3.984 1.00 21.04 282 LYS B N 1
ATOM 5778 C CA . LYS B 1 269 ? -51.301 62.500 4.705 1.00 19.99 282 LYS B CA 1
ATOM 5779 C C . LYS B 1 269 ? -50.383 61.320 4.392 1.00 24.29 282 LYS B C 1
ATOM 5780 O O . LYS B 1 269 ? -50.779 60.165 4.613 1.00 19.64 282 LYS B O 1
ATOM 5786 N N . PRO B 1 270 ? -49.164 61.560 3.872 1.00 24.43 283 PRO B N 1
ATOM 5787 C CA . PRO B 1 270 ? -48.245 60.440 3.592 1.00 24.49 283 PRO B CA 1
ATOM 5788 C C . PRO B 1 270 ? -48.033 59.521 4.788 1.00 22.47 283 PRO B C 1
ATOM 5789 O O . PRO B 1 270 ? -47.880 58.308 4.603 1.00 20.11 283 PRO B O 1
ATOM 5793 N N . GLU B 1 271 ? -48.026 60.067 6.013 1.00 22.39 284 GLU B N 1
ATOM 5794 C CA . GLU B 1 271 ? -47.766 59.249 7.197 1.00 18.80 284 GLU B CA 1
ATOM 5795 C C . GLU B 1 271 ? -48.884 58.251 7.438 1.00 22.71 284 GLU B C 1
ATOM 5796 O O . GLU B 1 271 ? -48.634 57.121 7.879 1.00 22.62 284 GLU B O 1
ATOM 5802 N N . VAL B 1 272 ? -50.128 58.650 7.160 1.00 19.48 285 VAL B N 1
ATOM 5803 C CA . VAL B 1 272 ? -51.252 57.726 7.306 1.00 19.50 285 VAL B CA 1
ATOM 5804 C C . VAL B 1 272 ? -51.150 56.587 6.296 1.00 20.64 285 VAL B C 1
ATOM 5805 O O . VAL B 1 272 ? -51.379 55.418 6.633 1.00 21.08 285 VAL B O 1
ATOM 5809 N N . ARG B 1 273 ? -50.812 56.904 5.043 1.00 19.94 286 ARG B N 1
ATOM 5810 C CA . ARG B 1 273 ? -50.614 55.858 4.041 1.00 17.14 286 ARG B CA 1
ATOM 5811 C C . ARG B 1 273 ? -49.412 54.979 4.370 1.00 19.99 286 ARG B C 1
ATOM 5812 O O . ARG B 1 273 ? -49.462 53.758 4.179 1.00 21.13 286 ARG B O 1
ATOM 5820 N N . GLN B 1 274 ? -48.311 55.572 4.850 1.00 20.94 287 GLN B N 1
ATOM 5821 C CA . GLN B 1 274 ? -47.186 54.748 5.302 1.00 23.39 287 GLN B CA 1
ATOM 5822 C C . GLN B 1 274 ? -47.595 53.819 6.446 1.00 24.06 287 GLN B C 1
ATOM 5823 O O . GLN B 1 274 ? -47.187 52.648 6.493 1.00 18.54 287 GLN B O 1
ATOM 5829 N N . ALA B 1 275 ? -48.395 54.322 7.385 1.00 25.26 288 ALA B N 1
ATOM 5830 C CA . ALA B 1 275 ? -48.857 53.481 8.481 1.00 24.06 288 ALA B CA 1
ATOM 5831 C C . ALA B 1 275 ? -49.623 52.269 7.959 1.00 22.52 288 ALA B C 1
ATOM 5832 O O . ALA B 1 275 ? -49.419 51.156 8.446 1.00 22.27 288 ALA B O 1
ATOM 5834 N N . LEU B 1 276 ? -50.504 52.468 6.964 1.00 20.70 289 LEU B N 1
ATOM 5835 C CA . LEU B 1 276 ? -51.234 51.346 6.371 1.00 22.11 289 LEU B CA 1
ATOM 5836 C C . LEU B 1 276 ? -50.276 50.354 5.723 1.00 26.27 289 LEU B C 1
ATOM 5837 O O . LEU B 1 276 ? -50.450 49.136 5.852 1.00 22.69 289 LEU B O 1
ATOM 5842 N N . ASP B 1 277 ? -49.285 50.861 4.978 1.00 25.95 290 ASP B N 1
ATOM 5843 C CA . ASP B 1 277 ? -48.290 49.987 4.356 1.00 25.34 290 ASP B CA 1
ATOM 5844 C C . ASP B 1 277 ? -47.576 49.129 5.396 1.00 22.78 290 ASP B C 1
ATOM 5845 O O . ASP B 1 277 ? -47.401 47.917 5.198 1.00 25.29 290 ASP B O 1
ATOM 5850 N N . MET B 1 278 ? -47.194 49.727 6.536 1.00 22.86 291 MET B N 1
ATOM 5851 C CA . MET B 1 278 ? -46.457 49.004 7.573 1.00 22.40 291 MET B CA 1
ATOM 5852 C C . MET B 1 278 ? -47.336 48.072 8.397 1.00 26.70 291 MET B C 1
ATOM 5853 O O . MET B 1 278 ? -46.798 47.217 9.120 1.00 24.08 291 MET B O 1
ATOM 5858 N N . ALA B 1 279 ? -48.664 48.225 8.313 1.00 20.64 292 ALA B N 1
ATOM 5859 C CA . ALA B 1 279 ? -49.614 47.418 9.065 1.00 25.12 292 ALA B CA 1
ATOM 5860 C C . ALA B 1 279 ? -50.073 46.169 8.322 1.00 24.29 292 ALA B C 1
ATOM 5861 O O . ALA B 1 279 ? -50.848 45.382 8.879 1.00 22.57 292 ALA B O 1
ATOM 5863 N N . ILE B 1 280 ? -49.645 45.984 7.081 1.00 23.40 293 ILE B N 1
ATOM 5864 C CA . ILE B 1 280 ? -50.090 44.886 6.239 1.00 28.15 293 ILE B CA 1
ATOM 5865 C C . ILE B 1 280 ? -48.874 44.027 5.939 1.00 26.30 293 ILE B C 1
ATOM 5866 O O . ILE B 1 280 ? -47.879 44.519 5.389 1.00 21.37 293 ILE B O 1
ATOM 5871 N N . ASP B 1 281 ? -48.944 42.756 6.329 1.00 23.23 294 ASP B N 1
ATOM 5872 C CA . ASP B 1 281 ? -47.838 41.812 6.155 1.00 25.50 294 ASP B CA 1
ATOM 5873 C C . ASP B 1 281 ? -47.985 41.219 4.758 1.00 24.19 294 ASP B C 1
ATOM 5874 O O . ASP B 1 281 ? -48.853 40.374 4.519 1.00 25.90 294 ASP B O 1
ATOM 5879 N N . LYS B 1 282 ? -47.129 41.670 3.832 1.00 20.64 295 LYS B N 1
ATOM 5880 C CA . LYS B 1 282 ? -47.291 41.328 2.421 1.00 21.87 295 LYS B CA 1
ATOM 5881 C C . LYS B 1 282 ? -47.004 39.853 2.160 1.00 23.58 295 LYS B C 1
ATOM 5882 O O . LYS B 1 282 ? -47.744 39.190 1.424 1.00 24.79 295 LYS B O 1
ATOM 5888 N N . GLN B 1 283 ? -45.903 39.335 2.702 1.00 24.29 296 GLN B N 1
ATOM 5889 C CA . GLN B 1 283 ? -45.561 37.935 2.445 1.00 21.76 296 GLN B CA 1
ATOM 5890 C C . GLN B 1 283 ? -46.696 37.023 2.881 1.00 26.86 296 GLN B C 1
ATOM 5891 O O . GLN B 1 283 ? -47.136 36.140 2.126 1.00 23.85 296 GLN B O 1
ATOM 5897 N N . SER B 1 284 ? -47.195 37.243 4.102 1.00 23.99 297 SER B N 1
ATOM 5898 C CA . SER B 1 284 ? -48.305 36.456 4.623 1.00 25.16 297 SER B CA 1
ATOM 5899 C C . SER B 1 284 ? -49.549 36.598 3.759 1.00 28.64 297 SER B C 1
ATOM 5900 O O . SER B 1 284 ? -50.225 35.603 3.453 1.00 26.32 297 SER B O 1
ATOM 5903 N N . LEU B 1 285 ? -49.885 37.838 3.382 1.00 22.59 298 LEU B N 1
ATOM 5904 C CA . LEU B 1 285 ? -51.075 38.080 2.572 1.00 22.90 298 LEU B CA 1
ATOM 5905 C C . LEU B 1 285 ? -50.982 37.369 1.226 1.00 24.86 298 LEU B C 1
ATOM 5906 O O . LEU B 1 285 ? -51.926 36.691 0.795 1.00 24.70 298 LEU B O 1
ATOM 5911 N N . VAL B 1 286 ? -49.857 37.536 0.533 1.00 22.88 299 VAL B N 1
ATOM 5912 C CA . VAL B 1 286 ? -49.731 37.006 -0.820 1.00 23.88 299 VAL B CA 1
ATOM 5913 C C . VAL B 1 286 ? -49.691 35.478 -0.801 1.00 26.01 299 VAL B C 1
ATOM 5914 O O . VAL B 1 286 ? -50.342 34.818 -1.616 1.00 26.70 299 VAL B O 1
ATOM 5918 N N . LYS B 1 287 ? -48.932 34.888 0.118 1.00 24.92 300 LYS B N 1
ATOM 5919 C CA . LYS B 1 287 ? -48.861 33.432 0.142 1.00 29.26 300 LYS B CA 1
ATOM 5920 C C . LYS B 1 287 ? -50.213 32.824 0.489 1.00 27.87 300 LYS B C 1
ATOM 5921 O O . LYS B 1 287 ? -50.620 31.823 -0.104 1.00 26.34 300 LYS B O 1
ATOM 5927 N N . THR B 1 288 ? -50.928 33.432 1.431 1.00 28.18 301 THR B N 1
ATOM 5928 C CA . THR B 1 288 ? -52.227 32.913 1.832 1.00 25.03 301 THR B CA 1
ATOM 5929 C C . THR B 1 288 ? -53.265 33.105 0.732 1.00 27.30 301 THR B C 1
ATOM 5930 O O . THR B 1 288 ? -53.898 32.140 0.282 1.00 24.79 301 THR B O 1
ATOM 5934 N N . ALA B 1 289 ? -53.419 34.342 0.250 1.00 25.08 302 ALA B N 1
ATOM 5935 C CA . ALA B 1 289 ? -54.510 34.655 -0.665 1.00 19.71 302 ALA B CA 1
ATOM 5936 C C . ALA B 1 289 ? -54.245 34.134 -2.073 1.00 21.28 302 ALA B C 1
ATOM 5937 O O . ALA B 1 289 ? -55.196 33.893 -2.821 1.00 22.42 302 ALA B O 1
ATOM 5939 N N . THR B 1 290 ? -52.977 33.991 -2.481 1.00 22.28 303 THR B N 1
ATOM 5940 C CA . THR B 1 290 ? -52.685 33.522 -3.835 1.00 21.01 303 THR B CA 1
ATOM 5941 C C . THR B 1 290 ? -52.260 32.058 -3.867 1.00 20.88 303 THR B C 1
ATOM 5942 O O . THR B 1 290 ? -51.933 31.542 -4.941 1.00 22.09 303 THR B O 1
ATOM 5946 N N . TYR B 1 291 ? -52.270 31.391 -2.716 1.00 22.40 304 TYR B N 1
ATOM 5947 C CA . TYR B 1 291 ? -51.943 29.970 -2.629 1.00 27.52 304 TYR B CA 1
ATOM 5948 C C . TYR B 1 291 ? -50.566 29.712 -3.236 1.00 27.36 304 TYR B C 1
ATOM 5949 O O . TYR B 1 291 ? -50.337 28.712 -3.924 1.00 26.79 304 TYR B O 1
ATOM 5958 N N . GLY B 1 292 ? -49.640 30.637 -2.969 1.00 23.58 305 GLY B N 1
ATOM 5959 C CA . GLY B 1 292 ? -48.277 30.534 -3.456 1.00 25.66 305 GLY B CA 1
ATOM 5960 C C . GLY B 1 292 ? -48.066 30.884 -4.918 1.00 28.83 305 GLY B C 1
ATOM 5961 O O . GLY B 1 292 ? -46.924 30.808 -5.392 1.00 24.41 305 GLY B O 1
ATOM 5962 N N . GLN B 1 293 ? -49.125 31.235 -5.659 1.00 20.07 306 GLN B N 1
ATOM 5963 C CA . GLN B 1 293 ? -48.974 31.580 -7.071 1.00 25.44 306 GLN B CA 1
ATOM 5964 C C . GLN B 1 293 ? -48.437 32.993 -7.291 1.00 23.62 306 GLN B C 1
ATOM 5965 O O . GLN B 1 293 ? -47.876 33.270 -8.358 1.00 29.03 306 GLN B O 1
ATOM 5971 N N . GLY B 1 294 ? -48.661 33.928 -6.338 1.00 23.84 307 GLY B N 1
ATOM 5972 C CA . GLY B 1 294 ? -48.213 35.296 -6.512 1.00 21.70 307 GLY B CA 1
ATOM 5973 C C . GLY B 1 294 ? -46.825 35.533 -5.905 1.00 25.39 307 GLY B C 1
ATOM 5974 O O . GLY B 1 294 ? -46.355 34.778 -5.067 1.00 27.55 307 GLY B O 1
ATOM 5975 N N . THR B 1 295 ? -46.151 36.588 -6.356 1.00 23.53 308 THR B N 1
ATOM 5976 C CA . THR B 1 295 ? -44.866 36.994 -5.792 1.00 24.35 308 THR B CA 1
ATOM 5977 C C . THR B 1 295 ? -45.001 38.415 -5.266 1.00 26.44 308 THR B C 1
ATOM 5978 O O . THR B 1 295 ? -45.535 39.285 -5.965 1.00 20.97 308 THR B O 1
ATOM 5982 N N . VAL B 1 296 ? -44.524 38.644 -4.037 1.00 23.44 309 VAL B N 1
ATOM 5983 C CA . VAL B 1 296 ? -44.701 39.940 -3.385 1.00 22.12 309 VAL B CA 1
ATOM 5984 C C . VAL B 1 296 ? -44.217 41.056 -4.308 1.00 25.64 309 VAL B C 1
ATOM 5985 O O . VAL B 1 296 ? -43.102 41.010 -4.841 1.00 22.26 309 VAL B O 1
ATOM 5989 N N . ALA B 1 297 ? -45.085 42.040 -4.532 1.00 17.39 310 ALA B N 1
ATOM 5990 C CA . ALA B 1 297 ? -44.762 43.226 -5.312 1.00 21.00 310 ALA B CA 1
ATOM 5991 C C . ALA B 1 297 ? -44.203 44.330 -4.420 1.00 23.29 310 ALA B C 1
ATOM 5992 O O . ALA B 1 297 ? -44.628 44.491 -3.269 1.00 22.45 310 ALA B O 1
ATOM 5994 N N . TYR B 1 298 ? -43.238 45.093 -4.966 1.00 24.05 311 TYR B N 1
ATOM 5995 C CA . TYR B 1 298 ? -42.571 46.173 -4.248 1.00 24.68 311 TYR B CA 1
ATOM 5996 C C . TYR B 1 298 ? -42.367 47.393 -5.141 1.00 24.25 311 TYR B C 1
ATOM 5997 O O . TYR B 1 298 ? -41.674 48.334 -4.730 1.00 27.63 311 TYR B O 1
ATOM 6006 N N . SER B 1 299 ? -42.885 47.380 -6.365 1.00 24.93 312 SER B N 1
ATOM 6007 C CA . SER B 1 299 ? -42.743 48.493 -7.297 1.00 23.57 312 SER B CA 1
ATOM 6008 C C . SER B 1 299 ? -43.953 48.457 -8.221 1.00 26.36 312 SER B C 1
ATOM 6009 O O . SER B 1 299 ? -44.514 47.386 -8.480 1.00 22.72 312 SER B O 1
ATOM 6012 N N . TYR B 1 300 ? -44.367 49.638 -8.703 1.00 21.87 313 TYR B N 1
ATOM 6013 C CA . TYR B 1 300 ? -45.507 49.692 -9.608 1.00 19.77 313 TYR B CA 1
ATOM 6014 C C . TYR B 1 300 ? -45.142 49.181 -10.992 1.00 21.63 313 TYR B C 1
ATOM 6015 O O . TYR B 1 300 ? -46.027 48.882 -11.793 1.00 20.56 313 TYR B O 1
ATOM 6024 N N . ILE B 1 301 ? -43.860 49.083 -11.306 1.00 23.02 314 ILE B N 1
ATOM 6025 C CA . ILE B 1 301 ? -43.451 48.471 -12.568 1.00 24.39 314 ILE B CA 1
ATOM 6026 C C . ILE B 1 301 ? -43.362 46.968 -12.324 1.00 23.76 314 ILE B C 1
ATOM 6027 O O . ILE B 1 301 ? -42.715 46.542 -11.357 1.00 24.56 314 ILE B O 1
ATOM 6032 N N . PRO B 1 302 ? -44.000 46.134 -13.151 1.00 27.19 315 PRO B N 1
ATOM 6033 C CA . PRO B 1 302 ? -43.983 44.683 -12.897 1.00 24.87 315 PRO B CA 1
ATOM 6034 C C . PRO B 1 302 ? -42.594 44.091 -13.081 1.00 28.86 315 PRO B C 1
ATOM 6035 O O . PRO B 1 302 ? -41.836 44.504 -13.964 1.00 31.97 315 PRO B O 1
ATOM 6039 N N . LYS B 1 303 ? -42.263 43.129 -12.219 1.00 27.21 316 LYS B N 1
ATOM 6040 C CA . LYS B 1 303 ? -40.984 42.434 -12.293 1.00 27.45 316 LYS B CA 1
ATOM 6041 C C . LYS B 1 303 ? -40.833 41.778 -13.659 1.00 30.59 316 LYS B C 1
ATOM 6042 O O . LYS B 1 303 ? -41.804 41.290 -14.243 1.00 29.97 316 LYS B O 1
ATOM 6048 N N . GLY B 1 304 ? -39.614 41.796 -14.189 1.00 31.38 317 GLY B N 1
ATOM 6049 C CA . GLY B 1 304 ? -39.389 41.360 -15.552 1.00 28.54 317 GLY B CA 1
ATOM 6050 C C . GLY B 1 304 ? -39.717 42.374 -16.634 1.00 31.79 317 GLY B C 1
ATOM 6051 O O . GLY B 1 304 ? -39.476 42.091 -17.813 1.00 32.34 317 GLY B O 1
ATOM 6052 N N . SER B 1 305 ? -40.276 43.530 -16.295 1.00 32.12 318 SER B N 1
ATOM 6053 C CA . SER B 1 305 ? -40.607 44.522 -17.310 1.00 30.48 318 SER B CA 1
ATOM 6054 C C . SER B 1 305 ? -39.533 45.610 -17.347 1.00 31.20 318 SER B C 1
ATOM 6055 O O . SER B 1 305 ? -38.715 45.732 -16.434 1.00 29.93 318 SER B O 1
ATOM 6058 N N . LEU B 1 306 ? -39.542 46.395 -18.429 1.00 31.98 319 LEU B N 1
ATOM 6059 C CA . LEU B 1 306 ? -38.484 47.376 -18.679 1.00 32.03 319 LEU B CA 1
ATOM 6060 C C . LEU B 1 306 ? -38.337 48.349 -17.516 1.00 30.76 319 LEU B C 1
ATOM 6061 O O . LEU B 1 306 ? -39.313 48.978 -17.093 1.00 30.96 319 LEU B O 1
ATOM 6066 N N . TYR B 1 307 ? -37.105 48.467 -17.011 1.00 32.30 320 TYR B N 1
ATOM 6067 C CA . TYR B 1 307 ? -36.665 49.401 -15.973 1.00 32.38 320 TYR B CA 1
ATOM 6068 C C . TYR B 1 307 ? -37.202 49.060 -14.591 1.00 32.54 320 TYR B C 1
ATOM 6069 O O . TYR B 1 307 ? -37.092 49.892 -13.676 1.00 26.80 320 TYR B O 1
ATOM 6078 N N . HIS B 1 308 ? -37.771 47.864 -14.402 1.00 26.61 321 HIS B N 1
ATOM 6079 C CA . HIS B 1 308 ? -38.178 47.443 -13.066 1.00 27.20 321 HIS B CA 1
ATOM 6080 C C . HIS B 1 308 ? -36.978 47.476 -12.123 1.00 27.18 321 HIS B C 1
ATOM 6081 O O . HIS B 1 308 ? -35.901 46.980 -12.453 1.00 29.56 321 HIS B O 1
ATOM 6088 N N . TYR B 1 309 ? -37.161 48.067 -10.942 1.00 28.77 322 TYR B N 1
ATOM 6089 C CA . TYR B 1 309 ? -36.085 48.234 -9.963 1.00 27.53 322 TYR B CA 1
ATOM 6090 C C . TYR B 1 309 ? -36.253 47.188 -8.865 1.00 28.46 322 TYR B C 1
ATOM 6091 O O . TYR B 1 309 ? -37.172 47.282 -8.051 1.00 30.39 322 TYR B O 1
ATOM 6100 N N . ALA B 1 310 ? -35.353 46.195 -8.833 1.00 29.22 323 ALA B N 1
ATOM 6101 C CA . ALA B 1 310 ? -35.525 45.047 -7.953 1.00 33.31 323 ALA B CA 1
ATOM 6102 C C . ALA B 1 310 ? -35.284 45.370 -6.487 1.00 33.20 323 ALA B C 1
ATOM 6103 O O . ALA B 1 310 ? -35.769 44.628 -5.626 1.00 28.80 323 ALA B O 1
ATOM 6105 N N . ASN B 1 311 ? -34.563 46.455 -6.175 1.00 27.43 324 ASN B N 1
ATOM 6106 C CA . ASN B 1 311 ? -34.239 46.814 -4.797 1.00 29.40 324 ASN B CA 1
ATOM 6107 C C . ASN B 1 311 ? -35.109 47.959 -4.270 1.00 26.74 324 ASN B C 1
ATOM 6108 O O . ASN B 1 311 ? -34.716 48.663 -3.336 1.00 27.61 324 ASN B O 1
ATOM 6113 N N . ASN B 1 312 ? -36.305 48.139 -4.820 1.00 25.18 325 ASN B N 1
ATOM 6114 C CA . ASN B 1 312 ? -37.194 49.175 -4.312 1.00 25.72 325 ASN B CA 1
ATOM 6115 C C . ASN B 1 312 ? -37.598 48.859 -2.873 1.00 23.50 325 ASN B C 1
ATOM 6116 O O . ASN B 1 312 ? -37.673 47.693 -2.461 1.00 23.73 325 ASN B O 1
ATOM 6121 N N . LEU B 1 313 ? -37.859 49.918 -2.101 1.00 22.71 326 LEU B N 1
ATOM 6122 C CA . LEU B 1 313 ? -38.121 49.771 -0.674 1.00 19.19 326 LEU B CA 1
ATOM 6123 C C . LEU B 1 313 ? -39.307 48.846 -0.401 1.00 24.36 326 LEU B C 1
ATOM 6124 O O . LEU B 1 313 ? -40.375 49.000 -1.001 1.00 23.62 326 LEU B O 1
ATOM 6129 N N . GLN B 1 314 ? -39.114 47.896 0.521 1.00 22.92 327 GLN B N 1
ATOM 6130 C CA . GLN B 1 314 ? -40.190 47.090 1.106 1.00 27.56 327 GLN B CA 1
ATOM 6131 C C . GLN B 1 314 ? -40.241 47.412 2.590 1.00 27.15 327 GLN B C 1
ATOM 6132 O O . GLN B 1 314 ? -39.334 47.038 3.338 1.00 25.55 327 GLN B O 1
ATOM 6138 N N . ARG B 1 315 ? -41.292 48.093 3.019 1.00 22.08 328 ARG B N 1
ATOM 6139 C CA . ARG B 1 315 ? -41.408 48.452 4.428 1.00 25.07 328 ARG B CA 1
ATOM 6140 C C . ARG B 1 315 ? -41.660 47.214 5.277 1.00 27.40 328 ARG B C 1
ATOM 6141 O O . ARG B 1 315 ? -42.684 46.537 5.084 1.00 24.25 328 ARG B O 1
ATOM 6149 N N . PRO B 1 316 ? -40.780 46.889 6.224 1.00 26.34 329 PRO B N 1
ATOM 6150 C CA . PRO B 1 316 ? -41.025 45.723 7.081 1.00 26.74 329 PRO B CA 1
ATOM 6151 C C . PRO B 1 316 ? -42.319 45.916 7.845 1.00 26.63 329 PRO B C 1
ATOM 6152 O O . PRO B 1 316 ? -42.727 47.046 8.135 1.00 27.88 329 PRO B O 1
ATOM 6156 N N . TYR B 1 317 ? -42.985 44.797 8.125 1.00 24.70 330 TYR B N 1
ATOM 6157 C CA . TYR B 1 317 ? -44.150 44.824 8.992 1.00 23.22 330 TYR B CA 1
ATOM 6158 C C . TYR B 1 317 ? -43.742 45.398 10.339 1.00 28.12 330 TYR B C 1
ATOM 6159 O O . TYR B 1 317 ? -42.800 44.908 10.976 1.00 23.59 330 TYR B O 1
ATOM 6168 N N . ASP B 1 318 ? -44.416 46.465 10.757 1.00 26.56 331 ASP B N 1
ATOM 6169 C CA . ASP B 1 318 ? -44.067 47.163 11.999 1.00 28.33 331 ASP B CA 1
ATOM 6170 C C . ASP B 1 318 ? -45.317 47.823 12.544 1.00 26.34 331 ASP B C 1
ATOM 6171 O O . ASP B 1 318 ? -45.562 49.017 12.326 1.00 28.01 331 ASP B O 1
ATOM 6176 N N . PRO B 1 319 ? -46.153 47.061 13.254 1.00 29.31 332 PRO B N 1
ATOM 6177 C CA . PRO B 1 319 ? -47.400 47.631 13.774 1.00 28.64 332 PRO B CA 1
ATOM 6178 C C . PRO B 1 319 ? -47.182 48.658 14.870 1.00 31.58 332 PRO B C 1
ATOM 6179 O O . PRO B 1 319 ? -48.044 49.522 15.066 1.00 28.83 332 PRO B O 1
ATOM 6183 N N . ALA B 1 320 ? -46.066 48.593 15.598 1.00 29.94 333 ALA B N 1
ATOM 6184 C CA . ALA B 1 320 ? -45.773 49.632 16.577 1.00 30.04 333 ALA B CA 1
ATOM 6185 C C . ALA B 1 320 ? -45.569 50.981 15.890 1.00 28.83 333 ALA B C 1
ATOM 6186 O O . ALA B 1 320 ? -46.155 51.999 16.293 1.00 29.18 333 ALA B O 1
ATOM 6188 N N . ALA B 1 321 ? -44.735 51.007 14.844 1.00 28.36 334 ALA B N 1
ATOM 6189 C CA . ALA B 1 321 ? -44.520 52.249 14.109 1.00 30.94 334 ALA B CA 1
ATOM 6190 C C . ALA B 1 321 ? -45.810 52.722 13.448 1.00 29.04 334 ALA B C 1
ATOM 6191 O O . ALA B 1 321 ? -46.103 53.921 13.439 1.00 27.28 334 ALA B O 1
ATOM 6193 N N . ALA B 1 322 ? -46.604 51.793 12.899 1.00 25.02 335 ALA B N 1
ATOM 6194 C CA . ALA B 1 322 ? -47.862 52.198 12.270 1.00 28.32 335 ALA B CA 1
ATOM 6195 C C . ALA B 1 322 ? -48.773 52.910 13.262 1.00 29.48 335 ALA B C 1
ATOM 6196 O O . ALA B 1 322 ? -49.350 53.961 12.944 1.00 28.49 335 ALA B O 1
ATOM 6198 N N . LYS B 1 323 ? -48.893 52.372 14.478 1.00 26.65 336 LYS B N 1
ATOM 6199 C CA . LYS B 1 323 ? -49.735 53.012 15.485 1.00 29.49 336 LYS B CA 1
ATOM 6200 C C . LYS B 1 323 ? -49.214 54.401 15.851 1.00 29.80 336 LYS B C 1
ATOM 6201 O O . LYS B 1 323 ? -50.001 55.327 16.068 1.00 28.27 336 LYS B O 1
ATOM 6207 N N . LYS B 1 324 ? -47.909 54.562 15.940 1.00 31.41 337 LYS B N 1
ATOM 6208 C CA . LYS B 1 324 ? -47.347 55.848 16.300 1.00 29.74 337 LYS B CA 1
ATOM 6209 C C . LYS B 1 324 ? -47.590 56.861 15.193 1.00 35.06 337 LYS B C 1
ATOM 6210 O O . LYS B 1 324 ? -47.949 57.993 15.455 1.00 35.68 337 LYS B O 1
ATOM 6216 N N . LEU B 1 325 ? -47.416 56.438 13.948 1.00 29.01 338 LEU B N 1
ATOM 6217 C CA . LEU B 1 325 ? -47.635 57.323 12.821 1.00 33.14 338 LEU B CA 1
ATOM 6218 C C . LEU B 1 325 ? -49.088 57.763 12.783 1.00 35.10 338 LEU B C 1
ATOM 6219 O O . LEU B 1 325 ? -49.372 58.925 12.581 1.00 31.83 338 LEU B O 1
ATOM 6224 N N . LEU B 1 326 ? -49.992 56.826 13.021 1.00 27.94 339 LEU B N 1
ATOM 6225 C CA . LEU B 1 326 ? -51.402 57.125 13.026 1.00 31.13 339 LEU B CA 1
ATOM 6226 C C . LEU B 1 326 ? -51.732 58.156 14.097 1.00 37.90 339 LEU B C 1
ATOM 6227 O O . LEU B 1 326 ? -52.269 59.201 13.795 1.00 37.08 339 LEU B O 1
ATOM 6232 N N . ALA B 1 327 ? -51.377 57.864 15.340 1.00 35.82 340 ALA B N 1
ATOM 6233 C CA . ALA B 1 327 ? -51.689 58.774 16.439 1.00 38.71 340 ALA B CA 1
ATOM 6234 C C . ALA B 1 327 ? -51.106 60.161 16.197 1.00 41.09 340 ALA B C 1
ATOM 6235 O O . ALA B 1 327 ? -51.780 61.171 16.421 1.00 38.97 340 ALA B O 1
ATOM 6237 N N . ASP B 1 328 ? -49.864 60.234 15.715 1.00 39.07 341 ASP B N 1
ATOM 6238 C CA . ASP B 1 328 ? -49.255 61.534 15.457 1.00 36.86 341 ASP B CA 1
ATOM 6239 C C . ASP B 1 328 ? -49.956 62.299 14.339 1.00 40.51 341 ASP B C 1
ATOM 6240 O O . ASP B 1 328 ? -49.812 63.529 14.257 1.00 36.50 341 ASP B O 1
ATOM 6245 N N . ALA B 1 329 ? -50.697 61.606 13.473 1.00 38.81 342 ALA B N 1
ATOM 6246 C CA . ALA B 1 329 ? -51.419 62.223 12.367 1.00 38.49 342 ALA B CA 1
ATOM 6247 C C . ALA B 1 329 ? -52.868 62.539 12.713 1.00 38.44 342 ALA B C 1
ATOM 6248 O O . ALA B 1 329 ? -53.628 62.962 11.835 1.00 39.75 342 ALA B O 1
ATOM 6250 N N . GLY B 1 330 ? -53.266 62.347 13.966 1.00 43.16 343 GLY B N 1
ATOM 6251 C CA . GLY B 1 330 ? -54.655 62.519 14.331 1.00 38.43 343 GLY B CA 1
ATOM 6252 C C . GLY B 1 330 ? -55.563 61.479 13.726 1.00 40.53 343 GLY B C 1
ATOM 6253 O O . GLY B 1 330 ? -56.749 61.751 13.508 1.00 42.52 343 GLY B O 1
ATOM 6254 N N . ALA B 1 331 ? -55.035 60.287 13.441 1.00 38.35 344 ALA B N 1
ATOM 6255 C CA . ALA B 1 331 ? -55.776 59.228 12.768 1.00 38.36 344 ALA B CA 1
ATOM 6256 C C . ALA B 1 331 ? -55.822 57.961 13.614 1.00 39.78 344 ALA B C 1
ATOM 6257 O O . ALA B 1 331 ? -55.769 56.847 13.094 1.00 39.65 344 ALA B O 1
ATOM 6259 N N . LYS B 1 332 ? -55.931 58.122 14.934 1.00 41.72 345 LYS B N 1
ATOM 6260 C CA . LYS B 1 332 ? -55.919 56.967 15.827 1.00 40.94 345 LYS B CA 1
ATOM 6261 C C . LYS B 1 332 ? -57.111 56.047 15.578 1.00 46.49 345 LYS B C 1
ATOM 6262 O O . LYS B 1 332 ? -56.984 54.817 15.666 1.00 45.67 345 LYS B O 1
ATOM 6268 N N . ASP B 1 333 ? -58.275 56.612 15.253 1.00 42.74 346 ASP B N 1
ATOM 6269 C CA . ASP B 1 333 ? -59.444 55.769 15.012 1.00 47.08 346 ASP B CA 1
ATOM 6270 C C . ASP B 1 333 ? -59.880 55.819 13.553 1.00 46.70 346 ASP B C 1
ATOM 6271 O O . ASP B 1 333 ? -61.009 56.212 13.246 1.00 47.37 346 ASP B O 1
ATOM 6276 N N . LEU B 1 334 ? -58.996 55.421 12.649 1.00 36.72 347 LEU B N 1
ATOM 6277 C CA . LEU B 1 334 ? -59.280 55.528 11.228 1.00 34.14 347 LEU B CA 1
ATOM 6278 C C . LEU B 1 334 ? -60.292 54.471 10.812 1.00 33.39 347 LEU B C 1
ATOM 6279 O O . LEU B 1 334 ? -60.102 53.277 11.074 1.00 35.86 347 LEU B O 1
ATOM 6284 N N . LYS B 1 335 ? -61.371 54.909 10.170 1.00 34.20 348 LYS B N 1
ATOM 6285 C CA . LYS B 1 335 ? -62.386 54.021 9.619 1.00 34.28 348 LYS B CA 1
ATOM 6286 C C . LYS B 1 335 ? -62.349 54.113 8.098 1.00 32.08 348 LYS B C 1
ATOM 6287 O O . LYS B 1 335 ? -62.211 55.205 7.537 1.00 33.55 348 LYS B O 1
ATOM 6293 N N . LEU B 1 336 ? -62.455 52.970 7.426 1.00 30.98 349 LEU B N 1
ATOM 6294 C CA . LEU B 1 336 ? -62.183 52.918 5.996 1.00 30.24 349 LEU B CA 1
ATOM 6295 C C . LEU B 1 336 ? -63.285 52.181 5.256 1.00 30.23 349 LEU B C 1
ATOM 6296 O O . LEU B 1 336 ? -63.658 51.059 5.627 1.00 28.82 349 LEU B O 1
ATOM 6301 N N . ASN B 1 337 ? -63.767 52.813 4.193 1.00 27.18 350 ASN B N 1
ATOM 6302 C CA . ASN B 1 337 ? -64.704 52.219 3.247 1.00 31.15 350 ASN B CA 1
ATOM 6303 C C . ASN B 1 337 ? -63.905 51.351 2.281 1.00 24.90 350 ASN B C 1
ATOM 6304 O O . ASN B 1 337 ? -63.278 51.848 1.351 1.00 25.57 350 ASN B O 1
ATOM 6309 N N . TYR B 1 338 ? -63.917 50.046 2.504 1.00 24.98 351 TYR B N 1
ATOM 6310 C CA . TYR B 1 338 ? -63.141 49.117 1.690 1.00 24.13 351 TYR B CA 1
ATOM 6311 C C . TYR B 1 338 ? -64.096 48.431 0.711 1.00 24.24 351 TYR B C 1
ATOM 6312 O O . TYR B 1 338 ? -64.840 47.519 1.094 1.00 26.07 351 TYR B O 1
ATOM 6321 N N . VAL B 1 339 ? -64.046 48.862 -0.551 1.00 19.83 352 VAL B N 1
ATOM 6322 C CA . VAL B 1 339 ? -64.872 48.305 -1.621 1.00 23.59 352 VAL B CA 1
ATOM 6323 C C . VAL B 1 339 ? -64.306 46.959 -2.075 1.00 27.92 352 VAL B C 1
ATOM 6324 O O . VAL B 1 339 ? -63.152 46.866 -2.514 1.00 20.55 352 VAL B O 1
ATOM 6328 N N . VAL B 1 340 ? -65.141 45.927 -2.025 1.00 23.89 353 VAL B N 1
ATOM 6329 C CA . VAL B 1 340 ? -64.752 44.541 -2.297 1.00 23.18 353 VAL B CA 1
ATOM 6330 C C . VAL B 1 340 ? -65.599 44.019 -3.452 1.00 24.73 353 VAL B C 1
ATOM 6331 O O . VAL B 1 340 ? -66.820 44.216 -3.465 1.00 25.53 353 VAL B O 1
ATOM 6335 N N . ASN B 1 341 ? -64.961 43.356 -4.419 1.00 22.95 354 ASN B N 1
ATOM 6336 C CA . ASN B 1 341 ? -65.661 42.782 -5.569 1.00 24.55 354 ASN B CA 1
ATOM 6337 C C . ASN B 1 341 ? -66.159 41.383 -5.217 1.00 25.67 354 ASN B C 1
ATOM 6338 O O . ASN B 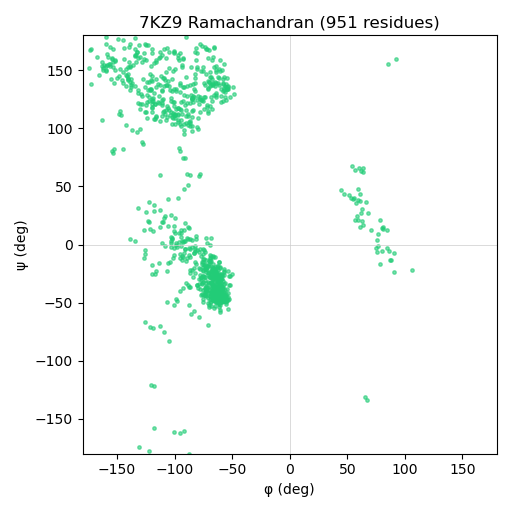1 341 ? -65.382 40.426 -5.170 1.00 22.53 354 ASN B O 1
ATOM 6343 N N . ALA B 1 342 ? -67.466 41.266 -5.003 1.00 22.63 355 ALA B N 1
ATOM 6344 C CA . ALA B 1 342 ? -68.068 40.000 -4.612 1.00 26.18 355 ALA B CA 1
ATOM 6345 C C . ALA B 1 342 ? -67.965 38.973 -5.739 1.00 24.07 355 ALA B C 1
ATOM 6346 O O . ALA B 1 342 ? -68.180 39.281 -6.908 1.00 23.40 355 ALA B O 1
ATOM 6348 N N . GLY B 1 343 ? -67.665 37.725 -5.384 1.00 26.11 356 GLY B N 1
ATOM 6349 C CA . GLY B 1 343 ? -67.425 36.725 -6.393 1.00 22.44 356 GLY B CA 1
ATOM 6350 C C . GLY B 1 343 ? -65.993 36.655 -6.885 1.00 26.37 356 GLY B C 1
ATOM 6351 O O . GLY B 1 343 ? -65.646 35.698 -7.588 1.00 22.16 356 GLY B O 1
ATOM 6352 N N . ASN B 1 344 ? -65.161 37.653 -6.571 1.00 24.96 357 ASN B N 1
ATOM 6353 C CA . ASN B 1 344 ? -63.724 37.611 -6.862 1.00 23.85 357 ASN B CA 1
ATOM 6354 C C . ASN B 1 344 ? -63.048 37.023 -5.628 1.00 21.08 357 ASN B C 1
ATOM 6355 O O . ASN B 1 344 ? -62.908 37.710 -4.609 1.00 21.07 357 ASN B O 1
ATOM 6360 N N . GLU B 1 345 ? -62.644 35.744 -5.711 1.00 24.53 358 GLU B N 1
ATOM 6361 C CA . GLU B 1 345 ? -62.127 35.038 -4.532 1.00 25.80 358 GLU B CA 1
ATOM 6362 C C . GLU B 1 345 ? -60.883 35.726 -3.953 1.00 22.48 358 GLU B C 1
ATOM 6363 O O . GLU B 1 345 ? -60.765 35.906 -2.733 1.00 22.13 358 GLU B O 1
ATOM 6369 N N . ALA B 1 346 ? -59.933 36.096 -4.807 1.00 21.28 359 ALA B N 1
ATOM 6370 C CA . ALA B 1 346 ? -58.736 36.777 -4.308 1.00 23.27 359 ALA B CA 1
ATOM 6371 C C . ALA B 1 346 ? -59.106 38.081 -3.611 1.00 23.75 359 ALA B C 1
ATOM 6372 O O . ALA B 1 346 ? -58.626 38.367 -2.507 1.00 22.09 359 ALA B O 1
ATOM 6374 N N . ASP B 1 347 ? -59.974 38.877 -4.252 1.00 26.62 360 ASP B N 1
ATOM 6375 C CA . ASP B 1 347 ? -60.429 40.142 -3.684 1.00 21.49 360 ASP B CA 1
ATOM 6376 C C . ASP B 1 347 ? -61.024 39.931 -2.303 1.00 21.74 360 ASP B C 1
ATOM 6377 O O . ASP B 1 347 ? -60.665 40.625 -1.346 1.00 20.32 360 ASP B O 1
ATOM 6382 N N . GLU B 1 348 ? -61.907 38.931 -2.176 1.00 24.48 361 GLU B N 1
ATOM 6383 C CA . GLU B 1 348 ? -62.581 38.663 -0.911 1.00 26.22 361 GLU B CA 1
ATOM 6384 C C . GLU B 1 348 ? -61.608 38.174 0.155 1.00 23.11 361 GLU B C 1
ATOM 6385 O O . GLU B 1 348 ? -61.693 38.597 1.315 1.00 21.91 361 GLU B O 1
ATOM 6391 N N . GLN B 1 349 ? -60.711 37.245 -0.198 1.00 23.90 362 GLN B N 1
ATOM 6392 C CA . GLN B 1 349 ? -59.757 36.744 0.791 1.00 25.38 362 GLN B CA 1
ATOM 6393 C C . GLN B 1 349 ? -58.785 37.836 1.232 1.00 24.94 362 GLN B C 1
ATOM 6394 O O . GLN B 1 349 ? -58.450 37.937 2.419 1.00 22.62 362 GLN B O 1
ATOM 6400 N N . ILE B 1 350 ? -58.325 38.665 0.290 1.00 20.49 363 ILE B N 1
ATOM 6401 C CA . ILE B 1 350 ? -57.419 39.761 0.634 1.00 20.68 363 ILE B CA 1
ATOM 6402 C C . ILE B 1 350 ? -58.091 40.710 1.604 1.00 22.71 363 ILE B C 1
ATOM 6403 O O . ILE B 1 350 ? -57.486 41.161 2.585 1.00 20.04 363 ILE B O 1
ATOM 6408 N N . ALA B 1 351 ? -59.368 41.016 1.348 1.00 22.48 364 ALA B N 1
ATOM 6409 C CA . ALA B 1 351 ? -60.098 41.950 2.190 1.00 20.89 364 ALA B CA 1
ATOM 6410 C C . ALA B 1 351 ? -60.200 41.433 3.616 1.00 21.36 364 ALA B C 1
ATOM 6411 O O . ALA B 1 351 ? -60.025 42.198 4.571 1.00 24.68 364 ALA B O 1
ATOM 6413 N N . VAL B 1 352 ? -60.437 40.127 3.782 1.00 26.20 365 VAL B N 1
ATOM 6414 C CA . VAL B 1 352 ? -60.496 39.551 5.123 1.00 25.46 365 VAL B CA 1
ATOM 6415 C C . VAL B 1 352 ? -59.155 39.709 5.829 1.00 25.39 365 VAL B C 1
ATOM 6416 O O . VAL B 1 352 ? -59.086 40.161 6.981 1.00 23.66 365 VAL B O 1
ATOM 6420 N N . ILE B 1 353 ? -58.067 39.368 5.141 1.00 24.35 366 ILE B N 1
ATOM 6421 C CA . ILE B 1 353 ? -56.734 39.470 5.744 1.00 23.30 366 ILE B CA 1
ATOM 6422 C C . ILE B 1 353 ? -56.428 40.915 6.126 1.00 22.95 366 ILE B C 1
ATOM 6423 O O . ILE B 1 353 ? -56.048 41.212 7.269 1.00 23.13 366 ILE B O 1
ATOM 6428 N N . ILE B 1 354 ? -56.613 41.839 5.180 1.00 25.21 367 ILE B N 1
ATOM 6429 C CA . ILE B 1 354 ? -56.281 43.239 5.439 1.00 22.90 367 ILE B CA 1
ATOM 6430 C C . ILE B 1 354 ? -57.124 43.774 6.583 1.00 22.62 367 ILE B C 1
ATOM 6431 O O . ILE B 1 354 ? -56.633 44.500 7.451 1.00 21.31 367 ILE B O 1
ATOM 6436 N N . LYS B 1 355 ? -58.395 43.382 6.637 1.00 22.31 368 LYS B N 1
ATOM 6437 C CA . LYS B 1 355 ? -59.252 43.880 7.703 1.00 26.18 368 LYS B CA 1
ATOM 6438 C C . LYS B 1 355 ? -58.770 43.386 9.063 1.00 25.23 368 LYS B C 1
ATOM 6439 O O . LYS B 1 355 ? -58.691 44.168 10.019 1.00 24.88 368 LYS B O 1
ATOM 6445 N N . ASP B 1 356 ? -58.403 42.099 9.157 1.00 21.10 369 ASP B N 1
ATOM 6446 C CA . ASP B 1 356 ? -57.910 41.550 10.416 1.00 24.45 369 ASP B CA 1
ATOM 6447 C C . ASP B 1 356 ? -56.596 42.202 10.833 1.00 26.35 369 ASP B C 1
ATOM 6448 O O . ASP B 1 356 ? -56.374 42.466 12.023 1.00 25.84 369 ASP B O 1
ATOM 6453 N N . GLN B 1 357 ? -55.707 42.453 9.871 1.00 23.10 370 GLN B N 1
ATOM 6454 C CA . GLN B 1 357 ? -54.394 43.022 10.191 1.00 22.38 370 GLN B CA 1
ATOM 6455 C C . GLN B 1 357 ? -54.477 44.509 10.509 1.00 25.57 370 GLN B C 1
ATOM 6456 O O . GLN B 1 357 ? -53.771 45.003 11.399 1.00 27.06 370 GLN B O 1
ATOM 6462 N N . LEU B 1 358 ? -55.316 45.245 9.784 1.00 24.35 371 LEU B N 1
ATOM 6463 C CA . LEU B 1 358 ? -55.496 46.656 10.122 1.00 23.10 371 LEU B CA 1
ATOM 6464 C C . LEU B 1 358 ? -56.114 46.820 11.506 1.00 26.89 371 LEU B C 1
ATOM 6465 O O . LEU B 1 358 ? -55.879 47.832 12.177 1.00 29.26 371 LEU B O 1
ATOM 6470 N N . ALA B 1 359 ? -56.899 45.842 11.952 1.00 25.26 372 ALA B N 1
ATOM 6471 C CA . ALA B 1 359 ? -57.511 45.940 13.276 1.00 30.74 372 ALA B CA 1
ATOM 6472 C C . ALA B 1 359 ? -56.465 45.916 14.385 1.00 28.06 372 ALA B C 1
ATOM 6473 O O . ALA B 1 359 ? -56.654 46.543 15.437 1.00 31.09 372 ALA B O 1
ATOM 6475 N N . LYS B 1 360 ? -55.350 45.219 14.164 1.00 28.26 373 LYS B N 1
ATOM 6476 C CA . LYS B 1 360 ? -54.312 45.153 15.187 1.00 30.48 373 LYS B CA 1
ATOM 6477 C C . LYS B 1 360 ? -53.692 46.523 15.466 1.00 29.59 373 LYS B C 1
ATOM 6478 O O . LYS B 1 360 ? -53.210 46.759 16.577 1.00 28.48 373 LYS B O 1
ATOM 6484 N N . VAL B 1 361 ? -53.683 47.435 14.490 1.00 32.45 374 VAL B N 1
ATOM 6485 C CA . VAL B 1 361 ? -53.189 48.799 14.722 1.00 31.84 374 VAL B CA 1
ATOM 6486 C C . VAL B 1 361 ? -54.343 49.783 14.938 1.00 32.37 374 VAL B C 1
ATOM 6487 O O . VAL B 1 361 ? -54.152 50.994 14.844 1.00 28.04 374 VAL B O 1
ATOM 6491 N N . GLY B 1 362 ? -55.538 49.276 15.221 1.00 31.31 375 GLY B N 1
ATOM 6492 C CA . GLY B 1 362 ? -56.662 50.124 15.554 1.00 31.28 375 GLY B CA 1
ATOM 6493 C C . GLY B 1 362 ? -57.352 50.787 14.388 1.00 36.35 375 GLY B C 1
ATOM 6494 O O . GLY B 1 362 ? -58.031 51.798 14.584 1.00 32.60 375 GLY B O 1
ATOM 6495 N N . VAL B 1 363 ? -57.195 50.263 13.175 1.00 31.36 376 VAL B N 1
ATOM 6496 C CA . VAL B 1 363 ? -57.862 50.805 11.997 1.00 28.92 376 VAL B CA 1
ATOM 6497 C C . VAL B 1 363 ? -59.021 49.882 11.642 1.00 30.97 376 VAL B C 1
ATOM 6498 O O . VAL B 1 363 ? -58.854 48.660 11.596 1.00 30.36 376 VAL B O 1
ATOM 6502 N N . THR B 1 364 ? -60.199 50.455 11.389 1.00 32.29 377 THR B N 1
ATOM 6503 C CA . THR B 1 364 ? -61.394 49.671 11.099 1.00 25.72 377 THR B CA 1
ATOM 6504 C C . THR B 1 364 ? -61.668 49.720 9.603 1.00 27.44 377 THR B C 1
ATOM 6505 O O . THR B 1 364 ? -61.983 50.782 9.061 1.00 30.50 377 THR B O 1
ATOM 6509 N N . ALA B 1 365 ? -61.553 48.568 8.939 1.00 26.96 378 ALA B N 1
ATOM 6510 C CA . ALA B 1 365 ? -61.871 48.444 7.520 1.00 25.76 378 ALA B CA 1
ATOM 6511 C C . ALA B 1 365 ? -63.253 47.822 7.410 1.00 27.46 378 ALA B C 1
ATOM 6512 O O . ALA B 1 365 ? -63.437 46.647 7.739 1.00 28.48 378 ALA B O 1
ATOM 6514 N N . ASN B 1 366 ? -64.217 48.606 6.950 1.00 27.76 379 ASN B N 1
ATOM 6515 C CA . ASN B 1 366 ? -65.588 48.143 6.759 1.00 31.99 379 ASN B CA 1
ATOM 6516 C C . ASN B 1 366 ? -65.763 47.701 5.311 1.00 27.43 379 ASN B C 1
ATOM 6517 O O . ASN B 1 366 ? -65.629 48.508 4.384 1.00 25.80 379 ASN B O 1
ATOM 6522 N N . LEU B 1 367 ? -66.022 46.409 5.123 1.00 25.86 380 LEU B N 1
ATOM 6523 C CA . LEU B 1 367 ? -66.085 45.832 3.791 1.00 21.14 380 LEU B CA 1
ATOM 6524 C C . LEU B 1 367 ? -67.434 46.152 3.173 1.00 31.69 380 LEU B C 1
ATOM 6525 O O . LEU B 1 367 ? -68.480 45.844 3.758 1.00 29.12 380 LEU B O 1
ATOM 6530 N N . GLN B 1 368 ? -67.397 46.708 1.985 1.00 24.17 381 GLN B N 1
ATOM 6531 C CA . GLN B 1 368 ? -68.564 46.973 1.194 1.00 26.78 381 GLN B CA 1
ATOM 6532 C C . GLN B 1 368 ? -68.479 46.057 -0.022 1.00 28.46 381 GLN B C 1
ATOM 6533 O O . GLN B 1 368 ? -67.703 46.271 -0.886 1.00 25.92 381 GLN B O 1
ATOM 6539 N N . LYS B 1 369 ? -69.290 45.016 -0.052 1.00 31.01 382 LYS B N 1
ATOM 6540 C CA . LYS B 1 369 ? -69.219 44.022 -1.118 1.00 28.01 382 LYS B CA 1
ATOM 6541 C C . LYS B 1 369 ? -70.121 44.431 -2.273 1.00 28.90 382 LYS B C 1
ATOM 6542 O O . LYS B 1 369 ? -71.314 44.702 -2.089 1.00 29.12 382 LYS B O 1
ATOM 6548 N N . VAL B 1 370 ? -69.553 44.447 -3.468 1.00 23.59 383 VAL B N 1
ATOM 6549 C CA . VAL B 1 370 ? -70.155 45.107 -4.610 1.00 26.15 383 VAL B CA 1
ATOM 6550 C C . VAL B 1 370 ? -70.091 44.166 -5.808 1.00 26.69 383 VAL B C 1
ATOM 6551 O O . VAL B 1 370 ? -69.300 43.224 -5.841 1.00 25.22 383 VAL B O 1
ATOM 6555 N N . ASP B 1 371 ? -70.981 44.390 -6.770 1.00 25.21 384 ASP B N 1
ATOM 6556 C CA . ASP B 1 371 ? -70.932 43.648 -8.023 1.00 29.31 384 ASP B CA 1
ATOM 6557 C C . ASP B 1 371 ? -69.643 43.969 -8.775 1.00 27.36 384 ASP B C 1
ATOM 6558 O O . ASP B 1 371 ? -69.365 45.152 -9.034 1.00 25.43 384 ASP B O 1
ATOM 6563 N N . PRO B 1 372 ? -68.876 42.957 -9.198 1.00 24.68 385 PRO B N 1
ATOM 6564 C CA . PRO B 1 372 ? -67.554 43.233 -9.789 1.00 24.41 385 PRO B CA 1
ATOM 6565 C C . PRO B 1 372 ? -67.604 44.122 -11.009 1.00 26.47 385 PRO B C 1
ATOM 6566 O O . PRO B 1 372 ? -66.609 44.793 -11.305 1.00 21.90 385 PRO B O 1
ATOM 6570 N N . THR B 1 373 ? -68.725 44.143 -11.738 1.00 25.27 386 THR B N 1
ATOM 6571 C CA . THR B 1 373 ? -68.804 45.002 -12.918 1.00 26.14 386 THR B CA 1
ATOM 6572 C C . THR B 1 373 ? -68.980 46.473 -12.556 1.00 24.32 386 THR B C 1
ATOM 6573 O O . THR B 1 373 ? -68.767 47.337 -13.410 1.00 29.53 386 THR B O 1
ATOM 6577 N N . GLN B 1 374 ? -69.346 46.771 -11.318 1.00 26.92 387 GLN B N 1
ATOM 6578 C CA . GLN B 1 374 ? -69.751 48.114 -10.913 1.00 27.15 387 GLN B CA 1
ATOM 6579 C C . GLN B 1 374 ? -68.664 48.891 -10.176 1.00 30.72 387 GLN B C 1
ATOM 6580 O O . GLN B 1 374 ? -68.829 50.096 -9.953 1.00 28.57 387 GLN B O 1
ATOM 6586 N N . SER B 1 375 ? -67.582 48.233 -9.766 1.00 25.58 388 SER B N 1
ATOM 6587 C CA . SER B 1 375 ? -66.641 48.882 -8.864 1.00 29.58 388 SER B CA 1
ATOM 6588 C C . SER B 1 375 ? -65.757 49.888 -9.584 1.00 24.76 388 SER B C 1
ATOM 6589 O O . SER B 1 375 ? -65.398 50.903 -8.988 1.00 26.57 388 SER B O 1
ATOM 6592 N N . TRP B 1 376 ? -65.403 49.648 -10.849 1.00 22.35 389 TRP B N 1
ATOM 6593 C CA . TRP B 1 376 ? -64.556 50.606 -11.557 1.00 24.01 389 TRP B CA 1
ATOM 6594 C C . TRP B 1 376 ? -65.156 52.004 -11.506 1.00 26.36 389 TRP B C 1
ATOM 6595 O O . TRP B 1 376 ? -64.465 52.981 -11.189 1.00 23.74 389 TRP B O 1
ATOM 6606 N N . GLN B 1 377 ? -66.456 52.108 -11.806 1.00 25.51 390 GLN B N 1
ATOM 6607 C CA . GLN B 1 377 ? -67.144 53.398 -11.768 1.00 23.44 390 GLN B CA 1
ATOM 6608 C C . GLN B 1 377 ? -67.094 54.026 -10.382 1.00 27.11 390 GLN B C 1
ATOM 6609 O O . GLN B 1 377 ? -67.046 55.261 -10.256 1.00 23.73 390 GLN B O 1
ATOM 6615 N N . MET B 1 378 ? -67.142 53.198 -9.332 1.00 24.41 391 MET B N 1
ATOM 6616 C CA . MET B 1 378 ? -66.991 53.705 -7.971 1.00 24.97 391 MET B CA 1
ATOM 6617 C C . MET B 1 378 ? -65.596 54.265 -7.741 1.00 29.24 391 MET B C 1
ATOM 6618 O O . MET B 1 378 ? -65.426 55.203 -6.953 1.00 29.74 391 MET B O 1
ATOM 6623 N N . LEU B 1 379 ? -64.590 53.701 -8.405 1.00 24.42 392 LEU B N 1
ATOM 6624 C CA . LEU B 1 379 ? -63.245 54.255 -8.292 1.00 24.37 392 LEU B CA 1
ATOM 6625 C C . LEU B 1 379 ? -63.138 55.571 -9.051 1.00 26.72 392 LEU B C 1
ATOM 6626 O O . LEU B 1 379 ? -62.510 56.519 -8.569 1.00 25.57 392 LEU B O 1
ATOM 6631 N N . VAL B 1 380 ? -63.777 55.659 -10.222 1.00 25.48 393 VAL B N 1
ATOM 6632 C CA . VAL B 1 380 ? -63.789 56.915 -10.977 1.00 29.49 393 VAL B CA 1
ATOM 6633 C C . VAL B 1 380 ? -64.464 58.014 -10.165 1.00 28.15 393 VAL B C 1
ATOM 6634 O O . VAL B 1 380 ? -63.916 59.109 -9.999 1.00 30.28 393 VAL B O 1
ATOM 6638 N N . ASP B 1 381 ? -65.660 57.731 -9.633 1.00 25.31 394 ASP B N 1
ATOM 6639 C CA . ASP B 1 381 ? -66.400 58.678 -8.809 1.00 25.15 394 ASP B CA 1
ATOM 6640 C C . ASP B 1 381 ? -65.751 58.919 -7.453 1.00 30.30 394 ASP B C 1
ATOM 6641 O O . ASP B 1 381 ? -66.141 59.865 -6.762 1.00 28.41 394 ASP B O 1
ATOM 6646 N N . GLY B 1 382 ? -64.805 58.078 -7.033 1.00 25.56 395 GLY B N 1
ATOM 6647 C CA . GLY B 1 382 ? -64.136 58.298 -5.770 1.00 24.36 395 GLY B CA 1
ATOM 6648 C C . GLY B 1 382 ? -64.897 57.835 -4.556 1.00 29.41 395 GLY B C 1
ATOM 6649 O O . GLY B 1 382 ? -64.534 58.219 -3.439 1.00 26.01 395 GLY B O 1
ATOM 6650 N N . THR B 1 383 ? -65.933 57.010 -4.731 1.00 29.78 396 THR B N 1
ATOM 6651 C CA . THR B 1 383 ? -66.749 56.552 -3.607 1.00 26.00 396 THR B CA 1
ATOM 6652 C C . THR B 1 383 ? -66.142 55.294 -2.968 1.00 25.08 396 THR B C 1
ATOM 6653 O O . THR B 1 383 ? -66.756 54.226 -2.865 1.00 28.00 396 THR B O 1
ATOM 6657 N N . TYR B 1 384 ? -64.906 55.453 -2.489 1.00 23.67 397 TYR B N 1
ATOM 6658 C CA . TYR B 1 384 ? -64.162 54.371 -1.845 1.00 28.04 397 TYR B CA 1
ATOM 6659 C C . TYR B 1 384 ? -63.027 54.992 -1.035 1.00 24.75 397 TYR B C 1
ATOM 6660 O O . TYR B 1 384 ? -62.569 56.090 -1.353 1.00 24.31 397 TYR B O 1
ATOM 6669 N N . ASP B 1 385 ? -62.582 54.285 0.013 1.00 21.84 398 ASP B N 1
ATOM 6670 C CA . ASP B 1 385 ? -61.334 54.635 0.687 1.00 23.53 398 ASP B CA 1
ATOM 6671 C C . ASP B 1 385 ? -60.173 53.760 0.228 1.00 23.43 398 ASP B C 1
ATOM 6672 O O . ASP B 1 385 ? -59.100 54.279 -0.107 1.00 20.44 398 ASP B O 1
ATOM 6677 N N . ILE B 1 386 ? -60.392 52.454 0.177 1.00 22.47 399 ILE B N 1
ATOM 6678 C CA . ILE B 1 386 ? -59.400 51.520 -0.334 1.00 20.38 399 ILE B CA 1
ATOM 6679 C C . ILE B 1 386 ? -60.112 50.424 -1.130 1.00 24.41 399 ILE B C 1
ATOM 6680 O O . ILE B 1 386 ? -61.248 50.102 -0.856 1.00 22.31 399 ILE B O 1
ATOM 6685 N N . SER B 1 387 ? -59.468 49.944 -2.181 1.00 23.53 400 SER B N 1
ATOM 6686 C CA . SER B 1 387 ? -59.993 48.868 -3.005 1.00 25.17 400 SER B CA 1
ATOM 6687 C C . SER B 1 387 ? -58.850 48.233 -3.777 1.00 22.67 400 SER B C 1
ATOM 6688 O O . SER B 1 387 ? -57.919 48.915 -4.162 1.00 22.19 400 SER B O 1
ATOM 6691 N N . VAL B 1 388 ? -58.970 46.950 -4.063 1.00 20.02 401 VAL B N 1
ATOM 6692 C CA . VAL B 1 388 ? -57.949 46.238 -4.806 1.00 19.14 401 VAL B CA 1
ATOM 6693 C C . VAL B 1 388 ? -58.280 46.268 -6.299 1.00 22.03 401 VAL B C 1
ATOM 6694 O O . VAL B 1 388 ? -59.413 46.121 -6.683 1.00 20.22 401 VAL B O 1
ATOM 6698 N N . MET B 1 389 ? -57.274 46.539 -7.112 1.00 18.10 402 MET B N 1
ATOM 6699 C CA . MET B 1 389 ? -57.391 46.524 -8.553 1.00 17.18 402 MET B CA 1
ATOM 6700 C C . MET B 1 389 ? -56.083 46.010 -9.147 1.00 20.84 402 MET B C 1
ATOM 6701 O O . MET B 1 389 ? -55.160 45.686 -8.428 1.00 22.40 402 MET B O 1
ATOM 6706 N N . TYR B 1 390 ? -56.043 45.860 -10.454 1.00 18.09 403 TYR B N 1
ATOM 6707 C CA . TYR B 1 390 ? -54.852 45.374 -11.095 1.00 19.49 403 TYR B CA 1
ATOM 6708 C C . TYR B 1 390 ? -54.582 46.131 -12.374 1.00 22.84 403 TYR B C 1
ATOM 6709 O O . TYR B 1 390 ? -55.334 46.989 -12.766 1.00 21.82 403 TYR B O 1
ATOM 6718 N N . TRP B 1 391 ? -53.435 45.861 -12.955 1.00 19.97 404 TRP B N 1
ATOM 6719 C CA . TRP B 1 391 ? -53.075 46.452 -14.211 1.00 20.36 404 TRP B CA 1
ATOM 6720 C C . TRP B 1 391 ? -52.114 45.554 -14.979 1.00 23.95 404 TRP B C 1
ATOM 6721 O O . TRP B 1 391 ? -51.268 44.907 -14.400 1.00 23.50 404 TRP B O 1
ATOM 6732 N N . THR B 1 392 ? -52.334 45.458 -16.280 1.00 20.76 405 THR B N 1
ATOM 6733 C CA . THR B 1 392 ? -51.420 44.799 -17.187 1.00 23.01 405 THR B CA 1
ATOM 6734 C C . THR B 1 392 ? -50.989 45.822 -18.232 1.00 24.28 405 THR B C 1
ATOM 6735 O O . THR B 1 392 ? -51.753 46.719 -18.579 1.00 23.34 405 THR B O 1
ATOM 6739 N N . ASN B 1 393 ? -49.750 45.715 -18.696 1.00 23.19 406 ASN B N 1
ATOM 6740 C CA . ASN B 1 393 ? -49.324 46.530 -19.828 1.00 25.07 406 ASN B CA 1
ATOM 6741 C C . ASN B 1 393 ? -49.817 45.887 -21.118 1.00 27.99 406 ASN B C 1
ATOM 6742 O O . ASN B 1 393 ? -50.010 44.672 -21.184 1.00 25.99 406 ASN B O 1
ATOM 6747 N N . ASP B 1 394 ? -50.025 46.701 -22.159 1.00 30.41 407 ASP B N 1
ATOM 6748 C CA . ASP B 1 394 ? -50.165 46.102 -23.482 1.00 35.87 407 ASP B CA 1
ATOM 6749 C C . ASP B 1 394 ? -49.218 46.715 -24.508 1.00 39.04 407 ASP B C 1
ATOM 6750 O O . ASP B 1 394 ? -49.368 46.446 -25.706 1.00 35.90 407 ASP B O 1
ATOM 6755 N N . ILE B 1 395 ? -48.225 47.497 -24.067 1.00 31.62 408 ILE B N 1
ATOM 6756 C CA . ILE B 1 395 ? -47.063 47.834 -24.882 1.00 36.54 408 ILE B CA 1
ATOM 6757 C C . ILE B 1 395 ? -45.809 47.475 -24.098 1.00 36.91 408 ILE B C 1
ATOM 6758 O O . ILE B 1 395 ? -45.843 47.257 -22.886 1.00 37.23 408 ILE B O 1
ATOM 6763 N N . LEU B 1 396 ? -44.690 47.420 -24.808 1.00 33.76 409 LEU B N 1
ATOM 6764 C CA . LEU B 1 396 ? -43.417 47.086 -24.176 1.00 33.70 409 LEU B CA 1
ATOM 6765 C C . LEU B 1 396 ? -42.670 48.334 -23.719 1.00 37.19 409 LEU B C 1
ATOM 6766 O O . LEU B 1 396 ? -41.476 48.481 -23.966 1.00 39.75 409 LEU B O 1
ATOM 6771 N N . ASP B 1 397 ? -43.372 49.245 -23.038 1.00 32.55 410 ASP B N 1
ATOM 6772 C CA . ASP B 1 397 ? -42.725 50.442 -22.490 1.00 32.53 410 ASP B CA 1
ATOM 6773 C C . ASP B 1 397 ? -43.355 50.873 -21.171 1.00 31.04 410 ASP B C 1
ATOM 6774 O O . ASP B 1 397 ? -44.585 50.795 -21.026 1.00 32.06 410 ASP B O 1
ATOM 6779 N N . PRO B 1 398 ? -42.544 51.338 -20.207 1.00 31.44 411 PRO B N 1
ATOM 6780 C CA . PRO B 1 398 ? -43.087 51.823 -18.925 1.00 28.20 411 PRO B CA 1
ATOM 6781 C C . PRO B 1 398 ? -43.916 53.082 -19.017 1.00 31.87 411 PRO B C 1
ATOM 6782 O O . PRO B 1 398 ? -44.542 53.450 -18.019 1.00 29.74 411 PRO B O 1
ATOM 6786 N N . ASP B 1 399 ? -43.930 53.779 -20.150 1.00 29.59 412 ASP B N 1
ATOM 6787 C CA . ASP B 1 399 ? -44.669 55.038 -20.192 1.00 29.75 412 ASP B CA 1
ATOM 6788 C C . ASP B 1 399 ? -46.167 54.830 -20.000 1.00 32.44 412 ASP B C 1
ATOM 6789 O O . ASP B 1 399 ? -46.829 55.672 -19.380 1.00 36.00 412 ASP B O 1
ATOM 6794 N N . GLN B 1 400 ? -46.716 53.728 -20.524 1.00 26.11 413 GLN B N 1
ATOM 6795 C CA . GLN B 1 400 ? -48.155 53.506 -20.473 1.00 30.93 413 GLN B CA 1
ATOM 6796 C C . GLN B 1 400 ? -48.660 53.437 -19.034 1.00 27.87 413 GLN B C 1
ATOM 6797 O O . GLN B 1 400 ? -49.532 54.213 -18.636 1.00 28.45 413 GLN B O 1
ATOM 6803 N N . LYS B 1 401 ? -48.124 52.508 -18.239 1.00 27.09 414 LYS B N 1
ATOM 6804 C CA . LYS B 1 401 ? -48.544 52.427 -16.840 1.00 27.64 414 LYS B CA 1
ATOM 6805 C C . LYS B 1 401 ? -48.124 53.661 -16.052 1.00 24.37 414 LYS B C 1
ATOM 6806 O O . LYS B 1 401 ? -48.904 54.183 -15.249 1.00 24.20 414 LYS B O 1
ATOM 6812 N N . THR B 1 402 ? -46.885 54.124 -16.246 1.00 24.09 415 THR B N 1
ATOM 6813 C CA . THR B 1 402 ? -46.404 55.295 -15.516 1.00 24.83 415 THR B CA 1
ATOM 6814 C C . THR B 1 402 ? -47.341 56.486 -15.688 1.00 26.26 415 THR B C 1
ATOM 6815 O O . THR B 1 402 ? -47.646 57.197 -14.716 1.00 25.22 415 THR B O 1
ATOM 6819 N N . THR B 1 403 ? -47.841 56.699 -16.911 1.00 25.26 416 THR B N 1
ATOM 6820 C CA . THR B 1 403 ? -48.730 57.831 -17.169 1.00 28.34 416 THR B CA 1
ATOM 6821 C C . THR B 1 403 ? -50.093 57.628 -16.517 1.00 29.11 416 THR B C 1
ATOM 6822 O O . THR B 1 403 ? -50.621 58.539 -15.864 1.00 24.52 416 THR B O 1
ATOM 6826 N N . PHE B 1 404 ? -50.670 56.426 -16.665 1.00 26.52 417 PHE B N 1
ATOM 6827 C CA . PHE B 1 404 ? -51.978 56.146 -16.075 1.00 25.02 417 PHE B CA 1
ATOM 6828 C C . PHE B 1 404 ? -51.939 56.220 -14.553 1.00 23.30 417 PHE B C 1
ATOM 6829 O O . PHE B 1 404 ? -52.872 56.740 -13.929 1.00 22.84 417 PHE B O 1
ATOM 6837 N N . VAL B 1 405 ? -50.866 55.713 -13.943 1.00 23.16 418 VAL B N 1
ATOM 6838 C CA . VAL B 1 405 ? -50.778 55.597 -12.483 1.00 23.34 418 VAL B CA 1
ATOM 6839 C C . VAL B 1 405 ? -50.168 56.838 -11.827 1.00 24.29 418 VAL B C 1
ATOM 6840 O O . VAL B 1 405 ? -50.555 57.194 -10.708 1.00 23.62 418 VAL B O 1
ATOM 6844 N N . LEU B 1 406 ? -49.221 57.515 -12.499 1.00 24.55 419 LEU B N 1
ATOM 6845 C CA . LEU B 1 406 ? -48.440 58.586 -11.885 1.00 20.66 419 LEU B CA 1
ATOM 6846 C C . LEU B 1 406 ? -48.452 59.917 -12.641 1.00 28.83 419 LEU B C 1
ATOM 6847 O O . LEU B 1 406 ? -47.977 60.917 -12.083 1.00 26.42 419 LEU B O 1
ATOM 6852 N N . GLY B 1 407 ? -48.953 59.959 -13.879 1.00 24.66 420 GLY B N 1
ATOM 6853 C CA . GLY B 1 407 ? -48.882 61.104 -14.764 1.00 26.78 420 GLY B CA 1
ATOM 6854 C C . GLY B 1 407 ? -49.810 62.266 -14.473 1.00 28.69 420 GLY B C 1
ATOM 6855 O O . GLY B 1 407 ? -49.730 63.287 -15.167 1.00 33.23 420 GLY B O 1
ATOM 6856 N N . HIS B 1 408 ? -50.687 62.153 -13.482 1.00 25.10 421 HIS B N 1
ATOM 6857 C CA . HIS B 1 408 ? -51.619 63.223 -13.143 1.00 28.24 421 HIS B CA 1
ATOM 6858 C C . HIS B 1 408 ? -52.485 63.598 -14.343 1.00 31.52 421 HIS B C 1
ATOM 6859 O O . HIS B 1 408 ? -52.802 64.775 -14.550 1.00 28.74 421 HIS B O 1
ATOM 6866 N N . ASP B 1 409 ? -52.855 62.602 -15.161 1.00 24.58 422 ASP B N 1
ATOM 6867 C CA . ASP B 1 409 ? -53.640 62.870 -16.360 1.00 28.49 422 ASP B CA 1
ATOM 6868 C C . ASP B 1 409 ? -55.126 62.733 -16.015 1.00 28.60 422 ASP B C 1
ATOM 6869 O O . ASP B 1 409 ? -55.517 62.818 -14.845 1.00 26.37 422 ASP B O 1
ATOM 6874 N N . THR B 1 410 ? -55.980 62.538 -17.018 1.00 24.93 423 THR B N 1
ATOM 6875 C CA . THR B 1 410 ? -57.412 62.563 -16.747 1.00 29.41 423 THR B CA 1
ATOM 6876 C C . THR B 1 410 ? -57.867 61.413 -15.837 1.00 27.49 423 THR B C 1
ATOM 6877 O O . THR B 1 410 ? -58.924 61.510 -15.206 1.00 27.14 423 THR B O 1
ATOM 6881 N N . ASN B 1 411 ? -57.076 60.355 -15.719 1.00 30.05 424 ASN B N 1
ATOM 6882 C CA . ASN B 1 411 ? -57.432 59.186 -14.923 1.00 26.58 424 ASN B CA 1
ATOM 6883 C C . ASN B 1 411 ? -57.087 59.336 -13.445 1.00 28.58 424 ASN B C 1
ATOM 6884 O O . ASN B 1 411 ? -57.304 58.395 -12.670 1.00 27.77 424 ASN B O 1
ATOM 6889 N N . GLN B 1 412 ? -56.589 60.512 -13.042 1.00 28.24 425 GLN B N 1
ATOM 6890 C CA . GLN B 1 412 ? -56.334 60.856 -11.640 1.00 28.11 425 GLN B CA 1
ATOM 6891 C C . GLN B 1 412 ? -55.494 59.803 -10.927 1.00 25.48 425 GLN B C 1
ATOM 6892 O O . GLN B 1 412 ? -55.770 59.433 -9.782 1.00 25.45 425 GLN B O 1
ATOM 6898 N N . ASN B 1 413 ? -54.463 59.312 -11.613 1.00 25.33 426 ASN B N 1
ATOM 6899 C CA . ASN B 1 413 ? -53.448 58.450 -11.007 1.00 23.16 426 ASN B CA 1
ATOM 6900 C C . ASN B 1 413 ? -54.046 57.126 -10.518 1.00 23.86 426 ASN B C 1
ATOM 6901 O O . ASN B 1 413 ? -54.021 56.792 -9.324 1.00 22.55 426 ASN B O 1
ATOM 6906 N N . TYR B 1 414 ? -54.565 56.369 -11.491 1.00 19.59 427 TYR B N 1
ATOM 6907 C CA . TYR B 1 414 ? -55.406 55.200 -11.230 1.00 25.14 427 TYR B CA 1
ATOM 6908 C C . TYR B 1 414 ? -56.468 55.545 -10.187 1.00 23.40 427 TYR B C 1
ATOM 6909 O O . TYR B 1 414 ? -56.731 54.792 -9.260 1.00 21.74 427 TYR B O 1
ATOM 6918 N N . MET B 1 415 ? -57.079 56.720 -10.338 1.00 25.04 428 MET B N 1
ATOM 6919 C CA . MET B 1 415 ? -58.222 57.122 -9.521 1.00 20.73 428 MET B CA 1
ATOM 6920 C C . MET B 1 415 ? -57.872 57.267 -8.036 1.00 20.88 428 MET B C 1
ATOM 6921 O O . MET B 1 415 ? -58.763 57.289 -7.184 1.00 21.68 428 MET B O 1
ATOM 6926 N N . THR B 1 416 ? -56.581 57.371 -7.700 1.00 17.91 429 THR B N 1
ATOM 6927 C CA . THR B 1 416 ? -56.203 57.629 -6.315 1.00 17.64 429 THR B CA 1
ATOM 6928 C C . THR B 1 416 ? -56.272 59.091 -5.953 1.00 21.22 429 THR B C 1
ATOM 6929 O O . THR B 1 416 ? -56.379 59.408 -4.762 1.00 21.90 429 THR B O 1
ATOM 6933 N N . ARG B 1 417 ? -56.160 59.974 -6.948 1.00 19.51 430 ARG B N 1
ATOM 6934 C CA . ARG B 1 417 ? -55.978 61.413 -6.751 1.00 21.98 430 ARG B CA 1
ATOM 6935 C C . ARG B 1 417 ? -54.667 61.734 -6.030 1.00 27.33 430 ARG B C 1
ATOM 6936 O O . ARG B 1 417 ? -54.547 62.791 -5.417 1.00 27.36 430 ARG B O 1
ATOM 6944 N N . TYR B 1 418 ? -53.707 60.804 -6.056 1.00 25.29 431 TYR B N 1
ATOM 6945 C CA . TYR B 1 418 ? -52.325 61.077 -5.648 1.00 22.73 431 TYR B CA 1
ATOM 6946 C C . TYR B 1 418 ? -51.814 62.349 -6.321 1.00 26.25 431 TYR B C 1
ATOM 6947 O O . TYR B 1 418 ? -51.934 62.507 -7.539 1.00 25.51 431 TYR B O 1
ATOM 6956 N N . LYS B 1 419 ? -51.252 63.260 -5.521 1.00 27.72 432 LYS B N 1
ATOM 6957 C CA . LYS B 1 419 ? -50.718 64.535 -6.007 1.00 27.79 432 LYS B CA 1
ATOM 6958 C C . LYS B 1 419 ? -49.262 64.688 -5.568 1.00 25.11 432 LYS B C 1
ATOM 6959 O O . LYS B 1 419 ? -48.991 64.813 -4.371 1.00 26.68 432 LYS B O 1
ATOM 6965 N N . ASN B 1 420 ? -48.327 64.700 -6.526 1.00 24.81 433 ASN B N 1
ATOM 6966 C CA . ASN B 1 420 ? -46.923 65.024 -6.234 1.00 29.54 433 ASN B CA 1
ATOM 6967 C C . ASN B 1 420 ? -46.331 65.758 -7.435 1.00 28.46 433 ASN B C 1
ATOM 6968 O O . ASN B 1 420 ? -46.137 65.166 -8.500 1.00 25.55 433 ASN B O 1
ATOM 6973 N N . ASP B 1 421 ? -46.033 67.052 -7.265 1.00 33.41 434 ASP B N 1
ATOM 6974 C CA . ASP B 1 421 ? -45.580 67.860 -8.399 1.00 32.63 434 ASP B CA 1
ATOM 6975 C C . ASP B 1 421 ? -44.275 67.338 -8.981 1.00 30.88 434 ASP B C 1
ATOM 6976 O O . ASP B 1 421 ? -44.071 67.393 -10.202 1.00 29.00 434 ASP B O 1
ATOM 6981 N N . GLN B 1 422 ? -43.372 66.843 -8.124 1.00 27.90 435 GLN B N 1
ATOM 6982 C CA . GLN B 1 422 ? -42.108 66.308 -8.616 1.00 29.88 435 GLN B CA 1
ATOM 6983 C C . 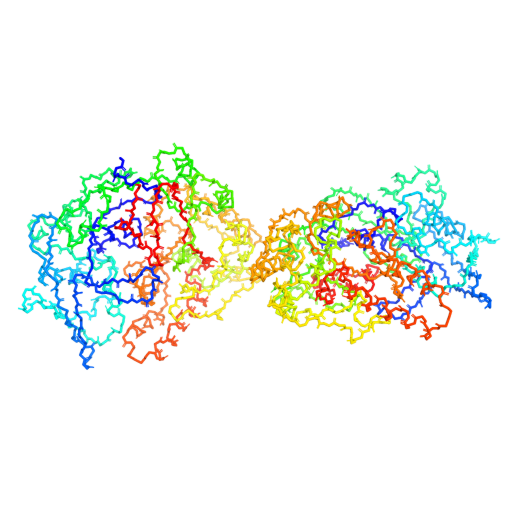GLN B 1 422 ? -42.328 65.094 -9.508 1.00 31.07 435 GLN B C 1
ATOM 6984 O O . GLN B 1 422 ? -41.643 64.934 -10.530 1.00 26.51 435 GLN B O 1
ATOM 6990 N N . VAL B 1 423 ? -43.248 64.199 -9.128 1.00 26.44 436 VAL B N 1
ATOM 6991 C CA . VAL B 1 423 ? -43.461 63.045 -9.989 1.00 28.25 436 VAL B CA 1
ATOM 6992 C C . VAL B 1 423 ? -44.203 63.463 -11.255 1.00 23.76 436 VAL B C 1
ATOM 6993 O O . VAL B 1 423 ? -43.912 62.960 -12.340 1.00 27.59 436 VAL B O 1
ATOM 6997 N N . LYS B 1 424 ? -45.135 64.420 -11.159 1.00 28.34 437 LYS B N 1
ATOM 6998 C CA . LYS B 1 424 ? -45.826 64.863 -12.370 1.00 29.36 437 LYS B CA 1
ATOM 6999 C C . LYS B 1 424 ? -44.830 65.323 -13.430 1.00 31.29 437 LYS B C 1
ATOM 7000 O O . LYS B 1 424 ? -44.888 64.881 -14.586 1.00 31.49 437 LYS B O 1
ATOM 7006 N N . ALA B 1 425 ? -43.880 66.181 -13.042 1.00 29.09 438 ALA B N 1
ATOM 7007 C CA . ALA B 1 425 ? -42.889 66.664 -14.002 1.00 31.61 438 ALA B CA 1
ATOM 7008 C C . ALA B 1 425 ? -42.026 65.525 -14.526 1.00 28.91 438 ALA B C 1
ATOM 7009 O O . ALA B 1 425 ? -41.712 65.471 -15.719 1.00 30.23 438 ALA B O 1
ATOM 7011 N N . LEU B 1 426 ? -41.660 64.591 -13.646 1.00 27.03 439 LEU B N 1
ATOM 7012 C CA . LEU B 1 426 ? -40.698 63.550 -13.986 1.00 30.58 439 LEU B CA 1
ATOM 7013 C C . LEU B 1 426 ? -41.293 62.493 -14.910 1.00 31.95 439 LEU B C 1
ATOM 7014 O O . LEU B 1 426 ? -40.556 61.881 -15.695 1.00 31.56 439 LEU B O 1
ATOM 7019 N N . VAL B 1 427 ? -42.616 62.275 -14.849 1.00 30.85 440 VAL B N 1
ATOM 7020 C CA . VAL B 1 427 ? -43.273 61.388 -15.812 1.00 32.61 440 VAL B CA 1
ATOM 7021 C C . VAL B 1 427 ? -43.158 61.946 -17.230 1.00 31.28 440 VAL B C 1
ATOM 7022 O O . VAL B 1 427 ? -42.896 61.204 -18.189 1.00 28.34 440 VAL B O 1
ATOM 7026 N N . ALA B 1 428 ? -43.367 63.257 -17.391 1.00 29.37 441 ALA B N 1
ATOM 7027 C CA . ALA B 1 428 ? -43.302 63.848 -18.728 1.00 34.35 441 ALA B CA 1
ATOM 7028 C C . ALA B 1 428 ? -41.863 63.938 -19.224 1.00 33.25 441 ALA B C 1
ATOM 7029 O O . ALA B 1 428 ? -41.596 63.734 -20.416 1.00 32.88 441 ALA B O 1
ATOM 7031 N N . ALA B 1 429 ? -40.927 64.246 -18.325 1.00 28.71 442 ALA B N 1
ATOM 7032 C CA . ALA B 1 429 ? -39.513 64.225 -18.681 1.00 32.24 442 ALA B CA 1
ATOM 7033 C C . ALA B 1 429 ? -39.073 62.830 -19.112 1.00 32.86 442 ALA B C 1
ATOM 7034 O O . ALA B 1 429 ? -38.463 62.665 -20.175 1.00 34.84 442 ALA B O 1
ATOM 7036 N N . ALA B 1 430 ? -39.401 61.803 -18.316 1.00 31.29 443 ALA B N 1
ATOM 7037 C CA . ALA B 1 430 ? -38.951 60.448 -18.642 1.00 35.52 443 ALA B CA 1
ATOM 7038 C C . ALA B 1 430 ? -39.464 60.001 -20.001 1.00 34.92 443 ALA B C 1
ATOM 7039 O O . ALA B 1 430 ? -38.808 59.209 -20.682 1.00 35.06 443 ALA B O 1
ATOM 7041 N N . ARG B 1 431 ? -40.627 60.505 -20.410 1.00 31.85 444 ARG B N 1
ATOM 7042 C CA . ARG B 1 431 ? -41.215 60.102 -21.682 1.00 37.50 444 ARG B CA 1
ATOM 7043 C C . ARG B 1 431 ? -40.347 60.544 -22.859 1.00 41.94 444 ARG B C 1
ATOM 7044 O O . ARG B 1 431 ? -40.056 59.748 -23.759 1.00 43.10 444 ARG B O 1
ATOM 7052 N N . ILE B 1 432 ? -39.912 61.807 -22.860 1.00 40.20 445 ILE B N 1
ATOM 7053 C CA . ILE B 1 432 ? -39.184 62.394 -23.985 1.00 44.10 445 ILE B CA 1
ATOM 7054 C C . ILE B 1 432 ? -37.672 62.349 -23.784 1.00 47.13 445 ILE B C 1
ATOM 7055 O O . ILE B 1 432 ? -36.935 62.975 -24.554 1.00 44.41 445 ILE B O 1
ATOM 7060 N N . GLU B 1 433 ? -37.192 61.635 -22.768 1.00 43.96 446 GLU B N 1
ATOM 7061 C CA . GLU B 1 433 ? -35.757 61.546 -22.510 1.00 43.11 446 GLU B CA 1
ATOM 7062 C C . GLU B 1 433 ? -35.103 60.688 -23.590 1.00 51.08 446 GLU B C 1
ATOM 7063 O O . GLU B 1 433 ? -35.377 59.487 -23.690 1.00 48.42 446 GLU B O 1
ATOM 7069 N N . ALA B 1 434 ? -34.233 61.308 -24.399 1.00 54.84 447 ALA B N 1
ATOM 7070 C CA . ALA B 1 434 ? -33.640 60.636 -25.554 1.00 52.20 447 ALA B CA 1
ATOM 7071 C C . ALA B 1 434 ? -32.504 59.698 -25.171 1.00 52.27 447 ALA B C 1
ATOM 7072 O O . ALA B 1 434 ? -32.265 58.711 -25.874 1.00 58.13 447 ALA B O 1
ATOM 7074 N N . ASP B 1 435 ? -31.784 59.990 -24.087 1.00 51.33 448 ASP B N 1
ATOM 7075 C CA . ASP B 1 435 ? -30.743 59.084 -23.626 1.00 50.30 448 ASP B CA 1
ATOM 7076 C C . ASP B 1 435 ? -31.387 57.918 -22.886 1.00 52.37 448 ASP B C 1
ATOM 7077 O O . ASP B 1 435 ? -31.977 58.120 -21.815 1.00 49.85 448 ASP B O 1
ATOM 7082 N N . PRO B 1 436 ? -31.292 56.690 -23.412 1.00 55.41 449 PRO B N 1
ATOM 7083 C CA . PRO B 1 436 ? -31.903 55.548 -22.705 1.00 52.35 449 PRO B CA 1
ATOM 7084 C C . PRO B 1 436 ? -31.340 55.320 -21.310 1.00 49.30 449 PRO B C 1
ATOM 7085 O O . PRO B 1 436 ? -32.061 54.800 -20.445 1.00 50.66 449 PRO B O 1
ATOM 7089 N N . ALA B 1 437 ? -30.081 55.696 -21.056 1.00 43.21 450 ALA B N 1
ATOM 7090 C CA . ALA B 1 437 ? -29.502 55.486 -19.729 1.00 41.14 450 ALA B CA 1
ATOM 7091 C C . ALA B 1 437 ? -30.068 56.465 -18.706 1.00 47.30 450 ALA B C 1
ATOM 7092 O O . ALA B 1 437 ? -30.348 56.085 -17.561 1.00 44.04 450 ALA B O 1
ATOM 7094 N N . LYS B 1 438 ? -30.200 57.741 -19.081 1.00 46.60 451 LYS B N 1
ATOM 7095 C CA . LYS B 1 438 ? -30.841 58.698 -18.188 1.00 45.84 451 LYS B CA 1
ATOM 7096 C C . LYS B 1 438 ? -32.317 58.370 -18.008 1.00 39.80 451 LYS B C 1
ATOM 7097 O O . LYS B 1 438 ? -32.857 58.550 -16.909 1.00 35.78 451 LYS B O 1
ATOM 7103 N N . ARG B 1 439 ? -32.969 57.871 -19.068 1.00 38.66 452 ARG B N 1
ATOM 7104 C CA . ARG B 1 439 ? -34.378 57.495 -18.984 1.00 40.76 452 ARG B CA 1
ATOM 7105 C C . ARG B 1 439 ? -34.593 56.398 -17.953 1.00 36.40 452 ARG B C 1
ATOM 7106 O O . ARG B 1 439 ? -35.531 56.463 -17.154 1.00 37.29 452 ARG B O 1
ATOM 7114 N N . GLU B 1 440 ? -33.721 55.392 -17.940 1.00 37.34 453 GLU B N 1
ATOM 7115 C CA . GLU B 1 440 ? -33.892 54.308 -16.985 1.00 34.73 453 GLU B CA 1
ATOM 7116 C C . GLU B 1 440 ? -33.792 54.819 -15.556 1.00 34.33 453 GLU B C 1
ATOM 7117 O O . GLU B 1 440 ? -34.572 54.409 -14.688 1.00 34.64 453 GLU B O 1
ATOM 7123 N N . GLN B 1 441 ? -32.854 55.739 -15.298 1.00 37.33 454 GLN B N 1
ATOM 7124 C CA . GLN B 1 441 ? -32.713 56.295 -13.955 1.00 35.72 454 GLN B CA 1
ATOM 7125 C C . GLN B 1 441 ? -33.923 57.124 -13.557 1.00 29.23 454 GLN B C 1
ATOM 7126 O O . GLN B 1 441 ? -34.257 57.197 -12.369 1.00 31.21 454 GLN B O 1
ATOM 7132 N N . MET B 1 442 ? -34.595 57.738 -14.529 1.00 30.77 455 MET B N 1
ATOM 7133 C CA . MET B 1 442 ? -35.798 58.499 -14.217 1.00 29.21 455 MET B CA 1
ATOM 7134 C C . MET B 1 442 ? -36.941 57.573 -13.807 1.00 29.26 455 MET B C 1
ATOM 7135 O O . MET B 1 442 ? -37.697 57.880 -12.874 1.00 25.92 455 MET B O 1
ATOM 7140 N N . TYR B 1 443 ? -37.100 56.450 -14.509 1.00 29.32 456 TYR B N 1
ATOM 7141 C CA . TYR B 1 443 ? -38.113 55.474 -14.107 1.00 27.43 456 TYR B CA 1
ATOM 7142 C C . TYR B 1 443 ? -37.759 54.791 -12.796 1.00 28.20 456 TYR B C 1
ATOM 7143 O O . TYR B 1 443 ? -38.664 54.452 -12.028 1.00 28.29 456 TYR B O 1
ATOM 7152 N N . ILE B 1 444 ? -36.468 54.574 -12.512 1.00 27.38 457 ILE B N 1
ATOM 7153 C CA . ILE B 1 444 ? -36.084 54.087 -11.187 1.00 28.15 457 ILE B CA 1
ATOM 7154 C C . ILE B 1 444 ? -36.503 55.092 -10.116 1.00 26.55 457 ILE B C 1
ATOM 7155 O O . ILE B 1 444 ? -37.091 54.733 -9.088 1.00 26.21 457 ILE B O 1
ATOM 7160 N N . ASP B 1 445 ? -36.202 56.374 -10.341 1.00 29.59 458 ASP B N 1
ATOM 7161 C CA . ASP B 1 445 ? -36.613 57.385 -9.373 1.00 26.57 458 ASP B CA 1
ATOM 7162 C C . ASP B 1 445 ? -38.131 57.459 -9.255 1.00 25.59 458 ASP B C 1
ATOM 7163 O O . ASP B 1 445 ? -38.653 57.742 -8.175 1.00 23.76 458 ASP B O 1
ATOM 7168 N N . LEU B 1 446 ? -38.855 57.225 -10.347 1.00 20.87 459 LEU B N 1
ATOM 7169 C CA . LEU B 1 446 ? -40.312 57.251 -10.238 1.00 24.27 459 LEU B CA 1
ATOM 7170 C C . LEU B 1 446 ? -40.819 56.108 -9.363 1.00 22.13 459 LEU B C 1
ATOM 7171 O O . LEU B 1 446 ? -41.730 56.308 -8.549 1.00 24.33 459 LEU B O 1
ATOM 7176 N N . GLN B 1 447 ? -40.208 54.915 -9.470 1.00 21.50 460 GLN B N 1
ATOM 7177 C CA . GLN B 1 447 ? -40.593 53.806 -8.593 1.00 20.30 460 GLN B CA 1
ATOM 7178 C C . GLN B 1 447 ? -40.265 54.109 -7.131 1.00 23.26 460 GLN B C 1
ATOM 7179 O O . GLN B 1 447 ? -41.014 53.724 -6.225 1.00 20.68 460 GLN B O 1
ATOM 7185 N N . LYS B 1 448 ? -39.129 54.773 -6.884 1.00 21.97 461 LYS B N 1
ATOM 7186 C CA . LYS B 1 448 ? -38.745 55.159 -5.531 1.00 24.11 461 LYS B CA 1
ATOM 7187 C C . LYS B 1 448 ? -39.662 56.250 -4.977 1.00 20.61 461 LYS B C 1
ATOM 7188 O O . LYS B 1 448 ? -40.068 56.192 -3.811 1.00 24.41 461 LYS B O 1
ATOM 7194 N N . LEU B 1 449 ? -39.958 57.267 -5.787 1.00 21.15 462 LEU B N 1
ATOM 7195 C CA . LEU B 1 449 ? -40.823 58.365 -5.354 1.00 23.19 462 LEU B CA 1
ATOM 7196 C C . LEU B 1 449 ? -42.222 57.872 -5.014 1.00 22.17 462 LEU B C 1
ATOM 7197 O O . LEU B 1 449 ? -42.758 58.200 -3.948 1.00 21.23 462 LEU B O 1
ATOM 7202 N N . ALA B 1 450 ? -42.840 57.101 -5.928 1.00 18.34 463 ALA B N 1
ATOM 7203 C CA . ALA B 1 450 ? -44.174 56.541 -5.679 1.00 21.36 463 ALA B CA 1
ATOM 7204 C C . ALA B 1 450 ? -44.193 55.686 -4.420 1.00 23.49 463 ALA B C 1
ATOM 7205 O O . ALA B 1 450 ? -45.180 55.684 -3.671 1.00 20.96 463 ALA B O 1
ATOM 7207 N N . LYS B 1 451 ? -43.106 54.952 -4.168 1.00 21.43 464 LYS B N 1
ATOM 7208 C CA . LYS B 1 451 ? -43.034 54.109 -2.980 1.00 21.28 464 LYS B CA 1
ATOM 7209 C C . LYS B 1 451 ? -42.871 54.954 -1.717 1.00 21.24 464 LYS B C 1
ATOM 7210 O O . LYS B 1 451 ? -43.485 54.666 -0.681 1.00 22.38 464 LYS B O 1
ATOM 7216 N N . GLN B 1 452 ? -42.074 56.029 -1.789 1.00 23.28 465 GLN B N 1
ATOM 7217 C CA . GLN B 1 452 ? -41.910 56.912 -0.633 1.00 22.37 465 GLN B CA 1
ATOM 7218 C C . GLN B 1 452 ? -43.240 57.533 -0.222 1.00 22.89 465 GLN B C 1
ATOM 7219 O O . GLN B 1 452 ? -43.567 57.616 0.972 1.00 22.21 465 GLN B O 1
ATOM 7225 N N . ASP B 1 453 ? -44.011 57.978 -1.206 1.00 23.24 466 ASP B N 1
ATOM 7226 C CA . ASP B 1 453 ? -45.288 58.656 -1.003 1.00 22.72 466 ASP B CA 1
ATOM 7227 C C . ASP B 1 453 ? -46.448 57.703 -0.764 1.00 26.40 466 ASP B C 1
ATOM 7228 O O . ASP B 1 453 ? -47.519 58.163 -0.352 1.00 21.32 466 ASP B O 1
ATOM 7233 N N . VAL B 1 454 ? -46.273 56.406 -1.058 1.00 20.51 467 VAL B N 1
ATOM 7234 C CA . VAL B 1 454 ? -47.361 55.427 -1.044 1.00 18.99 467 VAL B CA 1
ATOM 7235 C C . VAL B 1 454 ? -48.486 55.939 -1.943 1.00 25.05 467 VAL B C 1
ATOM 7236 O O . VAL B 1 454 ? -49.565 56.302 -1.463 1.00 26.02 467 VAL B O 1
ATOM 7240 N N . ASN B 1 455 ? -48.237 55.999 -3.258 1.00 21.74 468 ASN B N 1
ATOM 7241 C CA . ASN B 1 455 ? -49.332 56.245 -4.193 1.00 22.61 468 ASN B CA 1
ATOM 7242 C C . ASN B 1 455 ? -50.418 55.192 -4.007 1.00 27.19 468 ASN B C 1
ATOM 7243 O O . ASN B 1 455 ? -51.626 55.493 -4.049 1.00 21.61 468 ASN B O 1
ATOM 7248 N N . TRP B 1 456 ? -49.996 53.953 -3.774 1.00 20.93 469 TRP B N 1
ATOM 7249 C CA . TRP B 1 456 ? -50.895 52.841 -3.550 1.00 20.14 469 TRP B CA 1
ATOM 7250 C C . TRP B 1 456 ? -50.073 51.783 -2.835 1.00 23.53 469 TRP B C 1
ATOM 7251 O O . TRP B 1 456 ? -48.857 51.929 -2.647 1.00 20.02 469 TRP B O 1
ATOM 7262 N N . ILE B 1 457 ? -50.744 50.733 -2.400 1.00 23.28 470 ILE B N 1
ATOM 7263 C CA . ILE B 1 457 ? -50.054 49.632 -1.746 1.00 24.81 470 ILE B CA 1
ATOM 7264 C C . ILE B 1 457 ? -49.872 48.525 -2.786 1.00 22.56 470 ILE B C 1
ATOM 7265 O O . ILE B 1 457 ? -50.843 47.944 -3.290 1.00 21.11 470 ILE B O 1
ATOM 7270 N N . ASP B 1 458 ? -48.616 48.290 -3.167 1.00 22.68 471 ASP B N 1
ATOM 7271 C CA . ASP B 1 458 ? -48.296 47.191 -4.067 1.00 22.34 471 ASP B CA 1
ATOM 7272 C C . ASP B 1 458 ? -48.495 45.876 -3.327 1.00 22.01 471 ASP B C 1
ATOM 7273 O O . ASP B 1 458 ? -48.166 45.764 -2.142 1.00 21.54 471 ASP B O 1
ATOM 7278 N N . LEU B 1 459 ? -49.059 44.885 -4.033 1.00 18.48 472 LEU B N 1
ATOM 7279 C CA . LEU B 1 459 ? -49.422 43.608 -3.419 1.00 19.34 472 LEU B CA 1
ATOM 7280 C C . LEU B 1 459 ? -48.653 42.466 -4.073 1.00 18.91 472 LEU B C 1
ATOM 7281 O O . LEU B 1 459 ? -47.701 41.963 -3.470 1.00 18.98 472 LEU B O 1
ATOM 7286 N N . TYR B 1 460 ? -48.967 42.089 -5.308 1.00 18.57 473 TYR B N 1
ATOM 7287 C CA . TYR B 1 460 ? -48.215 40.969 -5.868 1.00 20.36 473 TYR B CA 1
ATOM 7288 C C . TYR B 1 460 ? -48.257 41.011 -7.383 1.00 17.25 473 TYR B C 1
ATOM 7289 O O . TYR B 1 460 ? -49.172 41.574 -7.987 1.00 19.52 473 TYR B O 1
ATOM 7298 N N . TYR B 1 461 ? -47.234 40.403 -7.981 1.00 20.64 474 TYR B N 1
ATOM 7299 C CA . TYR B 1 461 ? -47.229 40.007 -9.382 1.00 19.62 474 TYR B CA 1
ATOM 7300 C C . TYR B 1 461 ? -47.699 38.562 -9.491 1.00 21.15 474 TYR B C 1
ATOM 7301 O O . TYR B 1 461 ? -47.534 37.770 -8.557 1.00 23.48 474 TYR B O 1
ATOM 7310 N N . SER B 1 462 ? -48.282 38.216 -10.635 1.00 22.10 475 SER B N 1
ATOM 7311 C CA . SER B 1 462 ? -48.715 36.840 -10.847 1.00 24.04 475 SER B CA 1
ATOM 7312 C C . SER B 1 462 ? -48.837 36.624 -12.342 1.00 24.48 475 SER B C 1
ATOM 7313 O O . SER B 1 462 ? -49.033 37.590 -13.089 1.00 23.27 475 SER B O 1
ATOM 7316 N N . PRO B 1 463 ? -48.714 35.390 -12.807 1.00 24.29 476 PRO B N 1
ATOM 7317 C CA . PRO B 1 463 ? -48.969 35.105 -14.222 1.00 23.90 476 PRO B CA 1
ATOM 7318 C C . PRO B 1 463 ? -50.461 35.160 -14.511 1.00 24.36 476 PRO B C 1
ATOM 7319 O O . PRO B 1 463 ? -51.292 35.220 -13.609 1.00 23.82 476 PRO B O 1
ATOM 7323 N N . TYR B 1 464 ? -50.797 35.121 -15.795 1.00 22.25 477 TYR B N 1
ATOM 7324 C CA . TYR B 1 464 ? -52.181 34.937 -16.209 1.00 23.40 477 TYR B CA 1
ATOM 7325 C C . TYR B 1 464 ? -52.551 33.474 -16.013 1.00 23.71 477 TYR B C 1
ATOM 7326 O O . TYR B 1 464 ? -51.907 32.599 -16.598 1.00 26.54 477 TYR B O 1
ATOM 7335 N N . ILE B 1 465 ? -53.607 33.203 -15.250 1.00 23.02 478 ILE B N 1
ATOM 7336 C CA . ILE B 1 465 ? -54.060 31.827 -15.026 1.00 23.57 478 ILE B CA 1
ATOM 7337 C C . ILE B 1 465 ? -55.456 31.684 -15.626 1.00 23.18 478 ILE B C 1
ATOM 7338 O O . ILE B 1 465 ? -56.427 32.273 -15.128 1.00 21.73 478 ILE B O 1
ATOM 7343 N N . ASN B 1 466 ? -55.545 30.935 -16.719 1.00 23.30 479 ASN B N 1
ATOM 7344 C CA . ASN B 1 466 ? -56.770 30.698 -17.465 1.00 22.92 479 ASN B CA 1
ATOM 7345 C C . ASN B 1 466 ? -56.974 29.190 -17.582 1.00 24.66 479 ASN B C 1
ATOM 7346 O O . ASN B 1 466 ? -56.087 28.395 -17.246 1.00 20.29 479 ASN B O 1
ATOM 7351 N N . ILE B 1 467 ? -58.140 28.803 -18.094 1.00 24.55 480 ILE B N 1
ATOM 7352 C CA . ILE B 1 467 ? -58.524 27.397 -18.201 1.00 24.95 480 ILE B CA 1
ATOM 7353 C C . ILE B 1 467 ? -59.188 27.167 -19.552 1.00 23.20 480 ILE B C 1
ATOM 7354 O O . ILE B 1 467 ? -59.932 28.016 -20.048 1.00 23.20 480 ILE B O 1
ATOM 7359 N N . SER B 1 468 ? -58.917 26.012 -20.145 1.00 24.72 481 SER B N 1
ATOM 7360 C CA . SER B 1 468 ? -59.531 25.610 -21.404 1.00 26.64 481 SER B CA 1
ATOM 7361 C C . SER B 1 468 ? -59.857 24.122 -21.364 1.00 25.46 481 SER B C 1
ATOM 7362 O O . SER B 1 468 ? -59.094 23.333 -20.808 1.00 25.05 481 SER B O 1
ATOM 7365 N N . ARG B 1 469 ? -60.998 23.748 -21.935 1.00 24.55 482 ARG B N 1
ATOM 7366 C CA . ARG B 1 469 ? -61.267 22.328 -22.099 1.00 29.03 482 ARG B CA 1
ATOM 7367 C C . ARG B 1 469 ? -60.237 21.740 -23.055 1.00 29.86 482 ARG B C 1
ATOM 7368 O O . ARG B 1 469 ? -59.655 22.443 -23.888 1.00 27.31 482 ARG B O 1
ATOM 7376 N N . LYS B 1 470 ? -59.984 20.440 -22.898 1.00 33.39 483 LYS B N 1
ATOM 7377 C CA . LYS B 1 470 ? -58.847 19.806 -23.558 1.00 34.14 483 LYS B CA 1
ATOM 7378 C C . LYS B 1 470 ? -58.916 19.891 -25.079 1.00 33.71 483 LYS B C 1
ATOM 7379 O O . LYS B 1 470 ? -57.873 19.874 -25.737 1.00 38.58 483 LYS B O 1
ATOM 7385 N N . ASN B 1 471 ? -60.116 19.973 -25.662 1.00 33.36 484 ASN B N 1
ATOM 7386 C CA . ASN B 1 471 ? -60.231 20.056 -27.118 1.00 35.24 484 ASN B CA 1
ATOM 7387 C C . ASN B 1 471 ? -59.877 21.430 -27.695 1.00 37.08 484 ASN B C 1
ATOM 7388 O O . ASN B 1 471 ? -59.812 21.559 -28.927 1.00 34.49 484 ASN B O 1
ATOM 7393 N N . VAL B 1 472 ? -59.670 22.447 -26.851 1.00 34.26 485 VAL B N 1
ATOM 7394 C CA . VAL B 1 472 ? -59.231 23.770 -27.306 1.00 33.22 485 VAL B CA 1
ATOM 7395 C C . VAL B 1 472 ? -57.715 23.781 -27.467 1.00 38.74 485 VAL B C 1
ATOM 7396 O O . VAL B 1 472 ? -56.978 23.447 -26.530 1.00 39.60 485 VAL B O 1
ATOM 7400 N N . SER B 1 473 ? -57.239 24.208 -28.636 1.00 35.08 486 SER B N 1
ATOM 7401 C CA . SER B 1 473 ? -55.812 24.294 -28.906 1.00 32.17 486 SER B 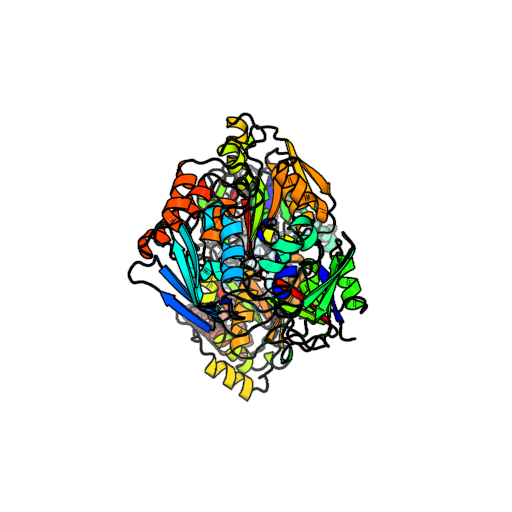CA 1
ATOM 7402 C C . SER B 1 473 ? -55.391 25.749 -29.034 1.00 32.81 486 SER B C 1
ATOM 7403 O O . SER B 1 473 ? -56.160 26.579 -29.521 1.00 31.87 486 SER B O 1
ATOM 7406 N N . ASN B 1 474 ? -54.175 26.045 -28.566 1.00 31.93 487 ASN B N 1
ATOM 7407 C CA . ASN B 1 474 ? -53.503 27.331 -28.804 1.00 34.83 487 ASN B CA 1
ATOM 7408 C C . ASN B 1 474 ? -54.210 28.505 -28.120 1.00 29.00 487 ASN B C 1
ATOM 7409 O O . ASN B 1 474 ? -54.232 29.626 -28.644 1.00 33.16 487 ASN B O 1
ATOM 7414 N N . PHE B 1 475 ? -54.752 28.267 -26.926 1.00 27.47 488 PHE B N 1
ATOM 7415 C CA . PHE B 1 475 ? -55.448 29.314 -26.173 1.00 34.10 488 PHE B CA 1
ATOM 7416 C C . PHE B 1 475 ? -54.452 29.992 -25.226 1.00 33.69 488 PHE B C 1
ATOM 7417 O O . PHE B 1 475 ? -54.434 29.786 -24.011 1.00 30.63 488 PHE B O 1
ATOM 7425 N N . LEU B 1 476 ? -53.599 30.819 -25.821 1.00 30.36 489 LEU B N 1
ATOM 7426 C CA . LEU B 1 476 ? -52.503 31.464 -25.114 1.00 28.90 489 LEU B CA 1
ATOM 7427 C C . LEU B 1 476 ? -52.809 32.945 -24.930 1.00 32.69 489 LEU B C 1
ATOM 7428 O O . LEU B 1 476 ? -53.319 33.595 -25.844 1.00 29.52 489 LEU B O 1
ATOM 7433 N N . GLN B 1 477 ? -52.522 33.470 -23.736 1.00 29.72 490 GLN B N 1
ATOM 7434 C CA . GLN B 1 477 ? -52.569 34.908 -23.479 1.00 27.67 490 GLN B CA 1
ATOM 7435 C C . GLN B 1 477 ? -51.130 35.408 -23.422 1.00 25.60 490 GLN B C 1
ATOM 7436 O O . GLN B 1 477 ? -50.362 34.973 -22.557 1.00 28.65 490 GLN B O 1
ATOM 7442 N N . ASN B 1 478 ? -50.753 36.284 -24.363 1.00 30.35 491 ASN B N 1
ATOM 7443 C CA . ASN B 1 478 ? -49.378 36.780 -24.428 1.00 31.57 491 ASN B CA 1
ATOM 7444 C C . ASN B 1 478 ? -49.151 37.736 -23.251 1.00 30.12 491 ASN B C 1
ATOM 7445 O O . ASN B 1 478 ? -50.109 38.121 -22.576 1.00 29.80 491 ASN B O 1
ATOM 7450 N N . PRO B 1 479 ? -47.897 38.125 -22.964 1.00 28.95 492 PRO B N 1
ATOM 7451 C CA . PRO B 1 479 ? -47.641 38.884 -21.724 1.00 25.15 492 PRO B CA 1
ATOM 7452 C C . PRO B 1 479 ? -48.343 40.220 -21.683 1.00 27.25 492 PRO B C 1
ATOM 7453 O O . PRO B 1 479 ? -48.574 40.762 -20.589 1.00 26.88 492 PRO B O 1
ATOM 7457 N N . LEU B 1 480 ? -48.704 40.763 -22.841 1.00 26.13 493 LEU B N 1
ATOM 7458 C CA . LEU B 1 480 ? -49.447 42.006 -22.922 1.00 28.38 493 LEU B CA 1
ATOM 7459 C C . LEU B 1 480 ? -50.947 41.780 -22.861 1.00 26.33 493 LEU B C 1
ATOM 7460 O O . LEU B 1 480 ? -51.715 42.687 -23.186 1.00 25.29 493 LEU B O 1
ATOM 7465 N N . GLY B 1 481 ? -51.386 40.586 -22.453 1.00 28.04 494 GLY B N 1
ATOM 7466 C CA . GLY B 1 481 ? -52.799 40.382 -22.243 1.00 23.66 494 GLY B CA 1
ATOM 7467 C C . GLY B 1 481 ? -53.598 40.014 -23.475 1.00 27.39 494 GLY B C 1
ATOM 7468 O O . GLY B 1 481 ? -54.805 39.763 -23.353 1.00 27.97 494 GLY B O 1
ATOM 7469 N N . ARG B 1 482 ? -52.977 39.964 -24.652 1.00 29.61 495 ARG B N 1
ATOM 7470 C CA . ARG B 1 482 ? -53.709 39.649 -25.877 1.00 29.26 495 ARG B CA 1
ATOM 7471 C C . ARG B 1 482 ? -53.827 38.136 -26.073 1.00 30.09 495 ARG B C 1
ATOM 7472 O O . ARG B 1 482 ? -52.821 37.416 -26.072 1.00 29.30 495 ARG B O 1
ATOM 7480 N N . PHE B 1 483 ? -55.062 37.663 -26.247 1.00 27.47 496 PHE B N 1
ATOM 7481 C CA . PHE B 1 483 ? -55.326 36.253 -26.490 1.00 27.81 496 PHE B CA 1
ATOM 7482 C C . PHE B 1 483 ? -55.113 35.927 -27.960 1.00 28.37 496 PHE B C 1
ATOM 7483 O O . PHE B 1 483 ? -55.611 36.631 -28.839 1.00 29.72 496 PHE B O 1
ATOM 7491 N N . THR B 1 484 ? -54.383 34.848 -28.230 1.00 28.49 497 THR B N 1
ATOM 7492 C CA . THR B 1 484 ? -54.163 34.403 -29.607 1.00 31.68 497 THR B CA 1
ATOM 7493 C C . THR B 1 484 ? -55.389 33.659 -30.152 1.00 32.08 497 THR B C 1
ATOM 7494 O O . THR B 1 484 ? -55.333 32.490 -30.529 1.00 31.44 497 THR B O 1
ATOM 7498 N N . LEU B 1 485 ? -56.520 34.375 -30.198 1.00 32.46 498 LEU B N 1
ATOM 7499 C CA . LEU B 1 485 ? -57.757 33.798 -30.719 1.00 32.03 498 LEU B CA 1
ATOM 7500 C C . LEU B 1 485 ? -57.667 33.492 -32.204 1.00 36.19 498 LEU B C 1
ATOM 7501 O O . LEU B 1 485 ? -58.444 32.677 -32.708 1.00 37.53 498 LEU B O 1
ATOM 7506 N N . GLU B 1 486 ? -56.735 34.122 -32.913 1.00 34.29 499 GLU B N 1
ATOM 7507 C CA . GLU B 1 486 ? -56.552 33.808 -34.322 1.00 36.52 499 GLU B CA 1
ATOM 7508 C C . GLU B 1 486 ? -55.933 32.426 -34.518 1.00 38.87 499 GLU B C 1
ATOM 7509 O O . GLU B 1 486 ? -56.134 31.803 -35.568 1.00 40.69 499 GLU B O 1
ATOM 7515 N N . GLU B 1 487 ? -55.181 31.932 -33.532 1.00 34.07 500 GLU B N 1
ATOM 7516 C CA . GLU B 1 487 ? -54.539 30.625 -33.620 1.00 34.76 500 GLU B CA 1
ATOM 7517 C C . GLU B 1 487 ? -55.350 29.514 -32.971 1.00 34.22 500 GLU B C 1
ATOM 7518 O O . GLU B 1 487 ? -54.978 28.342 -33.110 1.00 35.71 500 GLU B O 1
ATOM 7524 N N . VAL B 1 488 ? -56.433 29.851 -32.272 1.00 29.85 501 VAL B N 1
ATOM 7525 C CA . VAL B 1 488 ? -57.220 28.840 -31.581 1.00 35.49 501 VAL B CA 1
ATOM 7526 C C . VAL B 1 488 ? -57.843 27.878 -32.591 1.00 39.81 501 VAL B C 1
ATOM 7527 O O . VAL B 1 488 ? -58.304 28.280 -33.674 1.00 34.32 501 VAL B O 1
ATOM 7531 N N . VAL B 1 489 ? -57.830 26.591 -32.243 1.00 38.37 502 VAL B N 1
ATOM 7532 C CA . VAL B 1 489 ? -58.537 25.546 -32.972 1.00 36.19 502 VAL B CA 1
ATOM 7533 C C . VAL B 1 489 ? -59.304 24.712 -31.953 1.00 38.38 502 VAL B C 1
ATOM 7534 O O . VAL B 1 489 ? -58.743 24.330 -30.920 1.00 38.33 502 VAL B O 1
ATOM 7538 N N . LYS B 1 490 ? -60.577 24.440 -32.234 1.00 37.59 503 LYS B N 1
ATOM 7539 C CA . LYS B 1 490 ? -61.405 23.618 -31.344 1.00 42.06 503 LYS B CA 1
ATOM 7540 C C . LYS B 1 490 ? -61.428 22.139 -31.753 1.00 42.23 503 LYS B C 1
ATOM 7541 O O . LYS B 1 490 ? -61.575 21.819 -32.930 1.00 47.06 503 LYS B O 1
#

Solvent-accessible surface area: 35883 Å² total; per-residue (Å²): 127,21,49,0,25,0,0,8,14,28,23,11,68,15,0,2,2,2,71,4,12,26,27,23,0,6,12,5,0,7,0,0,3,8,13,0,0,61,20,25,53,131,16,96,119,48,57,63,0,1,0,97,49,78,98,68,30,216,90,16,50,46,10,33,0,85,14,49,170,11,105,1,24,75,37,42,86,9,35,0,87,11,0,5,47,2,0,43,16,2,59,86,36,210,36,9,47,16,42,53,10,8,44,27,2,84,30,6,129,33,94,52,97,127,5,0,27,0,33,6,122,39,55,7,91,2,6,30,8,13,0,13,4,15,4,0,3,0,3,3,56,156,1,12,99,137,67,31,53,105,50,2,12,88,92,7,16,0,0,1,2,0,28,7,85,79,41,113,148,52,55,65,5,28,1,120,56,0,105,36,11,68,51,5,193,93,4,64,2,87,3,0,31,9,8,22,16,44,52,4,22,44,0,0,36,38,0,14,32,100,73,3,12,0,0,5,25,8,7,23,34,10,2,136,52,4,121,170,18,188,63,10,44,23,33,56,12,95,29,10,30,0,8,0,1,0,0,1,6,103,70,59,64,3,56,82,52,76,0,8,39,0,1,4,23,0,2,43,29,131,51,2,1,80,78,0,0,107,49,53,6,64,31,5,17,1,3,4,4,108,80,28,92,30,34,49,60,122,8,91,99,34,105,92,56,42,74,37,0,113,137,44,2,43,104,11,50,2,95,131,19,136,2,51,0,0,0,5,39,14,20,27,16,4,26,45,1,0,77,30,0,69,88,29,0,62,144,6,45,1,52,0,63,42,76,114,21,71,5,21,99,7,34,96,32,2,62,87,6,75,0,19,0,1,7,25,20,16,9,6,19,3,49,10,6,1,14,2,0,2,3,1,0,7,45,19,83,13,76,2,2,6,1,18,4,130,28,129,129,0,106,65,39,2,48,36,0,20,70,31,76,74,92,69,107,4,71,97,28,0,23,66,0,2,91,29,3,16,93,16,2,4,2,0,4,0,6,15,8,38,7,10,2,0,0,40,131,54,9,44,81,3,50,2,6,17,10,0,76,0,5,0,27,82,0,55,52,120,123,22,52,0,26,0,0,8,15,28,24,10,68,18,0,2,1,2,66,4,13,26,27,24,0,8,12,6,0,6,0,0,4,7,12,2,0,61,20,13,56,134,14,92,121,56,64,65,0,2,1,74,59,128,97,88,31,219,103,18,43,49,17,38,0,81,2,58,131,10,117,0,26,86,34,33,88,4,32,0,103,6,0,10,48,3,3,46,14,2,50,92,34,209,48,9,45,18,40,53,12,7,40,31,1,71,44,6,117,37,90,81,92,61,42,0,27,0,38,2,120,38,54,10,85,3,5,29,7,10,0,13,4,14,4,2,3,3,2,5,55,142,11,10,102,184,73,28,58,114,49,2,12,85,83,5,15,0,0,1,2,0,28,3,88,75,39,107,140,49,59,62,5,26,2,98,42,0,96,49,13,59,54,15,208,96,8,67,4,85,2,0,32,8,6,20,18,39,58,4,49,45,0,0,115,37,0,73,95,98,107,3,14,0,0,5,24,7,6,24,34,64,1,118,98,3,116,155,38,166,95,5,54,24,32,55,13,92,29,13,31,0,8,0,1,0,0,0,2,100,72,58,64,3,45,85,53,78,0,8,38,0,2,5,22,0,2,4,29,98,13,0,3,92,76,0,0,105,45,48,11,71,21,5,21,0,4,5,4,126,81,28,84,32,33,50,64,124,7,93,94,36,62,14,34,2,40,34,0,113,142,44,3,54,110,10,62,2,145,100,16,121,3,48,0,0,1,5,32,14,18,23,16,3,50,51,1,0,80,28,0,71,85,12,1,60,98,4,36,1,47,0,80,61,73,121,22,71,6,29,103,7,39,94,35,2,64,88,4,74,0,19,1,1,7,23,18,15,10,8,21,4,51,9,7,1,13,3,0,2,3,1,0,6,47,21,89,13,79,3,2,8,1,21,5,125,34,127,132,0,106,68,33,2,48,40,0,16,70,33,66,63,91,66,111,4,67,102,31,0,23,67,0,1,90,37,3,16,110,23,2,4,1,0,3,0,2,15,8,38,6,10,1,0,1,43,101,85,11,55,84,3,50,1,7,16,8,0,76,0,8,0,26,84,0,69,73

Secondary structure (DSSP, 8-state):
--EEEEEESSPP--S-GGG--SHHHHHHHTTTS-BSEEE-TTS-SEEESSEEEEEE-TTS-EEEEEEPS-B-TTS-B--HHHHHHHHHHHHH-TT-S-HHHHTTEEEEEEEETTEEEEEESS--THHHHHTTSGGGB---HHHHHHH-HHHHTTS---SSSEEEEEEETTTEEEEEE-TTSTTGGG---SEEEEEE--SHHHHHHHHHTTS-SEES---GGGHHHHHT-TTEEEEEE----EEEEEE-TTSGGGGSHHHHHHHHHTS-HHHHHHHHHTT--EE--SSSPTTSTT--TT---PPP-HHHHHHHHHHTT-TT-EEEEEEETT-HHHHHHHHHHHHHHHTTT-EEEEEEE-TTTHHHHHHHT--SEEEEEE--SSSSTHHHHHHHHS-STTHHHHT----HHHHHHHHHHHH---HHHHHHHHHHHHHHHHHHTSSEEEEE--EEEEEETTEE---B-TTS-B-TTT-EE-/--EEEEEESSPP--S-GGG--SHHHHHHHTTTS--SEEE-TTS--EEESSEEEEEE-SSS-EEEEEEPP-B-TTS-B--HHHHHHHHHHHHH-TT-S-HHHHTTEEEEEEEETTEEEEEESS--THHHHHTTSGGG----HHHHHHH-HHHHHHS---SSSEEEEEEETTTEEEEEE-TTSTTGGG---SEEEEEE---HHHHHHHHHTTS-SEES---GGGHHHHTT-TTEEEEEE----EEEEEE-TTSGGGGSHHHHHHHHHTS-HHHHHHHHHTT-SEE--SSSPTTSTT--TT---PPP-HHHHHHHHHHTT-TT-EEEEEEETT-HHHHHHHHHHHHHHHHTT-EEEEEEE-TTTHHHHHHHT--SEEEEEE--SSSSTHHHHHHHHS-STTHHHHT----HHHHHHHHHHHH---HHHHHHHHHHHHHHHHHHTSSEEEEE--EEEEEETT-B---B-TTS-B-TTT-B-

Radius of gyration: 34.65 Å; Cα contacts (8 Å, |Δi|>4): 2199; chains: 2; bounding box: 68×72×102 Å

B-factor: mean 34.46, std 11.54, range [15.67, 82.41]

Sequence (955 aa):
AGVLTIGCREDSTTFDPIKSAQNRDTWVFANVYDTLVRVDNLGTKMEPGLAESWDISKDGLTYTFKLREAKFSDGSPITAEDAAFSLLRIRDNKASLWSDPFSLINTAKATDPKTLVVTLKTPAVAFLSQLASPTVSILSEKAMTKMGEDAYAENPVTSGAFTVDEWRKGDRVILKKNPNFWQAKNVSLDGVEWVSVTDDNTRMRMVQNNELDTAIFVPFSRVEELKKDKNVVIHSDPSTREDHLLINHEHGLLAKPEVRQALDMAIDKQSLVKTATYGQGTVAYSYIPKGSLYHYANNLQRPYDPAAAKKLLADAGAKDLKLNYVVNAGNEADEQIAVIIKDQLAKVGVTANLQKVDPTQSWQMLVDGTYDISVMYWTNDILDPDQKTTFVLGHDTNQNYMTRYKNDQVKALVAAARIEADPAKREQMYIDLQKLAKQDVNWIDLYYSPYINISRKNVSNFLQNPLGRFTLEEVVKNAGVLTIGCREDSTTFDPIKSAQNRDTWVFANVYDTLVRVDNLGTKMEPGLAESWDISKDGLTYTFKLREAKFSDGSPITAEDAAFSLLRIRDNKASLWSDPFSLINTAKATDPKTLVVTLKTPAVAFLSQLASPTVSILSEKAMTKMGEDAYAENPVTSGAFTVDEWRKGDRVILKKNPNFWQAKNVSLDGVEWVSVTDDNTRMRMVQNNELDTAIFVPFSRVEELKKDKNVVIHSDPSTREDHLLINHEHGLLAKPEVRQALDMAIDKQSLVKTATYGQGTVAYSYIPKGSLYHYANNLQRPYDPAAAKKLLADAGAKDLKLNYVVNAGNEADEQIAVIIKDQLAKVGVTANLQKVDPTQSWQMLVDGTYDISVMYWTNDILDPDQKTTFVLGHDTNQNYMTRYKNDQVKALVAAARIEADPAKREQMYIDLQKLAKQDVNWIDLYYSPYINISRKNVSNFLQNPLGRFTLEEVVK

Foldseek 3Di:
DLEAEAEEAAADDWQQLQQDPDCNHQQVCPQFFKFQWAADQQRDDIAGIQFNDWDADPQQFKIKTFGDWAAWLVGHTQFLVLLQVLLVCCQDPPNGPRNVLSVQWPGWDAPTRRMIMTGGNFHFVCPVLVRNGSSSGRFGPVVCVVPPPVVCTQWNGHQHQWTFPHDDPPAKTKTAGRCRHPVNVLFRGGIYMHGHDNAQVVSVVCCVVVVGQKYFQRFLVCPVVVCVPPFKHKDFAAAFKFKFKFFQCPPPLVVDLLLLVLLQLLAAQVVLCCVLNVPQWDFDQFLGGPPAPLDDPPADRRHNDLVSSLVSCVVSVNQQAEFAEEAEPNNSSSVSSLVRSQVRVVVSNYHYDYDYDHPNPVLVCLQVVVGRIYMDMDGAQGRDCLVLLCLQQQCGSCCRVSNVDDDPVSNVLSVCLRNDPPVVVNSVSVVVNRRVCSSSCSTHTHTDGGTIMMGGPQKPQQRQRRRRHTPSSNIDRD/DLEAEAEEAAADDWQQLQQDPDCNHQQVCVQQFWFQWAADQQRDDIHGIQFHDWDADPQLFKIKTFGDWAAWLVGHTQFQVQLQLLLVCCCVPPNGPRNQLSVQWPGWDGPDRGMTITGGNFHFVCPSLVRNGSSSGRFGPVVCVVVNRVVCTVFNTYQHQWGFPDDDDPAKTKIAGRPRHPPNVLFSGGIYIYGHDNAQVVSVVCCVVVVGQKYFDRQLVCPVVVCVVVQKHKDFAAAFKFKFKFFQCPPPLVVPLLLLVLLLLLAAQVVLCCVLNVNQWAFDQFLGGPPAPLDDPPADRRHNDLPSSLVSCVVSVNQQAEFFEEAAPNNSSRVSSLVRSQVSVVVSNYHYDYDYDHNNCVLVCLQVVVGGIYMDMDGAQGRDPLVLLCLQQQCGPCCRVSNVDDDVVSNVLSSCLRNPPPVVVSSVSVVVNRNVCSSSCSTGTHTDGGTIMMGGPQWPQQRQRRRRHTPSSNIDD

CATH classification: 3.90.76.10 (+1 more: 3.10.105.10)

Nearest PDB structures (foldseek):
  7kz9-assembly2_B  TM=1.002E+00  e=0.000E+00  Pseudomonas sp. PDC86
  1uqw-assembly2_B  TM=7.757E-01  e=1.276E-45  Escherichia coli K-12
  3o9p-assembly1_A  TM=9.084E-01  e=2.445E-38  Escherichia coli
  6tfq-assembly2_B  TM=9.076E-01  e=2.874E-37  Agrobacterium tumefaciens
  4toz-assembly2_B  TM=6.601E-01  e=1.844E-39  Escherichia coli K-12